Protein AF-A0AA36JDB2-F1 (afdb_monomer)

Secondary structure (DSSP, 8-state):
---------------------PPPP-PPPP-PPPPP---------------------------------------PPP---PPPPPPTHHHHHHHHHHTTTGGGS-SSSSS-SSEEEEEE-SS-EEEEEE-TT-TTSTTEEEESSSEEEEPTTEEEETTEEEEEE--TT-B-TT--BGGG--GGG--S-EETTEEHHHHTGGGTSSEE-PPP-B----EEETTSPPEE--BS---SEEEE-TT-GGGGGTEEE-TTT--EEEPTTPPPPSS-EEEEEEEEEEEETTEEEEEEEEEEEESEE-SSSEEE-SS--EEPPEE-SS-EEEEEEEEES--TTEEE-TTS-EEE-TT----B----TTS-GGGTT-EEEEEEEEEEEEP---SSS--EEEEEEEEEEEE--B-S---BS-SEEEEETT--EEEEPBPPPTT-STTT--B---EEEEEEEEE----SSSPPPPEEE-TTT-EEEETTEEEEEE-TT--EEE---GGGHHHHHH---SS-SEEEEEEEEEEEEE-TTS-PPPEEEEEEEEEEEEEEEEEEEEEEEEEEEEE-S-HHHHHHHHHH-TT-SEEEEETTEEEEEEE-SSSPEEEEEEEEEET--TTTEEEEEE-SSTTT-EEEEEEEEETTTTEEEEEE--SSGGG-EEEEEPPTT---SSPTTSEEEEE--TT-EEETTTTEEE--SPEEEEE-SSS--TTSS-EEEEEEEEP--------------------TT----S------TT----GGGTTSTTS-HHHHHTS-TTSTT---PPP-----SSS---HHHHS-S-TT---HHHHTTS-HHHHHHHHHTT-----------------------

pLDDT: mean 76.27, std 24.46, range [24.66, 98.44]

Foldseek 3Di:
DDDDDDDDDDDDDDDDDDDDDDDDDDDDDDDDDDDDDDDDDDDDDDDDDDDDDDDDDDDDDDDDDDDDDDDDDDDDDDDDDDDDDDDCVVVLVVVVVCVPAQQPLDPPPPPEVADWAWDDAQPDIDIDYDHQQDLQQQQARDDDVARPHGAFQWFQDPSHTFRFAFQFCDADPVRDDLLRDALVNFDQDDDPRGGSCARCSRPVHHDTAAGDWAWHQFEAEQPDKDKIFIVRQNAQAKDWDPVFCLVVQQWDQDGGGRIITHDPPDDGDNAWDKTKIWMWGCRDVVHIDIDIDIYTYFQKDQGHQEAECAPPFKTAIDHDPFDKFDKDKDWVPGDCQWDADRRRMIGGDPDDDPADPQDPPPDDCQRHQWRKTWMKIKIWTFDPDPPDDRDTDIGIDIHMYTYFDEDPAWDWLDQEAEEEAQDKDDKIAIDQDPQQPRPNHGHYFQFKDKHKDKDAPQPDPDDQFDWGANRVFQFIDRNSWTQWGQDRNRIIMGHGYNSCLVVVLRHQDADFQWDKMKIWMKMWGDTRNDPDDIHIDIHIYIYIRQKGWFKDKAFWDFPDKDQADGDSVLVSVLVPDPQAQWWDDDPSIITGIDGDPPDGDTDTIIGIDGRPTQQFWWKQKFDPDPLQGDTWHWLAAASSQSGTKTWDDDPDLQSIKIWGAAGDVDPDPEDHRWIWIFRADPPWDDDSVNNHTPGPGDTDDTHGPDFDDPPRSITIGIDPDTDPPDPPPPVPPPPPPPPDPDDPPDDDPDDDQDDDPVLLDQVVQPCHPVHPPVSVVSPPPPCNSPDDDDDDDPDDDPDDDPVCVVDPDDPPDDDPVVVVPDDPVVVVVVVVVPDDDDDDDDDDDDDDDDDDDDDDD

Nearest PDB structures (foldseek):
  5t4n-assembly1_A  TM=2.995E-01  e=7.625E-10  Homo sapiens
  5tfk-assembly1_A  TM=2.317E-01  e=5.079E-09  Mus musculus
  6e8f-assembly3_B  TM=2.387E-01  e=5.660E-09  Homo sapiens
  3lnd-assembly1_A  TM=3.938E-01  e=3.980E-04  Mus musculus
  3f83-assembly1_A  TM=2.130E-01  e=2.193E-04  Escherichia coli

Mean predicted aligned error: 15.93 Å

Organism: NCBI:txid2562239

Sequence (857 aa):
MPLWGHLLSTAALFWLSSGSHAEPKCDEPAEASSPALLQSRRFAGSGRIQFSDGLTGSYDSAPSFAWLQNQSKTLAPRCQRRKQPPTPLAAAEKIQHIRNEMLVARNLASSCNGIPLVAYHVNTSETTCCPTESLECAGCAKYSGKCEKCRGGFVTVANRCVSCLSTVGWTNELNQTCDALTVADCNDRPVNGQSNKQACCLCGGGVKSPTPFQYPDARFVVGADVVLKPLPRTAARYSVNSDCALAAHNLTLDGETGAISYAANKLKPAKAFSVQCEVTAHQDVGLEETVKVSVIVDSMTYGSGALIFDTVTKYSVATETSEWKDFSMICAPDAPWLSISAAGEVSLSATSIAGAVTDTEEGENEYKGMDGAVCVVSALQKSNDKSTDEEFVKRSTTFAAIRPRPWPAITYEASYVEVVVGEELPPMKLQVPSGFEEGMGGLKPSSFHMSCVVDGNWNSPRPSPTWSFDTVWGVGLLGEHSILEIQADGTISLAPAATMAKLFDEILANSQQRKSVQMSCGVWGSFPGTDFQPVKTPLVIRIKDSMCWISETIQGQVVHEITILDEATCRNNCRMSKRCSHFTFAHDKCKHWRIQNEGGSPVTAFAKVTDCSDLNTCLRLKHPEWVVAGDYCPVTYDFQRGGPVYRKDSAVKQEVMFLSTVLPGSTSSCAVGKWLVQSASGDDFIDSDKGYFELKGNERACLEAGLPSSGTGMSLNLATLACAKPLFPEAEEETLQPLVFDDPTTTQTEEDFWLHPCDCLPLEWGSGWPADAMALENIPPTSNGSFIPPPFLIVSGQFACPSRQLMKGAAGIHFESEAESMEPSDCQDAMQGLRWMPVLLERYIPRGPDVPPLHWL

Structure (mmCIF, N/CA/C/O backbone):
data_AF-A0AA36JDB2-F1
#
_entry.id   AF-A0AA36JDB2-F1
#
loop_
_atom_site.group_PDB
_atom_site.id
_atom_site.type_symbol
_atom_site.label_atom_id
_atom_site.label_alt_id
_atom_site.label_comp_id
_atom_site.label_asym_id
_atom_site.label_entity_id
_atom_site.label_seq_id
_atom_site.pdbx_PDB_ins_code
_atom_site.Cartn_x
_atom_site.Cartn_y
_atom_site.Cartn_z
_atom_site.occupancy
_atom_site.B_iso_or_equiv
_atom_site.auth_seq_id
_atom_site.auth_comp_id
_atom_site.auth_asym_id
_atom_site.auth_atom_id
_atom_site.pdbx_PDB_model_num
ATOM 1 N N . MET A 1 1 ? 26.443 55.579 7.951 1.00 30.55 1 MET A N 1
ATOM 2 C CA . MET A 1 1 ? 26.846 55.574 9.379 1.00 30.55 1 MET A CA 1
ATOM 3 C C . MET A 1 1 ? 27.161 54.128 9.785 1.00 30.55 1 MET A C 1
ATOM 5 O O . MET A 1 1 ? 26.715 53.250 9.056 1.00 30.55 1 MET A O 1
ATOM 9 N N . PRO A 1 2 ? 28.031 53.885 10.786 1.00 56.12 2 PRO A N 1
ATOM 10 C CA . PRO A 1 2 ? 28.970 52.740 10.798 1.00 56.12 2 PRO A CA 1
ATOM 11 C C . PRO A 1 2 ? 28.669 51.719 11.930 1.00 56.12 2 PRO A C 1
ATOM 13 O O . PRO A 1 2 ? 27.627 51.860 12.560 1.00 56.12 2 PRO A O 1
ATOM 16 N N . LEU A 1 3 ? 29.454 50.675 12.269 1.00 33.41 3 LEU A N 1
ATOM 17 C CA . LEU A 1 3 ? 30.834 50.182 11.980 1.00 33.41 3 LEU A CA 1
ATOM 18 C C . LEU A 1 3 ? 30.765 48.647 11.668 1.00 33.41 3 LEU A C 1
ATOM 20 O O . LEU A 1 3 ? 29.724 48.064 11.947 1.00 33.41 3 LEU A O 1
ATOM 24 N N . TRP A 1 4 ? 31.750 47.871 11.169 1.00 40.53 4 TRP A N 1
ATOM 25 C CA . TRP A 1 4 ? 33.106 48.042 10.569 1.00 40.53 4 TRP A CA 1
ATOM 26 C C . TRP A 1 4 ? 33.342 46.865 9.556 1.00 40.53 4 TRP A C 1
ATOM 28 O O . TRP A 1 4 ? 32.342 46.395 9.026 1.00 40.53 4 TRP A O 1
ATOM 38 N N . GLY A 1 5 ? 34.497 46.344 9.087 1.00 33.06 5 GLY A N 1
ATOM 39 C CA . GLY A 1 5 ? 35.932 46.318 9.471 1.00 33.06 5 GLY A CA 1
ATOM 40 C C . GLY A 1 5 ? 36.291 45.003 10.215 1.00 33.06 5 GLY A C 1
ATOM 41 O O . GLY A 1 5 ? 35.561 44.644 11.128 1.00 33.06 5 GLY A O 1
ATOM 42 N N . HIS A 1 6 ? 37.343 44.220 9.898 1.00 29.69 6 HIS A N 1
ATOM 43 C CA . HIS A 1 6 ? 38.511 44.443 9.021 1.00 29.69 6 HIS A CA 1
ATOM 44 C C . HIS A 1 6 ? 39.050 43.175 8.287 1.00 29.69 6 HIS A C 1
ATOM 46 O O . HIS A 1 6 ? 39.169 42.111 8.876 1.00 29.69 6 HIS A O 1
ATOM 52 N N . LEU A 1 7 ? 39.462 43.396 7.025 1.00 29.39 7 LEU A N 1
ATOM 53 C CA . LEU A 1 7 ? 40.727 43.029 6.330 1.00 29.39 7 LEU A CA 1
ATOM 54 C C . LEU A 1 7 ? 41.230 41.577 6.115 1.00 29.39 7 LEU A C 1
ATOM 56 O O . LEU A 1 7 ? 41.834 40.953 6.979 1.00 29.39 7 LEU A O 1
ATOM 60 N N . LEU A 1 8 ? 41.171 41.185 4.832 1.00 33.97 8 LEU A N 1
ATOM 61 C CA . LEU A 1 8 ? 42.272 40.743 3.942 1.00 33.97 8 LEU A CA 1
ATOM 62 C C . LEU A 1 8 ? 43.702 40.556 4.503 1.00 33.97 8 LEU A C 1
ATOM 64 O O . LEU A 1 8 ? 44.274 41.476 5.085 1.00 33.97 8 LEU A O 1
ATOM 68 N N . SER A 1 9 ? 44.371 39.497 4.021 1.00 26.47 9 SER A N 1
ATOM 69 C CA . SER A 1 9 ? 45.742 39.592 3.479 1.00 26.47 9 SER A CA 1
ATOM 70 C C . SER A 1 9 ? 46.014 38.507 2.417 1.00 26.47 9 SER A C 1
ATOM 72 O O . SER A 1 9 ? 45.343 37.477 2.396 1.00 26.47 9 SER A O 1
ATOM 74 N N . THR A 1 10 ? 46.981 38.737 1.521 1.00 32.12 10 THR A N 1
ATOM 75 C CA . THR A 1 10 ? 47.326 37.871 0.370 1.00 32.12 10 THR A CA 1
ATOM 76 C C . THR A 1 10 ? 48.824 37.942 0.043 1.00 32.12 10 THR A C 1
ATOM 78 O O . THR A 1 10 ? 49.297 39.062 -0.139 1.00 32.12 10 THR A O 1
ATOM 81 N N . ALA A 1 11 ? 49.529 36.803 -0.117 1.00 31.25 11 ALA A N 1
ATOM 82 C CA . ALA A 1 11 ? 50.623 36.575 -1.103 1.00 31.25 11 ALA A CA 1
ATOM 83 C C . ALA A 1 11 ? 51.468 35.293 -0.842 1.00 31.25 11 ALA A C 1
ATOM 85 O O . ALA A 1 11 ? 52.317 35.262 0.036 1.00 31.25 11 ALA A O 1
ATOM 86 N N . ALA A 1 12 ? 51.225 34.255 -1.648 1.00 31.16 12 ALA A N 1
ATOM 87 C CA . ALA A 1 12 ? 52.149 33.619 -2.609 1.00 31.16 12 ALA A CA 1
ATOM 88 C C . ALA A 1 12 ? 53.671 33.351 -2.330 1.00 31.16 12 ALA A C 1
ATOM 90 O O . ALA A 1 12 ? 54.417 34.250 -1.963 1.00 31.16 12 ALA A O 1
ATOM 91 N N . LEU A 1 13 ? 54.111 32.159 -2.807 1.00 30.95 13 LEU A N 1
ATOM 92 C CA . LEU A 1 13 ? 55.412 31.768 -3.438 1.00 30.95 13 LEU A CA 1
ATOM 93 C C . LEU A 1 13 ? 56.435 30.842 -2.700 1.00 30.95 13 LEU A C 1
ATOM 95 O O . LEU A 1 13 ? 57.088 31.230 -1.742 1.00 30.95 13 LEU A O 1
ATOM 99 N N . PHE A 1 14 ? 56.687 29.692 -3.361 1.00 28.91 14 PHE A N 1
ATOM 100 C CA . PHE A 1 14 ? 57.966 28.965 -3.602 1.00 28.91 14 PHE A CA 1
ATOM 101 C C . PHE A 1 14 ? 58.614 27.931 -2.623 1.00 28.91 14 PHE A C 1
ATOM 103 O O . PHE A 1 14 ? 59.346 28.279 -1.707 1.00 28.91 14 PHE A O 1
ATOM 110 N N . TRP A 1 15 ? 58.552 26.660 -3.085 1.00 29.48 15 TRP A N 1
ATOM 111 C CA . TRP A 1 15 ? 59.661 25.694 -3.357 1.00 29.48 15 TRP A CA 1
ATOM 112 C C . TRP A 1 15 ? 60.043 24.524 -2.403 1.00 29.48 15 TRP A C 1
ATOM 114 O O . TRP A 1 15 ? 60.275 24.723 -1.222 1.00 29.48 15 TRP A O 1
ATOM 124 N N . LEU A 1 16 ? 60.197 23.333 -3.034 1.00 27.72 16 LEU A N 1
ATOM 125 C CA . LEU A 1 16 ? 60.913 22.066 -2.691 1.00 27.72 16 LEU A CA 1
ATOM 126 C C . LEU A 1 16 ? 60.786 21.476 -1.259 1.00 27.72 16 LEU A C 1
ATOM 128 O O . LEU A 1 16 ? 61.034 22.145 -0.270 1.00 27.72 16 LEU A O 1
ATOM 132 N N . SER A 1 17 ? 60.541 20.170 -1.066 1.00 26.03 17 SER A N 1
ATOM 133 C CA . SER A 1 17 ? 61.438 19.079 -1.503 1.00 26.03 17 SER A CA 1
ATOM 134 C C . SER A 1 17 ? 60.820 17.658 -1.398 1.00 26.03 17 SER A C 1
ATOM 136 O O . SER A 1 17 ? 59.705 17.473 -0.926 1.00 26.03 17 SER A O 1
ATOM 138 N N . SER A 1 18 ? 61.591 16.662 -1.844 1.00 27.97 18 SER A N 1
ATOM 139 C CA . SER A 1 18 ? 61.360 15.206 -1.909 1.00 27.97 18 SER A CA 1
ATOM 140 C C . SER A 1 18 ? 60.861 14.492 -0.639 1.00 27.97 18 SER A C 1
ATOM 142 O O . SER A 1 18 ? 61.304 14.814 0.462 1.00 27.97 18 SER A O 1
ATOM 144 N N . GLY A 1 19 ? 60.121 13.387 -0.820 1.00 26.97 19 GLY A N 1
ATOM 145 C CA . GLY A 1 19 ? 59.835 12.399 0.233 1.00 26.97 19 GLY A CA 1
ATOM 146 C C . GLY A 1 19 ? 59.189 11.111 -0.300 1.00 26.97 19 GLY A C 1
ATOM 147 O O . GLY A 1 19 ? 57.970 10.994 -0.319 1.00 26.97 19 GLY A O 1
ATOM 148 N N . SER A 1 20 ? 59.994 10.148 -0.756 1.00 30.34 20 SER A N 1
ATOM 149 C CA . SER A 1 20 ? 59.522 8.831 -1.214 1.00 30.34 20 SER A CA 1
ATOM 150 C C . SER A 1 20 ? 59.213 7.894 -0.041 1.00 30.34 20 SER A C 1
ATOM 152 O O . SER A 1 20 ? 60.085 7.694 0.804 1.00 30.34 20 SER A O 1
ATOM 154 N N . HIS A 1 21 ? 58.051 7.239 -0.047 1.00 31.80 21 HIS A N 1
ATOM 155 C CA . HIS A 1 21 ? 57.771 6.077 0.805 1.00 31.80 21 HIS A CA 1
ATOM 156 C C . HIS A 1 21 ? 57.459 4.841 -0.044 1.00 31.80 21 HIS A C 1
ATOM 158 O O . HIS A 1 21 ? 56.909 4.957 -1.137 1.00 31.80 21 HIS A O 1
ATOM 164 N N . ALA A 1 22 ? 57.894 3.678 0.444 1.00 29.36 22 ALA A N 1
ATOM 165 C CA . ALA A 1 22 ? 57.939 2.428 -0.308 1.00 29.36 22 ALA A CA 1
ATOM 166 C C . ALA A 1 22 ? 56.750 1.501 -0.015 1.00 29.36 22 ALA A C 1
ATOM 168 O O . ALA A 1 22 ? 56.097 1.604 1.024 1.00 29.36 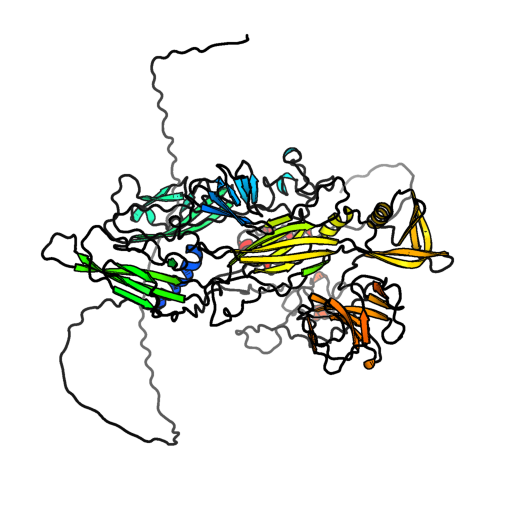22 ALA A O 1
ATOM 169 N N . GLU A 1 23 ? 56.530 0.563 -0.932 1.00 33.56 23 GLU A N 1
ATOM 170 C CA . GLU A 1 23 ? 55.601 -0.558 -0.793 1.00 33.56 23 GLU A CA 1
ATOM 171 C C . GLU A 1 23 ? 56.032 -1.502 0.347 1.00 33.56 23 GLU A C 1
ATOM 173 O O . GLU A 1 23 ? 57.209 -1.874 0.418 1.00 33.56 23 GLU A O 1
ATOM 178 N N . PRO A 1 24 ? 55.105 -1.985 1.191 1.00 37.34 24 PRO A N 1
ATOM 179 C CA . PRO A 1 24 ? 55.261 -3.261 1.867 1.00 37.34 24 PRO A CA 1
ATOM 180 C C . PRO A 1 24 ? 54.785 -4.390 0.939 1.00 37.34 24 PRO A C 1
ATOM 182 O O . PRO A 1 24 ? 53.661 -4.365 0.437 1.00 37.34 24 PRO A O 1
ATOM 185 N N . LYS A 1 25 ? 55.623 -5.409 0.738 1.00 28.81 25 LYS A N 1
ATOM 186 C CA . LYS A 1 25 ? 55.151 -6.705 0.231 1.00 28.81 25 LYS A CA 1
ATOM 187 C C . LYS A 1 25 ? 54.396 -7.436 1.341 1.00 28.81 25 LYS A C 1
ATOM 189 O O . LYS A 1 25 ? 54.793 -7.341 2.500 1.00 28.81 25 LYS A O 1
ATOM 194 N N . CYS A 1 26 ? 53.398 -8.224 0.961 1.00 30.28 26 CYS A N 1
ATOM 195 C CA . CYS A 1 26 ? 52.882 -9.315 1.783 1.00 30.28 26 CYS A CA 1
ATOM 196 C C . CYS A 1 26 ? 53.268 -10.634 1.107 1.00 30.28 26 CYS A C 1
ATOM 198 O O . CYS A 1 26 ? 53.089 -10.766 -0.104 1.00 30.28 26 CYS A O 1
ATOM 200 N N . ASP A 1 27 ? 53.819 -11.573 1.872 1.00 28.03 27 ASP A N 1
ATOM 201 C CA . ASP A 1 27 ? 54.226 -12.889 1.375 1.00 28.03 27 ASP A CA 1
ATOM 202 C C . ASP A 1 27 ? 53.053 -13.886 1.396 1.00 28.03 27 ASP A C 1
ATOM 204 O O . ASP A 1 27 ? 52.188 -13.832 2.273 1.00 28.03 27 ASP A O 1
ATOM 208 N N . GLU A 1 28 ? 53.039 -14.820 0.443 1.00 29.22 28 GLU A N 1
ATOM 209 C CA . GLU A 1 28 ? 52.090 -15.940 0.404 1.00 29.22 28 GLU A CA 1
ATOM 210 C C . GLU A 1 28 ? 52.531 -17.075 1.351 1.00 29.22 28 GLU A C 1
ATOM 212 O O . GLU A 1 28 ? 53.682 -17.520 1.276 1.00 29.22 28 GLU A O 1
ATOM 217 N N . PRO A 1 29 ? 51.632 -17.645 2.172 1.00 36.41 29 PRO A N 1
ATOM 218 C CA . PRO A 1 29 ? 51.768 -19.014 2.650 1.00 36.41 29 PRO A CA 1
ATOM 219 C C . PRO A 1 29 ? 51.191 -19.979 1.600 1.00 36.41 29 PRO A C 1
ATOM 221 O O . PRO A 1 29 ? 50.022 -19.892 1.234 1.00 36.41 29 PRO A O 1
ATOM 224 N N . ALA A 1 30 ? 52.007 -20.912 1.107 1.00 29.78 30 ALA A N 1
ATOM 225 C CA . ALA A 1 30 ? 51.554 -21.927 0.156 1.00 29.78 30 ALA A CA 1
ATOM 226 C C . ALA A 1 30 ? 50.782 -23.057 0.858 1.00 29.78 30 ALA A C 1
ATOM 228 O O . ALA A 1 30 ? 51.247 -23.574 1.876 1.00 29.78 30 ALA A O 1
ATOM 229 N N . GLU A 1 31 ? 49.670 -23.502 0.268 1.00 28.64 31 GLU A N 1
ATOM 230 C CA . GLU A 1 31 ? 48.915 -24.673 0.733 1.00 28.64 31 GLU A CA 1
ATOM 231 C C . GLU A 1 31 ? 48.998 -25.859 -0.248 1.00 28.64 31 GLU A C 1
ATOM 233 O O . GLU A 1 31 ? 49.406 -25.722 -1.405 1.00 28.64 31 GLU A O 1
ATOM 238 N N . ALA A 1 32 ? 48.739 -27.068 0.257 1.00 28.55 32 ALA A N 1
ATOM 239 C CA . ALA A 1 32 ? 49.285 -28.297 -0.316 1.00 28.55 32 ALA A CA 1
ATOM 240 C C . ALA A 1 32 ? 48.438 -28.928 -1.437 1.00 28.55 32 ALA A C 1
ATOM 242 O O . ALA A 1 32 ? 47.209 -28.914 -1.435 1.00 28.55 32 ALA A O 1
ATOM 243 N N . SER A 1 33 ? 49.126 -29.576 -2.380 1.00 28.92 33 SER A N 1
ATOM 244 C CA . SER A 1 33 ? 48.498 -30.294 -3.492 1.00 28.92 33 SER A CA 1
ATOM 245 C C . SER A 1 33 ? 47.943 -31.661 -3.074 1.00 28.92 33 SER A C 1
ATOM 247 O O . SER A 1 33 ? 48.654 -32.489 -2.505 1.00 28.92 33 SER A O 1
ATOM 249 N N . SER A 1 34 ? 46.688 -31.934 -3.445 1.00 28.81 34 SER A N 1
ATOM 250 C CA . SER A 1 34 ? 46.128 -33.294 -3.458 1.00 28.81 34 SER A CA 1
ATOM 251 C C . SER A 1 34 ? 46.319 -33.944 -4.841 1.00 28.81 34 SER A C 1
ATOM 253 O O . SER A 1 34 ? 46.128 -33.271 -5.857 1.00 28.81 34 SER A O 1
ATOM 255 N N . PRO A 1 35 ? 46.700 -35.234 -4.928 1.00 41.94 35 PRO A N 1
ATOM 256 C CA . PRO A 1 35 ? 47.009 -35.883 -6.200 1.00 41.94 35 PRO A CA 1
ATOM 257 C C . PRO A 1 35 ? 45.764 -36.446 -6.902 1.00 41.94 35 PRO A C 1
ATOM 259 O O . PRO A 1 35 ? 44.966 -37.168 -6.307 1.00 41.94 35 PRO A O 1
ATOM 262 N N . ALA A 1 36 ? 45.651 -36.211 -8.210 1.00 30.98 36 ALA A N 1
ATOM 263 C CA . ALA A 1 36 ? 44.678 -36.892 -9.062 1.00 30.98 36 ALA A CA 1
ATOM 264 C C . ALA A 1 36 ? 45.240 -38.222 -9.596 1.00 30.98 36 ALA A C 1
ATOM 266 O O . ALA A 1 36 ? 46.368 -38.263 -10.091 1.00 30.98 36 ALA A O 1
ATOM 267 N N . LEU A 1 37 ? 44.435 -39.291 -9.596 1.00 27.08 37 LEU A N 1
ATOM 268 C CA . LEU A 1 37 ? 44.733 -40.525 -10.329 1.00 27.08 37 LEU A CA 1
ATOM 269 C C . LEU A 1 37 ? 43.455 -41.216 -10.838 1.00 27.08 37 LEU A C 1
ATOM 271 O O . LEU A 1 37 ? 42.511 -41.408 -10.087 1.00 27.08 37 LEU A O 1
ATOM 275 N N . LEU A 1 38 ? 43.493 -41.572 -12.129 1.00 27.38 38 LEU A N 1
ATOM 276 C CA . LEU A 1 38 ? 42.807 -42.654 -12.867 1.00 27.38 38 LEU A CA 1
ATOM 277 C C . LEU A 1 38 ? 41.621 -43.393 -12.183 1.00 27.38 38 LEU A C 1
ATOM 279 O O . LEU A 1 38 ? 41.726 -43.875 -11.067 1.00 27.38 38 LEU A O 1
ATOM 283 N N . GLN A 1 39 ? 40.547 -43.748 -12.900 1.00 28.22 39 GLN A N 1
ATOM 284 C CA . GLN A 1 39 ? 40.626 -44.411 -14.211 1.00 28.22 39 GLN A CA 1
ATOM 285 C C . GLN A 1 39 ? 39.290 -44.408 -14.984 1.00 28.22 39 GLN A C 1
ATOM 287 O O . GLN A 1 39 ? 38.215 -44.295 -14.406 1.00 28.22 39 GLN A O 1
ATOM 292 N N . SER A 1 40 ? 39.352 -44.599 -16.305 1.00 27.55 40 SER A N 1
ATOM 293 C CA . SER A 1 40 ? 38.169 -44.761 -17.161 1.00 27.55 40 SER A CA 1
ATOM 294 C C . SER A 1 40 ? 37.737 -46.226 -17.294 1.00 27.55 40 SER A C 1
ATOM 296 O O . SER A 1 40 ? 38.580 -47.122 -17.356 1.00 27.55 40 SER A O 1
ATOM 298 N N . ARG A 1 41 ? 36.430 -46.478 -17.461 1.00 26.17 41 ARG A N 1
ATOM 299 C CA . ARG A 1 41 ? 35.923 -47.717 -18.075 1.00 26.17 41 ARG A CA 1
ATOM 300 C C . ARG A 1 41 ? 34.656 -47.472 -18.890 1.00 26.17 41 ARG A C 1
ATOM 302 O O . ARG A 1 41 ? 33.708 -46.855 -18.425 1.00 26.17 41 ARG A O 1
ATOM 309 N N . ARG A 1 42 ? 34.649 -47.998 -20.117 1.00 29.58 42 ARG A N 1
ATOM 310 C CA . ARG A 1 42 ? 33.439 -48.168 -20.934 1.00 29.58 42 ARG A CA 1
ATOM 311 C C . ARG A 1 42 ? 32.758 -49.471 -20.526 1.00 29.58 42 ARG A C 1
ATOM 313 O O . ARG A 1 42 ? 33.465 -50.455 -20.327 1.00 29.58 42 ARG A O 1
ATOM 320 N N . PHE A 1 43 ? 31.433 -49.526 -20.600 1.00 27.58 43 PHE A N 1
ATOM 321 C CA . PHE A 1 43 ? 30.738 -50.743 -21.019 1.00 27.58 43 PHE A CA 1
ATOM 322 C C . PHE A 1 43 ? 29.551 -50.386 -21.915 1.00 27.58 43 PHE A C 1
ATOM 324 O O . PHE A 1 43 ? 28.927 -49.344 -21.745 1.00 27.58 43 PHE A O 1
ATOM 331 N N . ALA A 1 44 ? 29.279 -51.241 -22.898 1.00 30.86 44 ALA A N 1
ATOM 332 C CA . ALA A 1 44 ? 28.099 -51.165 -23.749 1.00 30.86 44 ALA A CA 1
ATOM 333 C C . ALA A 1 44 ? 27.216 -52.384 -23.457 1.00 30.86 44 ALA A C 1
ATOM 335 O O . ALA A 1 44 ? 27.738 -53.489 -23.314 1.00 30.86 44 ALA A O 1
ATOM 336 N N . GLY A 1 45 ? 25.899 -52.186 -23.385 1.00 26.23 45 GLY A N 1
ATOM 337 C CA . GLY A 1 45 ? 24.929 -53.239 -23.081 1.00 26.23 45 GLY A CA 1
ATOM 338 C C . GLY A 1 45 ? 23.688 -53.111 -23.956 1.00 26.23 45 GLY A C 1
ATOM 339 O O . GLY A 1 45 ? 22.759 -52.388 -23.617 1.00 26.23 45 GLY A O 1
ATOM 340 N N . SER A 1 46 ? 23.675 -53.795 -25.102 1.00 30.50 46 SER A N 1
ATOM 341 C CA . SER A 1 46 ? 22.490 -53.873 -25.963 1.00 30.50 46 SER A CA 1
ATOM 342 C C . SER A 1 46 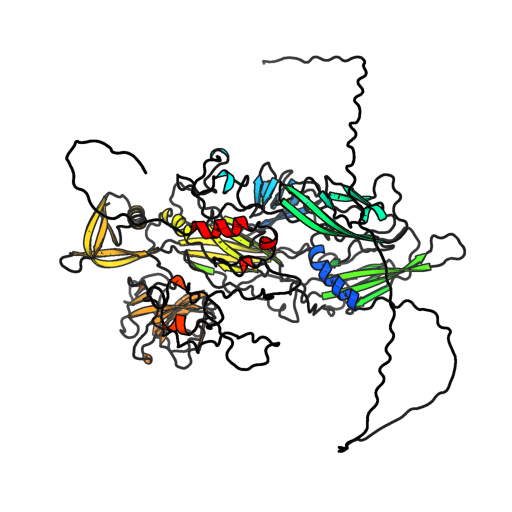? 21.573 -54.999 -25.476 1.00 30.50 46 SER A C 1
ATOM 344 O O . SER A 1 46 ? 21.904 -56.171 -25.634 1.00 30.50 46 SER A O 1
ATOM 346 N N . GLY A 1 47 ? 20.433 -54.644 -24.875 1.00 26.41 47 GLY A N 1
ATOM 347 C CA . GLY A 1 47 ? 19.420 -55.588 -24.389 1.00 26.41 47 GLY A CA 1
ATOM 348 C C . GLY A 1 47 ? 18.156 -55.558 -25.249 1.00 26.41 47 GLY A C 1
ATOM 349 O O . GLY A 1 47 ? 17.249 -54.778 -24.985 1.00 26.41 47 GLY A O 1
ATOM 350 N N . ARG A 1 48 ? 18.094 -56.395 -26.290 1.00 27.95 48 ARG A N 1
ATOM 351 C CA . ARG A 1 48 ? 16.937 -56.508 -27.196 1.00 27.95 48 ARG A CA 1
ATOM 352 C C . ARG A 1 48 ? 16.163 -57.790 -26.891 1.00 27.95 48 ARG A C 1
ATOM 354 O O . ARG A 1 48 ? 16.681 -58.872 -27.146 1.00 27.95 48 ARG A O 1
ATOM 361 N N . ILE A 1 49 ? 14.924 -57.672 -26.414 1.00 28.27 49 ILE A N 1
ATOM 362 C CA . ILE A 1 49 ? 14.012 -58.808 -26.206 1.00 28.27 49 ILE A CA 1
ATOM 363 C C . ILE A 1 49 ? 12.740 -58.589 -27.033 1.00 28.27 49 ILE A C 1
ATOM 365 O O . ILE A 1 49 ? 12.186 -57.494 -27.052 1.00 28.27 49 ILE A O 1
ATOM 369 N N . GLN A 1 50 ? 12.300 -59.637 -27.733 1.00 29.53 50 GLN A N 1
ATOM 370 C CA . GLN A 1 50 ? 11.012 -59.712 -28.424 1.00 29.53 50 GLN A CA 1
ATOM 371 C C . GLN A 1 50 ? 10.262 -60.953 -27.939 1.00 29.53 50 GLN A C 1
ATOM 373 O O . GLN A 1 50 ? 10.771 -62.056 -28.106 1.00 29.53 50 GLN A O 1
ATOM 378 N N . PHE A 1 51 ? 9.052 -60.761 -27.423 1.00 27.94 51 PHE A N 1
ATOM 379 C CA . PHE A 1 51 ? 7.982 -61.752 -27.268 1.00 27.94 51 PHE A CA 1
ATOM 380 C C . PHE A 1 51 ? 6.668 -60.962 -27.116 1.00 27.94 51 PHE A C 1
ATOM 382 O O . PHE A 1 51 ? 6.700 -59.870 -26.556 1.00 27.94 51 PHE A O 1
ATOM 389 N N . SER A 1 52 ? 5.491 -61.428 -27.526 1.00 27.31 52 SER A N 1
ATOM 390 C CA . SER A 1 52 ? 5.099 -62.310 -28.640 1.00 27.31 52 SER A CA 1
ATOM 391 C C . SER A 1 52 ? 3.568 -62.269 -28.719 1.00 27.31 52 SER A C 1
ATOM 393 O O . SER A 1 52 ? 2.914 -62.096 -27.697 1.00 27.31 52 SER A O 1
ATOM 395 N N . ASP A 1 53 ? 3.028 -62.429 -29.920 1.00 29.61 53 ASP A N 1
ATOM 396 C CA . ASP A 1 53 ? 1.616 -62.293 -30.300 1.00 29.61 53 ASP A CA 1
ATOM 397 C C . ASP A 1 53 ? 0.542 -62.826 -29.326 1.00 29.61 53 ASP A C 1
ATOM 399 O O . ASP A 1 53 ? 0.649 -63.932 -28.798 1.00 29.61 53 ASP A O 1
ATOM 403 N N . GLY A 1 54 ? -0.596 -62.118 -29.288 1.00 27.50 54 GLY A N 1
ATOM 404 C CA . GLY A 1 54 ? -1.908 -62.777 -29.332 1.00 27.50 54 GLY A CA 1
ATOM 405 C C . GLY A 1 54 ? -2.897 -62.492 -28.198 1.00 27.50 54 GLY A C 1
ATOM 406 O O . GLY A 1 54 ? -2.815 -63.095 -27.135 1.00 27.50 54 GLY A O 1
ATOM 407 N N . LEU A 1 55 ? -3.949 -61.721 -28.504 1.00 31.33 55 LEU A N 1
ATOM 408 C CA . LEU A 1 55 ? -5.328 -62.244 -28.547 1.00 31.33 55 LEU A CA 1
ATOM 409 C C . LEU A 1 55 ? -6.283 -61.260 -29.254 1.00 31.33 55 LEU A C 1
ATOM 411 O O . LEU A 1 55 ? -5.911 -60.132 -29.569 1.00 31.33 55 LEU A O 1
ATOM 415 N N . THR A 1 56 ? -7.485 -61.729 -29.595 1.00 30.81 56 THR A N 1
ATOM 416 C CA . THR A 1 56 ? -8.402 -61.090 -30.554 1.00 30.81 56 THR A CA 1
ATOM 417 C C . THR A 1 56 ? -9.635 -60.463 -29.899 1.00 30.81 56 THR A C 1
ATOM 419 O O . THR A 1 56 ? -10.256 -61.058 -29.024 1.00 30.81 56 THR A O 1
ATOM 422 N N . GLY A 1 57 ? -10.059 -59.300 -30.405 1.00 28.25 57 GLY A N 1
ATOM 423 C CA . GLY A 1 57 ? -11.338 -58.666 -30.068 1.00 28.25 57 GLY A CA 1
ATOM 424 C C . GLY A 1 57 ? -11.800 -57.755 -31.206 1.00 28.25 57 GLY A C 1
ATOM 425 O O . GLY A 1 57 ? -11.103 -56.809 -31.558 1.00 28.25 57 GLY A O 1
ATOM 426 N N . SER A 1 58 ? -12.942 -58.066 -31.817 1.00 29.14 58 SER A N 1
ATOM 427 C CA . SER A 1 58 ? -13.525 -57.326 -32.946 1.00 29.14 58 SER A CA 1
ATOM 428 C C . SER A 1 58 ? -14.829 -56.659 -32.517 1.00 29.14 58 SER A C 1
ATOM 430 O O . SER A 1 58 ? -15.563 -57.267 -31.744 1.00 29.14 58 SER A O 1
ATOM 432 N N . TYR A 1 59 ? -15.127 -55.466 -33.045 1.00 29.72 59 TYR A N 1
ATOM 433 C CA . TYR A 1 59 ? -16.437 -55.165 -33.642 1.00 29.72 59 TYR A CA 1
ATOM 434 C C . TYR A 1 59 ? -16.375 -53.922 -34.553 1.00 29.72 59 TYR A C 1
ATOM 436 O O . TYR A 1 59 ? -15.405 -53.164 -34.532 1.00 29.72 59 TYR A O 1
ATOM 444 N N . ASP A 1 60 ? -17.379 -53.776 -35.415 1.00 29.41 60 ASP A N 1
ATOM 445 C CA . ASP A 1 60 ? -17.394 -52.889 -36.580 1.00 29.41 60 ASP A CA 1
ATOM 446 C C . ASP A 1 60 ? -17.736 -51.416 -36.292 1.00 29.41 60 ASP A C 1
ATOM 448 O O . ASP A 1 60 ? -18.614 -51.103 -35.489 1.00 29.41 60 ASP A O 1
ATOM 452 N N . SER A 1 61 ? -17.190 -50.496 -37.096 1.00 33.28 61 SER A N 1
ATOM 453 C CA . SER A 1 61 ? -17.971 -49.885 -38.197 1.00 33.28 61 SER A CA 1
ATOM 454 C C . SER A 1 61 ? -17.202 -48.794 -38.963 1.00 33.28 61 SER A C 1
ATOM 456 O O . SER A 1 61 ? -16.363 -48.077 -38.427 1.00 33.28 61 SER A O 1
ATOM 458 N N . ALA A 1 62 ? -17.515 -48.667 -40.253 1.00 28.67 62 ALA A N 1
ATOM 459 C CA . ALA A 1 62 ? -17.147 -47.554 -41.133 1.00 28.67 62 ALA A CA 1
ATOM 460 C C . ALA A 1 62 ? -18.408 -47.148 -41.931 1.00 28.67 62 ALA A C 1
ATOM 462 O O . ALA A 1 62 ? -19.372 -47.923 -41.935 1.00 28.67 62 ALA A O 1
ATOM 463 N N . PRO A 1 63 ? -18.440 -45.991 -42.631 1.00 45.38 63 PRO A N 1
ATOM 464 C CA . PRO A 1 63 ? -17.982 -46.047 -44.029 1.00 45.38 63 PRO A CA 1
ATOM 465 C C . PRO A 1 63 ? -17.471 -44.727 -44.664 1.00 45.38 63 PRO A C 1
ATOM 467 O O . PRO A 1 63 ? -18.188 -43.737 -44.677 1.00 45.38 63 PRO A O 1
ATOM 470 N N . SER A 1 64 ? -16.373 -44.814 -45.435 1.00 32.31 64 SER A N 1
ATOM 471 C CA . SER A 1 64 ? -16.123 -44.063 -46.701 1.00 32.31 64 SER A CA 1
ATOM 472 C C . SER A 1 64 ? -16.075 -42.505 -46.678 1.00 32.31 64 SER A C 1
ATOM 474 O O . SER A 1 64 ? -16.601 -41.860 -45.790 1.00 32.31 64 SER A O 1
ATOM 476 N N . PHE A 1 65 ? -15.446 -41.785 -47.616 1.00 29.92 65 PHE A N 1
ATOM 477 C CA . PHE A 1 65 ? -15.028 -42.093 -48.994 1.00 29.92 65 PHE A CA 1
ATOM 478 C C . PHE A 1 65 ? -13.620 -41.525 -49.310 1.00 29.92 65 PHE A C 1
ATOM 480 O O . PHE A 1 65 ? -13.056 -40.776 -48.518 1.00 29.92 65 PHE A O 1
ATOM 487 N N . ALA A 1 66 ? -13.040 -41.895 -50.459 1.00 31.08 66 ALA A N 1
ATOM 488 C CA . ALA A 1 66 ? -11.645 -41.600 -50.835 1.00 31.08 66 ALA A CA 1
ATOM 489 C C . ALA A 1 66 ? -11.496 -40.688 -52.084 1.00 31.08 66 ALA A C 1
ATOM 491 O O . ALA A 1 66 ? -12.493 -40.177 -52.585 1.00 31.08 66 ALA A O 1
ATOM 492 N N . TRP A 1 67 ? -10.255 -40.610 -52.611 1.00 32.84 67 TRP A N 1
ATOM 493 C CA . TRP A 1 67 ? -9.649 -39.759 -53.674 1.00 32.84 67 TRP A CA 1
ATOM 494 C C . TRP A 1 67 ? -8.742 -38.661 -53.066 1.00 32.84 67 TRP A C 1
ATOM 496 O O . TRP A 1 67 ? -9.160 -37.970 -52.150 1.00 32.84 67 TRP A O 1
ATOM 506 N N . LEU A 1 68 ? -7.472 -38.470 -53.467 1.00 29.55 68 LEU A N 1
ATOM 507 C CA . LEU A 1 68 ? -6.757 -38.864 -54.699 1.00 29.55 68 LEU A CA 1
ATOM 508 C C . LEU A 1 68 ? -5.289 -39.296 -54.443 1.00 29.55 68 LEU A C 1
ATOM 510 O O . LEU A 1 68 ? -4.624 -38.754 -53.566 1.00 29.55 68 LEU A O 1
ATOM 514 N N . GLN A 1 69 ? -4.746 -40.195 -55.276 1.00 31.36 69 GLN A N 1
ATOM 515 C CA . GLN A 1 69 ? -3.303 -40.477 -55.393 1.00 31.36 69 GLN A CA 1
ATOM 516 C C . GLN A 1 69 ? -2.811 -40.297 -56.840 1.00 31.36 69 GLN A C 1
ATOM 518 O O . GLN A 1 69 ? -3.219 -41.066 -57.710 1.00 31.36 69 GLN A O 1
ATOM 523 N N . ASN A 1 70 ? -1.872 -39.367 -57.072 1.00 29.88 70 ASN A N 1
ATOM 524 C CA . ASN A 1 70 ? -0.619 -39.589 -57.828 1.00 29.88 70 ASN A CA 1
ATOM 525 C C . ASN A 1 70 ? 0.168 -38.281 -58.051 1.00 29.88 70 ASN A C 1
ATOM 527 O O . ASN A 1 70 ? -0.353 -37.370 -58.683 1.00 29.88 70 ASN A O 1
ATOM 531 N N . GLN A 1 71 ? 1.460 -38.252 -57.696 1.00 31.19 71 GLN A N 1
ATOM 532 C CA . GLN A 1 71 ? 2.524 -38.349 -58.712 1.00 31.19 71 GLN A CA 1
ATOM 533 C C . GLN A 1 71 ? 3.940 -38.544 -58.121 1.00 31.19 71 GLN A C 1
ATOM 535 O O . GLN A 1 71 ? 4.396 -37.847 -57.223 1.00 31.19 71 GLN A O 1
ATOM 540 N N . SER A 1 72 ? 4.630 -39.519 -58.716 1.00 28.81 72 SER A N 1
ATOM 541 C CA . SER A 1 72 ? 6.077 -39.612 -59.005 1.00 28.81 72 SER A CA 1
ATOM 542 C C . SER A 1 72 ? 6.819 -38.263 -59.187 1.00 28.81 72 SER A C 1
ATOM 544 O O . SER A 1 72 ? 6.231 -37.344 -59.737 1.00 28.81 72 SER A O 1
ATOM 546 N N . LYS A 1 73 ? 8.131 -38.089 -58.925 1.00 30.20 73 LYS A N 1
ATOM 547 C CA . LYS A 1 73 ? 9.223 -38.949 -58.392 1.00 30.20 73 LYS A CA 1
ATOM 548 C C . LYS A 1 73 ? 10.473 -38.078 -58.105 1.00 30.20 73 LYS A C 1
ATOM 550 O O . LYS A 1 73 ? 10.647 -37.033 -58.716 1.00 30.20 73 LYS A O 1
ATOM 555 N N . THR A 1 74 ? 11.377 -38.589 -57.262 1.00 31.92 74 THR A N 1
ATOM 556 C CA . THR A 1 74 ? 12.847 -38.354 -57.239 1.00 31.92 74 THR A CA 1
ATOM 557 C C . THR A 1 74 ? 13.420 -36.983 -57.658 1.00 31.92 74 THR A C 1
ATOM 559 O O . THR A 1 74 ? 13.688 -36.752 -58.835 1.00 31.92 74 THR A O 1
ATOM 562 N N . LEU A 1 75 ? 13.862 -36.194 -56.673 1.00 28.80 75 LEU A N 1
ATOM 563 C CA . LEU A 1 75 ? 15.089 -35.386 -56.761 1.00 28.80 75 LEU A CA 1
ATOM 564 C C . LEU A 1 75 ? 15.718 -35.292 -55.361 1.00 28.80 75 LEU A C 1
ATOM 566 O O . LEU A 1 75 ? 15.004 -35.097 -54.381 1.00 28.80 75 LEU A O 1
ATOM 570 N N . ALA A 1 76 ? 17.037 -35.471 -55.250 1.00 40.12 76 ALA A N 1
ATOM 571 C CA . ALA A 1 76 ? 17.736 -35.525 -53.963 1.00 40.12 76 ALA A CA 1
ATOM 572 C C . ALA A 1 76 ? 18.463 -34.200 -53.650 1.00 40.12 76 ALA A C 1
ATOM 574 O O . ALA A 1 76 ? 19.318 -33.789 -54.439 1.00 40.12 76 ALA A O 1
ATOM 575 N N . PRO A 1 77 ? 18.195 -33.546 -52.503 1.00 31.25 77 PRO A N 1
ATOM 576 C CA . PRO A 1 77 ? 18.983 -32.415 -52.027 1.00 31.25 77 PRO A CA 1
ATOM 577 C C . PRO A 1 77 ? 20.106 -32.858 -51.072 1.00 31.25 77 PRO A C 1
ATOM 579 O O . PRO A 1 77 ? 19.962 -33.792 -50.284 1.00 31.25 77 PRO A O 1
ATOM 582 N N . ARG A 1 78 ? 21.237 -32.145 -51.113 1.00 30.19 78 ARG A N 1
ATOM 583 C CA . ARG A 1 78 ? 22.359 -32.316 -50.173 1.00 30.19 78 ARG A CA 1
ATOM 584 C C . ARG A 1 78 ? 21.947 -31.903 -48.754 1.00 30.19 78 ARG A C 1
ATOM 586 O O . ARG A 1 78 ? 21.296 -30.875 -48.585 1.00 30.19 78 ARG A O 1
ATOM 593 N N . CYS A 1 79 ? 22.434 -32.612 -47.735 1.00 26.20 79 CYS A N 1
ATOM 594 C CA . CYS A 1 79 ? 22.312 -32.185 -46.339 1.00 26.20 79 CYS A CA 1
ATOM 595 C C . CYS A 1 79 ? 23.143 -30.918 -46.061 1.00 26.20 79 CYS A C 1
ATOM 597 O O . CYS A 1 79 ? 24.309 -31.001 -45.680 1.00 26.20 79 CYS A O 1
ATOM 599 N N . GLN A 1 80 ? 22.535 -29.740 -46.203 1.00 31.73 80 GLN A N 1
ATOM 600 C CA . GLN A 1 80 ? 23.007 -28.521 -45.546 1.00 31.73 80 GLN A CA 1
ATOM 601 C C . GLN A 1 80 ? 22.281 -28.356 -44.207 1.00 31.73 80 GLN A C 1
ATOM 603 O O . GLN A 1 80 ? 21.053 -28.406 -44.148 1.00 31.73 80 GLN A O 1
ATOM 608 N N . ARG A 1 81 ? 23.038 -28.129 -43.127 1.00 27.62 81 ARG A N 1
ATOM 609 C CA . ARG A 1 81 ? 22.476 -27.776 -41.817 1.00 27.62 81 ARG A CA 1
ATOM 610 C C . ARG A 1 81 ? 21.840 -26.384 -41.893 1.00 27.62 81 ARG A C 1
ATOM 612 O O . ARG A 1 81 ? 22.531 -25.384 -41.711 1.00 27.62 81 ARG A O 1
ATOM 619 N N . ARG A 1 82 ? 20.523 -26.309 -42.107 1.00 26.48 82 ARG A N 1
ATOM 620 C CA . ARG A 1 82 ? 19.757 -25.127 -41.687 1.00 26.48 82 ARG A CA 1
ATOM 621 C C . ARG A 1 82 ? 19.870 -25.027 -40.164 1.00 26.48 82 ARG A C 1
ATOM 623 O O . ARG A 1 82 ? 19.538 -25.987 -39.474 1.00 26.48 82 ARG A O 1
ATOM 630 N N . LYS A 1 83 ? 20.313 -23.880 -39.641 1.00 32.69 83 LYS A N 1
ATOM 631 C CA . LYS A 1 83 ? 19.996 -23.520 -38.253 1.00 32.69 83 LYS A CA 1
ATOM 632 C C . LYS A 1 83 ? 18.473 -23.385 -38.171 1.00 32.69 83 LYS A C 1
ATOM 634 O O . LYS A 1 83 ? 17.885 -22.738 -39.038 1.00 32.69 83 LYS A O 1
ATOM 639 N N . GLN A 1 84 ? 17.844 -24.014 -37.184 1.00 27.80 84 GLN A N 1
ATOM 640 C CA . GLN A 1 84 ? 16.434 -23.750 -36.899 1.00 27.80 84 GLN A CA 1
ATOM 641 C C . GLN A 1 84 ? 16.289 -22.294 -36.417 1.00 27.80 84 GLN A C 1
ATOM 643 O O . GLN A 1 84 ? 17.202 -21.794 -35.751 1.00 27.80 84 GLN A O 1
ATOM 648 N N . PRO A 1 85 ? 15.184 -21.599 -36.744 1.00 29.86 85 PRO A N 1
ATOM 649 C CA . PRO A 1 85 ? 14.795 -20.418 -35.982 1.00 29.86 85 PRO A CA 1
ATOM 650 C C . PRO A 1 85 ? 14.503 -20.827 -34.523 1.00 29.86 85 PRO A C 1
ATOM 652 O O . PRO A 1 85 ? 14.158 -21.990 -34.288 1.00 29.86 85 PRO A O 1
ATOM 655 N N . PRO A 1 86 ? 14.641 -19.913 -33.546 1.00 31.91 86 PRO A N 1
ATOM 656 C CA . PRO A 1 86 ? 14.297 -20.204 -32.156 1.00 31.91 86 PRO A CA 1
ATOM 657 C C . PRO A 1 86 ? 12.821 -20.607 -32.027 1.00 31.91 86 PRO A C 1
ATOM 659 O O . PRO A 1 86 ? 11.954 -20.081 -32.727 1.00 31.91 86 PRO A O 1
ATOM 662 N N . THR A 1 87 ? 12.545 -21.567 -31.148 1.00 30.27 87 THR A N 1
ATOM 663 C CA . THR A 1 87 ? 11.200 -22.099 -30.895 1.00 30.27 87 THR A CA 1
ATOM 664 C C . THR A 1 87 ? 10.374 -21.174 -29.994 1.00 30.27 87 THR A C 1
ATOM 666 O O . THR A 1 87 ? 10.957 -20.537 -29.116 1.00 30.27 87 THR A O 1
ATOM 669 N N . PRO A 1 88 ? 9.029 -21.143 -30.129 1.00 32.31 88 PRO A N 1
ATOM 670 C CA . PRO A 1 88 ? 8.161 -20.241 -29.360 1.00 32.31 88 PRO A CA 1
ATOM 671 C C . PRO A 1 88 ? 8.284 -20.332 -27.833 1.00 32.31 88 PRO A C 1
ATOM 673 O O . PRO A 1 88 ? 8.011 -19.349 -27.158 1.00 32.31 88 PRO A O 1
ATOM 676 N N . LEU A 1 89 ? 8.733 -21.470 -27.288 1.00 28.44 89 LEU A N 1
ATOM 677 C CA . LEU A 1 89 ? 8.910 -21.672 -25.843 1.00 28.44 89 LEU A CA 1
ATOM 678 C C . LEU A 1 89 ? 9.804 -20.591 -25.196 1.00 28.44 89 LEU A C 1
ATOM 680 O O . LEU A 1 89 ? 9.461 -20.050 -24.151 1.00 28.44 89 LEU A O 1
ATOM 684 N N . ALA A 1 90 ? 10.869 -20.172 -25.892 1.00 38.00 90 ALA A N 1
ATOM 685 C CA . ALA A 1 90 ? 11.789 -19.124 -25.435 1.00 38.00 90 ALA A CA 1
ATOM 686 C C . ALA A 1 90 ? 11.196 -17.694 -25.484 1.00 38.00 90 ALA A C 1
ATOM 688 O O . ALA A 1 90 ? 11.881 -16.721 -25.166 1.00 38.00 90 ALA A O 1
ATOM 689 N N . ALA A 1 91 ? 9.941 -17.537 -25.922 1.00 36.59 91 ALA A N 1
ATOM 690 C CA . ALA A 1 91 ? 9.191 -16.290 -25.790 1.00 36.59 91 ALA A CA 1
ATOM 691 C C . ALA A 1 91 ? 8.397 -16.225 -24.472 1.00 36.59 91 ALA A C 1
ATOM 693 O O . ALA A 1 91 ? 8.193 -15.124 -23.971 1.00 36.59 91 ALA A O 1
ATOM 694 N N . ALA A 1 92 ? 8.001 -17.367 -23.892 1.00 33.16 92 ALA A N 1
ATOM 695 C CA . ALA A 1 92 ? 7.265 -17.421 -22.625 1.00 33.16 92 ALA A CA 1
ATOM 696 C C . ALA A 1 92 ? 8.178 -17.107 -21.426 1.00 33.16 92 ALA A C 1
ATOM 698 O O . ALA A 1 92 ? 7.891 -16.190 -20.660 1.00 33.16 92 ALA A O 1
ATOM 699 N N . GLU A 1 93 ? 9.345 -17.760 -21.348 1.00 37.62 93 GLU A N 1
ATOM 700 C CA . GLU A 1 93 ? 10.411 -17.461 -20.367 1.00 37.62 93 GLU A CA 1
ATOM 701 C C . GLU A 1 93 ? 10.792 -15.966 -20.377 1.00 37.62 93 GLU A C 1
ATOM 703 O O . GLU A 1 93 ? 11.085 -15.354 -19.350 1.00 37.62 93 GLU A O 1
ATOM 708 N N . LYS A 1 94 ? 10.735 -15.342 -21.561 1.00 45.28 94 LYS A N 1
ATOM 709 C CA . LYS A 1 94 ? 11.061 -13.927 -21.759 1.00 45.28 94 LYS A CA 1
ATOM 710 C C . LYS A 1 94 ? 9.980 -12.964 -21.249 1.00 45.28 94 LYS A C 1
ATOM 712 O O . LYS A 1 94 ? 10.292 -11.794 -21.054 1.00 45.28 94 LYS A O 1
ATOM 717 N N . ILE A 1 95 ? 8.750 -13.424 -21.012 1.00 38.12 95 ILE A N 1
ATOM 718 C CA . ILE A 1 95 ? 7.681 -12.613 -20.406 1.00 38.12 95 ILE A CA 1
ATOM 719 C C . ILE A 1 95 ? 7.821 -12.589 -18.876 1.00 38.12 95 ILE A C 1
ATOM 721 O O . ILE A 1 95 ? 7.670 -11.523 -18.286 1.00 38.12 95 ILE A O 1
ATOM 725 N N . GLN A 1 96 ? 8.214 -13.699 -18.233 1.00 34.59 96 GLN A N 1
ATOM 726 C CA . GLN A 1 96 ? 8.494 -13.712 -16.785 1.00 34.59 96 GLN A CA 1
ATOM 727 C C . GLN A 1 96 ? 9.596 -12.712 -16.386 1.00 34.59 96 GLN A C 1
ATOM 729 O O . GLN A 1 96 ? 9.499 -12.086 -15.334 1.00 34.59 96 GLN A O 1
ATOM 734 N N . HIS A 1 97 ? 10.620 -12.507 -17.225 1.00 44.09 97 HIS A N 1
ATOM 735 C CA . HIS A 1 97 ? 11.703 -11.563 -16.919 1.00 44.09 97 HIS A CA 1
ATOM 736 C C . HIS A 1 97 ? 11.238 -10.089 -16.896 1.00 44.09 97 HIS A C 1
ATOM 738 O O . HIS A 1 97 ? 11.735 -9.310 -16.080 1.00 44.09 97 HIS A O 1
ATOM 744 N N . ILE A 1 98 ? 10.238 -9.727 -17.713 1.00 45.22 98 ILE A N 1
ATOM 745 C CA . ILE A 1 98 ? 9.702 -8.355 -17.828 1.00 45.22 98 ILE A CA 1
ATOM 746 C C . ILE A 1 98 ? 9.053 -7.877 -16.515 1.00 45.22 98 ILE A C 1
ATOM 748 O O . ILE A 1 98 ? 8.955 -6.670 -16.286 1.00 45.22 98 ILE A O 1
ATOM 752 N N . ARG A 1 99 ? 8.684 -8.805 -15.614 1.00 40.22 99 ARG A N 1
ATOM 753 C CA . ARG A 1 99 ? 8.039 -8.541 -14.315 1.00 40.22 99 ARG A CA 1
ATOM 754 C C . ARG A 1 99 ? 8.710 -7.424 -13.504 1.00 40.22 99 ARG A C 1
ATOM 756 O O . ARG A 1 99 ? 8.008 -6.599 -12.930 1.00 40.22 99 ARG A O 1
ATOM 763 N N . ASN A 1 100 ? 10.043 -7.354 -13.513 1.00 38.50 100 ASN A N 1
ATOM 764 C CA . ASN A 1 100 ? 10.806 -6.349 -12.757 1.00 38.50 100 ASN A CA 1
ATOM 765 C C . ASN A 1 100 ? 11.227 -5.127 -13.603 1.00 38.50 100 ASN A C 1
ATOM 767 O O . ASN A 1 100 ? 11.800 -4.178 -13.073 1.00 38.50 100 ASN A O 1
ATOM 771 N N . GLU A 1 101 ? 11.002 -5.132 -14.919 1.00 51.12 101 GLU A N 1
ATOM 772 C CA . GLU A 1 101 ? 11.730 -4.264 -15.861 1.00 51.12 101 GLU A CA 1
ATOM 773 C C . GLU A 1 101 ? 10.980 -2.977 -16.259 1.00 51.12 101 GLU A C 1
ATOM 775 O O . GLU A 1 101 ? 11.606 -2.010 -16.697 1.00 51.12 101 GLU A O 1
ATOM 780 N N . MET A 1 102 ? 9.653 -2.911 -16.080 1.00 47.16 102 MET A N 1
ATOM 781 C CA . MET A 1 102 ? 8.848 -1.820 -16.658 1.00 47.16 102 MET A CA 1
ATOM 782 C C . MET A 1 102 ? 8.991 -0.450 -15.968 1.00 47.16 102 MET A C 1
ATOM 784 O O . MET A 1 102 ? 8.722 0.567 -16.607 1.00 47.16 102 MET A O 1
ATOM 788 N N . LEU A 1 103 ? 9.408 -0.382 -14.694 1.00 45.97 103 LEU A N 1
ATOM 789 C CA . LEU A 1 103 ? 9.302 0.803 -13.805 1.00 45.97 103 LEU A CA 1
ATOM 790 C C . LEU A 1 103 ? 10.097 2.061 -14.238 1.00 45.97 103 LEU A C 1
ATOM 792 O O . LEU A 1 103 ? 10.133 3.064 -13.528 1.00 45.97 103 LEU A O 1
ATOM 796 N N . VAL A 1 104 ? 10.743 2.015 -15.404 1.00 47.38 104 VAL A N 1
ATOM 797 C CA . VAL A 1 104 ? 11.735 2.987 -15.879 1.00 47.38 104 VAL A CA 1
ATOM 798 C C . VAL A 1 104 ? 11.519 3.430 -17.340 1.00 47.38 104 VAL A C 1
ATOM 800 O O . VAL A 1 104 ? 12.170 4.369 -17.800 1.00 47.38 104 VAL A O 1
ATOM 803 N N . ALA A 1 105 ? 10.597 2.812 -18.089 1.00 42.09 105 ALA A N 1
ATOM 804 C CA . ALA A 1 105 ? 10.541 2.894 -19.558 1.00 42.09 105 ALA A CA 1
ATOM 805 C C . ALA A 1 105 ? 10.315 4.303 -20.177 1.00 42.09 105 ALA A C 1
ATOM 807 O O . ALA A 1 105 ? 10.374 4.444 -21.402 1.00 42.09 105 ALA A O 1
ATOM 808 N N . ARG A 1 106 ? 10.091 5.362 -19.377 1.00 50.94 106 ARG A N 1
ATOM 809 C CA . ARG A 1 106 ? 9.951 6.758 -19.837 1.00 50.94 106 ARG A CA 1
ATOM 810 C C . ARG A 1 106 ? 10.592 7.808 -18.926 1.00 50.94 106 ARG A C 1
ATOM 812 O O . ARG A 1 106 ? 9.960 8.355 -18.033 1.00 50.94 106 ARG A O 1
ATOM 819 N N . ASN A 1 107 ? 11.790 8.240 -19.312 1.00 43.75 107 ASN A N 1
ATOM 820 C CA . ASN A 1 107 ? 12.357 9.544 -18.930 1.00 43.75 107 ASN A CA 1
ATOM 821 C C . ASN A 1 107 ? 12.314 10.560 -20.102 1.00 43.75 107 ASN A C 1
ATOM 823 O O . ASN A 1 107 ? 13.174 11.430 -20.206 1.00 43.75 107 ASN A O 1
ATOM 827 N N . LEU A 1 108 ? 11.368 10.401 -21.046 1.00 43.03 108 LEU A N 1
ATOM 828 C CA . LEU A 1 108 ? 11.330 11.147 -22.323 1.00 43.03 108 LEU A CA 1
ATOM 829 C C . LEU A 1 108 ? 9.946 11.687 -22.746 1.00 43.03 108 LEU A C 1
ATOM 831 O O . LEU A 1 108 ? 9.862 12.358 -23.774 1.00 43.03 108 LEU A O 1
ATOM 835 N N . ALA A 1 109 ? 8.874 11.408 -21.997 1.00 44.88 109 ALA A N 1
ATOM 836 C CA . ALA A 1 109 ? 7.511 11.862 -22.327 1.00 44.88 109 ALA A CA 1
ATOM 837 C C . ALA A 1 109 ? 6.761 12.507 -21.146 1.00 44.88 109 ALA A C 1
ATOM 839 O O . ALA A 1 109 ? 5.896 13.356 -21.361 1.00 44.88 109 ALA A O 1
ATOM 840 N N . SER A 1 110 ? 7.117 12.159 -19.907 1.00 50.84 110 SER A N 1
ATOM 841 C CA . SER A 1 110 ? 6.685 12.878 -18.710 1.00 50.84 110 SER A CA 1
ATOM 842 C C . SER A 1 110 ? 7.293 14.289 -18.674 1.00 50.84 110 SER A C 1
ATOM 844 O O . SER A 1 110 ? 8.371 14.541 -19.216 1.00 50.84 110 SER A O 1
ATOM 846 N N . SER A 1 111 ? 6.631 15.241 -18.010 1.00 69.75 111 SER A N 1
ATOM 847 C CA . SER A 1 111 ? 7.099 16.634 -17.876 1.00 69.75 111 SER A CA 1
ATOM 848 C C . SER A 1 111 ? 8.240 16.791 -16.852 1.00 69.75 111 SER A C 1
ATOM 850 O O . SER A 1 111 ? 8.258 17.751 -16.080 1.00 69.75 111 SER A O 1
ATOM 852 N N . CYS A 1 112 ? 9.138 15.807 -16.775 1.00 81.06 112 CYS A N 1
ATOM 853 C CA . CYS A 1 112 ? 9.969 15.533 -15.612 1.00 81.06 112 CYS A CA 1
ATOM 854 C C . CYS A 1 112 ? 11.407 15.199 -16.030 1.00 81.06 112 CYS A C 1
ATOM 856 O O . CYS A 1 112 ? 11.679 14.133 -16.571 1.00 81.06 112 CYS A O 1
ATOM 858 N N . ASN A 1 113 ? 12.352 16.102 -15.750 1.00 87.38 113 ASN A N 1
ATOM 859 C CA . ASN A 1 113 ? 13.782 15.868 -15.990 1.00 87.38 113 ASN A CA 1
ATOM 860 C C . ASN A 1 113 ? 14.397 15.052 -14.834 1.00 87.38 113 ASN A C 1
ATOM 862 O O . ASN A 1 113 ? 15.280 15.535 -14.123 1.00 87.38 113 ASN A O 1
ATOM 866 N N . GLY A 1 114 ? 13.881 13.844 -14.604 1.00 90.12 114 GLY A N 1
ATOM 867 C CA . GLY A 1 114 ? 14.286 12.963 -13.511 1.00 90.12 114 GLY A CA 1
ATOM 868 C C . GLY A 1 114 ? 13.164 12.031 -13.060 1.00 90.12 114 GLY A C 1
ATOM 869 O O . GLY A 1 114 ? 12.145 11.884 -13.728 1.00 90.12 114 GLY A O 1
ATOM 870 N N . ILE A 1 115 ? 13.355 11.430 -11.890 1.00 91.25 115 ILE A N 1
ATOM 871 C CA . ILE A 1 115 ? 12.446 10.454 -11.289 1.00 91.25 115 ILE A CA 1
ATOM 872 C C . ILE A 1 115 ? 11.153 11.156 -10.837 1.00 91.25 115 ILE A C 1
ATOM 874 O O . ILE A 1 115 ? 11.243 12.086 -10.025 1.00 91.25 115 ILE A O 1
ATOM 878 N N . PRO A 1 116 ? 9.961 10.717 -11.282 1.00 91.81 116 PRO A N 1
ATOM 879 C CA . PRO A 1 116 ? 8.703 11.187 -10.720 1.00 91.81 116 PRO A CA 1
ATOM 880 C C . PRO A 1 116 ? 8.518 10.636 -9.298 1.00 91.81 116 PRO A C 1
ATOM 882 O O . PRO A 1 116 ? 8.572 9.429 -9.056 1.00 91.81 116 PRO A O 1
ATOM 885 N N . LEU A 1 117 ? 8.283 11.530 -8.341 1.00 92.81 117 LEU A N 1
ATOM 886 C CA . LEU A 1 117 ? 7.907 11.204 -6.968 1.00 92.81 117 LEU A CA 1
ATOM 887 C C . LEU A 1 117 ? 6.456 11.626 -6.745 1.00 92.81 117 LEU A C 1
ATOM 889 O O . LEU A 1 117 ? 6.115 12.780 -7.004 1.00 92.81 117 LEU A O 1
ATOM 893 N N . VAL A 1 118 ? 5.621 10.717 -6.240 1.00 92.12 118 VAL A N 1
ATOM 894 C CA . VAL A 1 118 ? 4.211 10.996 -5.938 1.00 92.12 118 VAL A CA 1
ATOM 895 C C . VAL A 1 118 ? 4.010 11.061 -4.426 1.00 92.12 118 VAL A C 1
ATOM 897 O O . VAL A 1 118 ? 4.237 10.086 -3.709 1.00 92.12 118 VAL A O 1
ATOM 900 N N . ALA A 1 119 ? 3.555 12.213 -3.939 1.00 95.00 119 ALA A N 1
ATOM 901 C CA . ALA A 1 119 ? 3.087 12.404 -2.577 1.00 95.00 119 ALA A CA 1
ATOM 902 C C . ALA A 1 119 ? 1.560 12.261 -2.539 1.00 95.00 119 ALA A C 1
ATOM 904 O O . ALA A 1 119 ? 0.824 13.106 -3.049 1.00 95.00 119 ALA A O 1
ATOM 905 N N . TYR A 1 120 ? 1.078 11.189 -1.915 1.00 95.25 120 TYR A N 1
ATOM 906 C CA . TYR A 1 120 ? -0.349 10.936 -1.740 1.00 95.25 120 TYR A CA 1
ATOM 907 C C . TYR A 1 120 ? -0.909 11.638 -0.492 1.00 95.25 120 TYR A C 1
ATOM 909 O O . TYR A 1 120 ? -0.298 11.641 0.582 1.00 95.25 120 TYR A O 1
ATOM 917 N N . HIS A 1 121 ? -2.103 12.209 -0.641 1.00 95.88 121 HIS A N 1
ATOM 918 C CA . HIS A 1 121 ? -2.924 12.811 0.411 1.00 95.88 121 HIS A CA 1
ATOM 919 C C . HIS A 1 121 ? -4.320 12.158 0.403 1.00 95.88 121 HIS A C 1
ATOM 921 O O . HIS A 1 121 ? -4.662 11.421 -0.521 1.00 95.88 121 HIS A O 1
ATOM 927 N N . VAL A 1 122 ? -5.169 12.454 1.394 1.00 95.75 122 VAL A N 1
ATOM 928 C CA . VAL A 1 122 ? -6.535 11.886 1.493 1.00 95.75 122 VAL A CA 1
ATOM 929 C C . VAL A 1 122 ? -7.366 12.099 0.222 1.00 95.75 122 VAL A C 1
ATOM 931 O O . VAL A 1 122 ? -8.169 11.241 -0.127 1.00 95.75 122 VAL A O 1
ATOM 934 N N . ASN A 1 123 ? -7.191 13.228 -0.479 1.00 95.88 123 ASN A N 1
ATOM 935 C CA . ASN A 1 123 ? -8.019 13.607 -1.634 1.00 95.88 123 ASN A CA 1
ATOM 936 C C . ASN A 1 123 ? -7.254 14.027 -2.898 1.00 95.88 123 ASN A C 1
ATOM 938 O O . ASN A 1 123 ? -7.889 14.236 -3.926 1.00 95.88 123 ASN A O 1
ATOM 942 N N . THR A 1 124 ? -5.926 14.132 -2.850 1.00 95.75 124 THR A N 1
ATOM 943 C CA . THR A 1 124 ? -5.089 14.588 -3.972 1.00 95.75 124 THR A CA 1
ATOM 944 C C . THR A 1 124 ? -3.748 13.861 -3.989 1.00 95.75 124 THR A C 1
ATOM 946 O O . THR A 1 124 ? -3.263 13.418 -2.949 1.00 95.75 124 THR A O 1
ATOM 949 N N . SER A 1 125 ? -3.116 13.800 -5.156 1.00 94.38 125 SER A N 1
ATOM 950 C CA . SER A 1 125 ? -1.726 13.378 -5.338 1.00 94.38 125 SER A CA 1
ATOM 951 C C . SER A 1 125 ? -0.910 14.550 -5.887 1.00 94.38 125 SER A C 1
ATOM 953 O O . SER A 1 125 ? -1.321 15.184 -6.858 1.00 94.38 125 SER A O 1
ATOM 955 N N . GLU A 1 126 ? 0.240 14.846 -5.288 1.00 94.81 126 GLU A N 1
ATOM 956 C CA . GLU A 1 126 ? 1.197 15.838 -5.791 1.00 94.81 126 GLU A CA 1
ATOM 957 C C . GLU A 1 126 ? 2.380 15.105 -6.433 1.00 94.81 126 GLU A C 1
ATOM 959 O O . GLU A 1 126 ? 3.004 14.267 -5.787 1.00 94.81 126 GLU A O 1
ATOM 964 N N . THR A 1 127 ? 2.694 15.402 -7.698 1.00 92.81 127 THR A N 1
ATOM 965 C CA . THR A 1 127 ? 3.863 14.823 -8.385 1.00 92.81 127 THR A CA 1
ATOM 966 C C . THR A 1 127 ? 4.996 15.843 -8.434 1.00 92.81 127 THR A C 1
ATOM 968 O O . THR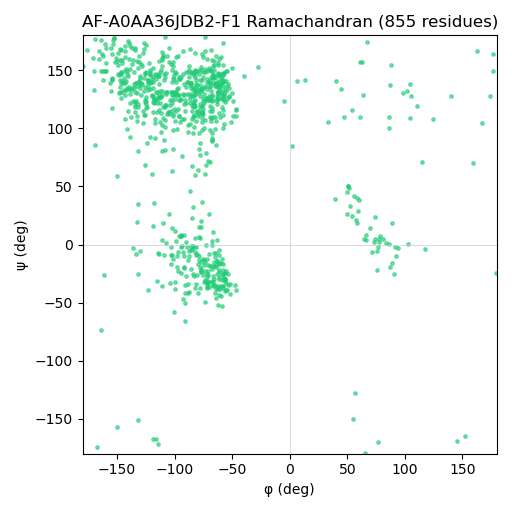 A 1 127 ? 4.792 16.975 -8.868 1.00 92.81 127 THR A O 1
ATOM 971 N N . THR A 1 128 ? 6.193 15.442 -8.009 1.00 94.88 128 THR A N 1
ATOM 972 C CA . THR A 1 128 ? 7.431 16.238 -8.091 1.00 94.88 128 THR A CA 1
ATOM 973 C C . THR A 1 128 ? 8.537 15.455 -8.796 1.00 94.88 128 THR A C 1
ATOM 975 O O . THR A 1 128 ? 8.395 14.259 -9.032 1.00 94.88 128 THR A O 1
ATOM 978 N N . CYS A 1 129 ? 9.631 16.123 -9.163 1.00 94.19 129 CYS A N 1
ATOM 979 C CA . CYS A 1 129 ? 10.704 15.546 -9.976 1.00 94.19 129 CYS A CA 1
ATOM 980 C C . CYS A 1 129 ? 12.035 15.569 -9.228 1.00 94.19 129 CYS A C 1
ATOM 982 O O . CYS A 1 129 ? 12.456 16.625 -8.759 1.00 94.19 129 CYS A O 1
ATOM 984 N N . CYS A 1 130 ? 12.706 14.421 -9.151 1.00 95.50 130 CYS A N 1
ATOM 985 C CA . CYS A 1 130 ? 13.956 14.256 -8.415 1.00 95.50 130 CYS A CA 1
ATOM 986 C C . CYS A 1 130 ? 15.114 13.844 -9.351 1.00 95.50 130 CYS A C 1
ATOM 988 O O . CYS A 1 130 ? 14.953 12.890 -10.114 1.00 95.50 130 CYS A O 1
ATOM 990 N N . PRO A 1 131 ? 16.274 14.533 -9.347 1.00 95.50 131 PRO A N 1
ATOM 991 C CA . PRO A 1 131 ? 17.378 14.225 -10.258 1.00 95.50 131 PRO A CA 1
ATOM 992 C C . PRO A 1 131 ? 17.942 12.814 -10.045 1.00 95.50 131 PRO A C 1
ATOM 994 O O . PRO A 1 131 ? 18.363 12.489 -8.940 1.00 95.50 131 PRO A O 1
ATOM 997 N N . THR A 1 132 ? 18.034 12.014 -11.111 1.00 93.38 132 THR A N 1
ATOM 998 C CA . THR A 1 132 ? 18.461 10.597 -11.091 1.00 93.38 132 THR A CA 1
ATOM 999 C C . THR A 1 132 ? 19.742 10.312 -10.296 1.00 93.38 132 THR A C 1
ATOM 1001 O O . THR A 1 132 ? 19.847 9.282 -9.640 1.00 93.38 132 THR A O 1
ATOM 1004 N N . GLU A 1 133 ? 20.709 11.232 -10.308 1.00 94.75 133 GLU A N 1
ATOM 1005 C CA . GLU A 1 133 ? 22.002 11.081 -9.620 1.00 94.75 133 GLU A CA 1
ATOM 1006 C C . GLU A 1 133 ? 21.924 11.234 -8.086 1.00 94.75 133 GLU A C 1
ATOM 1008 O O . GLU A 1 133 ? 22.904 10.958 -7.383 1.00 94.75 133 GLU A O 1
ATOM 1013 N N . SER A 1 134 ? 20.801 11.747 -7.569 1.00 95.81 134 SER A N 1
ATOM 1014 C CA . SER A 1 134 ? 20.658 12.187 -6.183 1.00 95.81 134 SER A CA 1
ATOM 1015 C C . SER A 1 134 ? 20.250 11.052 -5.247 1.00 95.81 134 SER A C 1
ATOM 1017 O O . SER A 1 134 ? 19.169 10.475 -5.359 1.00 95.81 134 SER A O 1
ATOM 1019 N N . LEU A 1 135 ? 21.087 10.824 -4.233 1.00 95.75 135 LEU A N 1
ATOM 1020 C CA . LEU A 1 135 ? 20.807 9.919 -3.112 1.00 95.75 135 LEU A CA 1
ATOM 1021 C C . LEU A 1 135 ? 19.611 10.368 -2.255 1.00 95.75 135 LEU A C 1
ATOM 1023 O O . LEU A 1 135 ? 19.103 9.589 -1.457 1.00 95.75 135 LEU A O 1
ATOM 1027 N N . GLU A 1 136 ? 19.146 11.611 -2.408 1.00 96.12 136 GLU A N 1
ATOM 1028 C CA . GLU A 1 136 ? 17.944 12.109 -1.730 1.00 96.12 136 GLU A CA 1
ATOM 1029 C C . GLU A 1 136 ? 16.639 11.735 -2.456 1.00 96.12 136 GLU A C 1
ATOM 1031 O O . GLU A 1 136 ? 15.564 12.053 -1.958 1.00 96.12 136 GLU A O 1
ATOM 1036 N N . CYS A 1 137 ? 16.699 11.063 -3.614 1.00 96.06 137 CYS A N 1
ATOM 1037 C CA . CYS A 1 137 ? 15.505 10.506 -4.261 1.00 96.06 137 CYS A CA 1
ATOM 1038 C C . CYS A 1 137 ? 15.065 9.171 -3.642 1.00 96.06 137 CYS A C 1
ATOM 1040 O O . CYS A 1 137 ? 13.880 8.833 -3.692 1.00 96.06 137 CYS A O 1
ATOM 1042 N N . ALA A 1 138 ? 16.001 8.420 -3.050 1.00 95.56 138 ALA A N 1
ATOM 1043 C CA . ALA A 1 138 ? 15.712 7.204 -2.298 1.00 95.56 138 ALA A CA 1
ATOM 1044 C C . ALA A 1 138 ? 14.719 7.512 -1.166 1.00 95.56 138 ALA A C 1
ATOM 1046 O O . ALA A 1 138 ? 14.904 8.474 -0.423 1.00 95.56 138 ALA A O 1
ATOM 1047 N N . GLY A 1 139 ? 13.624 6.749 -1.085 1.00 94.88 139 GLY A N 1
ATOM 1048 C CA . GLY A 1 139 ? 12.577 6.935 -0.075 1.00 94.88 139 GLY A CA 1
ATOM 1049 C C . GLY A 1 139 ? 11.793 8.256 -0.134 1.00 94.88 139 GLY A C 1
ATOM 1050 O O . GLY A 1 139 ? 10.967 8.502 0.742 1.00 94.88 139 GLY A O 1
ATOM 1051 N N . CYS A 1 140 ? 12.017 9.128 -1.123 1.00 97.06 140 CYS A N 1
ATOM 1052 C CA . CYS A 1 140 ? 11.433 10.470 -1.136 1.00 97.06 140 CYS A CA 1
ATOM 1053 C C . CYS A 1 140 ? 10.044 10.511 -1.802 1.00 97.06 140 CYS A C 1
ATOM 1055 O O . CYS A 1 140 ? 9.804 9.860 -2.823 1.00 97.06 140 CYS A O 1
ATOM 1057 N N . ALA A 1 141 ? 9.114 11.282 -1.229 1.00 95.38 141 ALA A N 1
ATOM 1058 C CA . ALA A 1 141 ? 7.774 11.529 -1.777 1.00 95.38 141 ALA A CA 1
ATOM 1059 C C . ALA A 1 141 ? 7.646 12.923 -2.408 1.00 95.38 141 ALA A C 1
ATOM 1061 O O . ALA A 1 141 ? 6.924 13.084 -3.390 1.00 95.38 141 ALA A O 1
ATOM 1062 N N . LYS A 1 142 ? 8.346 13.926 -1.860 1.00 96.12 142 LYS A N 1
ATOM 1063 C CA . LYS A 1 142 ? 8.350 15.303 -2.369 1.00 96.12 142 LYS A CA 1
ATOM 1064 C C . LYS A 1 142 ? 9.759 15.886 -2.395 1.00 96.12 142 LYS A C 1
ATOM 1066 O O . LYS A 1 142 ? 10.400 15.954 -1.347 1.00 96.12 142 LYS A O 1
ATOM 1071 N N . TYR A 1 143 ? 10.212 16.343 -3.562 1.00 96.12 143 TYR A N 1
ATOM 1072 C CA . TYR A 1 143 ? 11.552 16.908 -3.758 1.00 96.12 143 TYR A CA 1
ATOM 1073 C C . TYR A 1 143 ? 11.517 18.352 -4.281 1.00 96.12 143 TYR A C 1
ATOM 1075 O O . TYR A 1 143 ? 10.726 18.691 -5.159 1.00 96.12 143 TYR A O 1
ATOM 1083 N N . SER A 1 144 ? 12.407 19.189 -3.741 1.00 95.75 144 SER A N 1
ATOM 1084 C CA . SER A 1 144 ? 12.494 20.637 -3.983 1.00 95.75 144 SER A CA 1
ATOM 1085 C C . SER A 1 144 ? 13.952 21.107 -3.835 1.00 95.75 144 SER A C 1
ATOM 1087 O O . SER A 1 144 ? 14.318 21.859 -2.933 1.00 95.75 144 SER A O 1
ATOM 1089 N N . GLY A 1 145 ? 14.855 20.532 -4.638 1.00 94.69 145 GLY A N 1
ATOM 1090 C CA . GLY A 1 145 ? 16.315 20.707 -4.508 1.00 94.69 145 GLY A CA 1
ATOM 1091 C C . GLY A 1 145 ? 16.950 19.925 -3.346 1.00 94.69 145 GLY A C 1
ATOM 1092 O O . GLY A 1 145 ? 18.129 19.586 -3.404 1.00 94.69 145 GLY A O 1
ATOM 1093 N N . LYS A 1 146 ? 16.143 19.565 -2.347 1.00 96.12 146 LYS A N 1
ATOM 1094 C CA . LYS A 1 146 ? 16.370 18.489 -1.376 1.00 96.12 146 LYS A CA 1
ATOM 1095 C C . LYS A 1 146 ? 15.078 17.698 -1.163 1.00 96.12 146 LYS A C 1
ATOM 1097 O O . LYS A 1 146 ? 14.015 18.172 -1.582 1.00 96.12 146 LYS A O 1
ATOM 1102 N N . CYS A 1 147 ? 15.117 16.548 -0.493 1.00 96.94 147 CYS A N 1
ATOM 1103 C CA . CYS A 1 147 ? 13.864 15.902 -0.084 1.00 96.94 147 CYS A CA 1
ATOM 1104 C C . CYS A 1 147 ? 13.140 16.739 0.996 1.00 96.94 147 CYS A C 1
ATOM 1106 O O . CYS A 1 147 ? 13.705 17.056 2.044 1.00 96.94 147 CYS A O 1
ATOM 1108 N N . GLU A 1 148 ? 11.886 17.124 0.736 1.00 96.50 148 GLU A N 1
ATOM 1109 C CA . GLU A 1 148 ? 11.020 17.853 1.679 1.00 96.50 148 GLU A CA 1
ATOM 1110 C C . GLU A 1 148 ? 10.181 16.906 2.544 1.00 96.50 148 GLU A C 1
ATOM 1112 O O . GLU A 1 148 ? 9.904 17.207 3.704 1.00 96.50 148 GLU A O 1
ATOM 1117 N N . LYS A 1 149 ? 9.755 15.773 1.971 1.00 95.31 149 LYS A N 1
ATOM 1118 C CA . LYS A 1 149 ? 8.891 14.784 2.623 1.00 95.31 149 LYS A CA 1
ATOM 1119 C C . LYS A 1 149 ? 9.251 13.380 2.143 1.00 95.31 149 LYS A C 1
ATOM 1121 O O . LYS A 1 149 ? 9.221 13.116 0.939 1.00 95.31 149 LYS A O 1
ATOM 1126 N N . CYS A 1 150 ? 9.522 12.477 3.078 1.00 95.62 150 CYS A N 1
ATOM 1127 C CA . CYS A 1 150 ? 9.699 11.055 2.797 1.00 95.62 150 CYS A CA 1
ATOM 1128 C C . CYS A 1 150 ? 8.373 10.357 2.445 1.00 95.62 150 CYS A C 1
ATOM 1130 O O . CYS A 1 150 ? 7.283 10.848 2.759 1.00 95.62 150 CYS A O 1
ATOM 1132 N N . ARG A 1 151 ? 8.464 9.202 1.780 1.00 93.94 151 ARG A N 1
ATOM 1133 C CA . ARG A 1 151 ? 7.362 8.234 1.668 1.00 93.94 151 ARG A CA 1
ATOM 1134 C C . ARG A 1 151 ? 7.069 7.667 3.059 1.00 93.94 151 ARG A C 1
ATOM 1136 O O . ARG A 1 151 ? 7.942 7.663 3.922 1.00 93.94 151 ARG A O 1
ATOM 1143 N N . GLY A 1 152 ? 5.845 7.209 3.297 1.00 88.69 152 GLY A N 1
ATOM 1144 C CA . GLY A 1 152 ? 5.561 6.506 4.546 1.00 88.69 152 GLY A CA 1
ATOM 1145 C C . GLY A 1 152 ? 6.309 5.163 4.590 1.00 88.69 152 GLY A C 1
ATOM 1146 O O . GLY A 1 152 ? 6.531 4.538 3.547 1.00 88.69 152 GLY A O 1
ATOM 1147 N N . GLY A 1 153 ? 6.772 4.784 5.784 1.00 87.81 153 GLY A N 1
ATOM 1148 C CA . GLY A 1 153 ? 7.789 3.739 5.980 1.00 87.81 153 GLY A CA 1
ATOM 1149 C C . GLY A 1 153 ? 9.239 4.231 5.892 1.00 87.81 153 GLY A C 1
ATOM 1150 O O . GLY A 1 153 ? 10.172 3.443 6.034 1.00 87.81 153 GLY A O 1
ATOM 1151 N N . PHE A 1 154 ? 9.448 5.535 5.661 1.00 93.00 154 PHE A N 1
ATOM 1152 C CA . PHE A 1 154 ? 10.770 6.159 5.623 1.00 93.00 154 PHE A CA 1
ATOM 1153 C C . PHE A 1 154 ? 10.844 7.387 6.539 1.00 93.00 154 PHE A C 1
ATOM 1155 O O . PHE A 1 154 ? 9.952 8.239 6.533 1.00 93.00 154 PHE A O 1
ATOM 1162 N N . VAL A 1 155 ? 11.953 7.524 7.271 1.00 91.25 155 VAL A N 1
ATOM 1163 C CA . VAL A 1 155 ? 12.223 8.655 8.177 1.00 91.25 155 VAL A CA 1
ATOM 1164 C C . VAL A 1 155 ? 13.409 9.480 7.674 1.00 91.25 155 VAL A C 1
ATOM 1166 O O . VAL A 1 155 ? 14.363 8.945 7.104 1.00 91.25 155 VAL A O 1
ATOM 1169 N N . THR A 1 156 ? 13.352 10.801 7.878 1.00 92.12 156 THR A N 1
ATOM 1170 C CA . THR A 1 156 ? 14.407 11.735 7.462 1.00 92.12 156 THR A CA 1
ATOM 1171 C C . THR A 1 156 ? 15.632 11.641 8.376 1.00 92.12 156 THR A C 1
ATOM 1173 O O . THR A 1 156 ? 15.680 12.274 9.431 1.00 92.12 156 THR A O 1
ATOM 1176 N N . VAL A 1 157 ? 16.667 10.927 7.937 1.00 90.25 157 VAL A N 1
ATOM 1177 C CA . VAL A 1 157 ? 17.968 10.821 8.611 1.00 90.25 157 VAL A CA 1
ATOM 1178 C C . VAL A 1 157 ? 19.018 11.560 7.776 1.00 90.25 157 VAL A C 1
ATOM 1180 O O . VAL A 1 157 ? 19.266 11.220 6.623 1.00 90.25 157 VAL A O 1
ATOM 1183 N N . ALA A 1 158 ? 19.632 12.606 8.340 1.00 88.88 158 ALA A N 1
ATOM 1184 C CA . ALA A 1 158 ? 20.674 13.414 7.682 1.00 88.88 158 ALA A CA 1
ATOM 1185 C C . ALA A 1 158 ? 20.310 13.909 6.253 1.00 88.88 158 ALA A C 1
ATOM 1187 O O . ALA A 1 158 ? 21.123 13.841 5.333 1.00 88.88 158 ALA A O 1
ATOM 1188 N N . ASN A 1 159 ? 19.084 14.425 6.082 1.00 89.94 159 ASN A N 1
ATOM 1189 C CA . ASN A 1 159 ? 18.460 14.852 4.810 1.00 89.94 159 ASN A CA 1
ATOM 1190 C C . ASN A 1 159 ? 18.156 13.735 3.786 1.00 89.94 159 ASN A C 1
ATOM 1192 O O . ASN A 1 159 ? 17.657 14.037 2.705 1.00 89.94 159 ASN A O 1
ATOM 1196 N N . ARG A 1 160 ? 18.386 12.457 4.111 1.00 93.00 160 ARG A N 1
ATOM 1197 C CA . ARG A 1 160 ? 17.954 11.305 3.300 1.00 93.00 160 ARG A CA 1
ATOM 1198 C C . ARG A 1 160 ? 16.748 10.626 3.937 1.00 93.00 160 ARG A C 1
ATOM 1200 O O . ARG A 1 160 ? 16.554 10.728 5.144 1.00 93.00 160 ARG A O 1
ATOM 1207 N N . CYS A 1 161 ? 15.964 9.909 3.143 1.00 95.31 161 CYS A N 1
ATOM 1208 C CA . CYS A 1 161 ? 14.869 9.083 3.640 1.00 95.31 161 CYS A CA 1
ATOM 1209 C C . CYS A 1 161 ? 15.349 7.632 3.758 1.00 95.31 161 CYS A C 1
ATOM 1211 O O . CYS A 1 161 ? 15.704 7.020 2.755 1.00 95.31 161 CYS A O 1
ATOM 1213 N N . VAL A 1 162 ? 15.378 7.094 4.978 1.00 93.38 162 VAL A N 1
ATOM 1214 C CA . VAL A 1 162 ? 15.819 5.718 5.273 1.00 93.38 162 VAL A CA 1
ATOM 1215 C C . VAL A 1 162 ? 14.595 4.876 5.610 1.00 93.38 162 VAL A C 1
ATOM 1217 O O . VAL A 1 162 ? 13.788 5.323 6.425 1.00 93.38 162 VAL A O 1
ATOM 1220 N N . SER A 1 163 ? 14.442 3.691 5.002 1.00 92.56 163 SER A N 1
ATOM 1221 C CA . SER A 1 163 ? 13.345 2.782 5.361 1.00 92.56 163 SER A CA 1
ATOM 1222 C C . SER A 1 163 ? 13.608 2.151 6.721 1.00 92.56 163 SER A C 1
ATOM 1224 O O . SER A 1 163 ? 14.678 1.582 6.963 1.00 92.56 163 SER A O 1
ATOM 1226 N N . CYS A 1 164 ? 12.638 2.278 7.618 1.00 90.25 164 CYS A N 1
ATOM 1227 C CA . CYS A 1 164 ? 12.782 1.841 8.993 1.00 90.25 164 CYS A CA 1
ATOM 1228 C C . CYS A 1 164 ? 11.441 1.737 9.718 1.00 90.25 164 CYS A C 1
ATOM 1230 O O . CYS A 1 164 ? 10.529 2.532 9.497 1.00 90.25 164 CYS A O 1
ATOM 1232 N N . LEU A 1 165 ? 11.383 0.807 10.667 1.00 88.19 165 LEU A N 1
ATOM 1233 C CA . LEU A 1 165 ? 10.267 0.614 11.576 1.00 88.19 165 LEU A CA 1
ATOM 1234 C C . LEU A 1 165 ? 10.778 0.641 13.024 1.00 88.19 165 LEU A C 1
ATOM 1236 O O . LEU A 1 165 ? 11.669 -0.127 13.401 1.00 88.19 165 LEU A O 1
ATOM 1240 N N . SER A 1 166 ? 10.213 1.531 13.845 1.00 88.81 166 SER A N 1
ATOM 1241 C CA . SER A 1 166 ? 10.409 1.519 15.301 1.00 88.81 166 SER A CA 1
ATOM 1242 C C . SER A 1 166 ? 9.976 0.170 15.880 1.00 88.81 166 SER A C 1
ATOM 1244 O O . SER A 1 166 ? 9.021 -0.442 15.403 1.00 88.81 166 SER A O 1
ATOM 1246 N N . THR A 1 167 ? 10.636 -0.292 16.942 1.00 88.56 167 THR A N 1
ATOM 1247 C CA . THR A 1 167 ? 10.254 -1.541 17.619 1.00 88.56 167 THR A CA 1
ATOM 1248 C C . THR A 1 167 ? 8.856 -1.394 18.220 1.00 88.56 167 THR A C 1
ATOM 1250 O O . THR A 1 167 ? 8.669 -0.690 19.213 1.00 88.56 167 THR A O 1
ATOM 1253 N N . VAL A 1 168 ? 7.871 -2.039 17.591 1.00 83.50 168 VAL A N 1
ATOM 1254 C CA . VAL A 1 168 ? 6.440 -1.832 17.856 1.00 83.50 168 VAL A CA 1
ATOM 1255 C C . VAL A 1 168 ? 6.108 -2.064 19.332 1.00 83.50 168 VAL A C 1
ATOM 1257 O O . VAL A 1 168 ? 6.333 -3.143 19.878 1.00 83.50 168 VAL A O 1
ATOM 1260 N N . GLY A 1 169 ? 5.544 -1.041 19.980 1.00 83.81 169 GLY A N 1
ATOM 1261 C CA . GLY A 1 169 ? 5.133 -1.094 21.384 1.00 83.81 169 GLY A CA 1
ATOM 1262 C C . GLY A 1 169 ? 6.254 -0.890 22.411 1.00 83.81 169 GLY A C 1
ATOM 1263 O O . GLY A 1 169 ? 5.977 -0.996 23.610 1.00 83.81 169 GLY A O 1
ATOM 1264 N N . TRP A 1 170 ? 7.486 -0.580 21.991 1.00 90.31 170 TRP A N 1
ATOM 1265 C CA . TRP A 1 170 ? 8.549 -0.159 22.907 1.00 90.31 170 TRP A CA 1
ATOM 1266 C C . TRP A 1 170 ? 8.203 1.189 23.563 1.00 90.31 170 TRP A C 1
ATOM 1268 O O . TRP A 1 170 ? 7.739 2.117 22.908 1.00 90.31 170 TRP A O 1
ATOM 1278 N N . THR A 1 171 ? 8.461 1.327 24.867 1.00 89.62 171 THR A N 1
ATOM 1279 C CA . THR A 1 171 ? 8.301 2.602 25.588 1.00 89.62 171 THR A CA 1
ATOM 1280 C C . THR A 1 171 ? 9.411 2.813 26.610 1.00 89.62 171 THR A C 1
ATOM 1282 O O . THR A 1 171 ? 9.843 1.856 27.257 1.00 89.62 171 THR A O 1
ATOM 1285 N N . ASN A 1 172 ? 9.812 4.069 26.825 1.00 91.75 172 ASN A N 1
ATOM 1286 C CA . ASN A 1 172 ? 10.806 4.428 27.838 1.00 91.75 172 ASN A CA 1
ATOM 1287 C C . ASN A 1 172 ? 10.241 4.342 29.278 1.00 91.75 172 ASN A C 1
ATOM 1289 O O . ASN A 1 172 ? 9.058 4.081 29.495 1.00 91.75 172 ASN A O 1
ATOM 1293 N N . GLU A 1 173 ? 11.080 4.619 30.282 1.00 91.88 173 GLU A N 1
ATOM 1294 C CA . GLU A 1 173 ? 10.692 4.600 31.709 1.00 91.88 173 GLU A CA 1
ATOM 1295 C C . GLU A 1 173 ? 9.592 5.613 32.086 1.00 91.88 173 GLU A C 1
ATOM 1297 O O . GLU A 1 173 ? 8.963 5.486 33.134 1.00 91.88 173 GLU A O 1
ATOM 1302 N N . LEU A 1 174 ? 9.341 6.611 31.233 1.00 91.31 174 LEU A N 1
ATOM 1303 C CA . LEU A 1 174 ? 8.284 7.616 31.377 1.00 91.31 174 LEU A CA 1
ATOM 1304 C C . LEU A 1 174 ? 6.998 7.222 30.617 1.00 91.31 174 LEU A C 1
ATOM 1306 O O . LEU A 1 174 ? 6.070 8.023 30.526 1.00 91.31 174 LEU A O 1
ATOM 1310 N N . ASN A 1 175 ? 6.931 5.994 30.085 1.00 86.38 175 ASN A N 1
ATOM 1311 C CA . ASN A 1 175 ? 5.914 5.496 29.149 1.00 86.38 175 ASN A CA 1
ATOM 1312 C C . ASN A 1 175 ? 5.798 6.305 27.840 1.00 86.38 175 ASN A C 1
ATOM 1314 O O . ASN A 1 175 ? 4.775 6.219 27.162 1.00 86.38 175 ASN A O 1
ATOM 1318 N N . GLN A 1 176 ? 6.830 7.063 27.454 1.00 87.25 176 GLN A N 1
ATOM 1319 C CA . GLN A 1 176 ? 6.880 7.679 26.129 1.00 87.25 176 GLN A CA 1
ATOM 1320 C C . GLN A 1 176 ? 7.194 6.615 25.079 1.00 87.25 176 GLN A C 1
ATOM 1322 O O . GLN A 1 176 ? 8.157 5.853 25.210 1.00 87.25 176 GLN A O 1
ATOM 1327 N N . THR A 1 177 ? 6.370 6.611 24.043 1.00 86.50 177 THR A N 1
ATOM 1328 C CA . THR A 1 177 ? 6.578 5.962 22.749 1.00 86.50 177 THR A CA 1
ATOM 1329 C C . THR A 1 177 ? 7.752 6.609 22.004 1.00 86.50 177 THR A C 1
ATOM 1331 O O . THR A 1 177 ? 8.113 7.753 22.286 1.00 86.50 177 THR A O 1
ATOM 1334 N N . CYS A 1 178 ? 8.357 5.899 21.056 1.00 87.62 178 CYS A N 1
ATOM 1335 C CA . CYS A 1 178 ? 9.387 6.415 20.152 1.00 87.62 178 CYS A CA 1
ATOM 1336 C C . CYS A 1 178 ? 8.943 7.655 19.360 1.00 87.62 178 CYS A C 1
ATOM 1338 O O . CYS A 1 178 ? 9.723 8.598 19.245 1.00 87.62 178 CYS A O 1
ATOM 1340 N N . ASP A 1 179 ? 7.692 7.702 18.897 1.00 82.75 179 ASP A N 1
ATOM 1341 C CA . ASP A 1 179 ? 7.090 8.876 18.238 1.00 82.75 179 ASP A CA 1
ATOM 1342 C C . ASP A 1 179 ? 7.032 10.117 19.152 1.00 82.75 179 ASP A C 1
ATOM 1344 O O . ASP A 1 179 ? 6.977 11.253 18.681 1.00 82.75 179 ASP A O 1
ATOM 1348 N N . ALA A 1 180 ? 7.042 9.911 20.474 1.00 84.94 180 ALA A N 1
ATOM 1349 C CA . ALA A 1 180 ? 7.047 10.966 21.484 1.00 84.94 180 ALA A CA 1
ATOM 1350 C C . ALA A 1 180 ? 8.463 11.340 21.971 1.00 84.94 180 ALA A C 1
ATOM 1352 O O . ALA A 1 180 ? 8.592 12.110 22.929 1.00 84.94 180 ALA A O 1
ATOM 1353 N N . LEU A 1 181 ? 9.517 10.803 21.342 1.00 89.12 181 LEU A N 1
ATOM 1354 C CA . LEU A 1 181 ? 10.914 11.155 21.598 1.00 89.12 181 LEU A CA 1
ATOM 1355 C C . LEU A 1 181 ? 11.443 12.126 20.540 1.00 89.12 181 LEU A C 1
ATOM 1357 O O . LEU A 1 181 ? 11.200 11.980 19.345 1.00 89.12 181 LEU A O 1
ATOM 1361 N N . THR A 1 182 ? 12.267 13.075 20.971 1.00 89.88 182 THR A N 1
ATOM 1362 C CA . THR A 1 182 ? 13.108 13.866 20.071 1.00 89.88 182 THR A CA 1
ATOM 1363 C C . THR A 1 182 ? 14.493 13.231 19.928 1.00 89.88 182 THR A C 1
ATOM 1365 O O . THR A 1 182 ? 14.922 12.414 20.746 1.00 89.88 182 THR A O 1
ATOM 1368 N N . VAL A 1 183 ? 15.263 13.679 18.932 1.00 87.44 183 VAL A N 1
ATOM 1369 C CA . VAL A 1 183 ? 16.678 13.286 18.762 1.00 87.44 183 VAL A CA 1
ATOM 1370 C C . VAL A 1 183 ? 17.526 13.604 20.012 1.00 87.44 183 VAL A C 1
ATOM 1372 O O . VAL A 1 183 ? 18.521 12.929 20.260 1.00 87.44 183 VAL A O 1
ATOM 1375 N N . ALA A 1 184 ? 17.126 14.579 20.839 1.00 91.62 184 ALA A N 1
ATOM 1376 C CA . ALA A 1 184 ? 17.820 14.919 22.084 1.00 91.62 184 ALA A CA 1
ATOM 1377 C C . ALA A 1 184 ? 17.548 13.931 23.238 1.00 91.62 184 ALA A C 1
ATOM 1379 O O . ALA A 1 184 ? 18.375 13.811 24.138 1.00 91.62 184 ALA A O 1
ATOM 1380 N N . ASP A 1 185 ? 16.434 13.193 23.202 1.00 92.25 185 ASP A N 1
ATOM 1381 C CA . ASP A 1 185 ? 16.073 12.197 24.224 1.00 92.25 185 ASP A CA 1
ATOM 1382 C C . ASP A 1 185 ? 16.775 10.839 24.000 1.00 92.25 185 ASP A C 1
ATOM 1384 O O . ASP A 1 185 ? 16.670 9.914 24.814 1.00 92.25 185 ASP A O 1
ATOM 1388 N N . CYS A 1 186 ? 17.485 10.694 22.879 1.00 91.75 186 CYS A N 1
ATOM 1389 C CA . CYS A 1 186 ? 18.046 9.439 22.387 1.00 91.75 186 CYS A CA 1
ATOM 1390 C C . CYS A 1 186 ? 19.359 9.068 23.097 1.00 91.75 186 CYS A C 1
ATOM 1392 O O . CYS A 1 186 ? 20.390 9.722 22.940 1.00 91.75 186 CYS A O 1
ATOM 1394 N N . ASN A 1 187 ? 19.337 7.976 23.860 1.00 93.44 187 ASN A N 1
ATOM 1395 C CA . ASN A 1 187 ? 20.403 7.550 24.761 1.00 93.44 187 ASN A CA 1
ATOM 1396 C C . ASN A 1 187 ? 20.554 6.014 24.787 1.00 93.44 187 ASN A C 1
ATOM 1398 O O . ASN A 1 187 ? 19.712 5.277 24.283 1.00 93.44 187 ASN A O 1
ATOM 1402 N N . ASP A 1 188 ? 21.654 5.523 25.355 1.00 95.25 188 ASP A N 1
ATOM 1403 C CA . ASP A 1 188 ? 22.027 4.099 25.314 1.00 95.25 188 ASP A CA 1
ATOM 1404 C C . ASP A 1 188 ? 21.500 3.291 26.519 1.00 95.25 188 ASP A C 1
ATOM 1406 O O . ASP A 1 188 ? 21.868 2.131 26.694 1.00 95.25 188 ASP A O 1
ATOM 1410 N N . ARG A 1 189 ? 20.646 3.872 27.378 1.00 94.81 189 ARG A N 1
ATOM 1411 C CA . ARG A 1 189 ? 20.119 3.190 28.571 1.00 94.81 189 ARG A CA 1
ATOM 1412 C C . ARG A 1 189 ? 19.033 2.181 28.170 1.00 94.81 189 ARG A C 1
ATOM 1414 O O . ARG A 1 189 ? 18.008 2.603 27.632 1.00 94.81 189 ARG A O 1
ATOM 1421 N N . PRO A 1 190 ? 19.201 0.873 28.440 1.00 94.12 190 PRO A N 1
ATOM 1422 C CA . PRO A 1 190 ? 18.208 -0.127 28.073 1.00 94.12 190 PRO A CA 1
ATOM 1423 C C . PRO A 1 190 ? 16.962 -0.046 28.962 1.00 94.12 190 PRO A C 1
ATOM 1425 O O . PRO A 1 190 ? 17.061 0.044 30.184 1.00 94.12 190 PRO A O 1
ATOM 1428 N N . VAL A 1 191 ? 15.790 -0.147 28.337 1.00 93.19 191 VAL A N 1
ATOM 1429 C CA . VAL A 1 191 ? 14.479 -0.307 28.978 1.00 93.19 191 VAL A CA 1
ATOM 1430 C C . VAL A 1 191 ? 13.846 -1.562 28.381 1.00 93.19 191 VAL A C 1
ATOM 1432 O O . VAL A 1 191 ? 13.810 -1.721 27.164 1.00 93.19 191 VAL A O 1
ATOM 1435 N N . ASN A 1 192 ? 13.404 -2.499 29.222 1.00 89.56 192 ASN A N 1
ATOM 1436 C CA . ASN A 1 192 ? 12.885 -3.806 28.782 1.00 89.56 192 ASN A CA 1
ATOM 1437 C C . ASN A 1 192 ? 13.842 -4.572 27.831 1.00 89.56 192 ASN A C 1
ATOM 1439 O O . ASN A 1 192 ? 13.401 -5.282 26.934 1.00 89.56 192 ASN A O 1
ATOM 1443 N N . GLY A 1 193 ? 15.159 -4.409 28.015 1.00 93.81 193 GLY A N 1
ATOM 1444 C CA . GLY A 1 193 ? 16.201 -5.073 27.219 1.00 93.81 193 GLY A CA 1
ATOM 1445 C C . GLY A 1 193 ? 16.717 -4.293 26.001 1.00 93.81 193 GLY A C 1
ATOM 1446 O O . GLY A 1 193 ? 17.743 -4.679 25.451 1.00 93.81 193 GLY A O 1
ATOM 1447 N N . GLN A 1 194 ? 16.085 -3.179 25.610 1.00 94.81 194 GLN A N 1
ATOM 1448 C CA . GLN A 1 194 ? 16.525 -2.342 24.482 1.00 94.81 194 GLN A CA 1
ATOM 1449 C C . GLN A 1 194 ? 16.546 -0.859 24.864 1.00 94.81 194 GLN A C 1
ATOM 1451 O O . GLN A 1 194 ? 15.623 -0.358 25.500 1.00 94.81 194 GLN A O 1
ATOM 1456 N N . SER A 1 195 ? 17.588 -0.123 24.485 1.00 95.19 195 SER A N 1
ATOM 1457 C CA . SER A 1 195 ? 17.615 1.343 24.631 1.00 95.19 195 SER A CA 1
ATOM 1458 C C . SER A 1 195 ? 1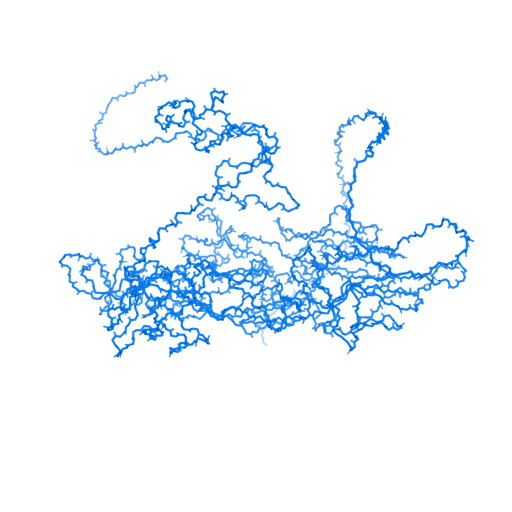6.737 2.029 23.582 1.00 95.19 195 SER A C 1
ATOM 1460 O O . SER A 1 195 ? 16.470 1.432 22.540 1.00 95.19 195 SER A O 1
ATOM 1462 N N . ASN A 1 196 ? 16.338 3.296 23.774 1.00 92.31 196 ASN A N 1
ATOM 1463 C CA . ASN A 1 196 ? 15.637 4.009 22.691 1.00 92.31 196 ASN A CA 1
ATOM 1464 C C . ASN A 1 196 ? 16.522 4.178 21.446 1.00 92.31 196 ASN A C 1
ATOM 1466 O O . ASN A 1 196 ? 15.988 4.214 20.342 1.00 92.31 196 ASN A O 1
ATOM 1470 N N . LYS A 1 197 ? 17.855 4.186 21.590 1.00 91.88 197 LYS A N 1
ATOM 1471 C CA . LYS A 1 197 ? 18.790 4.099 20.458 1.00 91.88 197 LYS A CA 1
ATOM 1472 C C . LYS A 1 197 ? 18.760 2.779 19.690 1.00 91.88 197 LYS A C 1
ATOM 1474 O O . LYS A 1 197 ? 19.048 2.790 18.502 1.00 91.88 197 LYS A O 1
ATOM 1479 N N . GLN A 1 198 ? 18.428 1.666 20.337 1.00 93.31 198 GLN A N 1
ATOM 1480 C CA . GLN A 1 198 ? 18.272 0.370 19.668 1.00 93.31 198 GLN A CA 1
ATOM 1481 C C . GLN A 1 198 ? 16.853 0.189 19.130 1.00 93.31 198 GLN A C 1
ATOM 1483 O O . GLN A 1 198 ? 16.683 -0.280 18.012 1.00 93.31 198 GLN A O 1
ATOM 1488 N N . ALA A 1 199 ? 15.844 0.598 19.900 1.00 91.56 199 ALA A N 1
ATOM 1489 C CA . ALA A 1 199 ? 14.444 0.415 19.550 1.00 91.56 199 ALA A CA 1
ATOM 1490 C C . ALA A 1 199 ? 13.972 1.349 18.424 1.00 91.56 199 ALA A C 1
ATOM 1492 O O . ALA A 1 199 ? 13.091 0.957 17.660 1.00 91.56 199 ALA A O 1
ATOM 1493 N N . CYS A 1 200 ? 14.520 2.571 18.330 1.00 85.25 200 CYS A N 1
ATOM 1494 C CA . CYS A 1 200 ? 14.033 3.586 17.393 1.00 85.25 200 CYS A CA 1
ATOM 1495 C C . CYS A 1 200 ? 14.990 4.768 17.135 1.00 85.25 200 CYS A C 1
ATOM 1497 O O . CYS A 1 200 ? 15.530 4.874 16.038 1.00 85.25 200 CYS A O 1
ATOM 1499 N N . CYS A 1 201 ? 15.136 5.692 18.096 1.00 66.12 201 CYS A N 1
ATOM 1500 C CA . CYS A 1 201 ? 15.830 6.993 17.996 1.00 66.12 201 CYS A CA 1
ATOM 1501 C C . CYS A 1 201 ? 15.638 7.752 16.666 1.00 66.12 201 CYS A C 1
ATOM 1503 O O . CYS A 1 201 ? 16.576 8.348 16.137 1.00 66.12 201 CYS A O 1
ATOM 1505 N N . LEU A 1 202 ? 14.414 7.712 16.125 1.00 70.94 202 LEU A N 1
ATOM 1506 C CA . LEU A 1 202 ? 14.056 8.246 14.804 1.00 70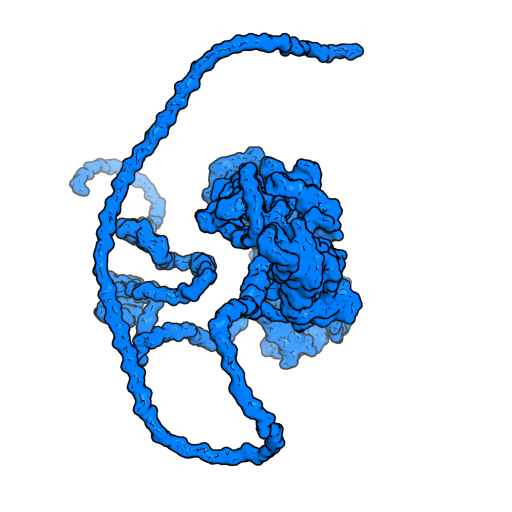.94 202 LEU A CA 1
ATOM 1507 C C . LEU A 1 202 ? 14.993 7.730 13.687 1.00 70.94 202 LEU A C 1
ATOM 1509 O O . LEU A 1 202 ? 15.495 8.477 12.851 1.00 70.94 202 LEU A O 1
ATOM 1513 N N . CYS A 1 203 ? 15.184 6.408 13.702 1.00 67.06 203 CYS A N 1
ATOM 1514 C CA . CYS A 1 203 ? 15.863 5.565 12.717 1.00 67.06 203 CYS A CA 1
ATOM 1515 C C . CYS A 1 203 ? 17.396 5.618 12.665 1.00 67.06 203 CYS A C 1
ATOM 1517 O O . CYS A 1 203 ? 18.016 5.187 11.688 1.00 67.06 203 CYS A O 1
ATOM 1519 N N . GLY A 1 204 ? 18.024 6.018 13.774 1.00 70.44 204 GLY A N 1
ATOM 1520 C CA . GLY A 1 204 ? 19.351 5.494 14.116 1.00 70.44 204 GLY A CA 1
ATOM 1521 C C . GLY A 1 204 ? 19.314 4.018 14.558 1.00 70.44 204 GLY A C 1
ATOM 1522 O O . GLY A 1 204 ? 20.323 3.328 14.419 1.00 70.44 204 GLY A O 1
ATOM 1523 N N . GLY A 1 205 ? 18.157 3.532 15.027 1.00 85.25 205 GLY A N 1
ATOM 1524 C CA . GLY A 1 205 ? 17.879 2.138 15.385 1.00 85.25 205 GLY A CA 1
ATOM 1525 C C . GLY A 1 205 ? 16.565 1.633 14.779 1.00 85.25 205 GLY A C 1
ATOM 1526 O O . GLY A 1 205 ? 16.138 2.112 13.729 1.00 85.25 205 GLY A O 1
ATOM 1527 N N . GLY A 1 206 ? 15.921 0.677 15.451 1.00 88.88 206 GLY A N 1
ATOM 1528 C CA . GLY A 1 206 ? 14.754 -0.047 14.941 1.00 88.88 206 GLY A CA 1
ATOM 1529 C C . GLY A 1 206 ? 15.128 -1.118 13.912 1.00 88.88 206 GLY A C 1
ATOM 1530 O O . GLY A 1 206 ? 16.303 -1.437 13.715 1.00 88.88 206 GLY A O 1
ATOM 1531 N N . VAL A 1 207 ? 14.122 -1.675 13.238 1.00 89.56 207 VAL A N 1
ATOM 1532 C CA . VAL A 1 207 ? 14.331 -2.551 12.079 1.00 89.56 207 VAL A CA 1
ATOM 1533 C C . VAL A 1 207 ? 14.490 -1.659 10.852 1.00 89.56 207 VAL A C 1
ATOM 1535 O O . VAL A 1 207 ? 13.526 -1.034 10.419 1.00 89.56 207 VAL A O 1
ATOM 1538 N N . LYS A 1 208 ? 15.698 -1.575 10.291 1.00 91.88 208 LYS A N 1
ATOM 1539 C CA . LYS A 1 208 ? 15.926 -0.938 8.985 1.00 91.88 208 LYS A CA 1
ATOM 1540 C C . LYS A 1 208 ? 15.677 -1.949 7.861 1.00 91.88 208 LYS A C 1
ATOM 1542 O O . LYS A 1 208 ? 15.970 -3.130 8.039 1.00 91.88 208 LYS A O 1
ATOM 1547 N N . SER A 1 209 ? 15.212 -1.485 6.703 1.00 92.25 209 SER A N 1
ATOM 1548 C CA . SER A 1 209 ? 15.173 -2.288 5.471 1.00 92.25 209 SER A CA 1
ATOM 1549 C C . SER A 1 209 ? 15.990 -1.607 4.362 1.00 92.25 209 SER A C 1
ATOM 1551 O O . SER A 1 209 ? 16.129 -0.376 4.383 1.00 92.25 209 SER A O 1
ATOM 1553 N N . PRO A 1 210 ? 16.591 -2.358 3.421 1.00 94.81 210 PRO A N 1
ATOM 1554 C CA . PRO A 1 210 ? 17.254 -1.749 2.279 1.00 94.81 210 PRO A CA 1
ATOM 1555 C C . PRO A 1 210 ? 16.203 -1.114 1.356 1.00 94.81 210 PRO A C 1
ATOM 1557 O O . PRO A 1 210 ? 15.135 -1.669 1.119 1.00 94.81 210 PRO A O 1
ATOM 1560 N N . THR A 1 211 ? 16.493 0.072 0.823 1.00 94.81 211 THR A N 1
ATOM 1561 C CA . THR A 1 211 ? 15.582 0.759 -0.103 1.00 94.81 211 THR A CA 1
ATOM 1562 C C . THR A 1 211 ? 15.620 0.063 -1.467 1.00 94.81 211 THR A C 1
ATOM 1564 O O . THR A 1 211 ? 16.710 0.001 -2.047 1.00 94.81 211 THR A O 1
ATOM 1567 N N . PRO A 1 212 ? 14.485 -0.399 -2.026 1.00 93.38 212 PRO A N 1
ATOM 1568 C CA . PRO A 1 212 ? 14.466 -0.993 -3.359 1.00 93.38 212 PRO A CA 1
ATOM 1569 C C . PRO A 1 212 ? 14.919 -0.007 -4.444 1.00 93.38 212 PRO A C 1
ATOM 1571 O O . PRO A 1 212 ? 14.653 1.198 -4.375 1.00 93.38 212 PRO A O 1
ATOM 1574 N N . PHE A 1 213 ? 15.591 -0.529 -5.466 1.00 95.25 213 PHE A N 1
ATOM 1575 C CA . PHE A 1 213 ? 16.016 0.203 -6.659 1.00 95.25 213 PHE A CA 1
ATOM 1576 C C . PHE A 1 213 ? 16.001 -0.726 -7.871 1.00 95.25 213 PHE A C 1
ATOM 1578 O O . PHE A 1 213 ? 15.906 -1.936 -7.714 1.00 95.25 213 PHE A O 1
ATOM 1585 N N . GLN A 1 214 ? 16.131 -0.188 -9.081 1.00 94.19 214 GLN A N 1
ATOM 1586 C CA . GLN A 1 214 ? 16.307 -1.010 -10.281 1.00 94.19 214 GLN A CA 1
ATOM 1587 C C . GLN A 1 214 ? 17.070 -0.282 -11.389 1.00 94.19 214 GLN A C 1
ATOM 1589 O O . GLN A 1 214 ? 17.412 0.891 -11.256 1.00 94.19 214 GLN A O 1
ATOM 1594 N N . TYR A 1 215 ? 17.311 -0.973 -12.503 1.00 94.62 215 TYR A N 1
ATOM 1595 C CA . TYR A 1 215 ? 17.844 -0.392 -13.736 1.00 94.62 215 TYR A CA 1
ATOM 1596 C C . TYR A 1 215 ? 16.759 -0.284 -14.825 1.00 94.62 215 TYR A C 1
ATOM 1598 O O . TYR A 1 215 ? 15.731 -0.960 -14.737 1.00 94.62 215 TYR A O 1
ATOM 1606 N N . PRO A 1 216 ? 16.976 0.543 -15.866 1.00 91.19 216 PRO A N 1
ATOM 1607 C CA . PRO A 1 216 ? 16.201 0.472 -17.103 1.00 91.19 216 PRO A CA 1
ATOM 1608 C C . PRO A 1 216 ? 16.373 -0.877 -17.821 1.00 91.19 216 PRO A C 1
ATOM 1610 O O . PRO A 1 216 ? 17.513 -1.269 -18.071 1.00 91.19 216 PRO A O 1
ATOM 1613 N N . ASP A 1 217 ? 15.289 -1.482 -18.325 1.00 87.88 217 ASP A N 1
ATOM 1614 C CA . ASP A 1 217 ? 15.363 -2.218 -19.603 1.00 87.88 217 ASP A CA 1
ATOM 1615 C C . ASP A 1 217 ? 15.468 -1.187 -20.733 1.00 87.88 217 ASP A C 1
ATOM 1617 O O . ASP A 1 217 ? 14.489 -0.817 -21.390 1.00 87.88 217 ASP A O 1
ATOM 1621 N N . ALA A 1 218 ? 16.685 -0.668 -20.903 1.00 91.88 218 ALA A N 1
ATOM 1622 C CA . ALA A 1 218 ? 17.058 0.135 -22.051 1.00 91.88 218 ALA A CA 1
ATOM 1623 C C . ALA A 1 218 ? 17.987 -0.669 -22.961 1.00 91.88 218 ALA A C 1
ATOM 1625 O O . ALA A 1 218 ? 18.984 -1.254 -22.530 1.00 91.88 218 ALA A O 1
ATOM 1626 N N . ARG A 1 219 ? 17.657 -0.672 -24.251 1.00 95.44 219 ARG A N 1
ATOM 1627 C CA . ARG A 1 219 ? 18.352 -1.433 -25.286 1.00 95.44 219 ARG A CA 1
ATOM 1628 C C . ARG A 1 219 ? 19.002 -0.504 -26.286 1.00 95.44 219 ARG A C 1
ATOM 1630 O O . ARG A 1 219 ? 18.321 0.275 -26.955 1.00 95.44 219 ARG A O 1
ATOM 1637 N N . PHE A 1 220 ? 20.310 -0.633 -26.429 1.00 97.38 220 PHE A N 1
ATOM 1638 C CA . PHE A 1 220 ? 21.137 0.286 -27.199 1.00 97.38 220 PHE A CA 1
ATOM 1639 C C . PHE A 1 220 ? 21.386 -0.248 -28.610 1.00 97.38 220 PHE A C 1
ATOM 1641 O O . PHE A 1 220 ? 21.208 -1.435 -28.890 1.00 97.38 220 PHE A O 1
ATOM 1648 N N . VAL A 1 221 ? 21.798 0.637 -29.516 1.00 97.44 221 VAL A N 1
ATOM 1649 C CA . VAL A 1 221 ? 22.202 0.247 -30.870 1.00 97.44 221 VAL A CA 1
ATOM 1650 C C . VAL A 1 221 ? 23.724 0.156 -30.976 1.00 97.44 221 VAL A C 1
ATOM 1652 O O . VAL A 1 221 ? 24.437 0.908 -30.308 1.00 97.44 221 VAL A O 1
ATOM 1655 N N . VAL A 1 222 ? 24.242 -0.755 -31.803 1.00 96.88 222 VAL A N 1
ATOM 1656 C CA . VAL A 1 222 ? 25.684 -0.886 -32.078 1.00 96.88 222 VAL A CA 1
ATOM 1657 C C . VAL A 1 222 ? 26.283 0.483 -32.436 1.00 96.88 222 VAL A C 1
ATOM 1659 O O . VAL A 1 222 ? 25.816 1.168 -33.344 1.00 96.88 222 VAL A O 1
ATOM 1662 N N . GLY A 1 223 ? 27.313 0.893 -31.689 1.00 94.94 223 GLY A N 1
ATOM 1663 C CA . GLY A 1 223 ? 27.988 2.190 -31.834 1.00 94.94 223 GLY A CA 1
ATOM 1664 C C . GLY A 1 223 ? 27.407 3.356 -31.014 1.00 94.94 223 GLY A C 1
ATOM 1665 O O . GLY A 1 223 ? 28.118 4.344 -30.807 1.00 94.94 223 GLY A O 1
ATOM 1666 N N . ALA A 1 224 ? 26.184 3.254 -30.480 1.00 96.50 224 ALA A N 1
ATOM 1667 C CA . ALA A 1 224 ? 25.660 4.228 -29.514 1.00 96.50 224 ALA A CA 1
ATOM 1668 C C . ALA A 1 224 ? 26.399 4.146 -28.168 1.00 96.50 224 ALA A C 1
ATOM 1670 O O . ALA A 1 224 ? 27.179 3.226 -27.925 1.00 96.50 224 ALA A O 1
ATOM 1671 N N . ASP A 1 225 ? 26.211 5.136 -27.299 1.00 96.50 225 ASP A N 1
ATOM 1672 C CA . ASP A 1 225 ? 26.704 5.084 -25.920 1.00 96.50 225 ASP A CA 1
ATOM 1673 C C . ASP A 1 225 ? 25.732 4.296 -25.038 1.00 96.50 225 ASP A C 1
ATOM 1675 O O . ASP A 1 225 ? 24.535 4.574 -25.021 1.00 96.50 225 ASP A O 1
ATOM 1679 N N . VAL A 1 226 ? 26.259 3.313 -24.305 1.00 96.94 226 VAL A N 1
ATOM 1680 C CA . VAL A 1 226 ? 25.537 2.638 -23.222 1.00 96.94 226 VAL A CA 1
ATOM 1681 C C . VAL A 1 226 ? 25.681 3.496 -21.972 1.00 96.94 226 VAL A C 1
ATOM 1683 O O . VAL A 1 226 ? 26.804 3.779 -21.554 1.00 96.94 226 VAL A O 1
ATOM 1686 N N . VAL A 1 227 ? 24.552 3.893 -21.386 1.00 96.56 227 VAL A N 1
ATOM 1687 C CA . VAL A 1 227 ? 24.471 4.514 -20.058 1.00 96.56 227 VAL A CA 1
ATOM 1688 C C . VAL A 1 227 ? 23.206 3.996 -19.374 1.00 96.56 227 VAL A C 1
ATOM 1690 O O . VAL A 1 227 ? 22.098 4.372 -19.748 1.00 96.56 227 VAL A O 1
ATOM 1693 N N . LEU A 1 228 ? 23.374 3.142 -18.367 1.00 96.31 228 LEU A N 1
ATOM 1694 C CA . LEU A 1 228 ? 22.318 2.718 -17.440 1.00 96.31 228 LEU A CA 1
ATOM 1695 C C . LEU A 1 228 ? 22.643 3.263 -16.048 1.00 96.31 228 LEU A C 1
ATOM 1697 O O . LEU A 1 228 ? 23.818 3.388 -15.707 1.00 96.31 228 LEU A O 1
ATOM 1701 N N . LYS A 1 229 ? 21.626 3.581 -15.242 1.00 96.88 229 LYS A N 1
ATOM 1702 C CA . LYS A 1 229 ? 21.789 4.113 -13.878 1.00 96.88 229 LYS A CA 1
ATOM 1703 C C . LYS A 1 229 ? 20.744 3.521 -12.927 1.00 96.88 229 LYS A C 1
ATOM 1705 O O . LYS A 1 229 ? 19.641 3.239 -13.399 1.00 96.88 229 LYS A O 1
ATOM 1710 N N . PRO A 1 230 ? 21.062 3.361 -11.630 1.00 96.81 230 PRO A N 1
ATOM 1711 C CA . PRO A 1 230 ? 20.103 2.909 -10.632 1.00 96.81 230 PRO A CA 1
ATOM 1712 C C . PRO A 1 230 ? 19.002 3.956 -10.425 1.00 96.81 230 PRO A C 1
ATOM 1714 O O . PRO A 1 230 ? 19.260 5.162 -10.390 1.00 96.81 230 PRO A O 1
ATOM 1717 N N . LEU A 1 231 ? 17.766 3.487 -10.292 1.00 94.19 231 LEU A N 1
ATOM 1718 C CA . LEU A 1 231 ? 16.560 4.296 -10.185 1.00 94.19 231 LEU A CA 1
ATOM 1719 C C . LEU A 1 231 ? 15.688 3.782 -9.025 1.00 94.19 231 LEU A C 1
ATOM 1721 O O . LEU A 1 231 ? 15.121 2.695 -9.139 1.00 94.19 231 LEU A O 1
ATOM 1725 N N . PRO A 1 232 ? 15.566 4.546 -7.920 1.00 95.38 232 PRO A N 1
ATOM 1726 C CA . PRO A 1 232 ? 16.446 5.658 -7.535 1.00 95.38 232 PRO A CA 1
ATOM 1727 C C . PRO A 1 232 ? 17.885 5.191 -7.247 1.00 95.38 232 PRO A C 1
ATOM 1729 O O . PRO A 1 232 ? 18.122 4.020 -6.968 1.00 95.38 232 PRO A O 1
ATOM 1732 N N . ARG A 1 233 ? 18.859 6.110 -7.246 1.00 96.50 233 ARG A N 1
ATOM 1733 C CA . ARG A 1 233 ? 20.186 5.838 -6.670 1.00 96.50 233 ARG A CA 1
ATOM 1734 C C . ARG A 1 233 ? 20.033 5.730 -5.147 1.00 96.50 233 ARG A C 1
ATOM 1736 O O . ARG A 1 233 ? 19.773 6.735 -4.490 1.00 96.50 233 ARG A O 1
ATOM 1743 N N . THR A 1 234 ? 20.179 4.530 -4.588 1.00 96.69 234 THR A N 1
ATOM 1744 C CA . THR A 1 234 ? 19.977 4.253 -3.149 1.00 96.69 234 THR A CA 1
ATOM 1745 C C . THR A 1 234 ? 21.280 4.178 -2.358 1.00 96.69 234 THR A C 1
ATOM 1747 O O . THR A 1 234 ? 21.359 4.701 -1.249 1.00 96.69 234 THR A O 1
ATOM 1750 N N . ALA A 1 235 ? 22.329 3.593 -2.938 1.00 97.00 235 ALA A N 1
ATOM 1751 C CA . ALA A 1 235 ? 23.639 3.456 -2.312 1.00 97.00 235 ALA A CA 1
ATOM 1752 C C . ALA A 1 235 ? 24.664 4.489 -2.803 1.00 97.00 235 ALA A C 1
ATOM 1754 O O . ALA A 1 235 ? 24.619 4.956 -3.944 1.00 97.00 235 ALA A O 1
ATOM 1755 N N . ALA A 1 236 ? 25.640 4.783 -1.939 1.00 95.94 236 ALA A N 1
ATOM 1756 C CA . ALA A 1 236 ? 26.866 5.508 -2.289 1.00 95.94 236 ALA A CA 1
ATOM 1757 C C . ALA A 1 236 ? 27.994 4.577 -2.786 1.00 95.94 236 ALA A C 1
ATOM 1759 O O . ALA A 1 236 ? 29.048 5.060 -3.195 1.00 95.94 236 ALA A O 1
ATOM 1760 N N . ARG A 1 237 ? 27.783 3.254 -2.730 1.00 97.88 237 ARG A N 1
ATOM 1761 C CA . ARG A 1 237 ? 28.678 2.231 -3.274 1.00 97.88 237 ARG A CA 1
ATOM 1762 C C . ARG A 1 237 ? 27.867 1.116 -3.934 1.00 97.88 237 ARG A C 1
ATOM 1764 O O . ARG A 1 237 ? 26.932 0.602 -3.328 1.00 97.88 237 ARG A O 1
ATOM 1771 N N . TYR A 1 238 ? 28.294 0.684 -5.114 1.00 98.44 238 TYR A N 1
ATOM 1772 C CA . TYR A 1 238 ? 27.758 -0.478 -5.821 1.00 98.44 238 TYR A CA 1
ATOM 1773 C C . TYR A 1 238 ? 28.862 -1.501 -6.112 1.00 98.44 238 TYR A C 1
ATOM 1775 O O . TYR A 1 238 ? 30.044 -1.156 -6.192 1.00 98.44 238 TYR A O 1
ATOM 1783 N N . SER A 1 239 ? 28.474 -2.759 -6.288 1.00 98.25 239 SER A N 1
ATOM 1784 C CA . SER A 1 239 ? 29.331 -3.836 -6.794 1.00 98.25 239 SER A CA 1
ATOM 1785 C C . SER A 1 239 ? 28.552 -4.746 -7.749 1.00 98.25 239 SER A C 1
ATOM 1787 O O . SER A 1 239 ? 27.354 -4.557 -7.951 1.00 98.25 239 SER A O 1
ATOM 1789 N N . VAL A 1 240 ? 29.239 -5.706 -8.368 1.00 98.12 240 VAL A N 1
ATOM 1790 C CA . VAL A 1 240 ? 28.640 -6.761 -9.199 1.00 98.12 240 VAL A CA 1
ATOM 1791 C C . VAL A 1 240 ? 29.122 -8.131 -8.742 1.00 98.12 240 VAL A C 1
ATOM 1793 O O . VAL A 1 240 ? 30.227 -8.247 -8.205 1.00 98.12 240 VAL A O 1
ATOM 1796 N N . ASN A 1 241 ? 28.309 -9.158 -8.991 1.00 96.75 241 ASN A N 1
ATOM 1797 C CA . ASN A 1 241 ? 28.693 -10.551 -8.773 1.00 96.75 241 ASN A CA 1
ATOM 1798 C C . ASN A 1 241 ? 29.903 -10.966 -9.648 1.00 96.75 241 ASN A C 1
ATOM 1800 O O . ASN A 1 241 ? 30.220 -10.333 -10.659 1.00 96.75 241 ASN A O 1
ATOM 1804 N N . SER A 1 242 ? 30.595 -12.040 -9.248 1.00 96.19 242 SER A N 1
ATOM 1805 C CA . SER A 1 242 ? 31.812 -12.554 -9.912 1.00 96.19 242 SER A CA 1
ATOM 1806 C C . SER A 1 242 ? 31.622 -12.873 -11.392 1.00 96.19 242 SER A C 1
ATOM 1808 O O . SER A 1 242 ? 32.557 -12.760 -12.185 1.00 96.19 242 SER A O 1
ATOM 1810 N N . ASP A 1 243 ? 30.403 -13.256 -11.752 1.00 95.38 243 ASP A N 1
ATOM 1811 C CA . ASP A 1 243 ? 30.060 -13.821 -13.054 1.00 95.38 243 ASP A CA 1
ATOM 1812 C C . ASP A 1 243 ? 29.688 -12.721 -14.072 1.00 95.38 243 ASP A C 1
ATOM 1814 O O . ASP A 1 243 ? 29.428 -12.990 -15.248 1.00 95.38 243 ASP A O 1
ATOM 1818 N N . CYS A 1 244 ? 29.693 -11.458 -13.632 1.00 96.12 244 CYS A N 1
ATOM 1819 C CA . CYS A 1 244 ? 29.302 -10.299 -14.417 1.00 96.12 244 CYS A CA 1
ATOM 1820 C C . CYS A 1 244 ? 30.286 -9.976 -15.558 1.00 96.12 244 CYS A C 1
ATOM 1822 O O . CYS A 1 244 ? 31.291 -9.277 -15.398 1.00 96.12 244 CYS A O 1
ATOM 1824 N N . ALA A 1 245 ? 29.950 -10.409 -16.773 1.00 96.69 245 ALA A N 1
ATOM 1825 C CA . ALA A 1 245 ? 30.810 -10.288 -17.951 1.00 96.69 245 ALA A CA 1
ATOM 1826 C C . ALA A 1 245 ? 30.887 -8.880 -18.603 1.00 96.69 245 ALA A C 1
ATOM 1828 O O . ALA A 1 245 ? 31.292 -8.775 -19.763 1.00 96.69 245 ALA A O 1
ATOM 1829 N N . LEU A 1 246 ? 30.546 -7.779 -17.908 1.00 97.31 246 LEU A N 1
ATOM 1830 C CA . LEU A 1 246 ? 30.582 -6.408 -18.472 1.00 97.31 246 LEU A CA 1
ATOM 1831 C C . LEU A 1 246 ? 31.935 -6.068 -19.124 1.00 97.31 246 LEU A C 1
ATOM 1833 O O . LEU A 1 246 ? 31.984 -5.540 -20.240 1.00 97.31 246 LEU A O 1
ATOM 1837 N N . ALA A 1 247 ? 33.036 -6.448 -18.470 1.00 97.12 247 ALA A N 1
ATOM 1838 C CA . ALA A 1 247 ? 34.392 -6.191 -18.951 1.00 97.12 247 ALA A CA 1
ATOM 1839 C C . ALA A 1 247 ? 34.695 -6.854 -20.312 1.00 97.12 247 ALA A C 1
ATOM 1841 O O . ALA A 1 247 ? 35.457 -6.296 -21.104 1.00 97.12 247 ALA A O 1
ATOM 1842 N N . ALA A 1 248 ? 34.061 -7.991 -20.634 1.00 97.38 248 ALA A N 1
ATOM 1843 C CA . ALA A 1 248 ? 34.210 -8.665 -21.929 1.00 97.38 248 ALA A CA 1
ATOM 1844 C C . ALA A 1 248 ? 33.617 -7.854 -23.100 1.00 97.38 248 ALA A C 1
ATOM 1846 O O . ALA A 1 248 ? 33.987 -8.063 -24.256 1.00 97.38 248 ALA A O 1
ATOM 1847 N N . HIS A 1 249 ? 32.740 -6.891 -22.799 1.00 97.44 249 HIS A N 1
ATOM 1848 C CA . HIS A 1 249 ? 32.083 -6.004 -23.759 1.00 97.44 249 HIS A CA 1
ATOM 1849 C C . HIS A 1 249 ? 32.570 -4.546 -23.665 1.00 97.44 249 HIS A C 1
ATOM 1851 O O . HIS A 1 249 ? 31.915 -3.638 -24.175 1.00 97.44 249 HIS A O 1
ATOM 1857 N N . ASN A 1 250 ? 33.735 -4.310 -23.041 1.00 97.81 250 ASN A N 1
ATOM 1858 C CA . ASN A 1 250 ? 34.286 -2.980 -22.737 1.00 97.81 250 ASN A CA 1
ATOM 1859 C C . ASN A 1 250 ? 33.369 -2.096 -21.861 1.00 97.81 250 ASN A C 1
ATOM 1861 O O . ASN A 1 250 ? 33.555 -0.877 -21.822 1.00 97.81 250 ASN A O 1
ATOM 1865 N N . LEU A 1 251 ? 32.400 -2.684 -21.154 1.00 98.06 251 LEU A N 1
ATOM 1866 C CA . LEU A 1 251 ? 31.568 -1.984 -20.177 1.00 98.06 251 LEU A CA 1
ATOM 1867 C C . LEU A 1 251 ? 32.237 -1.991 -18.796 1.00 98.06 251 LEU A C 1
ATOM 1869 O O . LEU A 1 251 ? 33.006 -2.891 -18.461 1.00 98.06 251 LEU A O 1
ATOM 1873 N N . THR A 1 252 ? 31.915 -0.987 -17.988 1.00 97.94 252 THR A N 1
ATOM 1874 C CA . THR A 1 252 ? 32.289 -0.874 -16.577 1.00 97.94 252 THR A CA 1
ATOM 1875 C C . THR A 1 252 ? 31.083 -0.418 -15.765 1.00 97.94 252 THR A C 1
ATOM 1877 O O . THR A 1 252 ? 30.255 0.348 -16.259 1.00 97.94 252 THR A O 1
ATOM 1880 N N . LEU A 1 253 ? 31.011 -0.863 -14.513 1.00 98.12 253 LEU A N 1
ATOM 1881 C CA . LEU A 1 253 ? 30.214 -0.212 -13.479 1.00 98.12 253 LEU A CA 1
ATOM 1882 C C . LEU A 1 253 ? 31.053 0.927 -12.882 1.00 98.12 253 LEU A C 1
ATOM 1884 O O . LEU A 1 253 ? 32.234 0.729 -12.589 1.00 98.12 253 LEU A O 1
ATOM 1888 N N . ASP A 1 254 ? 30.462 2.101 -12.689 1.00 98.12 254 ASP A N 1
ATOM 1889 C CA . ASP A 1 254 ? 30.963 3.088 -11.736 1.00 98.12 254 ASP A CA 1
ATOM 1890 C C . ASP A 1 254 ? 30.525 2.675 -10.324 1.00 98.12 254 ASP A C 1
ATOM 1892 O O . ASP A 1 254 ? 29.338 2.690 -9.994 1.00 98.12 254 ASP A O 1
ATOM 1896 N N . GLY A 1 255 ? 31.498 2.301 -9.493 1.00 97.69 255 GLY A N 1
ATOM 1897 C CA . GLY A 1 255 ? 31.258 1.844 -8.129 1.00 97.69 255 GLY A CA 1
ATOM 1898 C C . GLY A 1 255 ? 30.690 2.906 -7.183 1.00 97.69 255 GLY A C 1
ATOM 1899 O O . GLY A 1 255 ? 30.192 2.520 -6.133 1.00 97.69 255 GLY A O 1
ATOM 1900 N N . GLU A 1 256 ? 30.724 4.204 -7.510 1.00 97.56 256 GLU A N 1
ATOM 1901 C CA . GLU A 1 256 ? 30.121 5.256 -6.673 1.00 97.56 256 GLU A CA 1
ATOM 1902 C C . GLU A 1 256 ? 28.672 5.563 -7.088 1.00 97.56 256 GLU A C 1
ATOM 1904 O O . GLU A 1 256 ? 27.773 5.660 -6.245 1.00 97.56 256 GLU A O 1
ATOM 1909 N N . THR A 1 257 ? 28.419 5.734 -8.391 1.00 97.44 257 THR A N 1
ATOM 1910 C CA . THR A 1 257 ? 27.089 6.128 -8.899 1.00 97.44 257 THR A CA 1
ATOM 1911 C C . THR A 1 257 ? 26.182 4.958 -9.265 1.00 97.44 257 THR A C 1
ATOM 1913 O O . THR A 1 257 ? 24.971 5.149 -9.358 1.00 97.44 257 THR A O 1
ATOM 1916 N N . GLY A 1 258 ? 26.747 3.768 -9.483 1.00 97.56 258 GLY A N 1
ATOM 1917 C CA . GLY A 1 258 ? 26.055 2.626 -10.081 1.00 97.56 258 GLY A CA 1
ATOM 1918 C C . GLY A 1 258 ? 25.903 2.742 -11.603 1.00 97.56 258 GLY A C 1
ATOM 1919 O O . GLY A 1 258 ? 25.249 1.907 -12.221 1.00 97.56 258 GLY A O 1
ATOM 1920 N N . ALA A 1 259 ? 26.472 3.767 -12.247 1.00 97.94 259 ALA A N 1
ATOM 1921 C CA . ALA A 1 259 ? 26.316 3.945 -13.686 1.00 97.94 259 ALA A CA 1
ATOM 1922 C C . ALA A 1 259 ? 27.068 2.858 -14.475 1.00 97.94 259 ALA A C 1
ATOM 1924 O O . ALA A 1 259 ? 28.295 2.774 -14.417 1.00 97.94 259 ALA A O 1
ATOM 1925 N N . ILE A 1 260 ? 26.349 2.057 -15.266 1.00 98.06 260 ILE A N 1
ATOM 1926 C CA . ILE A 1 260 ? 26.955 1.109 -16.210 1.00 98.06 260 ILE A CA 1
ATOM 1927 C C . ILE A 1 260 ? 27.152 1.824 -17.543 1.00 98.06 260 ILE A C 1
ATOM 1929 O O . ILE A 1 260 ? 26.193 2.322 -18.137 1.00 98.06 260 ILE A O 1
ATOM 1933 N N . SER A 1 261 ? 28.396 1.884 -18.016 1.00 98.00 261 SER A N 1
ATOM 1934 C CA . SER A 1 261 ? 28.755 2.586 -19.254 1.00 98.00 261 SER A CA 1
ATOM 1935 C C . SER A 1 261 ? 30.004 2.005 -19.921 1.00 98.00 261 SER A C 1
ATOM 1937 O O . SER A 1 261 ? 30.661 1.125 -19.365 1.00 98.00 261 SER A O 1
ATOM 1939 N N . TYR A 1 262 ? 30.346 2.459 -21.131 1.00 97.75 262 TYR A N 1
ATOM 1940 C CA . TYR A 1 262 ? 31.604 2.055 -21.770 1.00 97.75 262 TYR A CA 1
ATOM 1941 C C . TYR A 1 262 ? 32.816 2.635 -21.036 1.00 97.75 262 TYR A C 1
ATOM 1943 O O . TYR A 1 262 ? 32.889 3.836 -20.778 1.00 97.75 262 TYR A O 1
ATOM 1951 N N . ALA A 1 263 ? 33.806 1.788 -20.754 1.00 96.56 263 ALA A N 1
ATOM 1952 C CA . ALA A 1 263 ? 35.039 2.205 -20.103 1.00 96.56 263 ALA A CA 1
ATOM 1953 C C . ALA A 1 263 ? 35.809 3.228 -20.960 1.00 96.56 263 ALA A C 1
ATOM 1955 O O . ALA A 1 263 ? 36.054 3.017 -22.153 1.00 96.56 263 ALA A O 1
ATOM 1956 N N . ALA A 1 264 ? 36.225 4.335 -20.338 1.00 94.38 264 ALA A N 1
ATOM 1957 C CA . ALA A 1 264 ? 36.892 5.435 -21.025 1.00 94.38 264 ALA A CA 1
ATOM 1958 C C . ALA A 1 264 ? 38.126 4.965 -21.820 1.00 94.38 264 ALA A C 1
ATOM 1960 O O . ALA A 1 264 ? 38.955 4.192 -21.335 1.00 94.38 264 ALA A O 1
ATOM 1961 N N . ASN A 1 265 ? 38.269 5.479 -23.046 1.00 93.88 265 ASN A N 1
ATOM 1962 C CA . ASN A 1 265 ? 39.315 5.119 -24.015 1.00 93.88 265 ASN A CA 1
ATOM 1963 C C . ASN A 1 265 ? 39.253 3.677 -24.570 1.00 93.88 265 ASN A C 1
ATOM 1965 O O . ASN A 1 265 ? 40.169 3.267 -25.286 1.00 93.88 265 ASN A O 1
ATOM 1969 N N . LYS A 1 266 ? 38.194 2.901 -24.299 1.00 95.38 266 LYS A N 1
ATOM 1970 C CA . LYS A 1 266 ? 37.924 1.647 -25.022 1.00 95.38 266 LYS A CA 1
ATOM 1971 C C . LYS A 1 266 ? 37.100 1.908 -26.283 1.00 95.38 266 LYS A C 1
ATOM 1973 O O . LYS A 1 266 ? 36.289 2.828 -26.341 1.00 95.38 266 LYS A O 1
ATOM 1978 N N . LEU A 1 267 ? 37.298 1.070 -27.300 1.00 95.75 267 LEU A N 1
ATOM 1979 C CA . LEU A 1 267 ? 36.459 1.076 -28.497 1.00 95.75 267 LEU A CA 1
ATOM 1980 C C . LEU A 1 267 ? 35.114 0.410 -28.187 1.00 95.75 267 LEU A C 1
ATOM 1982 O O . LEU A 1 267 ? 35.076 -0.690 -27.627 1.00 95.75 267 LEU A O 1
ATOM 1986 N N . LYS A 1 268 ? 34.018 1.053 -28.595 1.00 96.62 268 LYS A N 1
ATOM 1987 C CA . LYS A 1 268 ? 32.670 0.475 -28.528 1.00 96.62 268 LYS A CA 1
ATOM 1988 C C . LYS A 1 268 ? 32.615 -0.821 -29.359 1.00 96.62 268 LYS A C 1
ATOM 1990 O O . LYS A 1 268 ? 33.175 -0.838 -30.460 1.00 96.62 268 LYS A O 1
ATOM 1995 N N . PRO A 1 269 ? 31.955 -1.895 -28.891 1.00 95.56 269 PRO A N 1
ATOM 1996 C CA . PRO A 1 269 ? 31.811 -3.125 -29.664 1.00 95.56 269 PRO A CA 1
ATOM 1997 C C . PRO A 1 269 ? 31.112 -2.890 -31.010 1.00 95.56 269 PRO A C 1
ATOM 1999 O O . PRO A 1 269 ? 29.997 -2.382 -31.068 1.00 95.56 269 PRO A O 1
ATOM 2002 N N . ALA A 1 270 ? 31.752 -3.320 -32.100 1.00 94.50 270 ALA A N 1
ATOM 2003 C CA . ALA A 1 270 ? 31.211 -3.259 -33.464 1.00 94.50 270 ALA A CA 1
ATOM 2004 C C . ALA A 1 270 ? 30.307 -4.465 -33.812 1.00 94.50 270 ALA A C 1
ATOM 2006 O O . ALA A 1 270 ? 30.184 -4.853 -34.973 1.00 94.50 270 ALA A O 1
ATOM 2007 N N . LYS A 1 271 ? 29.746 -5.132 -32.797 1.00 95.75 271 LYS A N 1
ATOM 2008 C CA . LYS A 1 271 ? 28.874 -6.308 -32.919 1.00 95.75 271 LYS A CA 1
ATOM 2009 C C . LYS A 1 271 ? 27.834 -6.276 -31.809 1.00 95.75 271 LYS A C 1
ATOM 2011 O O . LYS A 1 271 ? 28.144 -5.840 -30.703 1.00 95.75 271 LYS A O 1
ATOM 2016 N N . ALA A 1 272 ? 26.641 -6.778 -32.113 1.00 96.50 272 ALA A N 1
ATOM 2017 C CA . ALA A 1 272 ? 25.579 -6.955 -31.134 1.00 96.50 272 ALA A CA 1
ATOM 2018 C C . ALA A 1 272 ? 25.992 -7.928 -30.013 1.00 96.50 272 ALA A C 1
ATOM 2020 O O . ALA A 1 272 ? 26.723 -8.892 -30.265 1.00 96.50 272 ALA A O 1
ATOM 2021 N N . PHE A 1 273 ? 25.520 -7.677 -28.792 1.00 97.31 273 PHE A N 1
ATOM 2022 C CA . PHE A 1 273 ? 25.749 -8.518 -27.617 1.00 97.31 273 PHE A CA 1
ATOM 2023 C C . PHE A 1 273 ? 24.630 -8.360 -26.579 1.00 97.31 273 PHE A C 1
ATOM 2025 O O . PHE A 1 273 ? 23.862 -7.401 -26.606 1.00 97.31 273 PHE A O 1
ATOM 2032 N N . SER A 1 274 ? 24.563 -9.310 -25.649 1.00 96.75 274 SER A N 1
ATOM 2033 C CA . SER A 1 274 ? 23.679 -9.284 -24.486 1.00 96.75 274 SER A CA 1
ATOM 2034 C C . SER A 1 274 ? 24.472 -9.789 -23.289 1.00 96.75 274 SER A C 1
ATOM 2036 O O . SER A 1 274 ? 25.092 -10.847 -23.385 1.00 96.75 274 SER A O 1
ATOM 2038 N N . VAL A 1 275 ? 24.456 -9.053 -22.181 1.00 96.56 275 VAL A N 1
ATOM 2039 C CA . VAL A 1 275 ? 25.091 -9.450 -20.918 1.00 96.56 275 VAL A CA 1
ATOM 2040 C C . VAL A 1 275 ? 24.143 -9.163 -19.760 1.00 96.56 275 VAL A C 1
ATOM 2042 O O . VAL A 1 275 ? 23.492 -8.122 -19.737 1.00 96.56 275 VAL A O 1
ATOM 2045 N N . GLN A 1 276 ? 24.061 -10.097 -18.817 1.00 96.62 276 GLN A N 1
ATOM 2046 C CA . GLN A 1 276 ? 23.307 -9.946 -17.577 1.00 96.62 276 GLN A CA 1
ATOM 2047 C C . GLN A 1 276 ? 24.268 -9.992 -16.392 1.00 96.62 276 GLN A C 1
ATOM 2049 O O . GLN A 1 276 ? 25.270 -10.706 -16.438 1.00 96.62 276 GLN A O 1
ATOM 2054 N N . CYS A 1 277 ? 23.961 -9.223 -15.352 1.00 96.62 277 CYS A N 1
ATOM 2055 C CA . CYS A 1 277 ? 24.703 -9.191 -14.095 1.00 96.62 277 CYS A CA 1
ATOM 2056 C C . CYS A 1 277 ? 23.746 -9.011 -12.919 1.00 96.62 277 CYS A C 1
ATOM 2058 O O . CYS A 1 277 ? 22.640 -8.497 -13.089 1.00 96.62 277 CYS A O 1
ATOM 2060 N N . GLU A 1 278 ? 24.205 -9.347 -11.719 1.00 97.81 278 GLU A N 1
ATOM 2061 C CA . GLU A 1 278 ? 23.577 -8.900 -10.476 1.00 97.81 278 GLU A CA 1
ATOM 2062 C C . GLU A 1 278 ? 24.402 -7.740 -9.917 1.00 97.81 278 GLU A C 1
ATOM 2064 O O . GLU A 1 278 ? 25.627 -7.839 -9.829 1.00 97.81 278 GLU A O 1
ATOM 2069 N N . VAL A 1 279 ? 23.736 -6.627 -9.601 1.00 98.00 279 VAL A N 1
ATOM 2070 C CA . VAL A 1 279 ? 24.341 -5.409 -9.050 1.00 98.00 279 VAL A CA 1
ATOM 2071 C C . VAL A 1 279 ? 23.849 -5.222 -7.623 1.00 98.00 279 VAL A C 1
ATOM 2073 O O . VAL A 1 279 ? 22.645 -5.082 -7.401 1.00 98.00 279 VAL A O 1
ATOM 2076 N N . THR A 1 280 ? 24.778 -5.161 -6.673 1.00 98.31 280 THR A N 1
ATOM 2077 C CA . THR A 1 280 ? 24.488 -4.946 -5.252 1.00 98.31 280 THR A CA 1
ATOM 2078 C C . THR A 1 280 ? 24.704 -3.482 -4.881 1.00 98.31 280 THR A C 1
ATOM 2080 O O . THR A 1 280 ? 25.746 -2.901 -5.191 1.00 98.31 280 THR A O 1
ATOM 2083 N N . ALA A 1 281 ? 23.725 -2.879 -4.211 1.00 98.19 281 ALA A N 1
ATOM 2084 C CA . ALA A 1 281 ? 23.759 -1.526 -3.670 1.00 98.19 281 ALA A CA 1
ATOM 2085 C C . ALA A 1 281 ? 24.020 -1.578 -2.158 1.00 98.19 281 ALA A C 1
ATOM 2087 O O . ALA A 1 281 ? 23.149 -1.993 -1.396 1.00 98.19 281 ALA A O 1
ATOM 2088 N N . HIS A 1 282 ? 25.198 -1.128 -1.721 1.00 97.56 282 HIS A N 1
ATOM 2089 C CA . HIS A 1 282 ? 25.605 -1.123 -0.312 1.00 97.56 282 HIS A CA 1
ATOM 2090 C C . HIS A 1 282 ? 25.153 0.192 0.350 1.00 97.56 282 HIS A C 1
ATOM 2092 O O . HIS A 1 282 ? 25.798 1.234 0.191 1.00 97.56 282 HIS A O 1
ATOM 2098 N N . GLN A 1 283 ? 24.004 0.175 1.030 1.00 94.50 283 GLN A N 1
ATOM 2099 C CA . GLN A 1 283 ? 23.319 1.386 1.508 1.00 94.50 283 GLN A CA 1
ATOM 2100 C C . GLN A 1 283 ? 23.799 1.826 2.899 1.00 94.50 283 GLN A C 1
ATOM 2102 O O . GLN A 1 283 ? 24.018 3.015 3.130 1.00 94.50 283 GLN A O 1
ATOM 2107 N N . ASP A 1 284 ? 23.989 0.862 3.800 1.00 93.81 284 ASP A N 1
ATOM 2108 C CA . ASP A 1 284 ? 24.529 1.006 5.160 1.00 93.81 284 ASP A CA 1
ATOM 2109 C C . ASP A 1 284 ? 25.176 -0.336 5.570 1.00 93.81 284 ASP A C 1
ATOM 2111 O O . ASP A 1 284 ? 25.103 -1.319 4.827 1.00 93.81 284 ASP A O 1
ATOM 2115 N N . VAL A 1 285 ? 25.800 -0.419 6.746 1.00 92.00 285 VAL A N 1
ATOM 2116 C CA . VAL A 1 285 ? 26.368 -1.677 7.261 1.00 92.00 285 VAL A CA 1
ATOM 2117 C C . VAL A 1 285 ? 25.258 -2.718 7.449 1.00 92.00 285 VAL A C 1
ATOM 2119 O O . VAL A 1 285 ? 24.391 -2.558 8.306 1.00 92.00 285 VAL A O 1
ATOM 2122 N N . GLY A 1 286 ? 25.293 -3.790 6.651 1.00 92.44 286 GLY A N 1
ATOM 2123 C CA . GLY A 1 286 ? 24.274 -4.846 6.661 1.00 92.44 286 GLY A CA 1
ATOM 2124 C C . GLY A 1 286 ? 22.973 -4.503 5.923 1.00 92.44 286 GLY A C 1
ATOM 2125 O O . GLY A 1 286 ? 22.034 -5.288 5.991 1.00 92.44 286 GLY A O 1
ATOM 2126 N N . LEU A 1 287 ? 22.905 -3.367 5.213 1.00 94.50 287 LEU A N 1
ATOM 2127 C CA . LEU A 1 287 ? 21.791 -3.029 4.322 1.00 94.50 287 LEU A CA 1
ATOM 2128 C C . LEU A 1 287 ? 22.263 -3.049 2.873 1.00 94.50 287 LEU A C 1
ATOM 2130 O O . LEU A 1 287 ? 22.814 -2.069 2.361 1.00 94.50 287 LEU A O 1
ATOM 2134 N N . GLU A 1 288 ? 22.021 -4.178 2.221 1.00 97.12 288 GLU A N 1
ATOM 2135 C CA . GLU A 1 288 ? 22.381 -4.421 0.830 1.00 97.12 288 GLU A CA 1
ATOM 2136 C C . GLU A 1 288 ? 21.141 -4.868 0.052 1.00 97.12 288 GLU A C 1
ATOM 2138 O O . GLU A 1 288 ? 20.374 -5.696 0.533 1.00 97.12 288 GLU A O 1
ATOM 2143 N N . GLU A 1 289 ? 20.952 -4.311 -1.144 1.00 96.44 289 GLU A N 1
ATOM 2144 C CA . GLU A 1 289 ? 19.904 -4.713 -2.093 1.00 96.44 289 GLU A CA 1
ATOM 2145 C C . GLU A 1 289 ? 20.584 -5.201 -3.371 1.00 96.44 289 GLU A C 1
ATOM 2147 O O . GLU A 1 289 ? 21.509 -4.537 -3.842 1.00 96.44 289 GLU A O 1
ATOM 2152 N N . THR A 1 290 ? 20.157 -6.327 -3.946 1.00 97.19 290 THR A N 1
ATOM 2153 C CA . THR A 1 290 ? 20.795 -6.904 -5.144 1.00 97.19 290 THR A CA 1
ATOM 2154 C C . THR A 1 290 ? 19.782 -7.119 -6.256 1.00 97.19 290 THR A C 1
ATOM 2156 O O . THR A 1 290 ? 18.831 -7.877 -6.092 1.00 97.19 290 THR A O 1
ATOM 2159 N N . VAL A 1 291 ? 20.013 -6.493 -7.413 1.00 96.69 291 VAL A N 1
ATOM 2160 C CA . VAL A 1 291 ? 19.086 -6.549 -8.553 1.00 96.69 291 VAL A CA 1
ATOM 2161 C C . VAL A 1 291 ? 19.759 -7.008 -9.835 1.00 96.69 291 VAL A C 1
ATOM 2163 O O . VAL A 1 291 ? 20.928 -6.717 -10.094 1.00 96.69 291 VAL A O 1
ATOM 2166 N N . LYS A 1 292 ? 18.993 -7.712 -10.669 1.00 96.00 292 LYS A N 1
ATOM 2167 C CA . LYS A 1 292 ? 19.431 -8.138 -11.999 1.00 96.00 292 LYS A CA 1
ATOM 2168 C C . LYS A 1 292 ? 19.359 -6.968 -12.973 1.00 96.00 292 LYS A C 1
ATOM 2170 O O . LYS A 1 292 ? 18.364 -6.250 -13.022 1.00 96.00 292 LYS A O 1
ATOM 2175 N N . VAL A 1 293 ? 20.417 -6.795 -13.758 1.00 95.75 293 VAL A N 1
ATOM 2176 C CA . VAL A 1 293 ? 20.499 -5.825 -14.852 1.00 95.75 293 VAL A CA 1
ATOM 2177 C C . VAL A 1 293 ? 20.822 -6.548 -16.152 1.00 95.75 293 VAL A C 1
ATOM 2179 O O . VAL A 1 293 ? 21.656 -7.454 -16.183 1.00 95.75 293 VAL A O 1
ATOM 2182 N N . SER A 1 294 ? 20.163 -6.131 -17.229 1.00 95.44 294 SER A N 1
ATOM 2183 C CA . SER A 1 294 ? 20.325 -6.674 -18.574 1.00 95.44 294 SER A CA 1
ATOM 2184 C C . SER A 1 294 ? 20.830 -5.566 -19.497 1.00 95.44 294 SER A C 1
ATOM 2186 O O . SER A 1 294 ? 20.199 -4.518 -19.615 1.00 95.44 294 SER A O 1
ATOM 2188 N N . VAL A 1 295 ? 21.982 -5.765 -20.140 1.00 96.50 295 VAL A N 1
ATOM 2189 C CA . VAL A 1 295 ? 22.548 -4.815 -21.108 1.00 96.50 295 VAL A CA 1
ATOM 2190 C C . VAL A 1 295 ? 22.524 -5.453 -22.487 1.00 96.50 295 VAL A C 1
ATOM 2192 O O . VAL A 1 295 ? 23.328 -6.337 -22.795 1.00 96.50 295 VAL A O 1
ATOM 2195 N N . ILE A 1 296 ? 21.588 -4.998 -23.320 1.00 96.69 296 ILE A N 1
ATOM 2196 C CA . ILE A 1 296 ? 21.365 -5.515 -24.672 1.00 96.69 296 ILE A CA 1
ATOM 2197 C C . ILE A 1 296 ? 21.753 -4.438 -25.686 1.00 96.69 296 ILE A C 1
ATOM 2199 O O . ILE A 1 296 ? 21.279 -3.300 -25.621 1.00 96.69 296 ILE A O 1
ATOM 2203 N N . VAL A 1 297 ? 22.611 -4.809 -26.635 1.00 97.56 297 VAL A N 1
ATOM 2204 C CA . VAL A 1 297 ? 23.063 -3.955 -27.737 1.00 97.56 297 VAL A CA 1
ATOM 2205 C C . VAL A 1 297 ? 22.815 -4.686 -29.054 1.00 97.56 297 VAL A C 1
ATOM 2207 O O . VAL A 1 297 ? 23.482 -5.677 -29.336 1.00 97.56 297 VAL A O 1
ATOM 2210 N N . ASP A 1 298 ? 21.879 -4.196 -29.867 1.00 97.25 298 ASP A N 1
ATOM 2211 C CA . ASP A 1 298 ? 21.474 -4.792 -31.153 1.00 97.25 298 ASP A CA 1
ATOM 2212 C C . ASP A 1 298 ? 21.918 -3.925 -32.352 1.00 97.25 298 ASP A C 1
ATOM 2214 O O . ASP A 1 298 ? 22.197 -2.738 -32.208 1.00 97.25 298 ASP A O 1
ATOM 2218 N N . SER A 1 299 ? 21.940 -4.467 -33.579 1.00 96.69 299 SER A N 1
ATOM 2219 C CA . SER A 1 299 ? 22.130 -3.635 -34.794 1.00 96.69 299 SER A CA 1
ATOM 2220 C C . SER A 1 299 ? 20.938 -2.701 -35.077 1.00 96.69 299 SER A C 1
ATOM 2222 O O . SER A 1 299 ? 21.097 -1.700 -35.775 1.00 96.69 299 SER A O 1
ATOM 2224 N N . MET A 1 300 ? 19.753 -3.006 -34.533 1.00 97.31 300 MET A N 1
ATOM 2225 C CA . MET A 1 300 ? 18.599 -2.103 -34.475 1.00 97.31 300 MET A CA 1
ATOM 2226 C C . MET A 1 300 ? 17.754 -2.381 -33.224 1.00 97.31 300 MET A C 1
ATOM 2228 O O . MET A 1 300 ? 17.653 -3.528 -32.804 1.00 97.31 300 MET A O 1
ATOM 2232 N N . THR A 1 301 ? 17.139 -1.355 -32.642 1.00 97.12 301 THR A N 1
ATOM 2233 C CA . THR A 1 301 ? 16.404 -1.428 -31.364 1.00 97.12 301 THR A CA 1
ATOM 2234 C C . THR A 1 301 ? 15.275 -0.394 -31.322 1.00 97.12 301 THR A C 1
ATOM 2236 O O . THR A 1 301 ? 15.322 0.597 -32.045 1.00 97.12 301 THR A O 1
ATOM 2239 N N . TYR A 1 302 ? 14.287 -0.587 -30.447 1.00 96.25 302 TYR A N 1
ATOM 2240 C CA . TYR A 1 302 ? 13.242 0.403 -30.135 1.00 96.25 302 TYR A CA 1
ATOM 2241 C C . TYR A 1 302 ? 13.481 1.126 -28.799 1.00 96.25 302 TYR A C 1
ATOM 2243 O O . TYR A 1 302 ? 12.591 1.780 -28.264 1.00 96.25 302 TYR A O 1
ATOM 2251 N N . GLY A 1 303 ? 14.692 1.003 -28.247 1.00 93.94 303 GLY A N 1
ATOM 2252 C CA . GLY A 1 303 ? 15.114 1.648 -27.002 1.00 93.94 303 GLY A CA 1
ATOM 2253 C C . GLY A 1 303 ? 14.790 0.855 -25.736 1.00 93.94 303 GLY A C 1
ATOM 2254 O O . GLY A 1 303 ? 15.450 1.074 -24.730 1.00 93.94 303 GLY A O 1
ATOM 2255 N N . SER A 1 304 ? 13.857 -0.098 -25.789 1.00 93.38 304 SER A N 1
ATOM 2256 C CA . SER A 1 304 ? 13.495 -1.004 -24.690 1.00 93.38 304 SER A CA 1
ATOM 2257 C C . SER A 1 304 ? 13.086 -2.380 -25.235 1.00 93.38 304 SER A C 1
ATOM 2259 O O . SER A 1 304 ? 12.903 -2.559 -26.444 1.00 93.38 304 SER A O 1
ATOM 2261 N N . GLY A 1 305 ? 12.985 -3.371 -24.356 1.00 91.06 305 GLY A N 1
ATOM 2262 C CA . GLY A 1 305 ? 12.431 -4.691 -24.612 1.00 91.06 305 GLY A CA 1
ATOM 2263 C C . GLY A 1 305 ? 10.923 -4.800 -24.447 1.00 91.06 305 GLY A C 1
ATOM 2264 O O . GLY A 1 305 ? 10.345 -5.699 -25.064 1.00 91.06 305 GLY A O 1
ATOM 2265 N N . ALA A 1 306 ? 10.297 -3.886 -23.706 1.00 91.19 306 ALA A N 1
ATOM 2266 C CA . ALA A 1 306 ? 8.850 -3.723 -23.631 1.00 91.19 306 ALA A CA 1
ATOM 2267 C C . ALA A 1 306 ? 8.429 -2.361 -24.218 1.00 91.19 306 ALA A C 1
ATOM 2269 O O . ALA A 1 306 ? 8.920 -1.311 -23.808 1.00 91.19 306 ALA A O 1
ATOM 2270 N N . LEU A 1 307 ? 7.511 -2.362 -25.189 1.00 92.31 307 LEU A N 1
ATOM 2271 C CA . LEU A 1 307 ? 6.945 -1.149 -25.788 1.00 92.31 307 LEU A CA 1
ATOM 2272 C C . LEU A 1 307 ? 5.509 -0.969 -25.297 1.00 92.31 307 LEU A C 1
ATOM 2274 O O . LEU A 1 307 ? 4.634 -1.768 -25.634 1.00 92.31 307 LEU A O 1
ATOM 2278 N N . ILE A 1 308 ? 5.283 0.074 -24.498 1.00 90.00 308 ILE A N 1
ATOM 2279 C CA . ILE A 1 308 ? 4.022 0.316 -23.792 1.00 90.00 308 ILE A CA 1
ATOM 2280 C C . ILE A 1 308 ? 3.206 1.379 -24.542 1.00 90.00 308 ILE A C 1
ATOM 2282 O O . ILE A 1 308 ? 3.585 2.547 -24.603 1.00 90.00 308 ILE A O 1
ATOM 2286 N N . PHE A 1 309 ? 2.078 0.971 -25.121 1.00 90.44 309 PHE A N 1
ATOM 2287 C CA . PHE A 1 309 ? 1.206 1.790 -25.967 1.00 90.44 309 PHE A CA 1
ATOM 2288 C C . PHE A 1 309 ? -0.046 2.282 -25.216 1.00 90.44 309 PHE A C 1
ATOM 2290 O O . PHE A 1 309 ? -1.176 1.930 -25.552 1.00 90.44 309 PHE A O 1
ATOM 2297 N N . ASP A 1 310 ? 0.162 3.095 -24.184 1.00 85.44 310 ASP A N 1
ATOM 2298 C CA . ASP A 1 310 ? -0.867 3.823 -23.426 1.00 85.44 310 ASP A CA 1
ATOM 2299 C C . ASP A 1 310 ? -1.130 5.228 -24.010 1.00 85.44 310 ASP A C 1
ATOM 2301 O O . ASP A 1 310 ? -2.205 5.502 -24.541 1.00 85.44 310 ASP A O 1
ATOM 2305 N N . THR A 1 311 ? -0.134 6.115 -23.942 1.00 84.62 311 THR A N 1
ATOM 2306 C CA . THR A 1 311 ? -0.183 7.521 -24.379 1.00 84.62 311 THR A CA 1
ATOM 2307 C C . THR A 1 311 ? 0.765 7.773 -25.549 1.00 84.62 311 THR A C 1
ATOM 2309 O O . THR A 1 311 ? 0.463 8.570 -26.440 1.00 84.62 311 THR A O 1
ATOM 2312 N N . VAL A 1 312 ? 1.882 7.040 -25.610 1.00 87.88 312 VAL A N 1
ATOM 2313 C CA . VAL A 1 312 ? 2.750 6.987 -26.789 1.00 87.88 312 VAL A CA 1
ATOM 2314 C C . VAL A 1 312 ? 2.104 6.095 -27.845 1.00 87.88 312 VAL A C 1
ATOM 2316 O O . VAL A 1 312 ? 2.005 4.879 -27.707 1.00 87.88 312 VAL A O 1
ATOM 2319 N N . THR A 1 313 ? 1.693 6.713 -28.948 1.00 91.69 313 THR A N 1
ATOM 2320 C CA . THR A 1 313 ? 1.077 6.026 -30.090 1.00 91.69 313 THR A CA 1
ATOM 2321 C C . THR A 1 313 ? 2.094 5.385 -31.037 1.00 91.69 313 THR A C 1
ATOM 2323 O O . THR A 1 313 ? 1.688 4.667 -31.954 1.00 91.69 313 THR A O 1
ATOM 2326 N N . LYS A 1 314 ? 3.400 5.649 -30.857 1.00 94.94 314 LYS A N 1
ATOM 2327 C CA . LYS A 1 314 ? 4.461 5.185 -31.758 1.00 94.94 314 LYS A CA 1
ATOM 2328 C C . LYS A 1 314 ? 5.881 5.168 -31.176 1.00 94.94 314 LYS A C 1
ATOM 2330 O O . LYS A 1 314 ? 6.253 6.043 -30.404 1.00 94.94 314 LYS A O 1
ATOM 2335 N N . TYR A 1 315 ? 6.698 4.234 -31.659 1.00 96.19 315 TYR A N 1
ATOM 2336 C CA . TYR A 1 315 ? 8.112 4.064 -31.322 1.00 96.19 315 TYR A CA 1
ATOM 2337 C C . TYR A 1 315 ? 8.975 4.048 -32.595 1.00 96.19 315 TYR A C 1
ATOM 2339 O O . TYR A 1 315 ? 8.779 3.221 -33.489 1.00 96.19 315 TYR A O 1
ATOM 2347 N N . SER A 1 316 ? 9.946 4.960 -32.686 1.00 97.00 316 SER A N 1
ATOM 2348 C CA . SER A 1 316 ? 10.936 4.991 -33.773 1.00 97.00 316 SER A CA 1
ATOM 2349 C C . SER A 1 316 ? 12.018 3.928 -33.552 1.00 97.00 316 SER A C 1
ATOM 2351 O O . SER A 1 316 ? 12.472 3.734 -32.427 1.00 97.00 316 SER A O 1
ATOM 2353 N N . VAL A 1 317 ? 12.477 3.282 -34.626 1.00 97.31 317 VAL A N 1
ATOM 2354 C CA . VAL A 1 317 ? 13.645 2.392 -34.567 1.00 97.31 317 VAL A CA 1
ATOM 2355 C C . VAL A 1 317 ? 14.944 3.210 -34.516 1.00 97.31 317 VAL A C 1
ATOM 2357 O O . VAL A 1 317 ? 15.129 4.149 -35.290 1.00 97.31 317 VAL A O 1
ATOM 2360 N N . ALA A 1 318 ? 15.861 2.845 -33.623 1.00 97.12 318 ALA A N 1
ATOM 2361 C CA . ALA A 1 318 ? 17.248 3.296 -33.631 1.00 97.12 318 ALA A CA 1
ATOM 2362 C C . ALA A 1 318 ? 18.113 2.242 -34.337 1.00 97.12 318 ALA A C 1
ATOM 2364 O O . ALA A 1 318 ? 18.053 1.058 -34.002 1.00 97.12 318 ALA A O 1
ATOM 2365 N N . THR A 1 319 ? 18.915 2.662 -35.316 1.00 96.75 319 THR A N 1
ATOM 2366 C CA . THR A 1 319 ? 19.650 1.774 -36.235 1.00 96.75 319 THR A CA 1
ATOM 2367 C C . THR A 1 319 ? 21.131 2.135 -36.332 1.00 96.75 319 THR A C 1
ATOM 2369 O O . THR A 1 319 ? 21.478 3.316 -36.335 1.00 96.75 319 THR A O 1
ATOM 2372 N N . GLU A 1 320 ? 22.002 1.134 -36.485 1.00 93.50 320 GLU A N 1
ATOM 2373 C CA . GLU A 1 320 ? 23.428 1.332 -36.786 1.00 93.50 320 GLU A CA 1
ATOM 2374 C C . GLU A 1 320 ? 23.597 2.182 -38.062 1.00 93.50 320 GLU A C 1
ATOM 2376 O O . GLU A 1 320 ? 22.851 1.997 -39.030 1.00 93.50 320 GLU A O 1
ATOM 2381 N N . THR A 1 321 ? 24.579 3.094 -38.095 1.00 91.62 321 THR A N 1
ATOM 2382 C CA . THR A 1 321 ? 24.806 4.060 -39.191 1.00 91.62 321 THR A CA 1
ATOM 2383 C C . THR A 1 321 ? 25.179 3.369 -40.510 1.00 91.62 321 THR A C 1
ATOM 2385 O O . THR A 1 321 ? 26.351 3.177 -40.827 1.00 91.62 321 THR A O 1
ATOM 2388 N N . SER A 1 322 ? 24.158 2.966 -41.259 1.00 91.75 322 SER A N 1
ATOM 2389 C CA . SER A 1 322 ? 24.211 2.157 -42.480 1.00 91.75 322 SER A CA 1
ATOM 2390 C C . SER A 1 322 ? 22.895 2.338 -43.257 1.00 91.75 322 SER A C 1
ATOM 2392 O O . SER A 1 322 ? 21.977 3.000 -42.774 1.00 91.75 322 SER A O 1
ATOM 2394 N N . GLU A 1 323 ? 22.796 1.810 -44.478 1.00 95.38 323 GLU A N 1
ATOM 2395 C CA . GLU A 1 323 ? 21.560 1.872 -45.275 1.00 95.38 323 GLU A CA 1
ATOM 2396 C C . GLU A 1 323 ? 20.612 0.728 -44.869 1.00 95.38 323 GLU A C 1
ATOM 2398 O O . GLU A 1 323 ? 21.023 -0.436 -44.852 1.00 95.38 323 GLU A O 1
ATOM 2403 N N . TRP A 1 324 ? 19.354 1.057 -44.558 1.00 97.19 324 TRP A N 1
ATOM 2404 C CA . TRP A 1 324 ? 18.327 0.112 -44.102 1.00 97.19 324 TRP A CA 1
ATOM 2405 C C . TRP A 1 324 ? 17.090 0.151 -44.998 1.00 97.19 324 TRP A C 1
ATOM 2407 O O . TRP A 1 324 ? 16.657 1.225 -45.415 1.00 97.19 324 TRP A O 1
ATOM 2417 N N . LYS A 1 325 ? 16.497 -1.017 -45.260 1.00 97.25 325 LYS A N 1
ATOM 2418 C CA . LYS A 1 325 ? 15.262 -1.161 -46.045 1.00 97.25 325 LYS A CA 1
ATOM 2419 C C . LYS A 1 325 ? 14.465 -2.408 -45.655 1.00 97.25 325 LYS A C 1
ATOM 2421 O O . LYS A 1 325 ? 14.910 -3.211 -44.835 1.00 97.25 325 LYS A O 1
ATOM 2426 N N . ASP A 1 326 ? 13.304 -2.575 -46.287 1.00 97.06 326 ASP A N 1
ATOM 2427 C CA . ASP A 1 326 ? 12.463 -3.777 -46.219 1.00 97.06 326 ASP A CA 1
ATOM 2428 C C . ASP A 1 326 ? 12.064 -4.165 -44.778 1.00 97.06 326 ASP A C 1
ATOM 2430 O O . ASP A 1 326 ? 12.077 -5.335 -44.384 1.00 97.06 326 ASP A O 1
ATOM 2434 N N . PHE A 1 327 ? 11.709 -3.145 -43.983 1.00 98.12 327 PHE A N 1
ATOM 2435 C CA . PHE A 1 327 ? 11.160 -3.305 -42.636 1.00 98.12 327 PHE A CA 1
ATOM 2436 C C . PHE A 1 327 ? 9.856 -4.110 -42.664 1.00 98.12 327 PHE A C 1
ATOM 2438 O O . PHE A 1 327 ? 8.933 -3.831 -43.427 1.00 98.12 327 PHE A O 1
ATOM 2445 N N . SER A 1 328 ? 9.789 -5.119 -41.803 1.00 97.88 328 SER A N 1
ATOM 2446 C CA . SER A 1 328 ? 8.674 -6.054 -41.664 1.00 97.88 328 SER A CA 1
ATOM 2447 C C . SER A 1 328 ? 8.530 -6.468 -40.201 1.00 97.88 328 SER A C 1
ATOM 2449 O O . SER A 1 328 ? 9.520 -6.531 -39.475 1.00 97.88 328 SER A O 1
ATOM 2451 N N . MET A 1 329 ? 7.306 -6.749 -39.757 1.00 97.69 329 MET A N 1
ATOM 2452 C CA . MET A 1 329 ? 6.997 -7.117 -38.374 1.00 97.69 329 MET A CA 1
ATOM 2453 C C . MET A 1 329 ? 6.084 -8.341 -38.360 1.00 97.69 329 MET A C 1
ATOM 2455 O O . MET A 1 329 ? 5.179 -8.443 -39.184 1.00 97.69 329 MET A O 1
ATOM 2459 N N . ILE A 1 330 ? 6.341 -9.268 -37.439 1.00 96.69 330 ILE A N 1
ATOM 2460 C CA . ILE A 1 330 ? 5.500 -10.440 -37.167 1.00 96.69 330 ILE A CA 1
ATOM 2461 C C . ILE A 1 330 ? 5.350 -10.536 -35.649 1.00 96.69 330 ILE A C 1
ATOM 2463 O O . ILE A 1 330 ? 6.357 -10.470 -34.945 1.00 96.69 330 ILE A O 1
ATOM 2467 N N . CYS A 1 331 ? 4.126 -10.693 -35.154 1.00 95.12 331 CYS A N 1
ATOM 2468 C CA . CYS A 1 331 ? 3.819 -10.750 -33.726 1.00 95.12 331 CYS A CA 1
ATOM 2469 C C . CYS A 1 331 ? 3.187 -12.099 -33.343 1.00 95.12 331 CYS A C 1
ATOM 2471 O O . CYS A 1 331 ? 2.563 -12.754 -34.181 1.00 95.12 331 CYS A O 1
ATOM 2473 N N . ALA A 1 332 ? 3.387 -12.524 -32.094 1.00 91.75 332 ALA A N 1
ATOM 2474 C CA . ALA A 1 332 ? 2.745 -13.693 -31.495 1.00 91.75 332 ALA A CA 1
ATOM 2475 C C . ALA A 1 332 ? 2.166 -13.337 -30.103 1.00 91.75 332 ALA A C 1
ATOM 2477 O O . ALA A 1 332 ? 2.953 -12.972 -29.224 1.00 91.75 332 ALA A O 1
ATOM 2478 N N . PRO A 1 333 ? 0.837 -13.440 -29.874 1.00 90.19 333 PRO A N 1
ATOM 2479 C CA . PRO A 1 333 ? -0.223 -13.638 -30.876 1.00 90.19 333 PRO A CA 1
ATOM 2480 C C . PRO A 1 333 ? -0.236 -12.532 -31.949 1.00 90.19 333 PRO A C 1
ATOM 2482 O O . PRO A 1 333 ? 0.527 -11.569 -31.872 1.00 90.19 333 PRO A O 1
ATOM 2485 N N . ASP A 1 334 ? -1.073 -12.679 -32.980 1.00 90.31 334 ASP A N 1
ATOM 2486 C CA . ASP A 1 334 ? -1.211 -11.619 -33.984 1.00 90.31 334 ASP A CA 1
ATOM 2487 C C . ASP A 1 334 ? -1.722 -10.321 -33.336 1.00 90.31 334 ASP A C 1
ATOM 2489 O O . ASP A 1 334 ? -2.578 -10.341 -32.450 1.00 90.31 334 ASP A O 1
ATOM 2493 N N . ALA A 1 335 ? -1.173 -9.193 -33.780 1.00 91.56 335 ALA A N 1
ATOM 2494 C CA . ALA A 1 335 ? -1.377 -7.880 -33.179 1.00 91.56 335 ALA A CA 1
ATOM 2495 C C . ALA A 1 335 ? -1.875 -6.873 -34.233 1.00 91.56 335 ALA A C 1
ATOM 2497 O O . ALA A 1 335 ? -1.162 -5.925 -34.567 1.00 91.56 335 ALA A O 1
ATOM 2498 N N . PRO A 1 336 ? -3.109 -7.026 -34.755 1.00 90.94 336 PRO A N 1
ATOM 2499 C CA . PRO A 1 336 ? -3.687 -6.134 -35.772 1.00 90.94 336 PRO A CA 1
ATOM 2500 C C . PRO A 1 336 ? -3.925 -4.692 -35.275 1.00 90.94 336 PRO A C 1
ATOM 2502 O O . PRO A 1 336 ? -4.263 -3.800 -36.059 1.00 90.94 336 PRO A O 1
ATOM 2505 N N . TRP A 1 337 ? -3.740 -4.455 -33.973 1.00 90.69 337 TRP A N 1
ATOM 2506 C CA . TRP A 1 337 ? -3.691 -3.141 -33.332 1.00 90.69 337 TRP A CA 1
ATOM 2507 C C . TRP A 1 337 ? -2.315 -2.451 -33.446 1.00 90.69 337 TRP A C 1
ATOM 2509 O O . TRP A 1 337 ? -2.180 -1.299 -33.037 1.00 90.69 337 TRP A O 1
ATOM 2519 N N . LEU A 1 338 ? -1.315 -3.098 -34.054 1.00 94.69 338 LEU A N 1
ATOM 2520 C CA . LEU A 1 338 ? -0.006 -2.537 -34.397 1.00 94.69 338 LEU A CA 1
ATOM 2521 C C . LEU A 1 338 ? 0.191 -2.439 -35.913 1.00 94.69 338 LEU A C 1
ATOM 2523 O O . LEU A 1 338 ? -0.419 -3.153 -36.705 1.00 94.69 338 LEU A O 1
ATOM 2527 N N . SER A 1 339 ? 1.103 -1.564 -36.321 1.00 95.56 339 SER A N 1
ATOM 2528 C CA . SER A 1 339 ? 1.614 -1.469 -37.686 1.00 95.56 339 SER A CA 1
ATOM 2529 C C . SER A 1 339 ? 3.091 -1.073 -37.678 1.00 95.56 339 SER A C 1
ATOM 2531 O O . SER A 1 339 ? 3.579 -0.516 -36.695 1.00 95.56 339 SER A O 1
ATOM 2533 N N . ILE A 1 340 ? 3.809 -1.361 -38.766 1.00 97.50 340 ILE A N 1
ATOM 2534 C CA . ILE A 1 340 ? 5.182 -0.893 -38.985 1.00 97.50 340 ILE A CA 1
ATOM 2535 C C . ILE A 1 340 ? 5.253 -0.110 -40.297 1.00 97.50 340 ILE A C 1
ATOM 2537 O O . ILE A 1 340 ? 4.721 -0.532 -41.324 1.00 97.50 340 ILE A O 1
ATOM 2541 N N . SER A 1 341 ? 5.896 1.053 -40.260 1.00 97.56 341 SER A N 1
ATOM 2542 C CA . SER A 1 341 ? 6.128 1.886 -41.441 1.00 97.56 341 SER A CA 1
ATOM 2543 C C . SER A 1 341 ? 7.349 1.420 -42.245 1.00 97.56 341 SER A C 1
ATOM 2545 O O . SER A 1 341 ? 8.229 0.726 -41.737 1.00 97.56 341 SER A O 1
ATOM 2547 N N . ALA A 1 342 ? 7.473 1.894 -43.489 1.00 96.50 342 ALA A N 1
ATOM 2548 C CA . ALA A 1 342 ? 8.658 1.653 -44.320 1.00 96.50 342 ALA A CA 1
ATOM 2549 C C . ALA A 1 342 ? 9.969 2.227 -43.729 1.00 96.50 342 ALA A C 1
ATOM 2551 O O . ALA A 1 342 ? 11.049 1.828 -44.155 1.00 96.50 342 ALA A O 1
ATOM 2552 N N . ALA A 1 343 ? 9.880 3.135 -42.748 1.00 96.88 343 ALA A N 1
ATOM 2553 C CA . ALA A 1 343 ? 11.014 3.678 -41.996 1.00 96.88 343 ALA A CA 1
ATOM 2554 C C . ALA A 1 343 ? 11.289 2.920 -40.678 1.00 96.88 343 ALA A C 1
ATOM 2556 O O . ALA A 1 343 ? 12.081 3.377 -39.859 1.00 96.88 343 ALA A O 1
ATOM 2557 N N . GLY A 1 344 ? 10.597 1.804 -40.430 1.00 96.69 344 GLY A N 1
ATOM 2558 C CA . GLY A 1 344 ? 10.744 0.996 -39.219 1.00 96.69 344 GLY A CA 1
ATOM 2559 C C . GLY A 1 344 ? 10.066 1.559 -37.967 1.00 96.69 344 GLY A C 1
ATOM 2560 O O . GLY A 1 344 ? 10.083 0.897 -36.937 1.00 96.69 344 GLY A O 1
ATOM 2561 N N . GLU A 1 345 ? 9.435 2.735 -38.021 1.00 97.81 345 GLU A N 1
ATOM 2562 C CA . GLU A 1 345 ? 8.589 3.241 -36.928 1.00 97.81 345 GLU A CA 1
ATOM 2563 C C . GLU A 1 345 ? 7.385 2.305 -36.720 1.00 97.81 345 GLU A C 1
ATOM 2565 O O . GLU A 1 345 ? 6.660 2.035 -37.682 1.00 97.81 345 GLU A O 1
ATOM 2570 N N . VAL A 1 346 ? 7.198 1.814 -35.490 1.00 97.00 346 VAL A N 1
ATOM 2571 C CA . VAL A 1 346 ? 6.081 0.949 -35.069 1.00 97.00 346 VAL A CA 1
ATOM 2572 C C . VAL A 1 346 ? 5.026 1.811 -34.385 1.00 97.00 346 VAL A C 1
ATOM 2574 O O . VAL A 1 346 ? 5.361 2.615 -33.516 1.00 97.00 346 VAL A O 1
ATOM 2577 N N . SER A 1 347 ? 3.757 1.669 -34.759 1.00 95.88 347 SER A N 1
ATOM 2578 C CA . SER A 1 347 ? 2.677 2.543 -34.286 1.00 95.88 347 SER A CA 1
ATOM 2579 C C . SER A 1 347 ? 1.332 1.833 -34.153 1.00 95.88 347 SER A C 1
ATOM 2581 O O . SER A 1 347 ? 1.089 0.800 -34.782 1.00 95.88 347 SER A O 1
ATOM 2583 N N . LEU A 1 348 ? 0.444 2.409 -33.339 1.00 93.62 348 LEU A N 1
ATOM 2584 C CA . LEU A 1 348 ? -0.924 1.924 -33.157 1.00 93.62 348 LEU A CA 1
ATOM 2585 C C . LEU A 1 348 ? -1.735 1.995 -34.461 1.00 93.62 348 LEU A C 1
ATOM 2587 O O . LEU A 1 348 ? -1.921 3.062 -35.047 1.00 93.62 348 LEU A O 1
ATOM 2591 N N . SER A 1 349 ? -2.275 0.849 -34.869 1.00 87.62 349 SER A N 1
ATOM 2592 C CA . SER A 1 349 ? -3.266 0.715 -35.936 1.00 87.62 349 SER A CA 1
ATOM 2593 C C . SER A 1 349 ? -4.665 1.013 -35.391 1.00 87.62 349 SER A C 1
ATOM 2595 O O . SER A 1 349 ? -5.086 0.475 -34.368 1.00 87.62 349 SER A O 1
ATOM 2597 N N . ALA A 1 350 ? -5.423 1.856 -36.092 1.00 70.06 350 ALA A N 1
ATOM 2598 C CA . ALA A 1 350 ? -6.707 2.380 -35.617 1.00 70.06 350 ALA A CA 1
ATOM 2599 C C . ALA A 1 350 ? -7.907 1.413 -35.753 1.00 70.06 350 ALA A C 1
ATOM 2601 O O . ALA A 1 350 ? -9.044 1.837 -35.562 1.00 70.06 350 ALA A O 1
ATOM 2602 N N . THR A 1 351 ? -7.696 0.152 -36.154 1.00 62.59 351 THR A N 1
ATOM 2603 C CA . THR A 1 351 ? -8.757 -0.667 -36.782 1.00 62.59 351 THR A CA 1
ATOM 2604 C C . THR A 1 351 ? -9.243 -1.893 -36.002 1.00 62.59 351 THR A C 1
ATOM 2606 O O . THR A 1 351 ? -10.246 -2.478 -36.405 1.00 62.59 351 THR A O 1
ATOM 2609 N N . SER A 1 352 ? -8.617 -2.281 -34.883 1.00 59.88 352 SER A N 1
ATOM 2610 C CA . SER A 1 352 ? -9.152 -3.341 -34.006 1.00 59.88 352 SER A CA 1
ATOM 2611 C C . SER A 1 352 ? -8.584 -3.303 -32.577 1.00 59.88 352 SER A C 1
ATOM 2613 O O . SER A 1 352 ? -7.635 -2.572 -32.285 1.00 59.88 352 SER A O 1
ATOM 2615 N N . ILE A 1 353 ? -9.192 -4.091 -31.682 1.00 60.34 353 ILE A N 1
ATOM 2616 C CA . ILE A 1 353 ? -8.754 -4.335 -30.291 1.00 60.34 353 ILE A CA 1
ATOM 2617 C C . ILE A 1 353 ? -8.771 -5.854 -30.001 1.00 60.34 353 ILE A C 1
ATOM 2619 O O . ILE A 1 353 ? -9.149 -6.298 -28.926 1.00 60.34 353 ILE A O 1
ATOM 2623 N N . ALA A 1 354 ? -8.451 -6.675 -31.006 1.00 55.75 354 ALA A N 1
ATOM 2624 C CA . ALA A 1 354 ? -8.430 -8.132 -30.886 1.00 55.75 354 ALA A CA 1
ATOM 2625 C C . ALA A 1 354 ? -6.974 -8.617 -30.895 1.00 55.75 354 ALA A C 1
ATOM 2627 O O . ALA A 1 354 ? -6.319 -8.552 -31.932 1.00 55.75 354 ALA A O 1
ATOM 2628 N N . GLY A 1 355 ? -6.463 -9.051 -29.740 1.00 54.84 355 GLY A N 1
ATOM 2629 C CA . GLY A 1 355 ? -5.078 -9.513 -29.590 1.00 54.84 355 GLY A CA 1
ATOM 2630 C C . GLY A 1 355 ? -4.602 -9.468 -28.138 1.00 54.84 355 GLY A C 1
ATOM 2631 O O . GLY A 1 355 ? -3.782 -8.619 -27.791 1.00 54.84 355 GLY A O 1
ATOM 2632 N N . ALA A 1 356 ? -5.143 -10.356 -27.300 1.00 55.94 356 ALA A N 1
ATOM 2633 C CA . ALA A 1 356 ? -4.778 -10.490 -25.891 1.00 55.94 356 ALA A CA 1
ATOM 2634 C C . ALA A 1 356 ? -3.740 -11.602 -25.677 1.00 55.94 356 ALA A C 1
ATOM 2636 O O . ALA A 1 356 ? -3.842 -12.671 -26.282 1.00 55.94 356 ALA A O 1
ATOM 2637 N N . VAL A 1 357 ? -2.794 -11.377 -24.762 1.00 55.44 357 VAL A N 1
ATOM 2638 C CA . VAL A 1 357 ? -2.058 -12.467 -24.103 1.00 55.44 357 VAL A CA 1
ATOM 2639 C C . VAL A 1 357 ? -2.906 -12.876 -22.904 1.00 55.44 357 VAL A C 1
ATOM 2641 O O . VAL A 1 357 ? -2.991 -12.137 -21.925 1.00 55.44 357 VAL A O 1
ATOM 2644 N N . THR A 1 358 ? -3.607 -14.004 -23.017 1.00 50.56 358 THR A N 1
ATOM 2645 C CA . THR A 1 358 ? -4.538 -14.460 -21.974 1.00 50.56 358 THR A CA 1
ATOM 2646 C C . THR A 1 358 ? -3.810 -15.145 -20.823 1.00 50.56 358 THR A C 1
ATOM 2648 O O . THR A 1 358 ? -4.112 -14.862 -19.665 1.00 50.56 358 THR A O 1
ATOM 2651 N N . ASP A 1 359 ? -2.814 -15.978 -21.140 1.00 49.28 359 ASP A N 1
ATOM 2652 C CA . ASP A 1 359 ? -2.226 -16.916 -20.187 1.00 49.28 359 ASP A CA 1
ATOM 2653 C C . ASP A 1 359 ? -0.694 -16.922 -20.215 1.00 49.28 359 ASP A C 1
ATOM 2655 O O . ASP A 1 359 ? -0.050 -17.272 -21.205 1.00 49.28 359 ASP A O 1
ATOM 2659 N N . THR A 1 360 ? -0.117 -16.598 -19.060 1.00 50.19 360 THR A N 1
ATOM 2660 C CA . THR A 1 360 ? 1.142 -17.175 -18.587 1.00 50.19 360 THR A CA 1
ATOM 2661 C C . THR A 1 360 ? 0.776 -18.097 -17.429 1.00 50.19 360 THR A C 1
ATOM 2663 O O . THR A 1 360 ? 0.493 -17.613 -16.334 1.00 50.19 360 THR A O 1
ATOM 2666 N N . GLU A 1 361 ? 0.723 -19.408 -17.674 1.00 50.25 361 GLU A N 1
ATOM 2667 C CA . GLU A 1 361 ? 0.199 -20.401 -16.714 1.00 50.25 361 GLU A CA 1
ATOM 2668 C C . GLU A 1 361 ? 1.030 -20.501 -15.415 1.00 50.25 361 GLU A C 1
ATOM 2670 O O . GLU A 1 361 ? 0.534 -20.970 -14.396 1.00 50.25 361 GLU A O 1
ATOM 2675 N N . GLU A 1 362 ? 2.271 -20.001 -15.431 1.00 50.94 362 GLU A N 1
ATOM 2676 C CA . GLU A 1 362 ? 3.266 -20.109 -14.353 1.00 50.94 362 GLU A CA 1
ATOM 2677 C C . GLU A 1 362 ? 3.672 -18.731 -13.779 1.00 50.94 362 GLU A C 1
ATOM 2679 O O . GLU A 1 362 ? 4.839 -18.479 -13.472 1.00 50.94 362 GLU A O 1
ATOM 2684 N N . GLY A 1 363 ? 2.733 -17.784 -13.685 1.00 51.53 363 GLY A N 1
ATOM 2685 C CA . GLY A 1 363 ? 2.990 -16.448 -13.139 1.00 51.53 363 GLY A CA 1
ATOM 2686 C C . GLY A 1 363 ? 1.780 -15.845 -12.429 1.00 51.53 363 GLY A C 1
ATOM 2687 O O . GLY A 1 363 ? 0.638 -16.055 -12.833 1.00 51.53 363 GLY A O 1
ATOM 2688 N N . GLU A 1 364 ? 2.034 -15.078 -11.366 1.00 54.69 364 GLU A N 1
ATOM 2689 C CA . GLU A 1 364 ? 1.002 -14.331 -10.637 1.00 54.69 364 GLU A CA 1
ATOM 2690 C C . GLU A 1 364 ? 0.210 -13.397 -11.571 1.00 54.69 364 GLU A C 1
ATOM 2692 O O . GLU A 1 364 ? 0.734 -12.878 -12.556 1.00 54.69 364 GLU A O 1
ATOM 2697 N N . ASN A 1 365 ? -1.070 -13.170 -11.253 1.00 55.78 365 ASN A N 1
ATOM 2698 C CA . ASN A 1 365 ? -2.088 -12.627 -12.170 1.00 55.78 365 ASN A CA 1
ATOM 2699 C C . ASN A 1 365 ? -1.887 -11.159 -12.640 1.00 55.78 365 ASN A C 1
ATOM 2701 O O . ASN A 1 365 ? -2.794 -10.586 -13.239 1.00 55.78 365 ASN A O 1
ATOM 2705 N N . GLU A 1 366 ? -0.731 -10.540 -12.385 1.00 55.19 366 GLU A N 1
ATOM 2706 C CA . GLU A 1 366 ? -0.435 -9.107 -12.557 1.00 55.19 366 GLU A CA 1
ATOM 2707 C C . GLU A 1 366 ? -0.617 -8.592 -14.002 1.00 55.19 366 GLU A C 1
ATOM 2709 O O . GLU A 1 366 ? -1.019 -7.446 -14.205 1.00 55.19 366 GLU A O 1
ATOM 2714 N N . TYR A 1 367 ? -0.393 -9.447 -15.009 1.00 59.75 367 TYR A N 1
ATOM 2715 C CA . TYR A 1 367 ? -0.473 -9.081 -16.432 1.00 59.75 367 TYR A CA 1
ATOM 2716 C C . TYR A 1 367 ? -1.708 -9.634 -17.170 1.00 59.75 367 TYR A C 1
ATOM 2718 O O . TYR A 1 367 ? -1.861 -9.389 -18.371 1.00 59.75 367 TYR A O 1
ATOM 2726 N N . LYS A 1 368 ? -2.611 -10.357 -16.486 1.00 60.50 368 LYS A N 1
ATOM 2727 C CA . LYS A 1 368 ? -3.771 -10.992 -17.134 1.00 60.50 368 LYS A CA 1
ATOM 2728 C C . LYS A 1 368 ? -4.721 -9.956 -17.746 1.00 60.50 368 LYS A C 1
ATOM 2730 O O . LYS A 1 368 ? -5.297 -9.117 -17.057 1.00 60.50 368 LYS A O 1
ATOM 2735 N N . GLY A 1 369 ? -4.930 -10.062 -19.060 1.00 63.84 369 GLY A N 1
ATOM 2736 C CA . GLY A 1 369 ? -5.905 -9.249 -19.791 1.00 63.84 369 GLY A CA 1
ATOM 2737 C C . GLY A 1 369 ? -5.399 -7.914 -20.336 1.00 63.84 369 GLY A C 1
ATOM 2738 O O . GLY A 1 369 ? -6.213 -7.054 -20.671 1.00 63.84 369 GLY A O 1
ATOM 2739 N N . MET A 1 370 ? -4.084 -7.720 -20.461 1.00 76.56 370 MET A N 1
ATOM 2740 C CA . MET A 1 370 ? -3.562 -6.683 -21.357 1.00 76.56 370 MET A CA 1
ATOM 2741 C C . MET A 1 370 ? -3.596 -7.160 -22.814 1.00 76.56 370 MET A C 1
ATOM 2743 O O . MET A 1 370 ? -3.369 -8.337 -23.106 1.00 76.56 370 MET A O 1
ATOM 2747 N N . ASP A 1 371 ? -3.826 -6.234 -23.747 1.00 83.69 371 ASP A N 1
ATOM 2748 C CA . ASP A 1 371 ? -3.620 -6.529 -25.165 1.00 83.69 371 ASP A CA 1
ATOM 2749 C C . ASP A 1 371 ? -2.110 -6.531 -25.424 1.00 83.69 371 ASP A C 1
ATOM 2751 O O . ASP A 1 371 ? -1.408 -5.583 -25.062 1.00 83.69 371 ASP A O 1
ATOM 2755 N N . GLY A 1 372 ? -1.576 -7.608 -25.993 1.00 87.81 372 GLY A N 1
ATOM 2756 C CA . GLY A 1 372 ? -0.135 -7.844 -25.987 1.00 87.81 372 GLY A CA 1
ATOM 2757 C C . GLY A 1 372 ? 0.325 -8.811 -27.065 1.00 87.81 372 GLY A C 1
ATOM 2758 O O . GLY A 1 372 ? -0.451 -9.635 -27.543 1.00 87.81 372 GLY A O 1
ATOM 2759 N N . ALA A 1 373 ? 1.598 -8.706 -27.448 1.00 90.44 373 ALA A N 1
ATOM 2760 C CA . ALA A 1 373 ? 2.264 -9.688 -28.299 1.00 90.44 373 ALA A CA 1
ATOM 2761 C C . ALA A 1 373 ? 3.791 -9.576 -28.242 1.00 90.44 373 ALA A C 1
ATOM 2763 O O . ALA A 1 373 ? 4.344 -8.483 -28.134 1.00 90.44 373 ALA A O 1
ATOM 2764 N N . VAL A 1 374 ? 4.493 -10.696 -28.418 1.00 93.38 374 VAL A N 1
ATOM 2765 C CA . VAL A 1 374 ? 5.935 -10.691 -28.690 1.00 93.38 374 VAL A CA 1
ATOM 2766 C C . VAL A 1 374 ? 6.138 -10.468 -30.187 1.00 93.38 374 VAL A C 1
ATOM 2768 O O . VAL A 1 374 ? 5.826 -11.333 -31.007 1.00 93.38 374 VAL A O 1
ATOM 2771 N N . CYS A 1 375 ? 6.655 -9.298 -30.551 1.00 96.00 375 CYS A N 1
ATOM 2772 C CA . CYS A 1 375 ? 6.862 -8.876 -31.930 1.00 96.00 375 CYS A CA 1
ATOM 2773 C C . CYS A 1 375 ? 8.336 -8.982 -32.334 1.00 96.00 375 CYS A C 1
ATOM 2775 O O . CYS A 1 375 ? 9.236 -8.486 -31.654 1.00 96.00 375 CYS A O 1
ATOM 2777 N N . VAL A 1 376 ? 8.580 -9.606 -33.485 1.00 97.62 376 VAL A N 1
ATOM 2778 C CA . VAL A 1 376 ? 9.880 -9.667 -34.156 1.00 97.62 376 VAL A CA 1
ATOM 2779 C C . VAL A 1 376 ? 9.853 -8.721 -35.349 1.00 97.62 376 VAL A C 1
ATOM 2781 O O . VAL A 1 376 ? 9.168 -8.977 -36.343 1.00 97.62 376 VAL A O 1
ATOM 2784 N N . VAL A 1 377 ? 10.640 -7.650 -35.278 1.00 98.12 377 VAL A N 1
ATOM 2785 C CA . VAL A 1 377 ? 10.902 -6.784 -36.431 1.00 98.12 377 VAL A CA 1
ATOM 2786 C C . VAL A 1 377 ? 12.117 -7.305 -37.184 1.00 98.12 377 VAL A C 1
ATOM 2788 O O . VAL A 1 377 ? 13.101 -7.741 -36.592 1.00 98.12 377 VAL A O 1
ATOM 2791 N N . SER A 1 378 ? 12.039 -7.272 -38.508 1.00 98.06 378 SER A N 1
ATOM 2792 C CA . SER A 1 378 ? 13.045 -7.720 -39.464 1.00 98.06 378 SER A CA 1
ATOM 2793 C C . SER A 1 378 ? 13.309 -6.633 -40.502 1.00 98.06 378 SER A C 1
ATOM 2795 O O . SER A 1 378 ? 12.361 -6.057 -41.028 1.00 98.06 378 SER A O 1
ATOM 2797 N N . ALA A 1 379 ? 14.574 -6.400 -40.846 1.00 98.19 379 ALA A N 1
ATOM 2798 C CA . ALA A 1 379 ? 14.972 -5.446 -41.883 1.00 98.19 379 ALA A CA 1
ATOM 2799 C C . ALA A 1 379 ? 16.267 -5.891 -42.581 1.00 98.19 379 ALA A C 1
ATOM 2801 O O . ALA A 1 379 ? 16.988 -6.763 -42.084 1.00 98.19 379 ALA A O 1
ATOM 2802 N N . LEU A 1 380 ? 16.564 -5.295 -43.734 1.00 97.44 380 LEU A N 1
ATOM 2803 C CA . LEU A 1 380 ? 17.801 -5.504 -44.482 1.00 97.44 380 LEU A CA 1
ATOM 2804 C C . LEU A 1 380 ? 18.780 -4.349 -44.235 1.00 97.44 380 LEU A C 1
ATOM 2806 O O . LEU A 1 380 ? 18.503 -3.216 -44.621 1.00 97.44 380 LEU A O 1
ATOM 2810 N N . GLN A 1 381 ? 19.932 -4.661 -43.637 1.00 96.69 381 GLN A N 1
ATOM 2811 C CA . GLN A 1 381 ? 21.048 -3.742 -43.400 1.00 96.69 381 GLN A CA 1
ATOM 2812 C C . GLN A 1 381 ? 22.115 -3.925 -44.485 1.00 96.69 381 GLN A C 1
ATOM 2814 O O . GLN A 1 381 ? 22.567 -5.045 -44.719 1.00 96.69 381 GLN A O 1
ATOM 2819 N N . LYS A 1 382 ? 22.573 -2.847 -45.119 1.00 95.19 382 LYS A N 1
ATOM 2820 C CA . LYS A 1 382 ? 23.708 -2.893 -46.054 1.00 95.19 382 LYS A CA 1
ATOM 2821 C C . LYS A 1 382 ? 25.010 -3.211 -45.312 1.00 95.19 382 LYS A C 1
ATOM 2823 O O . LYS A 1 382 ? 25.312 -2.562 -44.312 1.00 95.19 382 LYS A O 1
ATOM 2828 N N . SER A 1 383 ? 25.768 -4.206 -45.778 1.00 92.25 383 SER A N 1
ATOM 2829 C CA . SER A 1 383 ? 27.017 -4.609 -45.125 1.00 92.25 383 SER A CA 1
ATOM 2830 C C . SER A 1 383 ? 28.082 -3.506 -45.177 1.00 92.25 383 SER A C 1
ATOM 2832 O O . SER A 1 383 ? 28.277 -2.856 -46.203 1.00 92.25 383 SER A O 1
ATOM 2834 N N . ASN A 1 384 ? 28.796 -3.328 -44.062 1.00 86.00 384 ASN A N 1
ATOM 2835 C CA . ASN A 1 384 ? 29.938 -2.415 -43.942 1.00 86.00 384 ASN A CA 1
ATOM 2836 C C . ASN A 1 384 ? 31.277 -3.074 -44.357 1.00 86.00 384 ASN A C 1
ATOM 2838 O O . ASN A 1 384 ? 32.289 -2.376 -44.487 1.00 86.00 384 ASN A O 1
ATOM 2842 N N . ASP A 1 385 ? 31.304 -4.397 -44.574 1.00 85.81 385 ASP A N 1
ATOM 2843 C CA . ASP A 1 385 ? 32.501 -5.118 -45.022 1.00 85.81 385 ASP A CA 1
ATOM 2844 C C . ASP A 1 385 ? 32.784 -4.851 -46.508 1.00 85.81 385 ASP A C 1
ATOM 2846 O O . ASP A 1 385 ? 31.975 -5.123 -47.390 1.00 85.81 385 ASP A O 1
ATOM 2850 N N . LYS A 1 386 ? 33.973 -4.314 -46.802 1.00 70.31 386 LYS A N 1
ATOM 2851 C CA . LYS A 1 386 ? 34.326 -3.733 -48.115 1.00 70.31 386 LYS A CA 1
ATOM 2852 C C . LYS A 1 386 ? 34.644 -4.760 -49.218 1.00 70.31 386 LYS A C 1
ATOM 2854 O O . LYS A 1 386 ? 35.251 -4.402 -50.228 1.00 70.31 386 LYS A O 1
ATOM 2859 N N . SER A 1 387 ? 34.299 -6.031 -49.030 1.00 67.44 387 SER A N 1
ATOM 2860 C CA . SER A 1 387 ? 34.664 -7.135 -49.923 1.00 67.44 387 SER A CA 1
ATOM 2861 C C . SER A 1 387 ? 33.514 -7.550 -50.845 1.00 67.44 387 SER A C 1
ATOM 2863 O O . SER A 1 387 ? 32.876 -8.570 -50.607 1.00 67.44 387 SER A O 1
ATOM 2865 N N . THR A 1 388 ? 33.364 -6.793 -51.939 1.00 61.75 388 THR A N 1
ATOM 2866 C CA . THR A 1 388 ? 32.574 -7.091 -53.159 1.00 61.75 388 THR A CA 1
ATOM 2867 C C . THR A 1 388 ? 31.051 -7.242 -53.020 1.00 61.75 388 THR A C 1
ATOM 2869 O O . THR A 1 388 ? 30.559 -8.065 -52.261 1.00 61.75 388 THR A O 1
ATOM 2872 N N . ASP A 1 389 ? 30.343 -6.501 -53.881 1.00 68.06 389 ASP A N 1
ATOM 2873 C CA . ASP A 1 389 ? 28.884 -6.427 -54.062 1.00 68.06 389 ASP A CA 1
ATOM 2874 C C . ASP A 1 389 ? 28.058 -5.913 -52.862 1.00 68.06 389 ASP A C 1
ATOM 2876 O O . ASP A 1 389 ? 28.491 -5.885 -51.712 1.00 68.06 389 ASP A O 1
ATOM 2880 N N . GLU A 1 390 ? 26.854 -5.403 -53.152 1.00 78.12 390 GLU A N 1
ATOM 2881 C CA . GLU A 1 390 ? 25.972 -4.759 -52.167 1.00 78.12 390 GLU A CA 1
ATOM 2882 C C . GLU A 1 390 ? 25.203 -5.794 -51.327 1.00 78.12 390 GLU A C 1
ATOM 2884 O O . GLU A 1 390 ? 23.977 -5.895 -51.406 1.00 78.12 390 GLU A O 1
ATOM 2889 N N . GLU A 1 391 ? 25.911 -6.598 -50.528 1.00 91.50 391 GLU A N 1
ATOM 2890 C CA . GLU A 1 391 ? 25.267 -7.604 -49.679 1.00 91.50 391 GLU A CA 1
ATOM 2891 C C . GLU A 1 391 ? 24.433 -6.943 -48.564 1.00 91.50 391 GLU A C 1
ATOM 2893 O O . GLU A 1 391 ? 24.945 -6.281 -47.656 1.00 91.50 391 GLU A O 1
ATOM 2898 N N . PHE A 1 392 ? 23.115 -7.141 -48.633 1.00 94.12 392 PHE A N 1
ATOM 2899 C CA . PHE A 1 392 ? 22.165 -6.728 -47.605 1.00 94.12 392 PHE A CA 1
ATOM 2900 C C . PHE A 1 392 ? 21.938 -7.875 -46.610 1.00 94.12 392 PHE A C 1
ATOM 2902 O O . PHE A 1 392 ? 21.273 -8.867 -46.912 1.00 94.12 392 PHE A O 1
ATOM 2909 N N . VAL A 1 393 ? 22.462 -7.723 -45.396 1.00 95.69 393 VAL A N 1
ATOM 2910 C CA . VAL A 1 393 ? 22.339 -8.691 -44.303 1.00 95.69 393 VAL A CA 1
ATOM 2911 C C . VAL A 1 393 ? 21.000 -8.498 -43.594 1.00 95.69 393 VAL A C 1
ATOM 2913 O O . VAL A 1 393 ? 20.698 -7.416 -43.087 1.00 95.69 393 VAL A O 1
ATOM 2916 N N . LYS A 1 394 ? 20.194 -9.561 -43.496 1.00 96.81 394 LYS A N 1
ATOM 2917 C CA . LYS A 1 394 ? 18.963 -9.520 -42.697 1.00 96.81 394 LYS A CA 1
ATOM 2918 C C . LYS A 1 394 ? 19.292 -9.432 -41.203 1.00 96.81 394 LYS A C 1
ATOM 2920 O O . LYS A 1 394 ? 19.971 -10.303 -40.660 1.00 96.81 394 LYS A O 1
ATOM 2925 N N . ARG A 1 395 ? 18.753 -8.414 -40.534 1.00 97.38 395 ARG A N 1
ATOM 2926 C CA . ARG A 1 395 ? 18.764 -8.247 -39.074 1.00 97.38 395 ARG A CA 1
ATOM 2927 C C . ARG A 1 395 ? 17.357 -8.404 -38.511 1.00 97.38 395 ARG A C 1
ATOM 2929 O O . ARG A 1 395 ? 16.369 -8.246 -39.229 1.00 97.38 395 ARG A O 1
ATOM 2936 N N . SER A 1 396 ? 17.278 -8.684 -37.216 1.00 97.19 396 SER A N 1
ATOM 2937 C CA . SER A 1 396 ? 16.025 -8.733 -36.465 1.00 97.19 396 SER A CA 1
ATOM 2938 C C . SER A 1 396 ? 16.229 -8.268 -35.028 1.00 97.19 396 SER A C 1
ATOM 2940 O O . SER A 1 396 ? 17.284 -8.540 -34.463 1.00 97.19 396 SER A O 1
ATOM 2942 N N . THR A 1 397 ? 15.211 -7.644 -34.437 1.00 96.94 397 THR A N 1
ATOM 2943 C CA . THR A 1 397 ? 15.113 -7.402 -32.986 1.00 96.94 397 THR A CA 1
ATOM 2944 C C . THR A 1 397 ? 13.730 -7.837 -32.491 1.00 96.94 397 THR A C 1
ATOM 2946 O O . THR A 1 397 ? 12.813 -8.029 -33.296 1.00 96.94 397 THR A O 1
ATOM 2949 N N . THR A 1 398 ? 13.584 -8.039 -31.181 1.00 95.88 398 THR A N 1
ATOM 2950 C CA . THR A 1 398 ? 12.389 -8.647 -30.574 1.00 95.88 398 THR A CA 1
ATOM 2951 C C . THR A 1 398 ? 11.995 -7.937 -29.286 1.00 95.88 398 THR A C 1
ATOM 2953 O O . THR A 1 398 ? 12.778 -7.922 -28.330 1.00 95.88 398 THR A O 1
ATOM 2956 N N . PHE A 1 399 ? 10.768 -7.426 -29.234 1.00 94.69 399 PHE A N 1
ATOM 2957 C CA . PHE A 1 399 ? 10.178 -6.745 -28.079 1.00 94.69 399 PHE A CA 1
ATOM 2958 C C . PHE A 1 399 ? 8.805 -7.334 -27.735 1.00 94.69 399 PHE A C 1
ATOM 2960 O O . PHE A 1 399 ? 8.132 -7.892 -28.600 1.00 94.69 399 PHE A O 1
ATOM 2967 N N . ALA A 1 400 ? 8.380 -7.194 -26.482 1.00 92.94 400 ALA A N 1
ATOM 2968 C CA . ALA A 1 400 ? 6.979 -7.335 -26.111 1.00 92.94 400 ALA A CA 1
ATOM 2969 C C . ALA A 1 400 ? 6.275 -6.001 -26.386 1.00 92.94 400 ALA A C 1
ATOM 2971 O O . ALA A 1 400 ? 6.667 -4.968 -25.850 1.00 92.94 400 ALA A O 1
ATOM 2972 N N . ALA A 1 401 ? 5.259 -5.995 -27.240 1.00 92.75 401 ALA A N 1
ATOM 2973 C CA . ALA A 1 401 ? 4.325 -4.886 -27.327 1.00 92.75 401 ALA A CA 1
ATOM 2974 C C . ALA A 1 401 ? 3.222 -5.107 -26.293 1.00 92.75 401 ALA A C 1
ATOM 2976 O O . ALA A 1 401 ? 2.634 -6.187 -26.245 1.00 92.75 401 ALA A O 1
ATOM 2977 N N . ILE A 1 402 ? 2.943 -4.087 -25.487 1.00 90.12 402 ILE A N 1
ATOM 2978 C CA . ILE A 1 402 ? 1.926 -4.113 -24.439 1.00 90.12 402 ILE A CA 1
ATOM 2979 C C . ILE A 1 402 ? 1.047 -2.879 -24.623 1.00 90.12 402 ILE A C 1
ATOM 2981 O O . ILE A 1 402 ? 1.542 -1.757 -24.706 1.00 90.12 402 ILE A O 1
ATOM 2985 N N . ARG A 1 403 ? -0.266 -3.068 -24.667 1.00 90.19 403 ARG A N 1
ATOM 2986 C CA . ARG A 1 403 ? -1.272 -2.010 -24.625 1.00 90.19 403 ARG A CA 1
ATOM 2987 C C . ARG A 1 403 ? -2.092 -2.227 -23.354 1.00 90.19 403 ARG A C 1
ATOM 2989 O O . ARG A 1 403 ? -3.048 -3.007 -23.365 1.00 90.19 403 ARG A O 1
ATOM 2996 N N . PRO A 1 404 ? -1.699 -1.602 -22.231 1.00 87.44 404 PRO A N 1
ATOM 2997 C CA . PRO A 1 404 ? -2.368 -1.850 -20.969 1.00 87.44 404 PRO A CA 1
ATOM 2998 C C . PRO A 1 404 ? -3.779 -1.270 -20.989 1.00 87.44 404 PRO A C 1
ATOM 3000 O O . PRO A 1 404 ? -4.007 -0.161 -21.477 1.00 87.44 404 PRO A O 1
ATOM 3003 N N . ARG A 1 405 ? -4.712 -2.001 -20.385 1.00 89.56 405 ARG A N 1
ATOM 3004 C CA . ARG A 1 405 ? -6.054 -1.518 -20.059 1.00 89.56 405 ARG A CA 1
ATOM 3005 C C . ARG A 1 405 ? -6.128 -1.335 -18.540 1.00 89.56 405 ARG A C 1
ATOM 3007 O O . ARG A 1 405 ? -6.539 -2.275 -17.866 1.00 89.56 405 ARG A O 1
ATOM 3014 N N . PRO A 1 406 ? -5.628 -0.215 -17.979 1.00 91.19 406 PRO A N 1
ATOM 3015 C CA . PRO A 1 406 ? -5.633 0.001 -16.535 1.00 91.19 406 PRO A CA 1
ATOM 3016 C C . PRO A 1 406 ? -7.066 0.050 -16.013 1.00 91.19 406 PRO A C 1
ATOM 3018 O O . PRO A 1 406 ? -7.971 0.540 -16.696 1.00 91.19 406 PRO A O 1
ATOM 3021 N N . TRP A 1 407 ? -7.267 -0.432 -14.791 1.00 93.44 407 TRP A N 1
ATOM 3022 C CA . TRP A 1 407 ? -8.549 -0.290 -14.109 1.00 93.44 407 TRP A CA 1
ATOM 3023 C C . TRP A 1 407 ? -8.912 1.205 -13.981 1.00 93.44 407 TRP A C 1
ATOM 3025 O O . TRP A 1 407 ? -8.044 2.010 -13.646 1.00 93.44 407 TRP A O 1
ATOM 3035 N N . PRO A 1 408 ? -10.170 1.617 -14.233 1.00 94.44 408 PRO A N 1
ATOM 3036 C CA . PRO A 1 408 ? -10.568 3.029 -14.212 1.00 94.44 408 PRO A CA 1
ATOM 3037 C C . PRO A 1 408 ? -10.765 3.572 -12.788 1.00 94.44 408 PRO A C 1
ATOM 3039 O O . PRO A 1 408 ? -10.772 4.783 -12.574 1.00 94.44 408 PRO A O 1
ATOM 3042 N N . ALA A 1 409 ? -10.958 2.674 -11.824 1.00 94.94 409 ALA A N 1
ATOM 3043 C CA . ALA A 1 409 ? -11.123 2.946 -10.406 1.00 94.94 409 ALA A CA 1
ATOM 3044 C C . ALA A 1 409 ? -10.711 1.705 -9.598 1.00 94.94 409 ALA A C 1
ATOM 3046 O O . ALA A 1 409 ? -10.546 0.616 -10.147 1.00 94.94 409 ALA A O 1
ATOM 3047 N N . ILE A 1 410 ? -10.597 1.883 -8.285 1.00 96.12 410 ILE A N 1
ATOM 3048 C CA . ILE A 1 410 ? -10.574 0.803 -7.294 1.00 96.12 410 ILE A CA 1
ATOM 3049 C C . ILE A 1 410 ? -11.826 0.919 -6.427 1.00 96.12 410 ILE A C 1
ATOM 3051 O O . ILE A 1 410 ? -12.295 2.028 -6.180 1.00 96.12 410 ILE A O 1
ATOM 3055 N N . THR A 1 411 ? -12.358 -0.210 -5.973 1.00 96.00 411 THR A N 1
ATOM 3056 C CA . THR A 1 411 ? -13.562 -0.297 -5.132 1.00 96.00 411 THR A CA 1
ATOM 3057 C C . THR A 1 411 ? -13.427 -1.472 -4.171 1.00 96.00 411 THR A C 1
ATOM 3059 O O . THR A 1 411 ? -12.952 -2.534 -4.566 1.00 96.00 411 THR A O 1
ATOM 3062 N N . TYR A 1 412 ? -13.852 -1.285 -2.924 1.00 94.81 412 TYR A N 1
ATOM 3063 C CA . TYR A 1 412 ? -13.916 -2.333 -1.902 1.00 94.81 412 TYR A CA 1
ATOM 3064 C C . TYR A 1 412 ? -15.369 -2.678 -1.591 1.00 94.81 412 TYR A C 1
ATOM 3066 O O . TYR A 1 412 ? -16.268 -1.880 -1.850 1.00 94.81 412 TYR A O 1
ATOM 3074 N N . GLU A 1 413 ? -15.579 -3.845 -0.987 1.00 86.06 413 GLU A N 1
ATOM 3075 C CA . GLU A 1 413 ? -16.893 -4.326 -0.536 1.00 86.06 413 GLU A CA 1
ATOM 3076 C C . GLU A 1 413 ? -17.594 -3.344 0.421 1.00 86.06 413 GLU A C 1
ATOM 3078 O O . GLU A 1 413 ? -18.815 -3.205 0.370 1.00 86.06 413 GLU A O 1
ATOM 3083 N N . ALA A 1 414 ? -16.824 -2.588 1.213 1.00 85.44 414 ALA A N 1
ATOM 3084 C CA . ALA A 1 414 ? -17.319 -1.507 2.056 1.00 85.44 414 ALA A CA 1
ATOM 3085 C C . ALA A 1 414 ? -16.501 -0.213 1.884 1.00 85.44 414 ALA A C 1
ATOM 3087 O O . ALA A 1 414 ? -15.273 -0.227 1.832 1.00 85.44 414 ALA A O 1
ATOM 3088 N N . SER A 1 415 ? -17.184 0.939 1.869 1.00 89.00 415 SER A N 1
ATOM 3089 C CA . SER A 1 415 ? -16.557 2.273 1.949 1.00 89.00 415 SER A CA 1
ATOM 3090 C C . SER A 1 415 ? -16.491 2.829 3.380 1.00 89.00 415 SER A C 1
ATOM 3092 O O . SER A 1 415 ? -15.999 3.939 3.597 1.00 89.00 415 SER A O 1
ATOM 3094 N N . TYR A 1 416 ? -17.033 2.091 4.350 1.00 89.44 416 TYR A N 1
ATOM 3095 C CA . TYR A 1 416 ? -17.095 2.428 5.770 1.00 89.44 416 TYR A CA 1
ATOM 3096 C C . TYR A 1 416 ? -16.903 1.150 6.587 1.00 89.44 416 TYR A C 1
ATOM 3098 O O . TYR A 1 416 ? -17.617 0.180 6.345 1.00 89.44 416 TYR A O 1
ATOM 3106 N N . VAL A 1 417 ? -15.986 1.154 7.554 1.00 90.25 417 VAL A N 1
ATOM 3107 C CA . VAL A 1 417 ? -15.754 0.017 8.458 1.00 90.25 417 VAL A CA 1
ATOM 3108 C C . VAL A 1 417 ? -15.662 0.453 9.914 1.00 90.25 417 VAL A C 1
ATOM 3110 O O . VAL A 1 417 ? -15.029 1.458 10.247 1.00 90.25 417 VAL A O 1
ATOM 3113 N N . GLU A 1 418 ? -16.270 -0.343 10.791 1.00 90.25 418 GLU A N 1
ATOM 3114 C CA . GLU A 1 418 ? -16.141 -0.241 12.243 1.00 90.25 418 GLU A CA 1
ATOM 3115 C C . GLU A 1 418 ? -15.403 -1.465 12.788 1.00 90.25 418 GLU A C 1
ATOM 3117 O O . GLU A 1 418 ? -15.801 -2.595 12.521 1.00 90.25 418 GLU A O 1
ATOM 3122 N N . VAL A 1 419 ? -14.341 -1.227 13.559 1.00 93.00 419 VAL A N 1
ATOM 3123 C CA . VAL A 1 419 ? -13.466 -2.260 14.141 1.00 93.00 419 VAL A CA 1
ATOM 3124 C C . VAL A 1 419 ? -13.131 -1.914 15.592 1.00 93.00 419 VAL A C 1
ATOM 3126 O O . VAL A 1 419 ? -13.178 -0.745 15.982 1.00 93.00 419 VAL A O 1
ATOM 3129 N N . VAL A 1 420 ? -12.799 -2.907 16.414 1.00 94.19 420 VAL A N 1
ATOM 3130 C CA . VAL A 1 420 ? -12.493 -2.737 17.841 1.00 94.19 420 VAL A CA 1
ATOM 3131 C C . VAL A 1 420 ? -11.005 -2.945 18.106 1.00 94.19 420 VAL A C 1
ATOM 3133 O O . VAL A 1 420 ? -10.353 -3.759 17.463 1.00 94.19 420 VAL A O 1
ATOM 3136 N N . VAL A 1 421 ? -10.453 -2.219 19.080 1.00 95.44 421 VAL A N 1
ATOM 3137 C CA . VAL A 1 421 ? -9.086 -2.455 19.567 1.00 95.44 421 VAL A CA 1
ATOM 3138 C C . VAL A 1 421 ? -8.928 -3.886 20.090 1.00 95.44 421 VAL A C 1
ATOM 3140 O O . VAL A 1 421 ? -9.544 -4.250 21.089 1.00 95.44 421 VAL A O 1
ATOM 3143 N N . GLY A 1 422 ? -8.037 -4.655 19.467 1.00 92.50 422 GLY A N 1
ATOM 3144 C CA . GLY A 1 422 ? -7.779 -6.060 19.782 1.00 92.50 422 GLY A CA 1
ATOM 3145 C C . GLY A 1 422 ? -8.606 -7.066 18.976 1.00 92.50 422 GLY A C 1
ATOM 3146 O O . GLY A 1 422 ? -8.386 -8.259 19.155 1.00 92.50 422 GLY A O 1
ATOM 3147 N N . GLU A 1 423 ? -9.504 -6.616 18.095 1.00 92.19 423 GLU A N 1
ATOM 3148 C CA . GLU A 1 423 ? -10.192 -7.472 17.119 1.00 92.19 423 GLU A CA 1
ATOM 3149 C C . GLU A 1 423 ? -9.569 -7.331 15.725 1.00 92.19 423 GLU A C 1
ATOM 3151 O O . GLU A 1 423 ? -8.960 -6.311 15.403 1.00 92.19 423 GLU A O 1
ATOM 3156 N N . GLU A 1 424 ? -9.766 -8.347 14.889 1.00 92.25 424 GLU A N 1
ATOM 3157 C CA . GLU A 1 424 ? -9.423 -8.340 13.468 1.00 92.25 424 GLU A CA 1
ATOM 3158 C C . GLU A 1 424 ? -10.711 -8.432 12.640 1.00 92.25 424 GLU A C 1
ATOM 3160 O O . GLU A 1 424 ? -11.537 -9.319 12.863 1.00 92.25 424 GLU A O 1
ATOM 3165 N N . LEU A 1 425 ? -10.899 -7.508 11.694 1.00 89.25 425 LEU A N 1
ATOM 3166 C CA . LEU A 1 425 ? -11.895 -7.665 10.637 1.00 89.25 425 LEU A CA 1
ATOM 3167 C C . LEU A 1 425 ? -11.311 -8.542 9.525 1.00 89.25 425 LEU A C 1
ATOM 3169 O O . LEU A 1 425 ? -10.210 -8.243 9.048 1.00 89.25 425 LEU A O 1
ATOM 3173 N N . PRO A 1 426 ? -12.060 -9.554 9.052 1.00 88.00 426 PRO A N 1
ATOM 3174 C CA . PRO A 1 426 ? -11.666 -10.351 7.899 1.00 88.00 426 PRO A CA 1
ATOM 3175 C C . PRO A 1 426 ? -11.377 -9.497 6.650 1.00 88.00 426 PRO A C 1
ATOM 3177 O O . PRO A 1 426 ? -11.967 -8.422 6.492 1.00 88.00 426 PRO A O 1
ATOM 3180 N N . PRO A 1 427 ? -10.462 -9.934 5.763 1.00 92.62 427 PRO A N 1
ATOM 3181 C CA . PRO A 1 427 ? -9.805 -9.011 4.840 1.00 92.62 427 PRO A CA 1
ATOM 3182 C C . PRO A 1 427 ? -10.739 -8.502 3.735 1.00 92.62 427 PRO A C 1
ATOM 3184 O O . PRO A 1 427 ? -11.289 -9.290 2.963 1.00 92.62 427 PRO A O 1
ATOM 3187 N N . MET A 1 428 ? -10.872 -7.177 3.619 1.00 93.12 428 MET A N 1
ATOM 3188 C CA . MET A 1 428 ? -11.678 -6.532 2.580 1.00 93.12 428 MET A CA 1
ATOM 3189 C C . MET A 1 428 ? -11.027 -6.715 1.214 1.00 93.12 428 MET A C 1
ATOM 3191 O O . MET A 1 428 ? -9.955 -6.160 0.944 1.00 93.12 428 MET A O 1
ATOM 3195 N N . LYS A 1 429 ? -11.702 -7.443 0.326 1.00 93.38 429 LYS A N 1
ATOM 3196 C CA . LYS A 1 429 ? -11.192 -7.717 -1.017 1.00 93.38 429 LYS A CA 1
ATOM 3197 C C . LYS A 1 429 ? -11.476 -6.566 -1.971 1.00 93.38 429 LYS A C 1
ATOM 3199 O O . LYS A 1 429 ? -12.475 -5.848 -1.868 1.00 93.38 429 LYS A O 1
ATOM 3204 N N . LEU A 1 430 ? -10.564 -6.401 -2.922 1.00 94.62 430 LEU A N 1
ATOM 3205 C CA . LEU A 1 430 ? -10.694 -5.429 -3.994 1.00 94.62 430 LEU A CA 1
ATOM 3206 C C . LEU A 1 430 ? -11.657 -5.963 -5.067 1.00 94.62 430 LEU A C 1
ATOM 3208 O O . LEU A 1 430 ? -11.383 -6.981 -5.703 1.00 94.62 430 LEU A O 1
ATOM 3212 N N . GLN A 1 431 ? -12.770 -5.266 -5.290 1.00 93.75 431 GLN A N 1
ATOM 3213 C CA . GLN A 1 431 ? -13.756 -5.629 -6.305 1.00 93.75 431 GLN A CA 1
ATOM 3214 C C . GLN A 1 431 ? -13.213 -5.361 -7.714 1.00 93.75 431 GLN A C 1
ATOM 3216 O O . GLN A 1 431 ? -12.680 -4.283 -7.987 1.00 93.75 431 GLN A O 1
ATOM 3221 N N . VAL A 1 432 ? -13.392 -6.326 -8.619 1.00 92.44 432 VAL A N 1
ATOM 3222 C CA . VAL A 1 432 ? -13.052 -6.178 -10.042 1.00 92.44 432 VAL A CA 1
ATOM 3223 C C . VAL A 1 432 ? -14.060 -5.226 -10.709 1.00 92.44 432 VAL A C 1
ATOM 3225 O O . VAL A 1 432 ? -15.264 -5.471 -10.607 1.00 92.44 432 VAL A O 1
ATOM 3228 N N . PRO A 1 433 ? -13.622 -4.148 -11.390 1.00 93.25 433 PRO A N 1
ATOM 3229 C CA . PRO A 1 433 ? -14.531 -3.234 -12.075 1.00 93.25 433 PRO A CA 1
ATOM 3230 C C . PRO A 1 433 ? -15.293 -3.918 -13.217 1.00 93.25 433 PRO A C 1
ATOM 3232 O O . PRO A 1 433 ? -14.732 -4.725 -13.956 1.00 93.25 433 PRO A O 1
ATOM 3235 N N . SER A 1 434 ? -16.558 -3.541 -13.419 1.00 90.38 434 SER A N 1
ATOM 3236 C CA . SER A 1 434 ? -17.383 -4.087 -14.505 1.00 90.38 434 SER A CA 1
ATOM 3237 C C . SER A 1 434 ? -16.756 -3.831 -15.882 1.00 90.38 434 SER A C 1
ATOM 3239 O O . SER A 1 434 ? -16.442 -2.680 -16.202 1.00 90.38 434 SER A O 1
ATOM 3241 N N . GLY A 1 435 ? -16.619 -4.868 -16.707 1.00 87.00 435 GLY A N 1
ATOM 3242 C CA . GLY A 1 435 ? -15.890 -4.840 -17.980 1.00 87.00 435 GLY A CA 1
ATOM 3243 C C . GLY A 1 435 ? -14.423 -5.294 -17.897 1.00 87.00 435 GLY A C 1
ATOM 3244 O O . GLY A 1 435 ? -13.760 -5.353 -18.933 1.00 87.00 435 GLY A O 1
ATOM 3245 N N . PHE A 1 436 ? -13.917 -5.610 -16.700 1.00 87.12 436 PHE A N 1
ATOM 3246 C CA . PHE A 1 436 ? -12.554 -6.097 -16.438 1.00 87.12 436 PHE A CA 1
ATOM 3247 C C . PHE A 1 436 ? -12.537 -7.503 -15.809 1.00 87.12 436 PHE A C 1
ATOM 3249 O O . PHE A 1 436 ? -11.515 -7.935 -15.278 1.00 87.12 436 PHE A O 1
ATOM 3256 N N . GLU A 1 437 ? -13.662 -8.221 -15.873 1.00 84.38 437 GLU A N 1
ATOM 3257 C CA . GLU A 1 437 ? -13.834 -9.585 -15.370 1.00 84.38 437 GLU A CA 1
ATOM 3258 C C . GLU A 1 437 ? -12.867 -10.580 -16.042 1.00 84.38 437 GLU A C 1
ATOM 3260 O O . GLU A 1 437 ? -12.305 -10.316 -17.114 1.00 84.38 437 GLU A O 1
ATOM 3265 N N . GLU A 1 438 ? -12.672 -11.744 -15.414 1.00 68.75 438 GLU A N 1
ATOM 3266 C CA . GLU A 1 438 ? -11.753 -12.783 -15.892 1.00 68.75 438 GLU A CA 1
ATOM 3267 C C . GLU A 1 438 ? -12.023 -13.153 -17.364 1.00 68.75 438 GLU A C 1
ATOM 3269 O O . GLU A 1 438 ? -13.150 -13.438 -17.768 1.00 68.75 438 GLU A O 1
ATOM 3274 N N . GLY A 1 439 ? -10.973 -13.103 -18.189 1.00 65.56 439 GLY A N 1
ATOM 3275 C CA . GLY A 1 439 ? -11.044 -13.328 -19.638 1.00 65.56 439 GLY A CA 1
ATOM 3276 C C . GLY A 1 439 ? -11.278 -12.072 -20.495 1.00 65.56 439 GLY A C 1
ATOM 3277 O O . GLY A 1 439 ? -10.822 -12.052 -21.636 1.00 65.56 439 GLY A O 1
ATOM 3278 N N . MET A 1 440 ? -11.895 -11.003 -19.971 1.00 67.75 440 MET A N 1
ATOM 3279 C CA . MET A 1 440 ? -11.893 -9.680 -20.629 1.00 67.75 440 MET A CA 1
ATOM 3280 C C . MET A 1 440 ? -10.702 -8.842 -20.152 1.00 67.75 440 MET A C 1
ATOM 3282 O O . MET A 1 440 ? -9.912 -8.356 -20.969 1.00 67.75 440 MET A O 1
ATOM 3286 N N . GLY A 1 441 ? -10.546 -8.767 -18.828 1.00 69.88 441 GLY A N 1
ATOM 3287 C CA . GLY A 1 441 ? -9.329 -8.414 -18.103 1.00 69.88 441 GLY A CA 1
ATOM 3288 C C . GLY A 1 441 ? -8.781 -6.991 -18.263 1.00 69.88 441 GLY A C 1
ATOM 3289 O O . GLY A 1 441 ? -9.337 -6.131 -18.949 1.00 69.88 441 GLY A O 1
ATOM 3290 N N . GLY A 1 442 ? -7.665 -6.740 -17.579 1.00 83.50 442 GLY A N 1
ATOM 3291 C CA . GLY A 1 442 ? -6.949 -5.470 -17.611 1.00 83.50 442 GLY A CA 1
ATOM 3292 C C . GLY A 1 442 ? -5.973 -5.318 -16.449 1.00 83.50 442 GLY A C 1
ATOM 3293 O O . GLY A 1 442 ? -6.016 -6.060 -15.469 1.00 83.50 442 GLY A O 1
ATOM 3294 N N . LEU A 1 443 ? -5.097 -4.323 -16.563 1.00 87.88 443 LEU A N 1
ATOM 3295 C CA . LEU A 1 443 ? -4.036 -4.048 -15.602 1.00 87.88 443 LEU A CA 1
ATOM 3296 C C . LEU A 1 443 ? -4.626 -3.549 -14.272 1.00 87.88 443 LEU A C 1
ATOM 3298 O O . LEU A 1 443 ? -5.081 -2.407 -14.163 1.00 87.88 443 LEU A O 1
ATOM 3302 N N . LYS A 1 444 ? -4.591 -4.425 -13.267 1.00 91.25 444 LYS A N 1
ATOM 3303 C CA . LYS A 1 444 ? -4.852 -4.131 -11.853 1.00 91.25 444 LYS A CA 1
ATOM 3304 C C . LYS A 1 444 ? -3.680 -3.313 -11.268 1.00 91.25 444 LYS A C 1
ATOM 3306 O O . LYS A 1 444 ? -2.549 -3.494 -11.717 1.00 91.25 444 LYS A O 1
ATOM 3311 N N . PRO A 1 445 ? -3.883 -2.420 -10.280 1.00 93.00 445 PRO A N 1
ATOM 3312 C CA . PRO A 1 445 ? -2.759 -1.813 -9.566 1.00 93.00 445 PRO A CA 1
ATOM 3313 C C . PRO A 1 445 ? -1.966 -2.882 -8.798 1.00 93.00 445 PRO A C 1
ATOM 3315 O O . PRO A 1 445 ? -2.577 -3.736 -8.159 1.00 93.00 445 PRO A O 1
ATOM 3318 N N . SER A 1 446 ? -0.631 -2.824 -8.832 1.00 90.56 446 SER A N 1
ATOM 3319 C CA . SER A 1 446 ? 0.251 -3.740 -8.077 1.00 90.56 446 SER A CA 1
ATOM 3320 C C . SER A 1 446 ? 1.013 -3.064 -6.933 1.00 90.56 446 SER A C 1
ATOM 3322 O O . SER A 1 446 ? 1.810 -3.689 -6.242 1.00 90.56 446 SER A O 1
ATOM 3324 N N . SER A 1 447 ? 0.750 -1.776 -6.695 1.00 92.19 447 SER A N 1
ATOM 3325 C CA . SER A 1 447 ? 1.281 -1.028 -5.555 1.00 92.19 447 SER A CA 1
ATOM 3326 C C . SER A 1 447 ? 0.181 -0.169 -4.940 1.00 92.19 447 SER A C 1
ATOM 3328 O O . SER A 1 447 ? -0.563 0.497 -5.663 1.00 92.19 447 SER A O 1
ATOM 3330 N N . PHE A 1 448 ? 0.072 -0.177 -3.612 1.00 95.88 448 PHE A N 1
ATOM 3331 C CA . PHE A 1 448 ? -1.006 0.492 -2.886 1.00 95.88 448 PHE A CA 1
ATOM 3332 C C . PHE A 1 448 ? -0.456 1.452 -1.827 1.00 95.88 448 PHE A C 1
ATOM 3334 O O . PHE A 1 448 ? 0.594 1.222 -1.231 1.00 95.88 448 PHE A O 1
ATOM 3341 N N . HIS A 1 449 ? -1.167 2.555 -1.596 1.00 96.25 449 HIS A N 1
ATOM 3342 C CA . HIS A 1 449 ? -0.823 3.551 -0.582 1.00 96.25 449 HIS A CA 1
ATOM 3343 C C . HIS A 1 449 ? -2.092 4.090 0.076 1.00 96.25 449 HIS A C 1
ATOM 3345 O O . HIS A 1 449 ? -2.991 4.556 -0.622 1.00 96.25 449 HIS A O 1
ATOM 3351 N N . MET A 1 450 ? -2.140 4.177 1.410 1.00 97.38 450 MET A N 1
ATOM 3352 C CA . MET A 1 450 ? -3.233 4.868 2.105 1.00 97.38 450 MET A CA 1
ATOM 3353 C C . MET A 1 450 ? -2.803 6.146 2.837 1.00 97.38 450 MET A C 1
ATOM 3355 O O . MET A 1 450 ? -1.835 6.189 3.592 1.00 97.38 450 MET A O 1
ATOM 3359 N N . SER A 1 451 ? -3.565 7.220 2.631 1.00 96.94 451 SER A N 1
ATOM 3360 C CA . SER A 1 451 ? -3.427 8.481 3.365 1.00 96.94 451 SER A CA 1
ATOM 3361 C C . SER A 1 451 ? -4.717 8.772 4.126 1.00 96.94 451 SER A C 1
ATOM 3363 O O . SER A 1 451 ? -5.771 8.863 3.499 1.00 96.94 451 SER A O 1
ATOM 3365 N N . CYS A 1 452 ? -4.640 8.933 5.449 1.00 97.38 452 CYS A N 1
ATOM 3366 C CA . CYS A 1 452 ? -5.778 9.240 6.317 1.00 97.38 452 CYS A CA 1
ATOM 3367 C C . CYS A 1 452 ? -5.627 10.597 7.020 1.00 97.38 452 CYS A C 1
ATOM 3369 O O . CYS A 1 452 ? -4.527 10.996 7.402 1.00 97.38 452 CYS A O 1
ATOM 3371 N N . VAL A 1 453 ? -6.754 11.276 7.240 1.00 95.94 453 VAL A N 1
ATOM 3372 C CA . VAL A 1 453 ? -6.917 12.336 8.246 1.00 95.94 453 VAL A CA 1
ATOM 3373 C C . VAL A 1 453 ? -7.658 11.742 9.441 1.00 95.94 453 VAL A C 1
ATOM 3375 O O . VAL A 1 453 ? -8.566 10.934 9.267 1.00 95.94 453 VAL A O 1
ATOM 3378 N N . VAL A 1 454 ? -7.234 12.112 10.649 1.00 94.56 454 VAL A N 1
ATOM 3379 C CA . VAL A 1 454 ? -7.698 11.519 11.909 1.00 94.56 454 VAL A CA 1
ATOM 3380 C C . VAL A 1 454 ? -8.719 12.452 12.555 1.00 94.56 454 VAL A C 1
ATOM 3382 O O . VAL A 1 454 ? -8.368 13.428 13.219 1.00 94.56 454 VAL A O 1
ATOM 3385 N N . ASP A 1 455 ? -9.995 12.146 12.354 1.00 87.75 455 ASP A N 1
ATOM 3386 C CA . ASP A 1 455 ? -11.125 12.904 12.872 1.00 87.75 455 ASP A CA 1
ATOM 3387 C C . ASP A 1 455 ? -11.398 12.515 14.335 1.00 87.75 455 ASP A C 1
ATOM 3389 O O . ASP A 1 455 ? -11.930 11.446 14.653 1.00 87.75 455 ASP A O 1
ATOM 3393 N N . GLY A 1 456 ? -11.036 13.405 15.260 1.00 69.62 456 GLY A N 1
ATOM 3394 C CA . GLY A 1 456 ? -11.273 13.212 16.688 1.00 69.62 456 GLY A CA 1
ATOM 3395 C C . GLY A 1 456 ? -11.352 14.530 17.449 1.00 69.62 456 GLY A C 1
ATOM 3396 O O . GLY A 1 456 ? -10.631 15.482 17.160 1.00 69.62 456 GLY A O 1
ATOM 3397 N N . ASN A 1 457 ? -12.228 14.588 18.452 1.00 66.69 457 ASN A N 1
ATOM 3398 C CA . ASN A 1 457 ? -12.370 15.758 19.316 1.00 66.69 457 ASN A CA 1
ATOM 3399 C C . ASN A 1 457 ? -11.335 15.708 20.457 1.00 66.69 457 ASN A C 1
ATOM 3401 O O . ASN A 1 457 ? -11.674 15.483 21.622 1.00 66.69 457 ASN A O 1
ATOM 3405 N N . TRP A 1 458 ? -10.058 15.848 20.091 1.00 73.06 458 TRP A N 1
ATOM 3406 C CA . TRP A 1 458 ? -8.904 15.797 20.993 1.00 73.06 458 TRP A CA 1
ATOM 3407 C C . TRP A 1 458 ? -8.841 17.052 21.886 1.00 73.06 458 TRP A C 1
ATOM 3409 O O . TRP A 1 458 ? -7.967 17.895 21.730 1.00 73.06 458 TRP A O 1
ATOM 3419 N N . ASN A 1 459 ? -9.749 17.171 22.865 1.00 65.44 459 ASN A N 1
ATOM 3420 C CA . ASN A 1 459 ? -9.774 18.246 23.882 1.00 65.44 459 ASN A CA 1
ATOM 3421 C C . ASN A 1 459 ? -8.627 18.151 24.917 1.00 65.44 459 ASN A C 1
ATOM 3423 O O . ASN A 1 459 ? -8.759 18.582 26.061 1.00 65.44 459 ASN A O 1
ATOM 3427 N N . SER A 1 460 ? -7.510 17.542 24.530 1.00 66.56 460 SER A N 1
ATOM 3428 C CA . SER A 1 460 ? -6.287 17.401 25.313 1.00 66.56 460 SER A CA 1
ATOM 3429 C C . SER A 1 460 ? -5.265 18.423 24.802 1.00 66.56 460 SER A C 1
ATOM 3431 O O . SER A 1 460 ? -5.264 18.723 23.612 1.00 66.56 460 SER A O 1
ATOM 3433 N N . PRO A 1 461 ? -4.342 18.939 25.634 1.00 77.00 461 PRO A N 1
ATOM 3434 C CA . PRO A 1 461 ? -3.218 19.749 25.151 1.00 77.00 461 PRO A CA 1
ATOM 3435 C C . PRO A 1 461 ? -2.200 18.957 24.300 1.00 77.00 461 PRO A C 1
ATOM 3437 O O . PRO A 1 461 ? -1.206 19.529 23.856 1.00 77.00 461 PRO A O 1
ATOM 3440 N N . ARG A 1 462 ? -2.409 17.649 24.092 1.00 74.50 462 ARG A N 1
ATOM 3441 C CA . ARG A 1 462 ? -1.617 16.814 23.179 1.00 74.50 462 ARG A CA 1
ATOM 3442 C C . ARG A 1 462 ? -2.114 16.957 21.731 1.00 74.50 462 ARG A C 1
ATOM 3444 O O . ARG A 1 462 ? -3.323 17.060 21.530 1.00 74.50 462 ARG A O 1
ATOM 3451 N N . PRO A 1 463 ? -1.223 16.919 20.722 1.00 82.44 463 PRO A N 1
ATOM 3452 C CA . PRO A 1 463 ? -1.643 16.841 19.326 1.00 82.44 463 PRO A CA 1
ATOM 3453 C C . PRO A 1 463 ? -2.426 15.547 19.062 1.00 82.44 463 PRO A C 1
ATOM 3455 O O . PRO A 1 463 ? -2.242 14.543 19.752 1.00 82.44 463 PRO A O 1
ATOM 3458 N N . SER A 1 464 ? -3.267 15.554 18.026 1.00 84.88 464 SER A N 1
ATOM 3459 C CA . SER A 1 464 ? -3.845 14.323 17.480 1.00 84.88 464 SER A CA 1
ATOM 3460 C C . SER A 1 464 ? -2.730 13.364 17.031 1.00 84.88 464 SER A C 1
ATOM 3462 O O . SER A 1 464 ? -1.761 13.836 16.427 1.00 84.88 464 SER A O 1
ATOM 3464 N N . PRO A 1 465 ? -2.863 12.045 17.252 1.00 89.81 465 PRO A N 1
ATOM 3465 C CA . PRO A 1 465 ? -1.891 11.062 16.785 1.00 89.81 465 PRO A CA 1
ATOM 3466 C C . PRO A 1 465 ? -1.735 11.137 15.262 1.00 89.81 465 PRO A C 1
ATOM 3468 O O . PRO A 1 465 ? -2.706 11.319 14.523 1.00 89.81 465 PRO A O 1
ATOM 3471 N N . THR A 1 466 ? -0.499 11.013 14.792 1.00 90.62 466 THR A N 1
ATOM 3472 C CA . THR A 1 466 ? -0.149 11.104 13.373 1.00 90.62 466 THR A CA 1
ATOM 3473 C C . THR A 1 466 ? -0.422 9.792 12.651 1.00 90.62 466 THR A C 1
ATOM 3475 O O . THR A 1 466 ? 0.030 8.738 13.091 1.00 90.62 466 THR A O 1
ATOM 3478 N N . TRP A 1 467 ? -1.120 9.856 11.517 1.00 93.81 467 TRP A N 1
ATOM 3479 C CA . TRP A 1 467 ? -1.194 8.733 10.581 1.00 93.81 467 TRP A CA 1
ATOM 3480 C C . TRP A 1 467 ? 0.120 8.590 9.809 1.00 93.81 467 TRP A C 1
ATOM 3482 O O . TRP A 1 467 ? 0.633 9.574 9.267 1.00 93.81 467 TRP A O 1
ATOM 3492 N N . SER A 1 468 ? 0.605 7.359 9.679 1.00 92.44 468 SER A N 1
ATOM 3493 C CA . SER A 1 468 ? 1.609 6.981 8.687 1.00 92.44 468 SER A CA 1
ATOM 3494 C C . SER A 1 468 ? 1.229 5.654 8.021 1.00 92.44 468 SER A C 1
ATOM 3496 O O . SER A 1 468 ? 0.408 4.899 8.535 1.00 92.44 468 SER A O 1
ATOM 3498 N N . PHE A 1 469 ? 1.778 5.397 6.837 1.00 95.06 469 PHE A N 1
ATOM 3499 C CA . PHE A 1 469 ? 1.506 4.184 6.070 1.00 95.06 469 PHE A CA 1
ATOM 3500 C C . PHE A 1 469 ? 2.795 3.703 5.416 1.00 95.06 469 PHE A C 1
ATOM 3502 O O . PHE A 1 469 ? 3.348 4.407 4.572 1.00 95.06 469 PHE A O 1
ATOM 3509 N N . ASP A 1 470 ? 3.290 2.541 5.816 1.00 92.12 470 ASP A N 1
ATOM 3510 C CA . ASP A 1 470 ? 4.506 1.962 5.273 1.00 92.12 470 ASP A CA 1
ATOM 3511 C C . ASP A 1 470 ? 4.253 1.366 3.883 1.00 92.12 470 ASP A C 1
ATOM 3513 O O . ASP A 1 470 ? 3.515 0.399 3.726 1.00 92.12 470 ASP A O 1
ATOM 3517 N N . THR A 1 471 ? 4.872 1.957 2.860 1.00 90.25 471 THR A N 1
ATOM 3518 C CA . THR A 1 471 ? 4.729 1.501 1.463 1.00 90.25 471 THR A CA 1
ATOM 3519 C C . THR A 1 471 ? 5.567 0.274 1.098 1.00 90.25 471 THR A C 1
ATOM 3521 O O . THR A 1 471 ? 5.378 -0.264 0.011 1.00 90.25 471 THR A O 1
ATOM 3524 N N . VAL A 1 472 ? 6.485 -0.161 1.965 1.00 87.12 472 VAL A N 1
ATOM 3525 C CA . VAL A 1 472 ? 7.300 -1.373 1.784 1.00 87.12 472 VAL A CA 1
ATOM 3526 C C . VAL A 1 472 ? 6.602 -2.575 2.421 1.00 87.12 472 VAL A C 1
ATOM 3528 O O . VAL A 1 472 ? 6.554 -3.643 1.821 1.00 87.12 472 VAL A O 1
ATOM 3531 N N . TRP A 1 473 ? 6.026 -2.385 3.612 1.00 88.81 473 TRP A N 1
ATOM 3532 C CA . TRP A 1 473 ? 5.353 -3.446 4.375 1.00 88.81 473 TRP A CA 1
ATOM 3533 C C . TRP A 1 473 ? 3.823 -3.461 4.218 1.00 88.81 473 TRP A C 1
ATOM 3535 O O . TRP A 1 473 ? 3.175 -4.383 4.695 1.00 88.81 473 TRP A O 1
ATOM 3545 N N . GLY A 1 474 ? 3.225 -2.435 3.604 1.00 93.88 474 GLY A N 1
ATOM 3546 C CA . GLY A 1 474 ? 1.769 -2.287 3.472 1.00 93.88 474 GLY A CA 1
ATOM 3547 C C . GLY A 1 474 ? 1.045 -1.872 4.763 1.00 93.88 474 GLY A C 1
ATOM 3548 O O . GLY A 1 474 ? -0.184 -1.815 4.784 1.00 93.88 474 GLY A O 1
ATOM 3549 N N . VAL A 1 475 ? 1.772 -1.588 5.848 1.00 94.50 475 VAL A N 1
ATOM 3550 C CA . VAL A 1 475 ? 1.210 -1.428 7.201 1.00 94.50 475 VAL A CA 1
ATOM 3551 C C . VAL A 1 475 ? 0.788 0.016 7.490 1.00 94.50 475 VAL A C 1
ATOM 3553 O O . VAL A 1 475 ? 1.568 0.958 7.354 1.00 94.50 475 VAL A O 1
ATOM 3556 N N . GLY A 1 476 ? -0.445 0.200 7.963 1.00 95.38 476 GLY A N 1
ATOM 3557 C CA . GLY A 1 476 ? -0.985 1.481 8.416 1.00 95.38 476 GLY A CA 1
ATOM 3558 C C . GLY A 1 476 ? -0.880 1.677 9.929 1.00 95.38 476 GLY A C 1
ATOM 3559 O O . GLY A 1 476 ? -1.417 0.873 10.694 1.00 95.38 476 GLY A O 1
ATOM 3560 N N . LEU A 1 477 ? -0.243 2.770 10.360 1.00 93.38 477 LEU A N 1
ATOM 3561 C CA . LEU A 1 477 ? 0.027 3.088 11.766 1.00 93.38 477 LEU A CA 1
ATOM 3562 C C . LEU A 1 477 ? -0.650 4.402 12.201 1.00 93.38 477 LEU A C 1
ATOM 3564 O O . LEU A 1 477 ? -0.614 5.403 11.479 1.00 93.38 477 LEU A O 1
ATOM 3568 N N . LEU A 1 478 ? -1.207 4.436 13.417 1.00 93.25 478 LEU A N 1
ATOM 3569 C CA . LEU A 1 478 ? -1.662 5.668 14.077 1.00 93.25 478 LEU A CA 1
ATOM 3570 C C . LEU A 1 478 ? -0.871 5.910 15.364 1.00 93.25 478 LEU A C 1
ATOM 3572 O O . LEU A 1 478 ? -1.076 5.237 16.378 1.00 93.25 478 LEU A O 1
ATOM 3576 N N . GLY A 1 479 ? 0.061 6.861 15.301 1.00 89.56 479 GLY A N 1
ATOM 3577 C CA . GLY A 1 479 ? 1.268 6.764 16.116 1.00 89.56 479 GLY A CA 1
ATOM 3578 C C . GLY A 1 479 ? 1.964 5.434 15.808 1.00 89.56 479 GLY A C 1
ATOM 3579 O O . GLY A 1 479 ? 2.094 5.056 14.648 1.00 89.56 479 GLY A O 1
ATOM 3580 N N . GLU A 1 480 ? 2.272 4.661 16.847 1.00 85.19 480 GLU A N 1
ATOM 3581 C CA . GLU A 1 480 ? 2.924 3.343 16.741 1.00 85.19 480 GLU A CA 1
ATOM 3582 C C . GLU A 1 480 ? 1.954 2.159 16.699 1.00 85.19 480 GLU A C 1
ATOM 3584 O O . GLU A 1 480 ? 2.370 0.999 16.645 1.00 85.19 480 GLU A O 1
ATOM 3589 N N . HIS A 1 481 ? 0.652 2.420 16.787 1.00 91.25 481 HIS A N 1
ATOM 3590 C CA . HIS A 1 481 ? -0.344 1.361 16.783 1.00 91.25 481 HIS A CA 1
ATOM 3591 C C . HIS A 1 481 ? -0.639 0.955 15.344 1.00 91.25 481 HIS A C 1
ATOM 3593 O O . HIS A 1 481 ? -1.243 1.731 14.602 1.00 91.25 481 HIS A O 1
ATOM 3599 N N . SER A 1 482 ? -0.242 -0.265 14.969 1.00 93.06 482 SER A N 1
ATOM 3600 C CA . SER A 1 482 ? -0.747 -0.886 13.744 1.00 93.06 482 SER A CA 1
ATOM 3601 C C . SER A 1 482 ? -2.266 -0.997 13.813 1.00 93.06 482 SER A C 1
ATOM 3603 O O . SER A 1 482 ? -2.823 -1.404 14.837 1.00 93.06 482 SER A O 1
ATOM 3605 N N . ILE A 1 483 ? -2.915 -0.578 12.731 1.00 95.94 483 ILE A N 1
ATOM 3606 C CA . ILE A 1 483 ? -4.364 -0.642 12.534 1.00 95.94 483 ILE A CA 1
ATOM 3607 C C . ILE A 1 483 ? -4.716 -1.660 11.459 1.00 95.94 483 ILE A C 1
ATOM 3609 O O . ILE A 1 483 ? -5.772 -2.283 11.537 1.00 95.94 483 ILE A O 1
ATOM 3613 N N . LEU A 1 484 ? -3.884 -1.766 10.426 1.00 97.19 484 LEU A N 1
ATOM 3614 C CA . LEU A 1 484 ? -4.220 -2.455 9.190 1.00 97.19 484 LEU A CA 1
ATOM 3615 C C . LEU A 1 484 ? -2.987 -2.776 8.356 1.00 97.19 484 LEU A C 1
ATOM 3617 O O . LEU A 1 484 ? -1.936 -2.155 8.513 1.00 97.19 484 LEU A O 1
ATOM 3621 N N . GLU A 1 485 ? -3.181 -3.682 7.412 1.00 97.12 485 GLU A N 1
ATOM 3622 C CA . GLU A 1 485 ? -2.224 -4.078 6.388 1.00 97.12 485 GLU A CA 1
ATOM 3623 C C . GLU A 1 485 ? -2.927 -4.053 5.024 1.00 97.12 485 GLU A C 1
ATOM 3625 O O . GLU A 1 485 ? -4.098 -4.424 4.924 1.00 97.12 485 GLU A O 1
ATOM 3630 N N . ILE A 1 486 ? -2.234 -3.595 3.981 1.00 97.12 486 ILE A N 1
ATOM 3631 C CA . ILE A 1 486 ? -2.677 -3.694 2.588 1.00 97.12 486 ILE A CA 1
ATOM 3632 C C . ILE A 1 486 ? -1.703 -4.607 1.851 1.00 97.12 486 ILE A C 1
ATOM 3634 O O . ILE A 1 486 ? -0.534 -4.262 1.676 1.00 97.12 486 ILE A O 1
ATOM 3638 N N . GLN A 1 487 ? -2.199 -5.759 1.413 1.00 95.94 487 GLN A N 1
ATOM 3639 C CA . GLN A 1 487 ? -1.412 -6.769 0.710 1.00 95.94 487 GLN A CA 1
ATOM 3640 C C . GLN A 1 487 ? -1.087 -6.327 -0.728 1.00 95.94 487 GLN A C 1
ATOM 3642 O O . GLN A 1 487 ? -1.681 -5.388 -1.263 1.00 95.94 487 GLN A O 1
ATOM 3647 N N . ALA A 1 488 ? -0.155 -7.020 -1.390 1.00 91.19 488 ALA A N 1
ATOM 3648 C CA . ALA A 1 488 ? 0.270 -6.696 -2.760 1.00 91.19 488 ALA A CA 1
ATOM 3649 C C . ALA A 1 488 ? -0.862 -6.803 -3.807 1.00 91.19 488 ALA A C 1
ATOM 3651 O O . ALA A 1 488 ? -0.809 -6.161 -4.855 1.00 91.19 488 ALA A O 1
ATOM 3652 N N . ASP A 1 489 ? -1.918 -7.570 -3.520 1.00 92.75 489 ASP A N 1
ATOM 3653 C CA . ASP A 1 489 ? -3.128 -7.642 -4.342 1.00 92.75 489 ASP A CA 1
ATOM 3654 C C . ASP A 1 489 ? -4.147 -6.519 -4.029 1.00 92.75 489 ASP A C 1
ATOM 3656 O O . ASP A 1 489 ? -5.209 -6.458 -4.653 1.00 92.75 489 ASP A O 1
ATOM 3660 N N . GLY A 1 490 ? -3.854 -5.641 -3.071 1.00 95.50 490 GLY A N 1
ATOM 3661 C CA . GLY A 1 490 ? -4.727 -4.562 -2.620 1.00 95.50 490 GLY A CA 1
ATOM 3662 C C . GLY A 1 490 ? -5.773 -4.957 -1.579 1.00 95.50 490 GLY A C 1
ATOM 3663 O O . GLY A 1 490 ? -6.547 -4.085 -1.186 1.00 95.50 490 GLY A O 1
ATOM 3664 N N . THR A 1 491 ? -5.827 -6.212 -1.128 1.00 96.19 491 THR A N 1
ATOM 3665 C CA . THR A 1 491 ? -6.712 -6.649 -0.037 1.00 96.19 491 THR A CA 1
ATOM 3666 C C . THR A 1 491 ? -6.307 -5.976 1.282 1.00 96.19 491 THR A C 1
ATOM 3668 O O . THR A 1 491 ? -5.117 -5.878 1.585 1.00 96.19 491 THR A O 1
ATOM 3671 N N . ILE A 1 492 ? -7.285 -5.488 2.058 1.00 97.19 492 ILE A N 1
ATOM 3672 C CA . ILE A 1 492 ? -7.053 -4.735 3.307 1.00 97.19 492 ILE A CA 1
ATOM 3673 C C . ILE A 1 492 ? -7.522 -5.542 4.524 1.00 97.19 492 ILE A C 1
ATOM 3675 O O . ILE A 1 492 ? -8.726 -5.698 4.730 1.00 97.19 492 ILE A O 1
ATOM 3679 N N . SER A 1 493 ? -6.591 -5.968 5.377 1.00 96.12 493 SER A N 1
ATOM 3680 C CA . SER A 1 493 ? -6.892 -6.510 6.713 1.00 96.12 493 SER A CA 1
ATOM 3681 C C . SER A 1 493 ? -6.902 -5.379 7.742 1.00 96.12 493 SER A C 1
ATOM 3683 O O . SER A 1 493 ? -5.991 -4.554 7.732 1.00 96.12 493 SER A O 1
ATOM 3685 N N . LEU A 1 494 ? -7.884 -5.326 8.651 1.00 95.75 494 LEU A N 1
ATOM 3686 C CA . LEU A 1 494 ? -7.904 -4.348 9.753 1.00 95.75 494 LEU A CA 1
ATOM 3687 C C . LEU A 1 494 ? -7.829 -5.050 11.111 1.00 95.75 494 LEU A C 1
ATOM 3689 O O . LEU A 1 494 ? -8.823 -5.608 11.563 1.00 95.75 494 LEU A O 1
ATOM 3693 N N . ALA A 1 495 ? -6.687 -4.942 11.787 1.00 95.50 495 ALA A N 1
ATOM 3694 C CA . ALA A 1 495 ? -6.430 -5.504 13.111 1.00 95.50 495 ALA A CA 1
ATOM 3695 C C . ALA A 1 495 ? -5.793 -4.453 14.053 1.00 95.50 495 ALA A C 1
ATOM 3697 O O . ALA A 1 495 ? -4.570 -4.437 14.230 1.00 95.50 495 ALA A O 1
ATOM 3698 N N . PRO A 1 496 ? -6.577 -3.537 14.662 1.00 95.88 496 PRO A N 1
ATOM 3699 C CA . PRO A 1 496 ? -6.048 -2.504 15.546 1.00 95.88 496 PRO A CA 1
ATOM 3700 C C . PRO A 1 496 ? -5.430 -3.097 16.808 1.00 95.88 496 PRO A C 1
ATOM 3702 O O . PRO A 1 496 ? -6.130 -3.588 17.696 1.00 95.88 496 PRO A O 1
ATOM 3705 N N . ALA A 1 497 ? -4.103 -3.020 16.899 1.00 92.56 497 ALA A N 1
ATOM 3706 C CA . ALA A 1 497 ? -3.319 -3.667 17.941 1.00 92.56 497 ALA A CA 1
ATOM 3707 C C . ALA A 1 497 ? -3.836 -3.324 19.349 1.00 92.56 497 ALA A C 1
ATOM 3709 O O . ALA A 1 497 ? -4.049 -2.156 19.676 1.00 92.56 497 ALA A O 1
ATOM 3710 N N . ALA A 1 498 ? -3.958 -4.324 20.230 1.00 90.62 498 ALA A N 1
ATOM 3711 C CA . ALA A 1 498 ? -4.507 -4.153 21.583 1.00 90.62 498 ALA A CA 1
ATOM 3712 C C . ALA A 1 498 ? -3.789 -3.073 22.429 1.00 90.62 498 ALA A C 1
ATOM 3714 O O . ALA A 1 498 ? -4.376 -2.487 23.342 1.00 90.62 498 ALA A O 1
ATOM 3715 N N . THR A 1 499 ? -2.532 -2.748 22.099 1.00 88.25 499 THR A N 1
ATOM 3716 C CA . THR A 1 499 ? -1.771 -1.634 22.693 1.00 88.25 499 THR A CA 1
ATOM 3717 C C . THR A 1 499 ? -2.444 -0.270 22.497 1.00 88.25 499 THR A C 1
ATOM 3719 O O . THR A 1 499 ? -2.268 0.614 23.338 1.00 88.25 499 THR A O 1
ATOM 3722 N N . MET A 1 500 ? -3.264 -0.110 21.453 1.00 91.94 500 MET A N 1
ATOM 3723 C CA . MET A 1 500 ? -4.035 1.094 21.129 1.00 91.94 500 MET A CA 1
ATOM 3724 C C . MET A 1 500 ? -5.077 1.449 22.200 1.00 91.94 500 MET A C 1
ATOM 3726 O O . MET A 1 500 ? -5.542 2.586 22.257 1.00 91.94 500 MET A O 1
ATOM 3730 N N . ALA A 1 501 ? -5.394 0.535 23.125 1.00 90.50 501 ALA A N 1
ATOM 3731 C CA . ALA A 1 501 ? -6.223 0.844 24.289 1.00 90.50 501 ALA A CA 1
ATOM 3732 C C . ALA A 1 501 ? -5.639 2.002 25.125 1.00 90.50 501 ALA A C 1
ATOM 3734 O O . ALA A 1 501 ? -6.412 2.779 25.689 1.00 90.50 501 ALA A O 1
ATOM 3735 N N . LYS A 1 502 ? -4.301 2.170 25.120 1.00 86.50 502 LYS A N 1
ATOM 3736 C CA . LYS A 1 502 ? -3.595 3.320 25.711 1.00 86.50 502 LYS A CA 1
ATOM 3737 C C . LYS A 1 502 ? -3.991 4.647 25.060 1.00 86.50 502 LYS A C 1
ATOM 3739 O O . LYS A 1 502 ? -4.255 5.612 25.762 1.00 86.50 502 LYS A O 1
ATOM 3744 N N . LEU A 1 503 ? -4.099 4.703 23.730 1.00 88.19 503 LEU A N 1
ATOM 3745 C CA . LEU A 1 503 ? -4.528 5.912 23.016 1.00 88.19 503 LEU A CA 1
ATOM 3746 C C . LEU A 1 503 ? -5.943 6.336 23.449 1.00 88.19 503 LEU A C 1
ATOM 3748 O O . LEU A 1 503 ? -6.225 7.518 23.650 1.00 88.19 503 LEU A O 1
ATOM 3752 N N . PHE A 1 504 ? -6.820 5.357 23.680 1.00 89.44 504 PHE A N 1
ATOM 3753 C CA . PHE A 1 504 ? -8.148 5.592 24.237 1.00 89.44 504 PHE A CA 1
ATOM 3754 C C . PHE A 1 504 ? -8.139 5.997 25.718 1.00 89.44 504 PHE A C 1
ATOM 3756 O O . PHE A 1 504 ? -9.116 6.600 26.160 1.00 89.44 504 PHE A O 1
ATOM 3763 N N . ASP A 1 505 ? -7.066 5.775 26.485 1.00 85.25 505 ASP A N 1
ATOM 3764 C CA . ASP A 1 505 ? -6.909 6.362 27.827 1.00 85.25 505 ASP A CA 1
ATOM 3765 C C . ASP A 1 505 ? -6.766 7.895 27.758 1.00 85.25 505 ASP A C 1
ATOM 3767 O O . ASP A 1 505 ? -7.158 8.587 28.694 1.00 85.25 505 ASP A O 1
ATOM 3771 N N . GLU A 1 506 ? -6.264 8.453 26.651 1.00 82.75 506 GLU A N 1
ATOM 3772 C CA . GLU A 1 506 ? -5.950 9.888 26.533 1.00 82.75 506 GLU A CA 1
ATOM 3773 C C . GLU A 1 506 ? -7.103 10.742 25.977 1.00 82.75 506 GLU A C 1
ATOM 3775 O O . GLU A 1 506 ? -7.147 11.956 26.192 1.00 82.75 506 GLU A O 1
ATOM 3780 N N . ILE A 1 507 ? -8.069 10.122 25.291 1.00 83.56 507 ILE A N 1
ATOM 3781 C CA . ILE A 1 507 ? -9.227 10.816 24.708 1.00 83.56 507 ILE A CA 1
ATOM 3782 C C . ILE A 1 507 ? -10.231 11.196 25.807 1.00 83.56 507 ILE A C 1
ATOM 3784 O O . ILE A 1 507 ? -10.914 10.334 26.372 1.00 83.56 507 ILE A O 1
ATOM 3788 N N . LEU A 1 508 ? -10.395 12.494 26.067 1.00 76.94 508 LEU A N 1
ATOM 3789 C CA . LEU A 1 508 ? -11.477 13.024 26.904 1.00 76.94 508 LEU A CA 1
ATOM 3790 C C . LEU A 1 508 ? -12.786 13.075 26.095 1.00 76.94 508 LEU A C 1
ATOM 3792 O O . LEU A 1 508 ? -13.024 13.999 25.320 1.00 76.94 508 LEU A O 1
ATOM 3796 N N . ALA A 1 509 ? -13.615 12.037 26.250 1.00 69.38 509 ALA A N 1
ATOM 3797 C CA . ALA A 1 509 ? -14.921 11.911 25.603 1.00 69.38 509 ALA A CA 1
ATOM 3798 C C . ALA A 1 509 ? -16.053 12.161 26.614 1.00 69.38 509 ALA A C 1
ATOM 3800 O O . ALA A 1 509 ? -16.260 11.376 27.540 1.00 69.38 509 ALA A O 1
ATOM 3801 N N . ASN A 1 510 ? -16.803 13.247 26.417 1.00 60.62 510 ASN A N 1
ATOM 3802 C CA . ASN A 1 510 ? -17.602 13.864 27.486 1.00 60.62 510 ASN A CA 1
ATOM 3803 C C . ASN A 1 510 ? -19.010 13.274 27.695 1.00 60.62 510 ASN A C 1
ATOM 3805 O O . ASN A 1 510 ? -19.733 13.744 28.567 1.00 60.62 510 ASN A O 1
ATOM 3809 N N . SER A 1 511 ? -19.428 12.286 26.896 1.00 67.25 511 SER A N 1
ATOM 3810 C CA . SER A 1 511 ? -20.784 11.702 26.982 1.00 67.25 511 SER A CA 1
ATOM 3811 C C . SER A 1 511 ? -20.952 10.326 26.323 1.00 67.25 511 SER A C 1
ATOM 3813 O O . SER A 1 511 ? -21.822 9.555 26.728 1.00 67.25 511 SER A O 1
ATOM 3815 N N . GLN A 1 512 ? -20.138 9.984 25.318 1.00 71.00 512 GLN A N 1
ATOM 3816 C CA . GLN A 1 512 ? -20.278 8.730 24.567 1.00 71.00 512 GLN A CA 1
ATOM 3817 C C . GLN A 1 512 ? -20.077 7.498 25.465 1.00 71.00 512 GLN A C 1
ATOM 3819 O O . GLN A 1 512 ? -19.087 7.408 26.190 1.00 71.00 512 GLN A O 1
ATOM 3824 N N . GLN A 1 513 ? -20.988 6.518 25.391 1.00 79.00 513 GLN A N 1
ATOM 3825 C CA . GLN A 1 513 ? -20.880 5.243 26.126 1.00 79.00 513 GLN A CA 1
ATOM 3826 C C . GLN A 1 513 ? -19.578 4.489 25.815 1.00 79.00 513 GLN A C 1
ATOM 3828 O O . GLN A 1 513 ? -19.057 3.779 26.667 1.00 79.00 513 GLN A O 1
ATOM 3833 N N . ARG A 1 514 ? -19.024 4.669 24.617 1.00 88.38 514 ARG A N 1
ATOM 3834 C CA . ARG A 1 514 ? -17.801 4.027 24.139 1.00 88.38 514 ARG A CA 1
ATOM 3835 C C . ARG A 1 514 ? -17.014 5.049 23.330 1.00 88.38 514 ARG A C 1
ATOM 3837 O O . ARG A 1 514 ? -17.621 5.778 22.546 1.00 88.38 514 ARG A O 1
ATOM 3844 N N . LYS A 1 515 ? -15.701 5.151 23.545 1.00 90.50 515 LYS A N 1
ATOM 3845 C CA . LYS A 1 515 ? -14.863 6.093 22.790 1.00 90.50 515 LYS A CA 1
ATOM 3846 C C . LYS A 1 515 ? -14.631 5.537 21.375 1.00 90.50 515 LYS A C 1
ATOM 3848 O O . LYS A 1 515 ? -14.571 4.323 21.190 1.00 90.50 515 LYS A O 1
ATOM 3853 N N . SER A 1 516 ? -14.488 6.408 20.379 1.00 91.31 516 SER A N 1
ATOM 3854 C CA . SER A 1 516 ? -14.090 6.005 19.022 1.00 91.31 516 SER A CA 1
ATOM 3855 C C . SER A 1 516 ? -13.231 7.069 18.348 1.00 91.31 516 SER A C 1
ATOM 3857 O O . SER A 1 516 ? -13.553 8.252 18.460 1.00 91.31 516 SER A O 1
ATOM 3859 N N . VAL A 1 517 ? -12.207 6.647 17.609 1.00 92.44 517 VAL A N 1
ATOM 3860 C CA . VAL A 1 517 ? -11.468 7.486 16.652 1.00 92.44 517 VAL A CA 1
ATOM 3861 C C . VAL A 1 517 ? -12.049 7.226 15.265 1.00 92.44 517 VAL A C 1
ATOM 3863 O O . VAL A 1 517 ? -12.272 6.070 14.911 1.00 92.44 517 VAL A O 1
ATOM 3866 N N . GLN A 1 518 ? -12.303 8.275 14.485 1.00 93.12 518 GLN A N 1
ATOM 3867 C CA . GLN A 1 518 ? -12.676 8.149 13.078 1.00 93.12 518 GLN A CA 1
ATOM 3868 C C . GLN A 1 518 ? -11.503 8.596 12.203 1.00 93.12 518 GLN A C 1
ATOM 3870 O O . GLN A 1 518 ? -10.725 9.468 12.580 1.00 93.12 518 GLN A O 1
ATOM 3875 N N . MET A 1 519 ? -11.356 7.982 11.037 1.00 96.12 519 MET A N 1
ATOM 3876 C CA . MET A 1 519 ? -10.318 8.289 10.067 1.00 96.12 519 MET A CA 1
ATOM 3877 C C . MET A 1 519 ? -10.934 8.369 8.675 1.00 96.12 519 MET A C 1
ATOM 3879 O O . MET A 1 519 ? -11.551 7.417 8.197 1.00 96.12 519 MET A O 1
ATOM 3883 N N . SER A 1 520 ? -10.752 9.515 8.029 1.00 96.81 520 SER A N 1
ATOM 3884 C CA . SER A 1 520 ? -11.173 9.768 6.655 1.00 96.81 520 SER A CA 1
ATOM 3885 C C . SER A 1 520 ? -9.985 9.509 5.730 1.00 96.81 520 SER A C 1
ATOM 3887 O O . SER A 1 520 ? -9.037 10.299 5.698 1.00 96.81 520 SER A O 1
ATOM 3889 N N . CYS A 1 521 ? -10.006 8.387 5.011 1.00 98.19 521 CYS A N 1
ATOM 3890 C CA . CYS A 1 521 ? -8.877 7.885 4.233 1.00 98.19 521 CYS A CA 1
ATOM 3891 C C . CYS A 1 521 ? -9.112 7.935 2.718 1.00 98.19 521 CYS A C 1
ATOM 3893 O O . CYS A 1 521 ? -10.231 7.805 2.219 1.00 98.19 521 CYS A O 1
ATOM 3895 N N . GLY A 1 522 ? -8.019 8.094 1.974 1.00 97.88 522 GLY A N 1
ATOM 3896 C CA . GLY A 1 522 ? -7.925 7.781 0.555 1.00 97.88 522 GLY A CA 1
ATOM 3897 C C . GLY A 1 522 ? -6.969 6.611 0.360 1.00 97.88 522 GLY A C 1
ATOM 3898 O O . GLY A 1 522 ? -5.778 6.749 0.657 1.00 97.88 522 GLY A O 1
ATOM 3899 N N . VAL A 1 523 ? -7.491 5.488 -0.135 1.00 98.06 523 VAL A N 1
ATOM 3900 C CA . VAL A 1 523 ? -6.686 4.379 -0.661 1.00 98.06 523 VAL A CA 1
ATOM 3901 C C . VAL A 1 523 ? -6.358 4.708 -2.112 1.00 98.06 523 VAL A C 1
ATOM 3903 O O . VAL A 1 523 ? -7.245 5.110 -2.869 1.00 98.06 523 VAL A O 1
ATOM 3906 N N . TRP A 1 524 ? -5.096 4.547 -2.488 1.00 97.81 524 TRP A N 1
ATOM 3907 C CA . TRP A 1 524 ? -4.573 4.771 -3.829 1.00 97.81 524 TRP A CA 1
ATOM 3908 C C . TRP A 1 524 ? -3.960 3.480 -4.364 1.00 97.81 524 TRP A C 1
ATOM 3910 O O . TRP A 1 524 ? -3.273 2.782 -3.619 1.00 97.81 524 TRP A O 1
ATOM 3920 N N . GLY A 1 525 ? -4.176 3.196 -5.646 1.00 96.50 525 GLY A N 1
ATOM 3921 C CA . GLY A 1 525 ? -3.506 2.131 -6.386 1.00 96.50 525 GLY A CA 1
ATOM 3922 C C . GLY A 1 525 ? -2.685 2.719 -7.532 1.00 96.50 525 GLY A C 1
ATOM 3923 O O . GLY A 1 525 ? -3.225 3.446 -8.369 1.00 96.50 525 GLY A O 1
ATOM 3924 N N . SER A 1 526 ? -1.393 2.404 -7.581 1.00 92.75 526 SER A N 1
ATOM 3925 C CA . SER A 1 526 ? -0.486 2.761 -8.674 1.00 92.75 526 SER A CA 1
ATOM 3926 C C . SER A 1 526 ? -0.111 1.541 -9.517 1.00 92.75 526 SER A C 1
ATOM 3928 O O . SER A 1 526 ? 0.047 0.420 -9.024 1.00 92.75 526 SER A O 1
ATOM 3930 N N . PHE A 1 527 ? 0.019 1.782 -10.817 1.00 89.31 527 PHE A N 1
ATOM 3931 C CA . PHE A 1 527 ? 0.308 0.773 -11.828 1.00 89.31 527 PHE A CA 1
ATOM 3932 C C . PHE A 1 527 ? 1.822 0.697 -12.099 1.00 89.31 527 PHE A C 1
ATOM 3934 O O . PHE A 1 527 ? 2.493 1.734 -12.075 1.00 89.31 527 PHE A O 1
ATOM 3941 N N . PRO A 1 528 ? 2.388 -0.491 -12.368 1.00 78.88 528 PRO A N 1
ATOM 3942 C CA . PRO A 1 528 ? 3.817 -0.637 -12.609 1.00 78.88 528 PRO A CA 1
ATOM 3943 C C . PRO A 1 528 ? 4.210 0.004 -13.950 1.00 78.88 528 PRO A C 1
ATOM 3945 O O . PRO A 1 528 ? 3.522 -0.156 -14.959 1.00 78.88 528 PRO A O 1
ATOM 3948 N N . GLY A 1 529 ? 5.327 0.739 -13.972 1.00 70.06 529 GLY A N 1
ATOM 3949 C CA . GLY A 1 529 ? 6.015 1.148 -15.209 1.00 70.06 529 GLY A CA 1
ATOM 3950 C C . GLY A 1 529 ? 5.244 1.982 -16.225 1.00 70.06 529 GLY A C 1
ATOM 3951 O O . GLY A 1 529 ? 5.525 1.900 -17.418 1.00 70.06 529 GLY A O 1
ATOM 3952 N N . THR A 1 530 ? 4.278 2.778 -15.778 1.00 69.56 530 THR A N 1
ATOM 3953 C CA . THR A 1 530 ? 3.352 3.506 -16.654 1.00 69.56 530 THR A CA 1
ATOM 3954 C C . THR A 1 530 ? 3.104 4.926 -16.147 1.00 69.56 530 THR A C 1
ATOM 3956 O O . THR A 1 530 ? 3.119 5.173 -14.945 1.00 69.56 530 THR A O 1
ATOM 3959 N N . ASP A 1 531 ? 2.815 5.867 -17.055 1.00 74.56 531 ASP A N 1
ATOM 3960 C CA . ASP A 1 531 ? 2.413 7.245 -16.706 1.00 74.56 531 ASP A CA 1
ATOM 3961 C C . ASP A 1 531 ? 0.927 7.339 -16.276 1.00 74.56 531 ASP A C 1
ATOM 3963 O O . ASP A 1 531 ? 0.330 8.423 -16.255 1.00 74.56 531 ASP A O 1
ATOM 3967 N N . PHE A 1 532 ? 0.289 6.202 -15.975 1.00 85.62 532 PHE A N 1
ATOM 3968 C CA . PHE A 1 532 ? -1.117 6.160 -15.590 1.00 85.62 532 PHE A CA 1
ATOM 3969 C C . PHE A 1 532 ? -1.348 6.918 -14.285 1.00 85.62 532 PHE A C 1
ATOM 3971 O O . PHE A 1 532 ? -0.622 6.761 -13.304 1.00 85.62 532 PHE A O 1
ATOM 3978 N N . GLN A 1 533 ? -2.408 7.726 -14.267 1.00 90.25 533 GLN A N 1
ATOM 3979 C CA . GLN A 1 533 ? -2.834 8.403 -13.050 1.00 90.25 533 GLN A CA 1
ATOM 3980 C C . GLN A 1 533 ? -3.246 7.356 -12.003 1.00 90.25 533 GLN A C 1
ATOM 3982 O O . GLN A 1 533 ? -4.065 6.491 -12.328 1.00 90.25 533 GLN A O 1
ATOM 3987 N N . PRO A 1 534 ? -2.713 7.414 -10.767 1.00 93.38 534 PRO A N 1
ATOM 3988 C CA . PRO A 1 534 ? -3.100 6.491 -9.709 1.00 93.38 534 PRO A CA 1
ATOM 3989 C C . PRO A 1 534 ? -4.608 6.532 -9.451 1.00 93.38 534 PRO A C 1
ATOM 3991 O O . PRO A 1 534 ? -5.195 7.602 -9.269 1.00 93.38 534 PRO A O 1
ATOM 3994 N N . VAL A 1 535 ? -5.233 5.358 -9.420 1.00 96.12 535 VAL A N 1
ATOM 3995 C CA . VAL A 1 535 ? -6.656 5.214 -9.094 1.00 96.12 535 VAL A CA 1
ATOM 3996 C C . VAL A 1 535 ? -6.876 5.348 -7.594 1.00 96.12 535 VAL A C 1
ATOM 3998 O O . VAL A 1 535 ? -5.986 5.060 -6.796 1.00 96.12 535 VAL A O 1
ATOM 4001 N N . LYS A 1 536 ? -8.068 5.800 -7.195 1.00 96.69 536 LYS A N 1
ATOM 4002 C CA . LYS A 1 536 ? -8.362 6.160 -5.807 1.00 96.69 536 LYS A CA 1
ATOM 4003 C C . LYS A 1 536 ? -9.774 5.762 -5.393 1.00 96.69 536 LYS A C 1
ATOM 4005 O O . LYS A 1 536 ? -10.717 6.008 -6.139 1.00 96.69 536 LYS A O 1
ATOM 4010 N N . THR A 1 537 ? -9.927 5.284 -4.159 1.00 97.56 537 THR A N 1
ATOM 4011 C CA . THR A 1 537 ? -11.221 5.202 -3.462 1.00 97.56 537 THR A CA 1
ATOM 4012 C C . THR A 1 537 ? -11.154 5.889 -2.097 1.00 97.56 537 THR A C 1
ATOM 4014 O O . THR A 1 537 ? -10.115 5.839 -1.431 1.00 97.56 537 THR A O 1
ATOM 4017 N N . PRO A 1 538 ? -12.223 6.573 -1.647 1.00 97.50 538 PRO A N 1
ATOM 4018 C CA . PRO A 1 538 ? -12.374 6.895 -0.235 1.00 97.50 538 PRO A CA 1
ATOM 4019 C C . PRO A 1 538 ? -12.619 5.618 0.586 1.00 97.50 538 PRO A C 1
ATOM 4021 O O . PRO A 1 538 ? -13.229 4.665 0.102 1.00 97.50 538 PRO A O 1
ATOM 4024 N N . LEU A 1 539 ? -12.179 5.637 1.840 1.00 96.12 539 LEU A N 1
ATOM 4025 C CA . LEU A 1 539 ? -12.514 4.656 2.870 1.00 96.12 539 LEU A CA 1
ATOM 4026 C C . LEU A 1 539 ? -12.634 5.402 4.202 1.00 96.12 539 LEU A C 1
ATOM 4028 O O . LEU A 1 539 ? -11.772 6.216 4.532 1.00 96.12 539 LEU A O 1
ATOM 4032 N N . VAL A 1 540 ? -13.692 5.153 4.970 1.00 94.88 540 VAL A N 1
ATOM 4033 C CA . VAL A 1 540 ? -13.837 5.694 6.328 1.00 94.88 540 VAL A CA 1
ATOM 4034 C C . VAL A 1 540 ? -13.655 4.563 7.329 1.00 94.88 540 VAL A C 1
ATOM 4036 O O . VAL A 1 540 ? -14.422 3.606 7.337 1.00 94.88 540 VAL A O 1
ATOM 4039 N N . ILE A 1 541 ? -12.641 4.682 8.180 1.00 94.88 541 ILE A N 1
ATOM 4040 C CA . ILE A 1 541 ? -12.314 3.692 9.210 1.00 94.88 541 ILE A CA 1
ATOM 4041 C C . ILE A 1 541 ? -12.710 4.279 10.560 1.00 94.88 541 ILE A C 1
ATOM 4043 O O . ILE A 1 541 ? -12.328 5.404 10.883 1.00 94.88 541 ILE A O 1
ATOM 4047 N N . ARG A 1 542 ? -13.461 3.539 11.375 1.00 93.62 542 ARG A N 1
ATOM 4048 C CA . ARG A 1 542 ? -13.822 3.961 12.729 1.00 93.62 542 ARG A CA 1
ATOM 4049 C C . ARG A 1 542 ? -13.435 2.898 13.749 1.00 93.62 542 ARG A C 1
ATOM 4051 O O . ARG A 1 542 ? -14.032 1.830 13.830 1.00 93.62 542 ARG A O 1
ATOM 4058 N N . ILE A 1 543 ? -12.446 3.236 14.564 1.00 94.25 543 ILE A N 1
ATOM 4059 C CA . ILE A 1 543 ? -11.872 2.344 15.567 1.00 94.25 543 ILE A CA 1
ATOM 4060 C C . ILE A 1 543 ? -12.555 2.626 16.901 1.00 94.25 543 ILE A C 1
ATOM 4062 O O . ILE A 1 543 ? -12.572 3.766 17.375 1.00 94.25 543 ILE A O 1
ATOM 4066 N N . LYS A 1 544 ? -13.132 1.589 17.501 1.00 93.06 544 LYS A N 1
ATOM 4067 C CA . LYS A 1 544 ? -13.827 1.630 18.786 1.00 93.06 544 LYS A CA 1
ATOM 4068 C C . LYS A 1 544 ? -12.912 1.140 19.905 1.00 93.06 544 LYS A C 1
ATOM 4070 O O . LYS A 1 544 ? -12.196 0.151 19.775 1.00 93.06 544 LYS A O 1
ATOM 4075 N N . ASP A 1 545 ? -13.002 1.821 21.036 1.00 93.94 545 ASP A N 1
ATOM 4076 C CA . ASP A 1 545 ? -12.402 1.429 22.309 1.00 93.94 545 ASP A CA 1
ATOM 4077 C C . ASP A 1 545 ? -12.879 0.028 22.741 1.00 93.94 545 ASP A C 1
ATOM 4079 O O . ASP A 1 545 ? -14.059 -0.296 22.587 1.00 93.94 545 ASP A O 1
ATOM 4083 N N . SER A 1 546 ? -11.993 -0.796 23.306 1.00 93.75 546 SER A N 1
ATOM 4084 C CA . SER A 1 546 ? -12.331 -2.121 23.856 1.00 93.75 546 SER A CA 1
ATOM 4085 C C . SER A 1 546 ? -12.896 -2.071 25.281 1.00 93.75 546 SER A C 1
ATOM 4087 O O . SER A 1 546 ? -13.161 -3.107 25.893 1.00 93.75 546 SER A O 1
ATOM 4089 N N . MET A 1 547 ? -13.128 -0.871 25.825 1.00 93.12 547 MET A N 1
ATOM 4090 C CA . MET A 1 547 ? -13.969 -0.683 27.010 1.00 93.12 547 MET A CA 1
ATOM 4091 C C . MET A 1 547 ? -15.147 0.251 26.728 1.00 93.12 547 MET A C 1
ATOM 4093 O O . MET A 1 547 ? -15.019 1.245 26.010 1.00 93.12 547 MET A O 1
ATOM 4097 N N . CYS A 1 548 ? -16.285 -0.018 27.365 1.00 92.50 548 CYS A N 1
ATOM 4098 C CA . CYS A 1 548 ? -17.466 0.838 27.299 1.00 92.50 548 CYS A CA 1
ATOM 4099 C C . CYS A 1 548 ? -18.176 0.977 28.654 1.00 92.50 548 CYS A C 1
ATOM 4101 O O . CYS A 1 548 ? -17.820 0.340 29.648 1.00 92.50 548 CYS A O 1
ATOM 4103 N N . TRP A 1 549 ? -19.171 1.862 28.673 1.00 92.00 549 TRP A N 1
ATOM 4104 C CA . TRP A 1 549 ? -19.861 2.352 29.858 1.00 92.00 549 TRP A CA 1
ATOM 4105 C C . TRP A 1 549 ? -21.368 2.189 29.702 1.00 92.00 549 TRP A C 1
ATOM 4107 O O . TRP A 1 549 ? -22.015 2.957 28.984 1.00 92.00 549 TRP A O 1
ATOM 4117 N N . ILE A 1 550 ? -21.928 1.196 30.390 1.00 90.50 550 ILE A N 1
ATOM 4118 C CA . ILE A 1 550 ? -23.354 0.858 30.323 1.00 90.50 550 ILE A CA 1
ATOM 4119 C 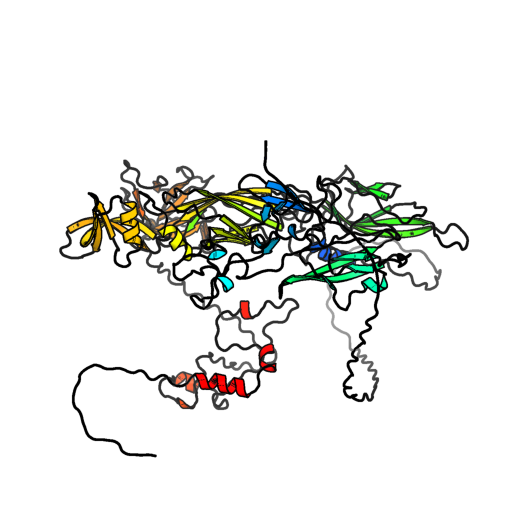C . ILE A 1 550 ? -24.048 1.402 31.567 1.00 90.50 550 ILE A C 1
ATOM 4121 O O . ILE A 1 550 ? -23.564 1.208 32.677 1.00 90.50 550 ILE A O 1
ATOM 4125 N N . SER A 1 551 ? -25.173 2.099 31.402 1.00 90.81 551 SER A N 1
ATOM 4126 C CA . SER A 1 551 ? -25.949 2.591 32.543 1.00 90.81 551 SER A CA 1
ATOM 4127 C C . SER A 1 551 ? -26.875 1.495 33.074 1.00 90.81 551 SER A C 1
ATOM 4129 O O . SER A 1 551 ? -27.771 1.044 32.358 1.00 90.81 551 SER A O 1
ATOM 4131 N N . GLU A 1 552 ? -26.683 1.087 34.327 1.00 91.00 552 GLU A N 1
ATOM 4132 C CA . GLU A 1 552 ? -27.540 0.117 35.015 1.00 91.00 552 GLU A CA 1
ATOM 4133 C C . GLU A 1 552 ? -27.796 0.500 36.478 1.00 91.00 552 GLU A C 1
ATOM 4135 O O . GLU A 1 552 ? -27.064 1.291 37.072 1.00 91.00 552 GLU A O 1
ATOM 4140 N N . THR A 1 553 ? -28.866 -0.044 37.063 1.00 93.12 553 THR A N 1
ATOM 4141 C CA . THR A 1 553 ? -29.232 0.189 38.466 1.00 93.12 553 THR A CA 1
ATOM 4142 C C . THR A 1 553 ? -28.768 -0.981 39.326 1.00 93.12 553 THR A C 1
ATOM 4144 O O . THR A 1 553 ? -29.375 -2.050 39.299 1.00 93.12 553 THR A O 1
ATOM 4147 N N . ILE A 1 554 ? -27.715 -0.761 40.111 1.00 93.88 554 ILE A N 1
ATOM 4148 C CA . ILE A 1 554 ? -27.127 -1.750 41.025 1.00 93.88 554 ILE A CA 1
ATOM 4149 C C . ILE A 1 554 ? -27.536 -1.475 42.473 1.00 93.88 554 ILE A C 1
ATOM 4151 O O . ILE A 1 554 ? -27.787 -0.329 42.841 1.00 93.88 554 ILE A O 1
ATOM 4155 N N . GLN A 1 555 ? -27.528 -2.501 43.327 1.00 95.44 555 GLN A N 1
ATOM 4156 C CA . GLN A 1 555 ? -27.335 -2.294 44.765 1.00 95.44 555 GLN A CA 1
ATOM 4157 C C . GLN A 1 555 ? -25.832 -2.278 45.047 1.00 95.44 555 GLN A C 1
ATOM 4159 O O . GLN A 1 555 ? -25.107 -3.181 44.626 1.00 95.44 555 GLN A O 1
ATOM 4164 N N . GLY A 1 556 ? -25.336 -1.244 45.726 1.00 93.75 556 GLY A N 1
ATOM 4165 C CA . GLY A 1 556 ? -23.900 -1.124 45.963 1.00 93.75 556 GLY A CA 1
ATOM 4166 C C . GLY A 1 556 ? -23.494 -0.130 47.041 1.00 93.75 556 GLY A C 1
ATOM 4167 O O . GLY A 1 556 ? -24.315 0.597 47.602 1.00 93.75 556 GLY A O 1
ATOM 4168 N N . GLN A 1 557 ? -22.186 -0.096 47.297 1.00 95.12 557 GLN A N 1
ATOM 4169 C CA . GLN A 1 557 ? -21.533 0.818 48.233 1.00 95.12 557 GLN A CA 1
ATOM 4170 C C . GLN A 1 557 ? -20.448 1.637 47.523 1.00 95.12 557 GLN A C 1
ATOM 4172 O O . GLN A 1 557 ? -19.709 1.118 46.681 1.00 95.12 557 GLN A O 1
ATOM 4177 N N . VAL A 1 558 ? -20.328 2.914 47.898 1.00 95.88 558 VAL A N 1
ATOM 4178 C CA . VAL A 1 558 ? -19.218 3.787 47.487 1.00 95.88 558 VAL A CA 1
ATOM 4179 C C . VAL A 1 558 ? -17.926 3.281 48.129 1.00 95.88 558 VAL A C 1
ATOM 4181 O O . VAL A 1 558 ? -17.796 3.276 49.351 1.00 95.88 558 VAL A O 1
ATOM 4184 N N . VAL A 1 559 ? -16.962 2.871 47.307 1.00 95.75 559 VAL A N 1
ATOM 4185 C CA . VAL A 1 559 ? -15.633 2.404 47.749 1.00 95.75 559 VAL A CA 1
ATOM 4186 C C . VAL A 1 559 ? -14.609 3.541 47.722 1.00 95.75 559 VAL A C 1
ATOM 4188 O O . VAL A 1 559 ? -13.601 3.501 48.425 1.00 95.75 559 VAL A O 1
ATOM 4191 N N . HIS A 1 560 ? -14.846 4.554 46.886 1.00 96.19 560 HIS A N 1
ATOM 4192 C CA . HIS A 1 560 ? -13.966 5.703 46.713 1.00 96.19 560 HIS A CA 1
ATOM 4193 C C . HIS A 1 560 ? -14.771 6.914 46.228 1.00 96.19 560 HIS A C 1
ATOM 4195 O O . HIS A 1 560 ? -15.674 6.758 45.407 1.00 96.19 560 HIS A O 1
ATOM 4201 N N . GLU A 1 561 ? -14.439 8.109 46.713 1.00 96.38 561 GLU A N 1
ATOM 4202 C CA . GLU A 1 561 ? -15.039 9.376 46.287 1.00 96.38 561 GLU A CA 1
ATOM 4203 C C . GLU A 1 561 ? -13.917 10.393 46.030 1.00 96.38 561 GLU A C 1
ATOM 4205 O O . GLU A 1 561 ? -13.023 10.544 46.863 1.00 96.38 561 GLU A O 1
ATOM 4210 N N . ILE A 1 562 ? -13.952 11.060 44.875 1.00 96.19 562 ILE A N 1
ATOM 4211 C CA . ILE A 1 562 ? -12.968 12.057 44.430 1.00 96.19 562 ILE A CA 1
ATOM 4212 C C . ILE A 1 562 ? -13.725 13.310 43.976 1.00 96.19 562 ILE A C 1
ATOM 4214 O O . ILE A 1 562 ? -14.692 13.202 43.221 1.00 96.19 562 ILE A O 1
ATOM 4218 N N . THR A 1 563 ? -13.279 14.496 44.389 1.00 95.12 563 THR A N 1
ATOM 4219 C CA . THR A 1 563 ? -13.779 15.762 43.828 1.00 95.12 563 THR A CA 1
ATOM 4220 C C . THR A 1 563 ? -13.154 15.987 42.450 1.00 95.12 563 THR A C 1
ATOM 4222 O O . THR A 1 563 ? -11.932 16.065 42.341 1.00 95.12 563 THR A O 1
ATOM 4225 N N . ILE A 1 564 ? -13.975 16.061 41.402 1.00 91.69 564 ILE A N 1
ATOM 4226 C CA . ILE A 1 564 ? -13.569 16.196 39.994 1.00 91.69 564 ILE A CA 1
ATOM 4227 C C . ILE A 1 564 ? -14.582 17.119 39.304 1.00 91.69 564 ILE A C 1
ATOM 4229 O O . ILE A 1 564 ? -15.774 17.001 39.560 1.00 91.69 564 ILE A O 1
ATOM 4233 N N . LEU A 1 565 ? -14.130 18.032 38.441 1.00 91.31 565 LEU A N 1
ATOM 4234 C CA . LEU A 1 565 ? -14.992 19.069 37.845 1.00 91.31 565 LEU A CA 1
ATOM 4235 C C . LEU A 1 565 ? -15.869 18.582 36.677 1.00 91.31 565 LEU A C 1
ATOM 4237 O O . LEU A 1 565 ? -16.771 19.299 36.257 1.00 91.31 565 LEU A O 1
ATOM 4241 N N . ASP A 1 566 ? -15.608 17.394 36.129 1.00 90.69 566 ASP A N 1
ATOM 4242 C CA . ASP A 1 566 ? -16.305 16.885 34.948 1.00 90.69 566 ASP A CA 1
ATOM 4243 C C . ASP A 1 566 ? -16.425 15.348 34.912 1.00 90.69 566 ASP A C 1
ATOM 4245 O O . ASP A 1 566 ? -15.648 14.601 35.522 1.00 90.69 566 ASP A O 1
ATOM 4249 N N . GLU A 1 567 ? -17.412 14.865 34.152 1.00 91.56 567 GLU A N 1
ATOM 4250 C CA . GLU A 1 567 ? -17.685 13.435 34.025 1.00 91.56 567 GLU A CA 1
ATOM 4251 C C . GLU A 1 567 ? -16.615 12.688 33.214 1.00 91.56 567 GLU A C 1
ATOM 4253 O O . GLU A 1 567 ? -16.328 11.533 33.530 1.00 91.56 567 GLU A O 1
ATOM 4258 N N . ALA A 1 568 ? -15.990 13.308 32.206 1.00 88.81 568 ALA A N 1
ATOM 4259 C CA . ALA A 1 568 ? -14.989 12.640 31.372 1.00 88.81 568 ALA A CA 1
ATOM 4260 C C . ALA A 1 568 ? -13.763 12.259 32.209 1.00 88.81 568 ALA A C 1
ATOM 4262 O O . ALA A 1 568 ? -13.326 11.109 32.179 1.00 88.81 568 ALA A O 1
ATOM 4263 N N . THR A 1 569 ? -13.267 13.181 33.034 1.00 89.94 569 THR A N 1
ATOM 4264 C CA . THR A 1 569 ? -12.173 12.951 33.980 1.00 89.94 569 THR A CA 1
ATOM 4265 C C . THR A 1 569 ? -12.560 11.921 35.044 1.00 89.94 569 THR A C 1
ATOM 4267 O O . THR A 1 569 ? -11.741 11.066 35.386 1.00 89.94 569 THR A O 1
ATOM 4270 N N . CYS A 1 570 ? -13.806 11.917 35.533 1.00 93.81 570 CYS A N 1
ATOM 4271 C CA . CYS A 1 570 ? -14.298 10.873 36.443 1.00 93.81 570 CYS A CA 1
ATOM 4272 C C . CYS A 1 570 ? -14.292 9.478 35.789 1.00 93.81 570 CYS A C 1
ATOM 4274 O O . CYS A 1 570 ? -13.687 8.534 36.305 1.00 93.81 570 CYS A O 1
ATOM 4276 N N . ARG A 1 571 ? -14.893 9.371 34.602 1.00 92.31 571 ARG A N 1
ATOM 4277 C CA . ARG A 1 571 ? -14.941 8.171 33.760 1.00 92.31 571 ARG A CA 1
ATOM 4278 C C . ARG A 1 571 ? -13.534 7.658 33.439 1.00 92.31 571 ARG A C 1
ATOM 4280 O O . ARG A 1 571 ? -13.286 6.456 33.508 1.00 92.31 571 ARG A O 1
ATOM 4287 N N . ASN A 1 572 ? -12.584 8.555 33.172 1.00 89.94 572 ASN A N 1
ATOM 4288 C CA . ASN A 1 572 ? -11.194 8.195 32.898 1.00 89.94 572 ASN A CA 1
ATOM 4289 C C . ASN A 1 572 ? -10.439 7.719 34.153 1.00 89.94 572 ASN A C 1
ATOM 4291 O O . ASN A 1 572 ? -9.698 6.742 34.089 1.00 89.94 572 ASN A O 1
ATOM 4295 N N . ASN A 1 573 ? -10.684 8.317 35.323 1.00 92.50 573 ASN A N 1
ATOM 4296 C CA . ASN A 1 573 ? -10.160 7.798 36.593 1.00 92.50 573 ASN A CA 1
ATOM 4297 C C . ASN A 1 573 ? -10.713 6.393 36.904 1.00 92.50 573 ASN A C 1
ATOM 4299 O O . ASN A 1 573 ? -9.965 5.515 37.343 1.00 92.50 573 ASN A O 1
ATOM 4303 N N . CYS A 1 574 ? -11.989 6.131 36.603 1.00 94.69 574 CYS A N 1
ATOM 4304 C CA . CYS A 1 574 ? -12.559 4.786 36.694 1.00 94.69 574 CYS A CA 1
ATOM 4305 C C . CYS A 1 574 ? -11.953 3.817 35.653 1.00 94.69 574 CYS A C 1
ATOM 4307 O O . CYS A 1 574 ? -11.704 2.650 35.968 1.00 94.69 574 CYS A O 1
ATOM 4309 N N . ARG A 1 575 ? -11.637 4.289 34.435 1.00 92.62 575 ARG A N 1
ATOM 4310 C CA . ARG A 1 575 ? -10.931 3.516 33.394 1.00 92.62 575 ARG A CA 1
ATOM 4311 C C . ARG A 1 575 ? -9.556 3.038 33.871 1.00 92.62 575 ARG A C 1
ATOM 4313 O O . ARG A 1 575 ? -9.316 1.832 33.881 1.00 92.62 575 ARG A O 1
ATOM 4320 N N . MET A 1 576 ? -8.711 3.943 34.365 1.00 90.56 576 MET A N 1
ATOM 4321 C CA . MET A 1 576 ? -7.364 3.596 34.846 1.00 90.56 576 MET A CA 1
ATOM 4322 C C . MET A 1 576 ? -7.382 2.795 36.158 1.00 90.56 576 MET A C 1
ATOM 4324 O O . MET A 1 576 ? -6.471 2.016 36.442 1.00 90.56 576 MET A O 1
ATOM 4328 N N . SER A 1 577 ? -8.424 2.947 36.980 1.00 93.38 577 SER A N 1
ATOM 4329 C CA . SER A 1 577 ? -8.521 2.236 38.254 1.00 93.38 577 SER A CA 1
ATOM 4330 C C . SER A 1 577 ? -8.903 0.762 38.080 1.00 93.38 577 SER A C 1
ATOM 4332 O O . SER A 1 577 ? -10.049 0.425 37.776 1.00 93.38 577 SER A O 1
ATOM 4334 N N . LYS A 1 578 ? -7.976 -0.143 38.429 1.00 91.94 578 LYS A N 1
ATOM 4335 C CA . LYS A 1 578 ? -8.246 -1.588 38.603 1.00 91.94 578 LYS A CA 1
ATOM 4336 C C . LYS A 1 578 ? -9.265 -1.904 39.716 1.00 91.94 578 LYS A C 1
ATOM 4338 O O . LYS A 1 578 ? -9.663 -3.052 39.864 1.00 91.94 578 LYS A O 1
ATOM 4343 N N . ARG A 1 579 ? -9.667 -0.915 40.531 1.00 92.06 579 ARG A N 1
ATOM 4344 C CA . ARG A 1 579 ? -10.661 -1.069 41.613 1.00 92.06 579 ARG A CA 1
ATOM 4345 C C . ARG A 1 579 ? -12.045 -0.518 41.265 1.00 92.06 579 ARG A C 1
ATOM 4347 O O . ARG A 1 579 ? -12.970 -0.735 42.043 1.00 92.06 579 ARG A O 1
ATOM 4354 N N . CYS A 1 580 ? -12.191 0.198 40.151 1.00 95.31 580 CYS A N 1
ATOM 4355 C CA . CYS A 1 580 ? -13.472 0.747 39.725 1.00 95.31 580 CYS A CA 1
ATOM 4356 C C . CYS A 1 580 ? -14.128 -0.187 38.705 1.00 95.31 580 CYS A C 1
ATOM 4358 O O . CYS A 1 580 ? -13.639 -0.309 37.583 1.00 95.31 580 CYS A O 1
ATOM 4360 N N . SER A 1 581 ? -15.224 -0.839 39.100 1.00 95.25 581 SER A N 1
ATOM 4361 C CA . SER A 1 581 ? -16.128 -1.531 38.172 1.00 95.25 581 SER A CA 1
ATOM 4362 C C . SER A 1 581 ? -17.333 -0.672 37.786 1.00 95.25 581 SER A C 1
ATOM 4364 O O . SER A 1 581 ? -17.918 -0.901 36.738 1.00 95.25 581 SER A O 1
ATOM 4366 N N . HIS A 1 582 ? -17.694 0.320 38.604 1.00 96.38 582 HIS A N 1
ATOM 4367 C CA . HIS A 1 582 ? -18.848 1.193 38.386 1.00 96.38 582 HIS A CA 1
ATOM 4368 C C . HIS A 1 582 ? -18.529 2.615 38.847 1.00 96.38 582 HIS A C 1
ATOM 4370 O O . HIS A 1 582 ? -17.904 2.776 39.899 1.00 96.38 582 HIS A O 1
ATOM 4376 N N . PHE A 1 583 ? -19.014 3.640 38.141 1.00 96.88 583 PHE A N 1
ATOM 4377 C CA . PHE A 1 583 ? -18.954 5.023 38.631 1.00 96.88 583 PHE A CA 1
ATOM 4378 C C . PHE A 1 583 ? -20.291 5.769 38.542 1.00 96.88 583 PHE A C 1
ATOM 4380 O O . PHE A 1 583 ? -21.155 5.454 37.729 1.00 96.88 583 PHE A O 1
ATOM 4387 N N . THR A 1 584 ? -20.432 6.806 39.367 1.00 96.44 584 THR A N 1
ATOM 4388 C CA . THR A 1 584 ? -21.433 7.872 39.199 1.00 96.44 584 THR A CA 1
ATOM 4389 C C . THR A 1 584 ? -20.751 9.227 39.300 1.00 96.44 584 THR A C 1
ATOM 4391 O O . THR A 1 584 ? -19.886 9.403 40.164 1.00 96.44 584 THR A O 1
ATOM 4394 N N . PHE A 1 585 ? -21.195 10.194 38.503 1.00 95.50 585 PHE A N 1
ATOM 4395 C CA . PHE A 1 585 ? -20.774 11.587 38.600 1.00 95.50 585 PHE A CA 1
ATOM 4396 C C . PHE A 1 585 ? -21.977 12.480 38.924 1.00 95.50 585 PHE A C 1
ATOM 4398 O O . PHE A 1 585 ? -22.983 12.433 38.221 1.00 95.50 585 PHE A O 1
ATOM 4405 N N . ALA A 1 586 ? -21.896 13.266 40.000 1.00 94.62 586 ALA A N 1
ATOM 4406 C CA . ALA A 1 586 ? -22.895 14.283 40.341 1.00 94.62 586 ALA A CA 1
ATOM 4407 C C . ALA A 1 586 ? -22.318 15.289 41.348 1.00 94.62 586 ALA A C 1
ATOM 4409 O O . ALA A 1 586 ? -21.634 14.877 42.282 1.00 94.62 586 ALA A O 1
ATOM 4410 N N . HIS A 1 587 ? -22.652 16.579 41.217 1.00 94.31 587 HIS A N 1
ATOM 4411 C CA . HIS A 1 587 ? -22.200 17.651 42.126 1.00 94.31 587 HIS A CA 1
ATOM 4412 C C . HIS A 1 587 ? -20.672 17.647 42.339 1.00 94.31 587 HIS A C 1
ATOM 4414 O O . HIS A 1 587 ? -20.194 17.587 43.474 1.00 94.31 587 HIS A O 1
ATOM 4420 N N . ASP A 1 588 ? -19.926 17.615 41.233 1.00 94.88 588 ASP A N 1
ATOM 4421 C CA . ASP A 1 588 ? -18.456 17.599 41.164 1.00 94.88 588 ASP A CA 1
ATOM 4422 C C . ASP A 1 588 ? -17.793 16.472 41.981 1.00 94.88 588 ASP A C 1
ATOM 4424 O O . ASP A 1 588 ? -16.638 16.555 42.405 1.00 94.88 588 ASP A O 1
ATOM 4428 N N . LYS A 1 589 ? -18.538 15.384 42.222 1.00 96.44 589 LYS A N 1
ATOM 4429 C CA . LYS A 1 589 ? -18.093 14.194 42.950 1.00 96.44 589 LYS A CA 1
ATOM 4430 C C . LYS A 1 589 ? -18.163 12.973 42.049 1.00 96.44 589 LYS A C 1
ATOM 4432 O O . LYS A 1 589 ? -19.239 12.500 41.681 1.00 96.44 589 LYS A O 1
ATOM 4437 N N . CYS A 1 590 ? -16.990 12.431 41.762 1.00 96.88 590 CYS A N 1
ATOM 4438 C CA . CYS A 1 590 ? -16.814 11.118 41.176 1.00 96.88 590 CYS A CA 1
ATOM 4439 C C . CYS A 1 590 ? -16.874 10.061 42.281 1.00 96.88 590 CYS A C 1
ATOM 4441 O O . CYS A 1 590 ? -16.063 10.095 43.206 1.00 96.88 590 CYS A O 1
ATOM 4443 N N . LYS A 1 591 ? -17.818 9.120 42.206 1.00 97.25 591 LYS A N 1
ATOM 4444 C CA . LYS A 1 591 ? -17.933 8.008 43.162 1.00 97.25 591 LYS A CA 1
ATOM 4445 C C . LYS A 1 591 ? -17.720 6.690 42.444 1.00 97.25 591 LYS A C 1
ATOM 4447 O O . LYS A 1 591 ? -18.439 6.401 41.492 1.00 97.25 591 LYS A O 1
ATOM 4452 N N . HIS A 1 592 ? -16.767 5.891 42.912 1.00 96.81 592 HIS A N 1
ATOM 4453 C CA . HIS A 1 592 ? -16.568 4.519 42.452 1.00 96.81 592 HIS A CA 1
ATOM 4454 C C . HIS A 1 592 ? -17.367 3.567 43.345 1.00 96.81 592 HIS A C 1
ATOM 4456 O O . HIS A 1 592 ? -17.232 3.604 44.573 1.00 96.81 592 HIS A O 1
ATOM 4462 N N . TRP A 1 593 ? -18.168 2.698 42.735 1.00 96.25 593 TRP A N 1
ATOM 4463 C CA . TRP A 1 593 ? -19.055 1.767 43.426 1.00 96.25 593 TRP A CA 1
ATOM 4464 C C . TRP A 1 593 ? -18.593 0.316 43.273 1.00 96.25 593 TRP A C 1
ATOM 4466 O O . TRP A 1 593 ? -17.950 -0.062 42.292 1.00 96.25 593 TRP A O 1
ATOM 4476 N N . ARG A 1 594 ? -18.965 -0.508 44.254 1.00 93.69 594 ARG A N 1
ATOM 4477 C CA . ARG A 1 594 ? -18.902 -1.973 44.213 1.00 93.69 594 ARG A CA 1
ATOM 4478 C C . ARG A 1 594 ? -20.303 -2.517 44.477 1.00 93.69 594 ARG A C 1
ATOM 4480 O O . ARG A 1 594 ? -20.962 -2.054 45.408 1.00 93.69 594 ARG A O 1
ATOM 4487 N N . ILE A 1 595 ? -20.715 -3.503 43.682 1.00 93.44 595 ILE A N 1
ATOM 4488 C CA . ILE A 1 595 ? -21.976 -4.229 43.865 1.00 93.44 595 ILE A CA 1
ATOM 4489 C C . ILE A 1 595 ? -21.972 -4.935 45.230 1.00 93.44 595 ILE A C 1
ATOM 4491 O O . ILE A 1 595 ? -20.967 -5.530 45.627 1.00 93.44 595 ILE A O 1
ATOM 4495 N N . GLN A 1 596 ? -23.097 -4.866 45.936 1.00 91.81 596 GLN A N 1
ATOM 4496 C CA . GLN A 1 596 ? -23.378 -5.637 47.144 1.00 91.81 596 GLN A CA 1
ATOM 4497 C C . GLN A 1 596 ? -24.761 -6.266 47.004 1.00 91.81 596 GLN A C 1
ATOM 4499 O O . GLN A 1 596 ? -25.750 -5.554 46.855 1.00 91.81 596 GLN A O 1
ATOM 4504 N N . ASN A 1 597 ? -24.815 -7.597 47.067 1.00 85.69 597 ASN A N 1
ATOM 4505 C CA . ASN A 1 597 ? -26.048 -8.368 46.874 1.00 85.69 597 ASN A CA 1
ATOM 4506 C C . ASN A 1 597 ? -27.056 -8.181 48.024 1.00 85.69 597 ASN A C 1
ATOM 4508 O O . ASN A 1 597 ? -28.234 -8.483 47.862 1.00 85.69 597 ASN A O 1
ATOM 4512 N N . GLU A 1 598 ? -26.592 -7.696 49.178 1.00 90.31 598 GLU A N 1
ATOM 4513 C CA . GLU A 1 598 ? -27.387 -7.467 50.383 1.00 90.31 598 GLU A CA 1
ATOM 4514 C C . GLU A 1 598 ? -27.042 -6.093 50.977 1.00 90.31 598 GLU A C 1
ATOM 4516 O O . GLU A 1 598 ? -25.871 -5.730 51.088 1.00 90.31 598 GLU A O 1
ATOM 4521 N N . GLY A 1 599 ? -28.060 -5.319 51.365 1.00 85.94 599 GLY A N 1
ATOM 4522 C CA . GLY A 1 599 ? -27.905 -4.050 52.095 1.00 85.94 599 GLY A CA 1
ATOM 4523 C C . GLY A 1 599 ? -27.434 -2.833 51.282 1.00 85.94 599 GLY A C 1
ATOM 4524 O O . GLY A 1 599 ? -27.427 -1.723 51.817 1.00 85.94 599 GLY A O 1
ATOM 4525 N N . GLY A 1 600 ? -27.075 -2.999 50.006 1.00 87.69 600 GLY A N 1
ATOM 4526 C CA . GLY A 1 600 ? -26.693 -1.892 49.127 1.00 87.69 600 GLY A CA 1
ATOM 4527 C C . GLY A 1 600 ? -27.885 -1.000 48.756 1.00 87.69 600 GLY A C 1
ATOM 4528 O O . GLY A 1 600 ? -28.974 -1.483 48.454 1.00 87.69 600 GLY A O 1
ATOM 4529 N N . SER A 1 601 ? -27.687 0.321 48.726 1.00 90.06 601 SER A N 1
ATOM 4530 C CA . SER A 1 601 ? -28.720 1.229 48.201 1.00 90.06 601 SER A CA 1
ATOM 4531 C C . SER A 1 601 ? -28.824 1.090 46.676 1.00 90.06 601 SER A C 1
ATOM 4533 O O . SER A 1 601 ? -27.779 0.997 46.026 1.00 90.06 601 SER A O 1
ATOM 4535 N N . PRO A 1 602 ? -30.037 1.104 46.086 1.00 94.62 602 PRO A N 1
ATOM 4536 C CA . PRO A 1 602 ? -30.196 1.108 44.638 1.00 94.62 602 PRO A CA 1
ATOM 4537 C C . PRO A 1 602 ? -29.679 2.429 44.054 1.00 94.62 602 PRO A C 1
ATOM 4539 O O . PRO A 1 602 ? -30.129 3.510 44.438 1.00 94.62 602 PRO A O 1
ATOM 4542 N N . VAL A 1 603 ? -28.742 2.343 43.114 1.00 95.31 603 VAL A N 1
ATOM 4543 C CA . VAL A 1 603 ? -28.136 3.489 42.431 1.00 95.31 603 VAL A CA 1
ATOM 4544 C C . VAL A 1 603 ? -27.955 3.182 40.949 1.00 95.31 603 VAL A C 1
ATOM 4546 O O . VAL A 1 603 ? -27.462 2.119 40.580 1.00 95.31 603 VAL A O 1
ATOM 4549 N N . THR A 1 604 ? -28.342 4.122 40.088 1.00 95.06 604 THR A N 1
ATOM 4550 C CA . THR A 1 604 ? -28.016 4.051 38.660 1.00 95.06 604 THR A CA 1
ATOM 4551 C C . THR A 1 604 ? -26.587 4.534 38.452 1.00 95.06 604 THR A C 1
ATOM 4553 O O . THR A 1 604 ? -26.282 5.697 38.712 1.00 95.06 604 THR A O 1
ATOM 4556 N N . ALA A 1 605 ? -25.719 3.632 38.005 1.00 95.25 605 ALA A N 1
ATOM 4557 C CA . ALA A 1 605 ? -24.295 3.848 37.790 1.00 95.25 605 ALA A CA 1
ATOM 4558 C C . ALA A 1 605 ? -23.892 3.437 36.368 1.00 95.25 605 ALA A C 1
ATOM 4560 O O . ALA A 1 605 ? -24.630 2.743 35.671 1.00 95.25 605 ALA A O 1
ATOM 4561 N N . PHE A 1 606 ? -22.709 3.865 35.936 1.00 94.75 606 PHE A N 1
ATOM 4562 C CA . PHE A 1 606 ? -22.089 3.394 34.704 1.00 94.75 606 PHE A CA 1
ATOM 4563 C C . PHE A 1 606 ? -21.153 2.225 35.014 1.00 94.75 606 PHE A C 1
ATOM 4565 O O . PHE A 1 606 ? -20.087 2.427 35.602 1.00 94.75 606 PHE A O 1
ATOM 4572 N N . ALA A 1 607 ? -21.559 1.019 34.622 1.00 94.62 607 ALA A N 1
ATOM 4573 C CA . ALA A 1 607 ? -20.750 -0.191 34.655 1.00 94.62 607 ALA A CA 1
ATOM 4574 C C . ALA A 1 607 ? -19.629 -0.120 33.610 1.00 94.62 607 ALA A C 1
ATOM 4576 O O . ALA A 1 607 ? -19.855 0.277 32.465 1.00 94.62 607 ALA A O 1
ATOM 4577 N N . LYS A 1 608 ? -18.423 -0.515 34.018 1.00 94.06 608 LYS A N 1
ATOM 4578 C CA . LYS A 1 608 ? -17.220 -0.628 33.193 1.00 94.06 608 LYS A CA 1
ATOM 4579 C C . LYS A 1 608 ? -17.174 -2.015 32.562 1.00 94.06 608 LYS A C 1
ATOM 4581 O O . LY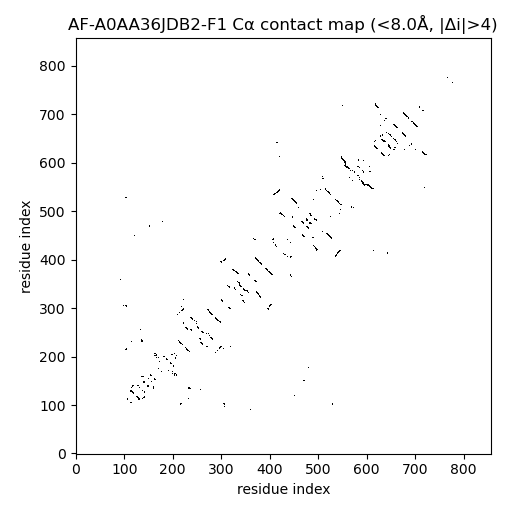S A 1 608 ? -16.779 -2.970 33.229 1.00 94.06 608 LYS A O 1
ATOM 4586 N N . VAL A 1 609 ? -17.521 -2.123 31.284 1.00 92.19 609 VAL A N 1
ATOM 4587 C CA . VAL A 1 609 ? -17.315 -3.366 30.531 1.00 92.19 609 VAL A CA 1
ATOM 4588 C C . VAL A 1 609 ? -15.940 -3.309 29.878 1.00 92.19 609 VAL A C 1
ATOM 4590 O O . VAL A 1 609 ? -15.678 -2.442 29.046 1.00 92.19 609 VAL A O 1
ATOM 4593 N N . THR A 1 610 ? -15.053 -4.206 30.301 1.00 89.94 610 THR A N 1
ATOM 4594 C CA . THR A 1 610 ? -13.796 -4.546 29.616 1.00 89.94 610 THR A CA 1
ATOM 4595 C C . THR A 1 610 ? -14.065 -5.641 28.597 1.00 89.94 610 THR A C 1
ATOM 4597 O O . THR A 1 610 ? -14.869 -6.518 28.896 1.00 89.94 610 THR A O 1
ATOM 4600 N N . ASP A 1 611 ? -13.379 -5.611 27.454 1.00 88.19 611 ASP A N 1
ATOM 4601 C CA . ASP A 1 611 ? -13.731 -6.431 26.284 1.00 88.19 611 ASP A CA 1
ATOM 4602 C C . ASP A 1 611 ? -15.166 -6.146 25.798 1.00 88.19 611 ASP A C 1
ATOM 4604 O O . ASP A 1 611 ? -15.952 -7.018 25.439 1.00 88.19 611 ASP A O 1
ATOM 4608 N N . CYS A 1 612 ? -15.525 -4.858 25.822 1.00 89.88 612 CYS A N 1
ATOM 4609 C CA . CYS A 1 612 ? -16.747 -4.381 25.197 1.00 89.88 612 CYS A CA 1
ATOM 4610 C C . CYS A 1 612 ? -16.502 -4.266 23.694 1.00 89.88 612 CYS A C 1
ATOM 4612 O O . CYS A 1 612 ? -16.168 -3.186 23.199 1.00 89.88 612 CYS A O 1
ATOM 4614 N N . SER A 1 613 ? -16.610 -5.390 22.994 1.00 89.75 613 SER A N 1
ATOM 4615 C CA . SER A 1 613 ? -16.518 -5.475 21.539 1.00 89.75 613 SER A CA 1
ATOM 4616 C C . SER A 1 613 ? -17.895 -5.678 20.897 1.00 89.75 613 SER A C 1
ATOM 4618 O O . SER A 1 613 ? -18.884 -5.933 21.590 1.00 89.75 613 SER A O 1
ATOM 4620 N N . ASP A 1 614 ? -17.972 -5.543 19.573 1.00 85.69 614 ASP A N 1
ATOM 4621 C CA . ASP A 1 614 ? -19.224 -5.780 18.848 1.00 85.69 614 ASP A CA 1
ATOM 4622 C C . ASP A 1 614 ? -19.515 -7.285 18.677 1.00 85.69 614 ASP A C 1
ATOM 4624 O O . ASP A 1 614 ? -20.680 -7.650 18.513 1.00 85.69 614 ASP A O 1
ATOM 4628 N N . LEU A 1 615 ? -18.482 -8.135 18.780 1.00 88.12 615 LEU A N 1
ATOM 4629 C CA . LEU A 1 615 ? -18.537 -9.600 18.687 1.00 88.12 615 LEU A CA 1
ATOM 4630 C C . LEU A 1 615 ? -18.462 -10.321 20.054 1.00 88.12 615 LEU A C 1
ATOM 4632 O O . LEU A 1 615 ? -18.750 -11.512 20.118 1.00 88.12 615 LEU A O 1
ATOM 4636 N N . ASN A 1 616 ? -18.174 -9.609 21.153 1.00 89.19 616 ASN A N 1
ATOM 4637 C CA . ASN A 1 616 ? -18.088 -10.157 22.520 1.00 89.19 616 ASN A CA 1
ATOM 4638 C C . ASN A 1 616 ? -19.186 -9.640 23.478 1.00 89.19 616 ASN A C 1
ATOM 4640 O O . ASN A 1 616 ? -19.342 -10.170 24.585 1.00 89.19 616 ASN A O 1
ATOM 4644 N N . THR A 1 617 ? -20.000 -8.651 23.075 1.00 90.00 617 THR A N 1
ATOM 4645 C CA . THR A 1 617 ? -21.062 -8.065 23.926 1.00 90.00 617 THR A CA 1
ATOM 4646 C C . THR A 1 617 ? -22.463 -8.310 23.363 1.00 90.00 617 THR A C 1
ATOM 4648 O O . THR A 1 617 ? -22.763 -7.893 22.246 1.00 90.00 617 THR A O 1
ATOM 4651 N N . CYS A 1 618 ? -23.367 -8.906 24.149 1.00 92.06 618 CYS A N 1
ATOM 4652 C CA . CYS A 1 618 ? -24.777 -9.009 23.761 1.00 92.06 618 CYS A CA 1
ATOM 4653 C C . CYS A 1 618 ? -25.481 -7.638 23.807 1.00 92.06 618 CYS A C 1
ATOM 4655 O O . CYS A 1 618 ? -25.155 -6.773 24.625 1.00 92.06 618 CYS A O 1
ATOM 4657 N N . LEU A 1 619 ? -26.515 -7.457 22.985 1.00 91.94 619 LEU A N 1
ATOM 4658 C CA . LEU A 1 619 ? -27.387 -6.285 22.985 1.00 91.94 619 LEU A CA 1
ATOM 4659 C C . LEU A 1 619 ? -28.738 -6.607 23.639 1.00 91.94 619 LEU A C 1
ATOM 4661 O O . LEU A 1 619 ? -29.494 -7.454 23.167 1.00 91.94 619 LEU A O 1
ATOM 4665 N N . ARG A 1 620 ? -29.070 -5.890 24.715 1.00 92.00 620 ARG A N 1
ATOM 4666 C CA . ARG A 1 620 ? -30.352 -5.966 25.422 1.00 92.00 620 ARG A CA 1
ATOM 4667 C C . ARG A 1 620 ? -31.397 -5.090 24.735 1.00 92.00 620 ARG A C 1
ATOM 4669 O O . ARG A 1 620 ? -31.439 -3.867 24.931 1.00 92.00 620 ARG A O 1
ATOM 4676 N N . LEU A 1 621 ? -32.273 -5.725 23.962 1.00 93.56 621 LEU A N 1
ATOM 4677 C CA . LEU A 1 621 ? -33.440 -5.101 23.349 1.00 93.56 621 LEU A CA 1
ATOM 4678 C C . LEU A 1 621 ? -34.612 -5.080 24.337 1.00 93.56 621 LEU A C 1
ATOM 4680 O O . LEU A 1 621 ? -35.180 -6.113 24.694 1.00 93.56 621 LEU A O 1
ATOM 4684 N N . LYS A 1 622 ? -35.024 -3.876 24.741 1.00 92.12 622 LYS A N 1
ATOM 4685 C CA . LYS A 1 622 ? -36.322 -3.644 25.386 1.00 92.12 622 LYS A CA 1
ATOM 4686 C C . LYS A 1 622 ? -37.366 -3.420 24.294 1.00 92.12 622 LYS A C 1
ATOM 4688 O O . LYS A 1 622 ? -37.188 -2.529 23.465 1.00 92.12 622 LYS A O 1
ATOM 4693 N N . HIS A 1 623 ? -38.439 -4.204 24.313 1.00 94.12 623 HIS A N 1
ATOM 4694 C CA . HIS A 1 623 ? -39.543 -4.150 23.353 1.00 94.12 623 HIS A CA 1
ATOM 4695 C C . HIS A 1 623 ? -40.875 -4.451 24.077 1.00 94.12 623 HIS A C 1
ATOM 4697 O O . HIS A 1 623 ? -40.846 -5.205 25.052 1.00 94.12 623 HIS A O 1
ATOM 4703 N N . PRO A 1 624 ? -42.032 -3.900 23.651 1.00 93.31 624 PRO A N 1
ATOM 4704 C CA . PRO A 1 624 ? -43.328 -4.197 24.276 1.00 93.31 624 PRO A CA 1
ATOM 4705 C C . PRO A 1 624 ? -43.735 -5.674 24.177 1.00 93.31 624 PRO A C 1
ATOM 4707 O O . PRO A 1 624 ? -44.301 -6.225 25.118 1.00 93.31 624 PRO A O 1
ATOM 4710 N N . GLU A 1 625 ? -43.423 -6.331 23.058 1.00 95.50 625 GLU A N 1
ATOM 4711 C CA . GLU A 1 625 ? -43.607 -7.776 22.901 1.00 95.50 625 GLU A CA 1
ATOM 4712 C C . GLU A 1 625 ? -42.434 -8.541 23.522 1.00 95.50 625 GLU A C 1
ATOM 4714 O O . GLU A 1 625 ? -41.293 -8.419 23.069 1.00 95.50 625 GLU A O 1
ATOM 4719 N N . TRP A 1 626 ? -42.729 -9.376 24.521 1.00 94.12 626 TRP A N 1
ATOM 4720 C CA . TRP A 1 626 ? -41.741 -10.173 25.259 1.00 94.12 626 TRP A CA 1
ATOM 4721 C C . TRP A 1 626 ? -40.961 -11.168 24.381 1.00 94.12 626 TRP A C 1
ATOM 4723 O O . TRP A 1 626 ? -39.814 -11.484 24.685 1.00 94.12 626 TRP A O 1
ATOM 4733 N N . VAL A 1 627 ? -41.558 -11.644 23.280 1.00 94.94 627 VAL A N 1
ATOM 4734 C CA . VAL A 1 627 ? -40.904 -12.576 22.346 1.00 94.94 627 VAL A CA 1
ATOM 4735 C C . VAL A 1 627 ? -39.811 -11.890 21.517 1.00 94.94 627 VAL A C 1
ATOM 4737 O O . VAL A 1 627 ? -38.813 -12.519 21.177 1.00 94.94 627 VAL A O 1
ATOM 4740 N N . VAL A 1 628 ? -39.941 -10.583 21.275 1.00 95.75 628 VAL A N 1
ATOM 4741 C CA . VAL A 1 628 ? -38.928 -9.746 20.610 1.00 95.75 628 VAL A CA 1
ATOM 4742 C C . VAL A 1 628 ? -37.937 -9.170 21.628 1.00 95.75 628 VAL A C 1
ATOM 4744 O O . VAL A 1 628 ? -36.754 -9.045 21.326 1.00 95.75 628 VAL A O 1
ATOM 4747 N N . ALA A 1 629 ? -38.381 -8.848 22.845 1.00 95.69 629 ALA A N 1
ATOM 4748 C CA . ALA A 1 629 ? -37.499 -8.386 23.916 1.00 95.69 629 ALA A CA 1
ATOM 4749 C C . ALA A 1 629 ? -36.518 -9.484 24.374 1.00 95.69 629 ALA A C 1
ATOM 4751 O O . ALA A 1 629 ? -36.838 -10.673 24.347 1.00 95.69 629 ALA A O 1
ATOM 4752 N N . GLY A 1 630 ? -35.331 -9.092 24.836 1.00 94.56 630 GLY A N 1
ATOM 4753 C CA . GLY A 1 630 ? -34.322 -10.018 25.358 1.00 94.56 630 GLY A CA 1
ATOM 4754 C C . GLY A 1 630 ? -32.896 -9.580 25.053 1.00 94.56 630 GLY A C 1
ATOM 4755 O O . GLY A 1 630 ? -32.667 -8.461 24.593 1.00 94.56 630 GLY A O 1
ATOM 4756 N N . ASP A 1 631 ? -31.953 -10.482 25.306 1.00 94.44 631 ASP A N 1
ATOM 4757 C CA . ASP A 1 631 ? -30.545 -10.301 24.963 1.00 94.44 631 ASP A CA 1
ATOM 4758 C C . ASP A 1 631 ? -30.247 -11.001 23.634 1.00 94.44 631 ASP A C 1
ATOM 4760 O O . ASP A 1 631 ? -30.591 -12.167 23.441 1.00 94.44 631 ASP A O 1
ATOM 4764 N N . TYR A 1 632 ? -29.636 -10.260 22.715 1.00 95.56 632 TYR A N 1
ATOM 4765 C CA . TYR A 1 632 ? -29.214 -10.711 21.396 1.00 95.56 632 TYR A CA 1
ATOM 4766 C C . TYR A 1 632 ? -27.690 -10.766 21.400 1.00 95.56 632 TYR A C 1
ATOM 4768 O O . TYR A 1 632 ? -27.040 -9.723 21.450 1.00 95.56 632 TYR A O 1
ATOM 4776 N N . CYS A 1 633 ? -27.110 -11.959 21.394 1.00 94.50 633 CYS A N 1
ATOM 4777 C CA . CYS A 1 633 ? -25.664 -12.146 21.451 1.00 94.50 633 CYS A CA 1
ATOM 4778 C C . CYS A 1 633 ? -25.084 -12.308 20.033 1.00 94.50 633 CYS A C 1
ATOM 4780 O O . CYS A 1 633 ? -25.752 -12.879 19.171 1.00 94.50 633 CYS A O 1
ATOM 4782 N N . PRO A 1 634 ? -23.897 -11.754 19.744 1.00 93.06 634 PRO A N 1
ATOM 4783 C CA . PRO A 1 634 ? -23.274 -11.826 18.423 1.00 93.06 634 PRO A CA 1
ATOM 4784 C C . PRO A 1 634 ? -23.027 -13.276 17.989 1.00 93.06 634 PRO A C 1
ATOM 4786 O O . PRO A 1 634 ? -22.694 -14.130 18.808 1.00 93.06 634 PRO A O 1
ATOM 4789 N N . VAL A 1 635 ? -23.204 -13.540 16.692 1.00 92.62 635 VAL A N 1
ATOM 4790 C CA . VAL A 1 635 ? -22.899 -14.832 16.056 1.00 92.62 635 VAL A CA 1
ATOM 4791 C C . VAL A 1 635 ? -21.555 -14.742 15.339 1.00 92.62 635 VAL A C 1
ATOM 4793 O O . VAL A 1 635 ? -20.636 -15.487 15.650 1.00 92.62 635 VAL A O 1
ATOM 4796 N N . THR A 1 636 ? -21.447 -13.805 14.395 1.00 90.44 636 THR A N 1
ATOM 4797 C CA . THR A 1 636 ? -20.213 -13.376 13.722 1.00 90.44 636 THR A CA 1
ATOM 4798 C C . THR A 1 636 ? -20.511 -12.068 12.960 1.00 90.44 636 THR A C 1
ATOM 4800 O O . THR A 1 636 ? -21.604 -11.498 13.083 1.00 90.44 636 THR A O 1
ATOM 4803 N N . TYR A 1 637 ? -19.553 -11.577 12.181 1.00 86.44 637 TYR A N 1
ATOM 4804 C CA . TYR A 1 637 ? -19.706 -10.447 11.268 1.00 86.44 637 TYR A CA 1
ATOM 4805 C C . TYR A 1 637 ? -20.356 -10.890 9.944 1.00 86.44 637 TYR A C 1
ATOM 4807 O O . TYR A 1 637 ? -20.047 -11.967 9.441 1.00 86.44 637 TYR A O 1
ATOM 4815 N N . ASP A 1 638 ? -21.237 -10.070 9.367 1.00 87.50 638 ASP A N 1
ATOM 4816 C CA . ASP A 1 638 ? -21.760 -10.246 8.006 1.00 87.50 638 ASP A CA 1
ATOM 4817 C C . ASP A 1 638 ? -21.072 -9.247 7.066 1.00 87.50 638 ASP A C 1
ATOM 4819 O O . ASP A 1 638 ? -21.216 -8.026 7.216 1.00 87.50 638 ASP A O 1
ATOM 4823 N N . PHE A 1 639 ? -20.295 -9.761 6.108 1.00 78.69 639 PHE A N 1
ATOM 4824 C CA . PHE A 1 639 ? -19.476 -8.928 5.221 1.00 78.69 639 PHE A CA 1
ATOM 4825 C C . PHE A 1 639 ? -20.309 -8.149 4.204 1.00 78.69 639 PHE A C 1
ATOM 4827 O O . PHE A 1 639 ? -19.957 -7.020 3.873 1.00 78.69 639 PHE A O 1
ATOM 4834 N N . GLN A 1 640 ? -21.446 -8.692 3.756 1.00 80.38 640 GLN A N 1
ATOM 4835 C CA . GLN A 1 640 ? -22.337 -7.961 2.851 1.00 80.38 640 GLN A CA 1
ATOM 4836 C C . GLN A 1 640 ? -23.052 -6.823 3.587 1.00 80.38 640 GLN A C 1
ATOM 4838 O O . GLN A 1 640 ? -23.286 -5.763 3.007 1.00 80.38 640 GLN A O 1
ATOM 4843 N N . ARG A 1 641 ? -23.372 -7.016 4.874 1.00 82.00 641 ARG A N 1
ATOM 4844 C CA . ARG A 1 641 ? -24.001 -6.001 5.739 1.00 82.00 641 ARG A CA 1
ATOM 4845 C C . ARG A 1 641 ? -23.032 -4.967 6.299 1.00 82.00 641 ARG A C 1
ATOM 4847 O O . ARG A 1 641 ? -23.499 -3.931 6.779 1.00 82.00 641 ARG A O 1
ATOM 4854 N N . GLY A 1 642 ? -21.726 -5.238 6.272 1.00 78.62 642 GLY A N 1
ATOM 4855 C CA . GLY A 1 642 ? -20.716 -4.396 6.912 1.00 78.62 642 GLY A CA 1
ATOM 4856 C C . GLY A 1 642 ? -20.934 -4.275 8.424 1.00 78.62 642 GLY A C 1
ATOM 4857 O O . GLY A 1 642 ? -20.807 -3.183 8.980 1.00 78.62 642 GLY A O 1
ATOM 4858 N N . GLY A 1 643 ? -21.343 -5.363 9.089 1.00 85.75 643 GLY A N 1
ATOM 4859 C CA . GLY A 1 643 ? -21.624 -5.331 10.522 1.00 85.75 643 GLY A CA 1
ATOM 4860 C C . GLY A 1 643 ? -21.984 -6.680 11.155 1.00 85.75 643 GLY A C 1
ATOM 4861 O O . GLY A 1 643 ? -22.270 -7.647 10.452 1.00 85.75 643 GLY A O 1
ATOM 4862 N N . PRO A 1 644 ? -21.988 -6.755 12.496 1.00 91.44 644 PRO A N 1
ATOM 4863 C CA . PRO A 1 644 ? -22.322 -7.961 13.253 1.00 91.44 644 PRO A CA 1
ATOM 4864 C C . PRO A 1 644 ? -23.788 -8.386 13.094 1.00 91.44 644 PRO A C 1
ATOM 4866 O O . PRO A 1 644 ? -24.703 -7.555 13.102 1.00 91.44 644 PRO A O 1
ATOM 4869 N N . VAL A 1 645 ? -24.014 -9.700 13.049 1.00 94.44 645 VAL A N 1
ATOM 4870 C CA . VAL A 1 645 ? -25.342 -10.308 13.204 1.00 94.44 645 VAL A CA 1
ATOM 4871 C C . VAL A 1 645 ? -25.460 -10.870 14.615 1.00 94.44 645 VAL A C 1
ATOM 4873 O O . VAL A 1 645 ? -24.680 -11.728 15.028 1.00 94.44 645 VAL A O 1
ATOM 4876 N N . TYR A 1 646 ? -26.463 -10.401 15.352 1.00 95.81 646 TYR A N 1
ATOM 4877 C CA . TYR A 1 646 ? -26.795 -10.895 16.684 1.00 95.81 646 TYR A CA 1
ATOM 4878 C C . TYR A 1 646 ? -27.969 -11.874 16.624 1.00 95.81 646 TYR A C 1
ATOM 4880 O O . TYR A 1 646 ? -28.884 -11.722 15.816 1.00 95.81 646 TYR A O 1
ATOM 4888 N N . ARG A 1 647 ? -27.986 -12.847 17.533 1.00 96.31 647 ARG A N 1
ATOM 4889 C CA . ARG A 1 647 ? -29.037 -13.849 17.709 1.00 96.31 647 ARG A CA 1
ATOM 4890 C C . ARG A 1 647 ? -29.514 -13.855 19.159 1.00 96.31 647 ARG A C 1
ATOM 4892 O O . ARG A 1 647 ? -28.718 -13.898 20.091 1.00 96.31 647 ARG A O 1
ATOM 4899 N N . LYS A 1 648 ? -30.829 -13.831 19.349 1.00 96.38 648 LYS A N 1
ATOM 4900 C CA . LYS A 1 648 ? -31.486 -14.194 20.604 1.00 96.38 648 LYS A CA 1
ATOM 4901 C C . LYS A 1 648 ? -31.827 -15.678 20.539 1.00 96.38 648 LYS A C 1
ATOM 4903 O O . LYS A 1 648 ? -32.591 -16.092 19.667 1.00 96.38 648 LYS A O 1
ATOM 4908 N N . ASP A 1 649 ? -31.305 -16.453 21.480 1.00 93.44 649 ASP A N 1
ATOM 4909 C CA . ASP A 1 649 ? -31.666 -17.859 21.645 1.00 93.44 649 ASP A CA 1
ATOM 4910 C C . ASP A 1 649 ? -32.961 -18.053 22.447 1.00 93.44 649 ASP A C 1
ATOM 4912 O O . ASP A 1 649 ? -33.309 -17.273 23.335 1.00 93.44 649 ASP A O 1
ATOM 4916 N N . SER A 1 650 ? -33.664 -19.144 22.140 1.00 93.94 650 SER A N 1
ATOM 4917 C CA . SER A 1 650 ? -34.756 -19.701 22.941 1.00 93.94 650 SER A CA 1
ATOM 4918 C C . SER A 1 650 ? -34.788 -21.220 22.767 1.00 93.94 650 SER A C 1
ATOM 4920 O O . SER A 1 650 ? -34.379 -21.752 21.734 1.00 93.94 650 SER A O 1
ATOM 4922 N N . ALA A 1 651 ? -35.330 -21.927 23.762 1.00 92.31 651 ALA A N 1
ATOM 4923 C CA . ALA A 1 651 ? -35.643 -23.352 23.652 1.00 92.31 651 ALA A CA 1
ATOM 4924 C C . ALA A 1 651 ? -36.756 -23.637 22.619 1.00 92.31 651 ALA A C 1
ATOM 4926 O O . ALA A 1 651 ? -36.903 -24.769 22.156 1.00 92.31 651 ALA A O 1
ATOM 4927 N N . VAL A 1 652 ? -37.541 -22.620 22.246 1.00 93.31 652 VAL A N 1
ATOM 4928 C CA . VAL A 1 652 ? -38.570 -22.695 21.204 1.00 93.31 652 VAL A CA 1
ATOM 4929 C C . VAL A 1 652 ? -38.003 -22.116 19.906 1.00 93.31 652 VAL A C 1
ATOM 4931 O O . VAL A 1 652 ? -37.737 -20.920 19.824 1.00 93.31 652 VAL A O 1
ATOM 4934 N N . LYS A 1 653 ? -37.848 -22.943 18.860 1.00 89.75 653 LYS A N 1
ATOM 4935 C CA . LYS A 1 653 ? -37.237 -22.520 17.579 1.00 89.75 653 LYS A CA 1
ATOM 4936 C C . LYS A 1 653 ? -37.928 -21.305 16.943 1.00 89.75 653 LYS A C 1
ATOM 4938 O O . LYS A 1 653 ? -37.267 -20.482 16.327 1.00 89.75 653 LYS A O 1
ATOM 4943 N N . GLN A 1 654 ? -39.241 -21.171 17.126 1.00 91.69 654 GLN A N 1
ATOM 4944 C CA . GLN A 1 654 ? -40.061 -20.062 16.623 1.00 91.69 654 GLN A CA 1
ATOM 4945 C C . GLN A 1 654 ? -39.831 -18.725 17.360 1.00 91.69 654 GLN A C 1
ATOM 4947 O O . GLN A 1 654 ? -40.307 -17.687 16.901 1.00 91.69 654 GLN A O 1
ATOM 4952 N N . GLU A 1 655 ? -39.134 -18.745 18.498 1.00 94.56 655 GLU A N 1
ATOM 4953 C CA . GLU A 1 655 ? -38.767 -17.566 19.293 1.00 94.56 655 GLU A CA 1
ATOM 4954 C C . GLU A 1 655 ? -37.298 -17.154 19.106 1.00 94.56 655 GLU A C 1
ATOM 4956 O O . GLU A 1 655 ? -36.872 -16.150 19.681 1.00 94.56 655 GLU A O 1
ATOM 4961 N N . VAL A 1 656 ? -36.523 -17.909 18.316 1.00 96.56 656 VAL A N 1
ATOM 4962 C CA . VAL A 1 656 ? -35.176 -17.504 17.899 1.00 96.56 656 VAL A CA 1
ATOM 4963 C C . VAL A 1 656 ? -35.312 -16.302 16.968 1.00 96.56 656 VAL A C 1
ATOM 4965 O O . VAL A 1 656 ? -36.081 -16.328 16.002 1.00 96.56 656 VAL A O 1
ATOM 4968 N N . MET A 1 657 ? -34.582 -15.235 17.275 1.00 97.69 657 MET A N 1
ATOM 4969 C CA . MET A 1 657 ? -34.648 -13.964 16.553 1.00 97.69 657 MET A CA 1
ATOM 4970 C C . MET A 1 657 ? -33.241 -13.517 16.169 1.00 97.69 657 MET A C 1
ATOM 4972 O O . MET A 1 657 ? -32.327 -13.582 16.990 1.00 97.69 657 MET A O 1
ATOM 4976 N N . PHE A 1 658 ? -33.080 -13.002 14.957 1.00 97.38 658 PHE A N 1
ATOM 4977 C CA . PHE A 1 658 ? -31.869 -12.328 14.506 1.00 97.38 658 PHE A CA 1
ATOM 4978 C C . PHE A 1 658 ? -32.052 -10.812 14.555 1.00 97.38 658 PHE A C 1
ATOM 4980 O O . PHE A 1 658 ? -33.141 -10.301 14.303 1.00 97.38 658 PHE A O 1
ATOM 4987 N N . LEU A 1 659 ? -30.973 -10.102 14.863 1.00 96.56 659 LEU A N 1
ATOM 4988 C CA . LEU A 1 659 ? -30.859 -8.648 14.878 1.00 96.56 659 LEU A CA 1
ATOM 4989 C C . LEU A 1 659 ? -29.648 -8.275 14.014 1.00 96.56 659 LEU A C 1
ATOM 4991 O O . LEU A 1 659 ? -28.517 -8.627 14.343 1.00 96.56 659 LEU A O 1
ATOM 4995 N N . SER A 1 660 ? -29.890 -7.583 12.903 1.00 95.19 660 SER A N 1
ATOM 4996 C CA . SER A 1 660 ? -28.862 -7.217 11.917 1.00 95.19 660 SER A CA 1
ATOM 4997 C C . SER A 1 660 ? -29.119 -5.826 11.328 1.00 95.19 660 SER A C 1
ATOM 4999 O O . SER A 1 660 ? -30.173 -5.232 11.565 1.00 95.19 660 SER A O 1
ATOM 5001 N N . THR A 1 661 ? -28.169 -5.281 10.570 1.00 92.19 661 THR A N 1
ATOM 5002 C CA . THR A 1 661 ? -28.360 -4.036 9.812 1.00 92.19 661 THR A CA 1
ATOM 5003 C C . THR A 1 661 ? -29.085 -4.279 8.481 1.00 92.19 661 THR A C 1
ATOM 5005 O O . THR A 1 661 ? -28.970 -5.337 7.853 1.00 92.19 661 THR A O 1
ATOM 5008 N N . VAL A 1 662 ? -29.859 -3.281 8.041 1.00 90.88 662 VAL A N 1
ATOM 5009 C CA . VAL A 1 662 ? -30.615 -3.317 6.777 1.00 90.88 662 VAL A CA 1
ATOM 5010 C C . VAL A 1 662 ? -29.725 -2.932 5.594 1.00 90.88 662 VAL A C 1
ATOM 5012 O O . VAL A 1 662 ? -29.243 -1.798 5.518 1.00 90.88 662 VAL A O 1
ATOM 5015 N N . LEU A 1 663 ? -29.578 -3.859 4.645 1.00 86.81 663 LEU A N 1
ATOM 5016 C CA . LEU A 1 663 ? -28.813 -3.695 3.404 1.00 86.81 663 LEU A CA 1
ATOM 5017 C C . LEU A 1 663 ? -29.413 -2.661 2.433 1.00 86.81 663 LEU A C 1
ATOM 5019 O O . LEU A 1 663 ? -30.638 -2.609 2.270 1.00 86.81 663 LEU A O 1
ATOM 5023 N N . PRO A 1 664 ? -28.574 -1.928 1.675 1.00 81.44 664 PRO A N 1
ATOM 5024 C CA . PRO A 1 664 ? -28.988 -1.334 0.407 1.00 81.44 664 PRO A CA 1
ATOM 5025 C C . PRO A 1 664 ? -29.550 -2.416 -0.528 1.00 81.44 664 PRO A C 1
ATOM 5027 O O . PRO A 1 664 ? -28.949 -3.472 -0.687 1.00 81.44 664 PRO A O 1
ATOM 5030 N N . GLY A 1 665 ? -30.710 -2.170 -1.142 1.00 83.50 665 GLY A N 1
ATOM 5031 C CA . GLY A 1 665 ? -31.360 -3.146 -2.029 1.00 83.50 665 GLY A CA 1
ATOM 5032 C C . GLY A 1 665 ? -32.097 -4.295 -1.324 1.00 83.50 665 GLY A C 1
ATOM 5033 O O . GLY A 1 665 ? -32.660 -5.145 -2.008 1.00 83.50 665 GLY A O 1
ATOM 5034 N N . SER A 1 666 ? -32.146 -4.310 0.014 1.00 87.50 666 SER A N 1
ATOM 5035 C CA . SER A 1 666 ? -32.995 -5.237 0.773 1.00 87.50 666 SER A CA 1
ATOM 5036 C C . SER A 1 666 ? -34.477 -5.098 0.400 1.00 87.50 666 SER A C 1
ATOM 5038 O O . SER A 1 666 ? -34.960 -3.995 0.147 1.00 87.50 666 SER A O 1
ATOM 5040 N N . THR A 1 667 ? -35.228 -6.201 0.461 1.00 89.19 667 THR A N 1
ATOM 5041 C CA . THR A 1 667 ? -36.701 -6.207 0.381 1.00 89.19 667 THR A CA 1
ATOM 5042 C C . THR A 1 667 ? -37.386 -5.797 1.694 1.00 89.19 667 THR A C 1
ATOM 5044 O O . THR A 1 667 ? -38.606 -5.901 1.803 1.00 89.19 667 THR A O 1
ATOM 5047 N N . SER A 1 668 ? -36.610 -5.381 2.699 1.00 91.44 668 SER A N 1
ATOM 5048 C CA . SER A 1 668 ? -37.082 -4.972 4.025 1.00 91.44 668 SER A CA 1
ATOM 5049 C C . SER A 1 668 ? -38.036 -3.776 3.984 1.00 91.44 668 SER A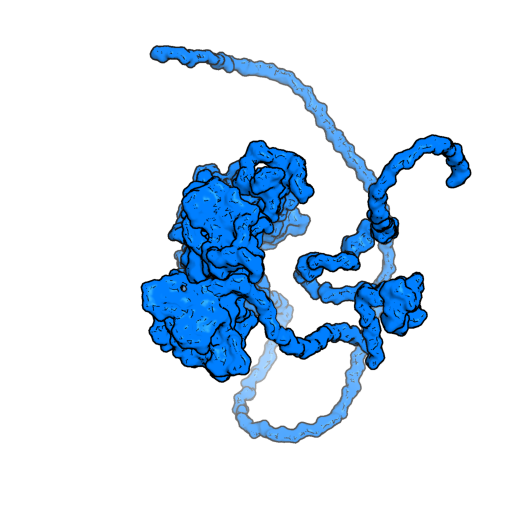 C 1
ATOM 5051 O O . SER A 1 668 ? -37.874 -2.859 3.178 1.00 91.44 668 SER A O 1
ATOM 5053 N N . SER A 1 669 ? -39.001 -3.742 4.908 1.00 94.31 669 SER A N 1
ATOM 5054 C CA . SER A 1 669 ? -39.812 -2.543 5.167 1.00 94.31 669 SER A CA 1
ATOM 5055 C C . SER A 1 669 ? -39.072 -1.478 5.992 1.00 94.31 669 SER A C 1
ATOM 5057 O O . SER A 1 669 ? -39.491 -0.318 6.035 1.00 94.31 669 SER A O 1
ATOM 5059 N N . CYS A 1 670 ? -37.958 -1.847 6.628 1.00 94.12 670 CYS A N 1
ATOM 5060 C CA . CYS A 1 670 ? -37.090 -0.940 7.363 1.00 94.12 670 CYS A CA 1
ATOM 5061 C C . CYS A 1 670 ? -36.205 -0.118 6.409 1.00 94.12 670 CYS A C 1
ATOM 5063 O O . CYS A 1 670 ? -35.809 -0.570 5.337 1.00 94.12 670 CYS A O 1
ATOM 5065 N N . ALA A 1 671 ? -35.834 1.100 6.814 1.00 92.75 671 ALA A N 1
ATOM 5066 C CA . ALA A 1 671 ? -34.889 1.906 6.044 1.00 92.75 671 ALA A CA 1
ATOM 5067 C C . ALA A 1 671 ? -33.458 1.330 6.108 1.00 92.75 671 ALA A C 1
ATOM 5069 O O . ALA A 1 671 ? -33.052 0.753 7.117 1.00 92.75 671 ALA A O 1
ATOM 5070 N N . VAL A 1 672 ? -32.675 1.546 5.047 1.00 87.81 672 VAL A N 1
ATOM 5071 C CA . VAL A 1 672 ? -31.255 1.151 4.966 1.00 87.81 672 VAL A CA 1
ATOM 5072 C C . VAL A 1 672 ? -30.455 1.707 6.150 1.00 87.81 672 VAL A C 1
ATOM 5074 O O . VAL A 1 672 ? -30.650 2.853 6.561 1.00 87.81 672 VAL A O 1
ATOM 5077 N N . GLY A 1 673 ? -29.564 0.886 6.713 1.00 85.50 673 GLY A N 1
ATOM 5078 C CA . GLY A 1 673 ? -28.736 1.243 7.869 1.00 85.50 673 GLY A CA 1
ATOM 5079 C C . GLY A 1 673 ? -29.477 1.307 9.211 1.00 85.50 673 GLY A C 1
ATOM 5080 O O . GLY A 1 673 ? -28.862 1.637 10.223 1.00 85.50 673 GLY A O 1
ATOM 5081 N N . LYS A 1 674 ? -30.779 0.993 9.264 1.00 91.94 674 LYS A N 1
ATOM 5082 C CA . LYS A 1 674 ? -31.479 0.711 10.528 1.00 91.94 674 LYS A CA 1
ATOM 5083 C C . LYS A 1 674 ? -31.119 -0.685 11.032 1.00 91.94 674 LYS A C 1
ATOM 5085 O O . LYS A 1 674 ? -30.634 -1.522 10.272 1.00 91.94 674 LYS A O 1
ATOM 5090 N N . TRP A 1 675 ? -31.401 -0.936 12.305 1.00 93.88 675 TRP A N 1
ATOM 5091 C CA . TRP A 1 675 ? -31.423 -2.291 12.847 1.00 93.88 675 TRP A CA 1
ATOM 5092 C C . TRP A 1 675 ? -32.773 -2.941 12.532 1.00 93.88 675 TRP A C 1
ATOM 5094 O O . TRP A 1 675 ? -33.822 -2.325 12.724 1.00 93.88 675 TRP A O 1
ATOM 5104 N N . LEU A 1 676 ? -32.740 -4.184 12.075 1.00 95.75 676 LEU A N 1
ATOM 5105 C CA . LEU A 1 676 ? -33.890 -5.014 11.741 1.00 95.75 676 LEU A CA 1
ATOM 5106 C C . LEU A 1 676 ? -33.863 -6.264 12.623 1.00 95.75 676 LEU A C 1
ATOM 5108 O O . LEU A 1 676 ? -32.847 -6.956 12.695 1.00 95.75 676 LEU A O 1
ATOM 5112 N N . VAL A 1 677 ? -34.989 -6.546 13.280 1.00 97.12 677 VAL A N 1
ATOM 5113 C CA . VAL A 1 677 ? -35.237 -7.815 13.970 1.00 97.12 677 VAL A CA 1
ATOM 5114 C C . VAL A 1 677 ? -36.093 -8.717 13.085 1.00 97.12 677 VAL A C 1
ATOM 5116 O O . VAL A 1 677 ? -37.196 -8.325 12.700 1.00 97.12 677 VAL A O 1
ATOM 5119 N N . GLN A 1 678 ? -35.623 -9.934 12.815 1.00 97.31 678 GLN A N 1
ATOM 5120 C CA . GLN A 1 678 ? -36.354 -10.993 12.108 1.00 97.31 678 GLN A CA 1
ATOM 5121 C C . GLN A 1 678 ? -36.493 -12.221 13.015 1.00 97.31 678 GLN A C 1
ATOM 5123 O O . GLN A 1 678 ? -35.562 -12.561 13.739 1.00 97.31 678 GLN A O 1
ATOM 5128 N N . SER A 1 679 ? -37.626 -12.923 12.966 1.00 97.44 679 SER A N 1
ATOM 5129 C CA . SER A 1 679 ? -37.707 -14.288 13.525 1.00 97.44 679 SER A CA 1
ATOM 5130 C C . SER A 1 679 ? -37.037 -15.276 12.581 1.00 97.44 679 SER A C 1
ATOM 5132 O O . SER A 1 679 ? -37.256 -15.141 11.382 1.00 97.44 679 SER A O 1
ATOM 5134 N N . ALA A 1 680 ? -36.320 -16.276 13.093 1.00 96.75 680 ALA A N 1
ATOM 5135 C CA . ALA A 1 680 ? -35.662 -17.293 12.271 1.00 96.75 680 ALA A CA 1
ATOM 5136 C C . ALA A 1 680 ? -36.644 -18.063 11.355 1.00 96.75 680 ALA A C 1
ATOM 5138 O O . ALA A 1 680 ? -37.789 -18.330 11.738 1.00 96.75 680 ALA A O 1
ATOM 5139 N N . SER A 1 681 ? -36.183 -18.449 10.162 1.00 96.62 681 SER A N 1
ATOM 5140 C CA . SER A 1 681 ? -36.867 -19.353 9.224 1.00 96.62 681 SER A CA 1
ATOM 5141 C C . SER A 1 681 ? -36.148 -20.700 9.088 1.00 96.62 681 SER A C 1
ATOM 5143 O O . SER A 1 681 ? -34.985 -20.849 9.452 1.00 96.62 681 SER A O 1
ATOM 5145 N N . GLY A 1 682 ? -36.836 -21.687 8.506 1.00 94.69 682 GLY A N 1
ATOM 5146 C CA . GLY A 1 682 ? -36.194 -22.897 7.978 1.00 94.69 682 GLY A CA 1
ATOM 5147 C C . GLY A 1 682 ? -35.432 -22.657 6.667 1.00 94.69 682 GLY A C 1
ATOM 5148 O O . GLY A 1 682 ? -34.618 -23.490 6.286 1.00 94.69 682 GLY A O 1
ATOM 5149 N N . ASP A 1 683 ? -35.685 -21.523 6.005 1.00 95.56 683 ASP A N 1
ATOM 5150 C CA . ASP A 1 683 ? -35.063 -21.117 4.736 1.00 95.56 683 ASP A CA 1
ATOM 5151 C C . ASP A 1 683 ? -33.901 -20.117 4.919 1.00 95.56 683 ASP A C 1
ATOM 5153 O O . ASP A 1 683 ? -33.366 -19.609 3.927 1.00 95.56 683 ASP A O 1
ATOM 5157 N N . ASP A 1 684 ? -33.541 -19.788 6.166 1.00 95.44 684 ASP A N 1
ATOM 5158 C CA . ASP A 1 684 ? -32.398 -18.924 6.476 1.00 95.44 684 ASP A CA 1
ATOM 5159 C C . ASP A 1 684 ? -31.095 -19.668 6.141 1.00 95.44 684 ASP A C 1
ATOM 5161 O O . ASP A 1 684 ? -30.855 -20.763 6.654 1.00 95.44 684 ASP A O 1
ATOM 5165 N N . PHE A 1 685 ? -30.237 -19.073 5.310 1.00 95.06 685 PHE A N 1
ATOM 5166 C CA . PHE A 1 685 ? -28.899 -19.613 5.045 1.00 95.06 685 PHE A CA 1
ATOM 5167 C C . PHE A 1 685 ? -27.867 -18.867 5.893 1.00 95.06 685 PHE A C 1
ATOM 5169 O O . PHE A 1 685 ? -27.841 -17.635 5.893 1.00 95.06 685 PHE A O 1
ATOM 5176 N N . ILE A 1 686 ? -27.037 -19.612 6.625 1.00 93.50 686 ILE A N 1
ATOM 5177 C CA . ILE A 1 686 ? -26.043 -19.079 7.559 1.00 93.50 686 ILE A CA 1
ATOM 5178 C C . ILE A 1 686 ? -24.729 -19.823 7.337 1.00 93.50 686 ILE A C 1
ATOM 5180 O O . ILE A 1 686 ? -24.656 -21.030 7.553 1.00 93.50 686 ILE A O 1
ATOM 5184 N N . ASP A 1 687 ? -23.700 -19.083 6.942 1.00 91.44 687 ASP A N 1
ATOM 5185 C CA . ASP A 1 687 ? -22.320 -19.545 6.804 1.00 91.44 687 ASP A CA 1
ATOM 5186 C C . ASP A 1 687 ? -21.468 -18.660 7.723 1.00 91.44 687 ASP A C 1
ATOM 5188 O O . ASP A 1 687 ? -21.093 -17.541 7.365 1.00 91.44 687 ASP A O 1
ATOM 5192 N N . SER A 1 688 ? -21.265 -19.117 8.964 1.00 85.31 688 SER A N 1
ATOM 5193 C CA . SER A 1 688 ? -20.541 -18.373 10.007 1.00 85.31 688 SER A CA 1
ATOM 5194 C C . SER A 1 688 ? -19.095 -18.093 9.616 1.00 85.31 688 SER A C 1
ATOM 5196 O O . SER A 1 688 ? -18.550 -17.033 9.917 1.00 85.31 688 SER A O 1
ATOM 5198 N N . ASP A 1 689 ? -18.491 -19.037 8.910 1.00 82.31 689 ASP A N 1
ATOM 5199 C CA . ASP A 1 689 ? -17.053 -19.069 8.673 1.00 82.31 689 ASP A CA 1
ATOM 5200 C C . ASP A 1 689 ? -16.696 -18.162 7.486 1.00 82.31 689 ASP A C 1
ATOM 5202 O O . ASP A 1 689 ? -15.614 -17.581 7.432 1.00 82.31 689 ASP A O 1
ATOM 5206 N N . LYS A 1 690 ? -17.651 -17.969 6.561 1.00 81.62 690 LYS A N 1
ATOM 5207 C CA . LYS A 1 690 ? -17.601 -16.972 5.479 1.00 81.62 690 LYS A CA 1
ATOM 5208 C C . LYS A 1 690 ? -18.406 -15.705 5.779 1.00 81.62 690 LYS A C 1
ATOM 5210 O O . LYS A 1 690 ? -18.607 -14.914 4.861 1.00 81.62 690 LYS A O 1
ATOM 5215 N N . GLY A 1 691 ? -18.867 -15.504 7.018 1.00 86.12 691 GLY A N 1
ATOM 5216 C CA . GLY A 1 691 ? -19.573 -14.291 7.450 1.00 86.12 691 GLY A CA 1
ATOM 5217 C C . GLY A 1 691 ? -20.735 -13.891 6.533 1.00 86.12 691 GLY A C 1
ATOM 5218 O O . GLY A 1 691 ? -20.797 -12.751 6.069 1.00 86.12 691 GLY A O 1
ATOM 5219 N N . TYR A 1 692 ? -21.627 -14.836 6.214 1.00 89.69 692 TYR A N 1
ATOM 5220 C CA . TYR A 1 692 ? -22.690 -14.648 5.221 1.00 89.69 692 TYR A CA 1
ATOM 5221 C C . TYR A 1 692 ? -24.056 -15.137 5.731 1.00 89.69 692 TYR A C 1
ATOM 5223 O O . TYR A 1 692 ? -24.209 -16.305 6.099 1.00 89.69 692 TYR A O 1
ATOM 5231 N N . PHE A 1 693 ? -25.062 -14.248 5.735 1.00 93.19 693 PHE A N 1
ATOM 5232 C CA . PHE A 1 693 ? -26.400 -14.523 6.276 1.00 93.19 693 PHE A CA 1
ATOM 5233 C C . PHE A 1 693 ? -27.531 -14.091 5.330 1.00 93.19 693 PHE A C 1
ATOM 5235 O O . PHE A 1 693 ? -27.905 -12.913 5.253 1.00 93.19 693 PHE A O 1
ATOM 5242 N N . GLU A 1 694 ? -28.186 -15.061 4.694 1.00 94.44 694 GLU A N 1
ATOM 5243 C CA . GLU A 1 694 ? -29.412 -14.847 3.922 1.00 94.44 694 GLU A CA 1
ATOM 5244 C C . GLU A 1 694 ? -30.653 -15.100 4.802 1.00 94.44 694 GLU A C 1
ATOM 5246 O O . GLU A 1 694 ? -31.304 -16.145 4.722 1.00 94.44 694 GLU A O 1
ATOM 5251 N N . LEU A 1 695 ? -30.960 -14.134 5.674 1.00 95.31 695 LEU A N 1
ATOM 5252 C CA . LEU A 1 695 ? -32.094 -14.177 6.609 1.00 95.31 695 LEU A CA 1
ATOM 5253 C C . LEU A 1 695 ? -33.426 -13.896 5.889 1.00 95.31 695 LEU A C 1
ATOM 5255 O O . LEU A 1 695 ? -33.704 -12.755 5.511 1.00 95.31 695 LEU A O 1
ATOM 5259 N N . LYS A 1 696 ? -34.267 -14.923 5.732 1.00 95.81 696 LYS A N 1
ATOM 5260 C CA . LYS A 1 696 ? -35.562 -14.878 5.023 1.00 95.81 696 LYS A CA 1
ATOM 5261 C C . LYS A 1 696 ? -36.775 -14.798 5.950 1.00 95.81 696 LYS A C 1
ATOM 5263 O O . LYS A 1 696 ? -37.887 -14.550 5.486 1.00 95.81 696 LYS A O 1
ATOM 5268 N N . GLY A 1 697 ? -36.594 -15.030 7.247 1.00 95.75 697 GLY A N 1
ATOM 5269 C CA . GLY A 1 697 ? -37.690 -15.028 8.212 1.00 95.75 697 GLY A CA 1
ATOM 5270 C C . GLY A 1 697 ? -38.350 -13.659 8.461 1.00 95.75 697 GLY A C 1
ATOM 5271 O O . GLY A 1 697 ? -37.790 -12.598 8.186 1.00 95.75 697 GLY A O 1
ATOM 5272 N N . ASN A 1 698 ? -39.587 -13.692 8.974 1.00 96.88 698 ASN A N 1
ATOM 5273 C CA . ASN A 1 698 ? -40.477 -12.524 9.064 1.00 96.88 698 ASN A CA 1
ATOM 5274 C C . ASN A 1 698 ? -39.909 -11.375 9.916 1.00 96.88 698 ASN A C 1
ATOM 5276 O O . ASN A 1 698 ? -39.477 -11.596 11.052 1.00 96.88 698 ASN A O 1
ATOM 5280 N N . GLU A 1 699 ? -40.027 -10.147 9.406 1.00 97.19 699 GLU A N 1
ATOM 5281 C CA . GLU A 1 699 ? -39.688 -8.911 10.122 1.00 97.19 699 GLU A CA 1
ATOM 5282 C C . GLU A 1 699 ? -40.576 -8.710 11.361 1.00 97.19 699 GLU A C 1
ATOM 5284 O O . GLU A 1 699 ? -41.781 -8.970 11.332 1.00 97.19 699 GLU A O 1
ATOM 5289 N N . ARG A 1 700 ? -39.976 -8.240 12.460 1.00 97.06 700 ARG A N 1
ATOM 5290 C CA . ARG A 1 700 ? -40.636 -8.030 13.762 1.00 97.06 700 ARG A CA 1
ATOM 5291 C C . ARG A 1 700 ? -40.524 -6.601 14.272 1.00 97.06 700 ARG A C 1
ATOM 5293 O O . ARG A 1 700 ? -41.485 -6.089 14.835 1.00 97.06 700 ARG A O 1
ATOM 5300 N N . ALA A 1 701 ? -39.373 -5.959 14.080 1.00 95.50 701 ALA A N 1
ATOM 5301 C CA . ALA A 1 701 ? -39.156 -4.572 14.476 1.00 95.50 701 ALA A CA 1
ATOM 5302 C C . ALA A 1 701 ? -38.067 -3.904 13.626 1.00 95.50 701 ALA A C 1
ATOM 5304 O O . ALA A 1 701 ? -37.033 -4.510 13.350 1.00 95.50 701 ALA A O 1
ATOM 5305 N N . CYS A 1 702 ? -38.278 -2.627 13.301 1.00 94.62 702 CYS A N 1
ATOM 5306 C CA . CYS A 1 702 ? -37.240 -1.710 12.834 1.00 94.62 702 CYS A CA 1
ATOM 5307 C C . CYS A 1 702 ? -36.816 -0.821 14.011 1.00 94.62 702 CYS A C 1
ATOM 5309 O O . CYS A 1 702 ? -37.676 -0.239 14.675 1.00 94.62 702 CYS A O 1
ATOM 5311 N N . LEU A 1 703 ? -35.515 -0.681 14.262 1.00 92.62 703 LEU A N 1
ATOM 5312 C CA . LEU A 1 703 ? -34.974 0.135 15.351 1.00 92.62 703 LEU A CA 1
ATOM 5313 C C . LEU A 1 703 ? -34.004 1.189 14.801 1.00 92.62 703 LEU A C 1
ATOM 5315 O O . LEU A 1 703 ? -33.207 0.932 13.895 1.00 92.62 703 LEU A O 1
ATOM 5319 N N . GLU A 1 704 ? -34.060 2.388 15.376 1.00 86.06 704 GLU A N 1
ATOM 5320 C CA . GLU A 1 704 ? -33.182 3.495 15.002 1.00 86.06 704 GLU A CA 1
ATOM 5321 C C . GLU A 1 704 ? -31.708 3.191 15.314 1.00 86.06 704 GLU A C 1
ATOM 5323 O O . GLU A 1 704 ? -31.362 2.664 16.374 1.00 86.06 704 GLU A O 1
ATOM 5328 N N . ALA A 1 705 ? -30.821 3.551 14.385 1.00 69.81 705 ALA A N 1
ATOM 5329 C CA . ALA A 1 705 ? -29.385 3.406 14.564 1.00 69.81 705 ALA A CA 1
ATOM 5330 C C . ALA A 1 705 ? -28.847 4.505 15.496 1.00 69.81 705 ALA A C 1
ATOM 5332 O O . ALA A 1 705 ? -28.702 5.656 15.087 1.00 69.81 705 ALA A O 1
ATOM 5333 N N . GLY A 1 706 ? -28.527 4.135 16.740 1.00 60.47 706 GLY A N 1
ATOM 5334 C CA . GLY A 1 706 ? -27.803 4.996 17.682 1.00 60.47 706 GLY A CA 1
ATOM 5335 C C . GLY A 1 706 ? -28.580 5.423 18.930 1.00 60.47 706 GLY A C 1
ATOM 5336 O O . GLY A 1 706 ? -28.818 6.612 19.124 1.00 60.47 706 GLY A O 1
ATOM 5337 N N . LEU A 1 707 ? -28.824 4.471 19.843 1.00 54.91 707 LEU A N 1
ATOM 5338 C CA . LEU A 1 707 ? -29.254 4.715 21.235 1.00 54.91 707 LEU A CA 1
ATOM 5339 C C . LEU A 1 707 ? -30.689 5.317 21.368 1.00 54.91 707 LEU A C 1
ATOM 5341 O O . LEU A 1 707 ? -31.398 5.418 20.368 1.00 54.91 707 LEU A O 1
ATOM 5345 N N . PRO A 1 708 ? -31.258 5.478 22.587 1.00 48.59 708 PRO A N 1
ATOM 5346 C CA . PRO A 1 708 ? -32.662 5.120 22.810 1.00 48.59 708 PRO A CA 1
ATOM 5347 C C . PRO A 1 708 ? -33.678 6.112 22.227 1.00 48.59 708 PRO A C 1
ATOM 5349 O O . PRO A 1 708 ? -33.738 7.276 22.622 1.00 48.59 708 PRO A O 1
ATOM 5352 N N . SER A 1 709 ? -34.569 5.596 21.375 1.00 47.66 709 SER A N 1
ATOM 5353 C CA . SER A 1 709 ? -35.725 6.309 20.828 1.00 47.66 709 SER A CA 1
ATOM 5354 C C . SER A 1 709 ? -36.737 6.679 21.920 1.00 47.66 709 SER A C 1
ATOM 5356 O O . SER A 1 709 ? -37.566 5.864 22.338 1.00 47.66 709 SER A O 1
ATOM 5358 N N . SER A 1 710 ? -36.692 7.931 22.374 1.00 50.19 710 SER A N 1
ATOM 5359 C CA . SER A 1 710 ? -37.522 8.497 23.444 1.00 50.19 710 SER A CA 1
ATOM 5360 C C . SER A 1 710 ? -38.986 8.729 23.030 1.00 50.19 710 SER A C 1
ATOM 5362 O O . SER A 1 710 ? -39.466 9.857 22.953 1.00 50.19 710 SER A O 1
ATOM 5364 N N . GLY A 1 711 ? -39.731 7.642 22.805 1.00 68.94 711 GLY A N 1
ATOM 5365 C CA . GLY A 1 711 ? -41.185 7.706 22.603 1.00 68.94 711 GLY A CA 1
ATOM 5366 C C . GLY A 1 711 ? -41.890 6.375 22.327 1.00 68.94 711 GLY A C 1
ATOM 5367 O O . GLY A 1 711 ? -43.071 6.244 22.628 1.00 68.94 711 GLY A O 1
ATOM 5368 N N . THR A 1 712 ? -41.188 5.369 21.801 1.00 76.00 712 THR A N 1
ATOM 5369 C CA . THR A 1 712 ? -41.790 4.103 21.327 1.00 76.00 712 THR A CA 1
ATOM 5370 C C . THR A 1 712 ? -41.832 2.984 22.372 1.00 76.00 712 THR A C 1
ATOM 5372 O O . THR A 1 712 ? -42.359 1.909 22.100 1.00 76.00 712 THR A O 1
ATOM 5375 N N . GLY A 1 713 ? -41.218 3.181 23.543 1.00 81.69 713 GLY A N 1
ATOM 5376 C CA . GLY A 1 713 ? -40.974 2.112 24.524 1.00 81.69 713 GLY A CA 1
ATOM 5377 C C . GLY A 1 713 ? -39.892 1.104 24.104 1.00 81.69 713 GLY A C 1
ATOM 5378 O O . GLY A 1 713 ? -39.488 0.272 24.915 1.00 81.69 713 GLY A O 1
ATOM 5379 N N . MET A 1 714 ? -39.385 1.201 22.871 1.00 87.44 714 MET A N 1
ATOM 5380 C CA . MET A 1 714 ? -38.287 0.385 22.365 1.00 87.44 714 MET A CA 1
ATOM 5381 C C . MET A 1 714 ? -36.938 1.024 22.706 1.00 87.44 714 MET A C 1
ATOM 5383 O O . MET A 1 714 ? -36.770 2.239 22.594 1.00 87.44 714 MET A O 1
ATOM 5387 N N . SER A 1 715 ? -35.958 0.215 23.111 1.00 86.94 715 SER A N 1
ATOM 5388 C CA . SER A 1 715 ? -34.559 0.659 23.187 1.00 86.94 715 SER A CA 1
ATOM 5389 C C . SER A 1 715 ? -33.588 -0.509 23.069 1.00 86.94 715 SER A C 1
ATOM 5391 O O . SER A 1 715 ? -33.723 -1.510 23.775 1.00 86.94 715 SER A O 1
ATOM 5393 N N . LEU A 1 716 ? -32.586 -0.344 22.210 1.00 87.38 716 LEU A N 1
ATOM 5394 C CA . LEU A 1 716 ? -31.439 -1.235 22.103 1.00 87.38 716 LEU A CA 1
ATOM 5395 C C . LEU A 1 716 ? -30.307 -0.669 22.970 1.00 87.38 716 LEU A C 1
ATOM 5397 O O . LEU A 1 716 ? -29.947 0.501 22.841 1.00 87.38 716 LEU A O 1
ATOM 5401 N N . ASN A 1 717 ? -29.794 -1.480 23.889 1.00 87.12 717 ASN A N 1
ATOM 5402 C CA . ASN A 1 717 ? -28.725 -1.124 24.821 1.00 87.12 717 ASN A CA 1
ATOM 5403 C C . ASN A 1 717 ? -27.690 -2.257 24.809 1.00 87.12 717 ASN A C 1
ATOM 5405 O O . ASN A 1 717 ? -28.043 -3.386 24.487 1.00 87.12 717 ASN A O 1
ATOM 5409 N N . LEU A 1 718 ? -26.447 -2.007 25.211 1.00 85.06 718 LEU A N 1
ATOM 5410 C CA . LEU A 1 718 ? -25.516 -3.101 25.515 1.00 85.06 718 LEU A CA 1
ATOM 5411 C C . LEU A 1 718 ? -25.982 -3.833 26.791 1.00 85.06 718 LEU A C 1
ATOM 5413 O O . LEU A 1 718 ? -26.512 -3.201 27.711 1.00 85.06 718 LEU A O 1
ATOM 5417 N N . ALA A 1 719 ? -25.809 -5.152 26.851 1.00 85.00 719 ALA A N 1
ATOM 5418 C CA . ALA A 1 719 ? -26.014 -5.942 28.063 1.00 85.00 719 ALA A CA 1
ATOM 5419 C C . ALA A 1 719 ? -24.762 -5.884 28.957 1.00 85.00 719 ALA A C 1
ATOM 5421 O O . ALA A 1 719 ? -23.640 -5.834 28.464 1.00 85.00 719 ALA A O 1
ATOM 5422 N N . THR A 1 720 ? -24.940 -5.908 30.281 1.00 77.50 720 THR A N 1
ATOM 5423 C CA . THR A 1 720 ? -23.827 -5.932 31.256 1.00 77.50 720 THR A CA 1
ATOM 5424 C C . THR A 1 720 ? -23.285 -7.332 31.549 1.00 77.50 720 THR A C 1
ATOM 5426 O O . THR A 1 720 ? -22.276 -7.472 32.236 1.00 77.50 720 THR A O 1
ATOM 5429 N N . LEU A 1 721 ? -23.908 -8.366 30.979 1.00 72.38 721 LEU A N 1
ATOM 5430 C CA . LEU A 1 721 ? -23.299 -9.681 30.824 1.00 72.38 721 LEU A CA 1
ATOM 5431 C C . LEU A 1 721 ? -22.471 -9.666 29.532 1.00 72.38 721 LEU A C 1
ATOM 5433 O O . LEU A 1 721 ? -23.030 -9.483 28.450 1.00 72.38 721 LEU A O 1
ATOM 5437 N N . ALA A 1 722 ? -21.160 -9.885 29.651 1.00 63.59 722 ALA A N 1
ATOM 5438 C CA . ALA A 1 722 ? -20.359 -10.343 28.518 1.00 63.59 722 ALA A CA 1
ATOM 5439 C C . ALA A 1 722 ? -20.936 -11.671 28.003 1.00 63.59 722 ALA A C 1
ATOM 5441 O O . ALA A 1 722 ? -21.564 -12.408 28.774 1.00 63.59 722 ALA A O 1
ATOM 5442 N N . CYS A 1 723 ? -20.727 -11.993 26.725 1.00 60.25 723 CYS A N 1
ATOM 5443 C CA . CYS A 1 723 ? -21.173 -13.281 26.206 1.00 60.25 723 CYS A CA 1
ATOM 5444 C C . CYS A 1 723 ? -20.539 -14.407 27.031 1.00 60.25 723 CYS A C 1
ATOM 5446 O O . CYS A 1 723 ? -19.314 -14.510 27.116 1.00 60.25 723 CYS A O 1
ATOM 5448 N N . ALA A 1 724 ? -21.361 -15.296 27.594 1.00 57.31 724 ALA A N 1
ATOM 5449 C CA . ALA A 1 724 ? -20.875 -16.642 27.853 1.00 57.31 724 ALA A CA 1
ATOM 5450 C C . ALA A 1 724 ? -20.499 -17.198 26.476 1.00 57.31 724 ALA A C 1
ATOM 5452 O O . ALA A 1 724 ? -21.395 -17.362 25.646 1.00 57.31 724 ALA A O 1
ATOM 5453 N N . LYS A 1 725 ? -19.190 -17.365 26.213 1.00 51.06 725 LYS A N 1
ATOM 5454 C CA . LYS A 1 725 ? -18.663 -17.801 24.910 1.00 51.06 725 LYS A CA 1
ATOM 5455 C C . LYS A 1 725 ? -19.507 -19.001 24.464 1.00 51.06 725 LYS A C 1
ATOM 5457 O O . LYS A 1 725 ? -19.588 -19.953 25.244 1.00 51.06 725 LYS A O 1
ATOM 5462 N N . PRO A 1 726 ? -20.246 -18.896 23.344 1.00 46.06 726 PRO A N 1
ATOM 5463 C CA . PRO A 1 726 ? -21.457 -19.680 23.169 1.00 46.06 726 PRO A CA 1
ATOM 5464 C C . PRO A 1 726 ? -21.141 -21.165 23.247 1.00 46.06 726 PRO A C 1
ATOM 5466 O O . PRO A 1 726 ? -20.311 -21.663 22.492 1.00 46.06 726 PRO A O 1
ATOM 5469 N N . LEU A 1 727 ? -21.845 -21.861 24.145 1.00 38.56 727 LEU A N 1
ATOM 5470 C CA . LEU A 1 727 ? -21.881 -23.320 24.196 1.00 38.56 727 LEU A CA 1
ATOM 5471 C C . LEU A 1 727 ? -22.727 -23.843 23.027 1.00 38.56 727 LEU A C 1
ATOM 5473 O O . LEU A 1 727 ? -23.722 -24.546 23.208 1.00 38.56 727 LEU A O 1
ATOM 5477 N N . PHE A 1 728 ? -22.289 -23.521 21.810 1.00 43.62 728 PHE A N 1
ATOM 5478 C CA . PHE A 1 728 ? -22.268 -24.548 20.792 1.00 43.62 728 PHE A CA 1
ATOM 5479 C C . PHE A 1 728 ? -21.553 -25.751 21.426 1.00 43.62 728 PHE A C 1
ATOM 5481 O O . PHE A 1 728 ? -20.473 -25.563 21.997 1.00 43.62 728 PHE A O 1
ATOM 5488 N N . PRO A 1 729 ? -22.102 -26.975 21.369 1.00 41.78 729 PRO A N 1
ATOM 5489 C CA . PRO A 1 729 ? -21.186 -28.095 21.294 1.00 41.78 729 PRO A CA 1
ATOM 5490 C C . PRO A 1 729 ? -20.278 -27.797 20.096 1.00 41.78 729 PRO A C 1
ATOM 5492 O O . PRO A 1 729 ? -20.783 -27.538 19.000 1.00 41.78 729 PRO A O 1
ATOM 5495 N N . GLU A 1 730 ? -18.963 -27.789 20.312 1.00 42.03 730 GLU A N 1
ATOM 5496 C CA . GLU A 1 730 ? -18.017 -28.078 19.234 1.00 42.03 730 GLU A CA 1
ATOM 5497 C C . GLU A 1 730 ? -18.555 -29.368 18.615 1.00 42.03 730 GLU A C 1
ATOM 5499 O O . GLU A 1 730 ? -18.717 -30.360 19.329 1.00 42.03 730 GLU A O 1
ATOM 5504 N N . ALA A 1 731 ? -19.073 -29.266 17.387 1.00 40.62 731 ALA A N 1
ATOM 5505 C CA . ALA A 1 731 ? -20.098 -30.179 16.886 1.00 40.62 731 ALA A CA 1
ATOM 5506 C C . ALA A 1 731 ? -19.441 -31.497 16.479 1.00 40.62 731 ALA A C 1
ATOM 5508 O O . ALA A 1 731 ? -19.186 -31.687 15.295 1.00 40.62 731 ALA A O 1
ATOM 5509 N N . GLU A 1 732 ? -19.123 -32.295 17.512 1.00 39.81 732 GLU A N 1
ATOM 5510 C CA . GLU A 1 732 ? -18.100 -33.347 17.585 1.00 39.81 732 GLU A CA 1
ATOM 5511 C C . GLU A 1 732 ? -17.326 -33.450 16.277 1.00 39.81 732 GLU A C 1
ATOM 5513 O O . GLU A 1 732 ? -17.729 -34.233 15.419 1.00 39.81 732 GLU A O 1
ATOM 5518 N N . GLU A 1 733 ? -16.286 -32.608 16.107 1.00 43.09 733 GLU A N 1
ATOM 5519 C CA . GLU A 1 733 ? -15.484 -32.585 14.875 1.00 43.09 733 GLU A CA 1
ATOM 5520 C C . GLU A 1 733 ? -15.154 -34.031 14.516 1.00 43.09 733 GLU A C 1
ATOM 5522 O O . GLU A 1 733 ? -14.434 -34.682 15.277 1.00 43.09 733 GLU A O 1
ATOM 5527 N N . GLU A 1 734 ? -15.743 -34.545 13.422 1.00 41.84 734 GLU A N 1
ATOM 5528 C CA . GLU A 1 734 ? -15.603 -35.945 13.013 1.00 41.84 734 GLU A CA 1
ATOM 5529 C C . GLU A 1 734 ? -14.115 -36.195 12.836 1.00 41.84 734 GLU A C 1
ATOM 5531 O O . GLU A 1 734 ? -13.544 -35.741 11.843 1.00 41.84 734 GLU A O 1
ATOM 5536 N N . THR A 1 735 ? -13.501 -36.815 13.855 1.00 40.12 735 THR A N 1
ATOM 5537 C CA . THR A 1 735 ? -12.113 -36.514 14.230 1.00 40.12 735 THR A CA 1
ATOM 5538 C C . THR A 1 735 ? -11.237 -36.604 13.006 1.00 40.12 735 THR A C 1
ATOM 5540 O O . THR A 1 735 ? -11.015 -37.722 12.527 1.00 40.12 735 THR A O 1
ATOM 5543 N N . LEU A 1 736 ? -10.827 -35.440 12.479 1.00 36.34 736 LEU A N 1
ATOM 5544 C CA . LEU A 1 736 ? -10.182 -35.343 11.175 1.00 36.34 736 LEU A CA 1
ATOM 5545 C C . LEU A 1 736 ? -8.964 -36.243 11.228 1.00 36.34 736 LEU A C 1
ATOM 5547 O O . LEU A 1 736 ? -7.984 -35.907 11.894 1.00 36.34 736 LEU A O 1
ATOM 5551 N N . GLN A 1 737 ? -9.080 -37.417 10.599 1.00 38.34 737 GLN A N 1
ATOM 5552 C CA . GLN A 1 737 ? -8.060 -38.445 10.700 1.00 38.34 737 GLN A CA 1
ATOM 5553 C C . GLN A 1 737 ? -6.776 -37.788 10.204 1.00 38.34 737 GLN A C 1
ATOM 5555 O O . GLN A 1 737 ? -6.759 -37.335 9.052 1.00 38.34 737 GLN A O 1
ATOM 5560 N N . PRO A 1 738 ? -5.755 -37.624 11.072 1.00 37.28 738 PRO A N 1
ATOM 5561 C CA . PRO A 1 738 ? -4.561 -36.892 10.695 1.00 37.28 738 PRO A CA 1
ATOM 5562 C C . PRO A 1 738 ? -4.016 -37.566 9.446 1.00 37.28 738 PRO A C 1
ATOM 5564 O O . PRO A 1 738 ? -4.013 -38.794 9.374 1.00 37.28 738 PRO A O 1
ATOM 5567 N N . LEU A 1 739 ? -3.646 -36.779 8.436 1.00 35.91 739 LEU A N 1
ATOM 5568 C CA . LEU A 1 739 ? -3.281 -37.321 7.133 1.00 35.91 739 LEU A CA 1
ATOM 5569 C C . LEU A 1 739 ? -1.976 -38.120 7.278 1.00 35.91 739 LEU A C 1
ATOM 5571 O O . LEU A 1 739 ? -0.887 -37.552 7.206 1.00 35.91 739 LEU A O 1
ATOM 5575 N N . VAL A 1 740 ? -2.100 -39.419 7.561 1.00 43.12 740 VAL A N 1
ATOM 5576 C CA . VAL A 1 740 ? -0.967 -40.294 7.858 1.00 43.12 740 VAL A CA 1
ATOM 5577 C C . VAL A 1 740 ? -0.158 -40.465 6.581 1.00 43.12 740 VAL A C 1
ATOM 5579 O O . VAL A 1 740 ? -0.593 -41.113 5.629 1.00 43.12 740 VAL A O 1
ATOM 5582 N N . PHE A 1 741 ? 1.026 -39.862 6.567 1.00 38.56 741 PHE A N 1
ATOM 5583 C CA . PHE A 1 741 ? 2.033 -40.108 5.548 1.00 38.56 741 PHE A CA 1
ATOM 5584 C C . PHE A 1 741 ? 2.719 -41.438 5.859 1.00 38.56 741 PHE A C 1
ATOM 5586 O O . PHE A 1 741 ? 3.720 -41.483 6.568 1.00 38.56 741 PHE A O 1
ATOM 5593 N N . ASP A 1 742 ? 2.117 -42.508 5.349 1.00 43.72 742 ASP A N 1
ATOM 5594 C CA . ASP A 1 742 ? 2.668 -43.863 5.330 1.00 43.72 742 ASP A CA 1
ATOM 5595 C C . ASP A 1 742 ? 3.996 -43.887 4.543 1.00 43.72 742 ASP A C 1
ATOM 5597 O O . ASP A 1 742 ? 4.106 -43.233 3.497 1.00 43.72 742 ASP A O 1
ATOM 5601 N N . ASP A 1 743 ? 5.016 -44.601 5.031 1.00 46.66 743 ASP A N 1
ATOM 5602 C CA . ASP A 1 743 ? 6.311 -44.691 4.342 1.00 46.66 743 ASP A CA 1
ATOM 5603 C C . ASP A 1 743 ? 6.189 -45.696 3.182 1.00 46.66 743 ASP A C 1
ATOM 5605 O O . ASP A 1 743 ? 6.046 -46.895 3.418 1.00 46.66 743 ASP A O 1
ATOM 5609 N N . PRO A 1 744 ? 6.309 -45.276 1.907 1.00 49.19 744 PRO A N 1
ATOM 5610 C CA . PRO A 1 744 ? 6.134 -46.172 0.762 1.00 49.19 744 PRO A CA 1
ATOM 5611 C C . PRO A 1 744 ? 7.235 -47.246 0.625 1.00 49.19 744 PRO A C 1
ATOM 5613 O O . PRO A 1 744 ? 7.245 -47.987 -0.362 1.00 49.19 744 PRO A O 1
ATOM 5616 N N . THR A 1 745 ? 8.189 -47.315 1.559 1.00 48.06 745 THR A N 1
ATOM 5617 C CA . THR A 1 745 ? 9.227 -48.346 1.645 1.00 48.06 745 THR A CA 1
ATOM 5618 C C . THR A 1 745 ? 8.967 -49.406 2.721 1.00 48.06 745 THR A C 1
ATOM 5620 O O . THR A 1 745 ? 9.556 -50.492 2.632 1.00 48.06 745 THR A O 1
ATOM 5623 N N . THR A 1 746 ? 8.068 -49.174 3.687 1.00 54.19 746 THR A N 1
ATOM 5624 C CA . THR A 1 746 ? 7.630 -50.229 4.612 1.00 54.19 746 THR A CA 1
ATOM 5625 C C . THR A 1 746 ? 6.668 -51.180 3.889 1.00 54.19 746 THR A C 1
ATOM 5627 O O . THR A 1 746 ? 5.930 -50.824 2.974 1.00 54.19 746 THR A O 1
ATOM 5630 N N . THR A 1 747 ? 6.750 -52.473 4.214 1.00 47.47 747 THR A N 1
ATOM 5631 C CA . THR A 1 747 ? 5.980 -53.539 3.529 1.00 47.47 747 THR A CA 1
ATOM 5632 C C . THR A 1 747 ? 5.299 -54.491 4.513 1.00 47.47 747 THR A C 1
ATOM 5634 O O . THR A 1 747 ? 4.938 -55.615 4.163 1.00 47.47 747 THR A O 1
ATOM 5637 N N . GLN A 1 748 ? 5.129 -54.044 5.758 1.00 49.62 748 GLN A N 1
ATOM 5638 C CA . GLN A 1 748 ? 4.502 -54.791 6.844 1.00 49.62 748 GLN A CA 1
ATOM 5639 C C . GLN A 1 748 ? 3.358 -53.953 7.403 1.00 49.62 748 GLN A C 1
ATOM 5641 O O . GLN A 1 748 ? 3.575 -52.858 7.898 1.00 49.62 748 GLN A O 1
ATOM 5646 N N . THR A 1 749 ? 2.134 -54.465 7.299 1.00 43.69 749 THR A N 1
ATOM 5647 C CA . THR A 1 749 ? 0.913 -53.791 7.765 1.00 43.69 749 THR A CA 1
ATOM 5648 C C . THR A 1 749 ? 0.644 -54.095 9.243 1.00 43.69 749 THR A C 1
ATOM 5650 O O . THR A 1 749 ? -0.467 -54.487 9.601 1.00 43.69 749 THR A O 1
ATOM 5653 N N . GLU A 1 750 ? 1.677 -54.006 10.079 1.00 45.41 750 GLU A N 1
ATOM 5654 C CA . GLU A 1 750 ? 1.580 -54.095 11.539 1.00 45.41 750 GLU A CA 1
ATOM 5655 C C . GLU A 1 750 ? 2.008 -52.737 12.109 1.00 45.41 750 GLU A C 1
ATOM 5657 O O . GLU A 1 750 ? 3.000 -52.168 11.668 1.00 45.41 750 GLU A O 1
ATOM 5662 N N . GLU A 1 751 ? 1.189 -52.202 13.013 1.00 40.78 751 GLU A N 1
ATOM 5663 C CA . GLU A 1 751 ? 1.101 -50.788 13.408 1.00 40.78 751 GLU A CA 1
ATOM 5664 C C . GLU A 1 751 ? 2.462 -50.109 13.684 1.00 40.78 751 GLU A C 1
ATOM 5666 O O . GLU A 1 751 ? 3.150 -50.447 14.648 1.00 40.78 751 GLU A O 1
ATOM 5671 N N . ASP A 1 752 ? 2.827 -49.100 12.879 1.00 44.91 752 ASP A N 1
ATOM 5672 C CA . ASP A 1 752 ? 4.001 -48.257 13.137 1.00 44.91 752 ASP A CA 1
ATOM 5673 C C . ASP A 1 752 ? 3.778 -47.413 14.407 1.00 44.91 752 ASP A C 1
ATOM 5675 O O . ASP A 1 752 ? 2.957 -46.492 14.447 1.00 44.91 752 ASP A O 1
ATOM 5679 N N . PHE A 1 753 ? 4.515 -47.750 15.469 1.00 46.78 753 PHE A N 1
ATOM 5680 C CA . PHE A 1 753 ? 4.320 -47.234 16.828 1.00 46.78 753 PHE A CA 1
ATOM 5681 C C . PHE A 1 753 ? 4.647 -45.735 16.968 1.00 46.78 753 PHE A C 1
ATOM 5683 O O . PHE A 1 753 ? 5.756 -45.350 17.347 1.00 46.78 753 PHE A O 1
ATOM 5690 N N . TRP A 1 754 ? 3.649 -44.878 16.745 1.00 46.91 754 TRP A N 1
ATOM 5691 C CA . TRP A 1 754 ? 3.696 -43.461 17.114 1.00 46.91 754 TRP A CA 1
ATOM 5692 C C . TRP A 1 754 ? 3.486 -43.267 18.623 1.00 46.91 754 TRP A C 1
ATOM 5694 O O . TRP A 1 754 ? 2.359 -43.219 19.112 1.00 46.91 754 TRP A O 1
ATOM 5704 N N . LEU A 1 755 ? 4.588 -43.100 19.356 1.00 47.22 755 LEU A N 1
ATOM 5705 C CA . LEU A 1 755 ? 4.583 -42.514 20.701 1.00 47.22 755 LEU A CA 1
ATOM 5706 C C . LEU A 1 755 ? 4.534 -40.983 20.593 1.00 47.22 755 LEU A C 1
ATOM 5708 O O . LEU A 1 755 ? 5.254 -40.391 19.785 1.00 47.22 755 LEU A O 1
ATOM 5712 N N . HIS A 1 756 ? 3.717 -40.319 21.412 1.00 56.31 756 HIS A N 1
ATOM 5713 C CA . HIS A 1 756 ? 3.714 -38.859 21.473 1.00 56.31 756 HIS A CA 1
ATOM 5714 C C . HIS A 1 756 ? 5.036 -38.372 22.103 1.00 56.31 756 HIS A C 1
ATOM 5716 O O . HIS A 1 756 ? 5.562 -39.042 22.993 1.00 56.31 756 HIS A O 1
ATOM 5722 N N . PRO A 1 757 ? 5.583 -37.187 21.755 1.00 51.38 757 PRO A N 1
ATOM 5723 C CA . PRO A 1 757 ? 6.833 -36.693 22.352 1.00 51.38 757 PRO A CA 1
ATOM 5724 C C . PRO A 1 757 ? 6.818 -36.526 23.885 1.00 51.38 757 PRO A C 1
ATOM 5726 O O . PRO A 1 757 ? 7.871 -36.345 24.493 1.00 51.38 757 PRO A O 1
ATOM 5729 N N . CYS A 1 758 ? 5.641 -36.584 24.521 1.00 53.12 758 CYS A N 1
ATOM 5730 C CA . CYS A 1 758 ? 5.487 -36.597 25.981 1.00 53.12 758 CYS A CA 1
ATOM 5731 C C . CYS A 1 758 ? 5.526 -38.004 26.610 1.00 53.12 758 CYS A C 1
ATOM 5733 O O . CYS A 1 758 ? 5.687 -38.101 27.824 1.00 53.12 758 CYS A O 1
ATOM 5735 N N . ASP A 1 759 ? 5.416 -39.069 25.811 1.00 60.03 759 ASP A N 1
ATOM 5736 C CA . ASP A 1 759 ? 5.411 -40.468 26.267 1.00 60.03 759 ASP A CA 1
ATOM 5737 C C . ASP A 1 759 ? 6.839 -41.037 26.405 1.00 60.03 759 ASP A C 1
ATOM 5739 O O . ASP A 1 759 ? 7.040 -42.154 26.882 1.00 60.03 759 ASP A O 1
ATOM 5743 N N . CYS A 1 760 ? 7.851 -40.251 26.018 1.00 65.19 760 CYS A N 1
ATOM 5744 C CA . CYS A 1 760 ? 9.278 -40.540 26.166 1.00 65.19 760 CYS A CA 1
ATOM 5745 C C . CYS A 1 760 ? 9.723 -40.493 27.642 1.00 65.19 760 CYS A C 1
ATOM 5747 O O . CYS A 1 760 ? 10.423 -39.579 28.084 1.00 65.19 760 CYS A O 1
ATOM 5749 N N . LEU A 1 761 ? 9.303 -41.493 28.417 1.00 71.50 761 LEU A N 1
ATOM 5750 C CA . LEU A 1 761 ? 9.592 -41.631 29.843 1.00 71.50 761 LEU A CA 1
ATOM 5751 C C . LEU A 1 761 ? 11.021 -42.164 30.088 1.00 71.50 761 LEU A C 1
ATOM 5753 O O . LEU A 1 761 ? 11.373 -43.231 29.577 1.00 71.50 761 LEU A O 1
ATOM 5757 N N . PRO A 1 762 ? 11.848 -41.497 30.918 1.00 70.94 762 PRO A N 1
ATOM 5758 C CA . PRO A 1 762 ? 13.136 -42.040 31.341 1.00 70.94 762 PRO A CA 1
ATOM 5759 C C . PRO A 1 762 ? 12.972 -43.354 32.118 1.00 70.94 762 PRO A C 1
ATOM 5761 O O . PRO A 1 762 ? 12.198 -43.416 33.076 1.00 70.94 762 PRO A O 1
ATOM 5764 N N . LEU A 1 763 ? 13.777 -44.376 31.793 1.00 68.31 763 LEU A N 1
ATOM 5765 C CA . LEU A 1 763 ? 13.773 -45.673 32.498 1.00 68.31 763 LEU A CA 1
ATOM 5766 C C . LEU A 1 763 ? 13.962 -45.543 34.025 1.00 68.31 763 LEU A C 1
ATOM 5768 O O . LEU A 1 763 ? 13.513 -46.404 34.777 1.00 68.31 763 LEU A O 1
ATOM 5772 N N . GLU A 1 764 ? 14.606 -44.462 34.481 1.00 73.62 764 GLU A N 1
ATOM 5773 C CA . GLU A 1 764 ? 14.798 -44.115 35.896 1.00 73.62 764 GLU A CA 1
ATOM 5774 C C . GLU A 1 764 ? 13.485 -43.965 36.688 1.00 73.62 764 GLU A C 1
ATOM 5776 O O . GLU A 1 764 ? 13.493 -44.142 37.905 1.00 73.62 764 GLU A O 1
ATOM 5781 N N . TRP A 1 765 ? 12.367 -43.622 36.035 1.00 76.62 765 TRP A N 1
ATOM 5782 C CA . TRP A 1 765 ? 11.082 -43.377 36.708 1.00 76.62 765 TRP A CA 1
ATOM 5783 C C . TRP A 1 765 ? 10.297 -44.674 36.973 1.00 76.62 765 TRP A C 1
ATOM 5785 O O . TRP A 1 765 ? 9.511 -44.744 37.921 1.00 76.62 765 TRP A O 1
ATOM 5795 N N . GLY A 1 766 ? 10.544 -45.725 36.180 1.00 76.44 766 GLY A N 1
ATOM 5796 C CA . GLY A 1 766 ? 9.837 -47.005 36.265 1.00 76.44 766 GLY A CA 1
ATOM 5797 C C . GLY A 1 766 ? 8.314 -46.854 36.154 1.00 76.44 766 GLY A C 1
ATOM 5798 O O . GLY A 1 766 ? 7.812 -45.925 35.533 1.00 76.44 766 GLY A O 1
ATOM 5799 N N . SER A 1 767 ? 7.558 -47.749 36.797 1.00 75.31 767 SER A N 1
ATOM 5800 C CA . SER A 1 767 ? 6.091 -47.658 36.901 1.00 75.31 767 SER A CA 1
ATOM 5801 C C . SER A 1 767 ? 5.636 -46.745 38.058 1.00 75.31 767 SER A C 1
ATOM 5803 O O . SER A 1 767 ? 4.662 -47.051 38.751 1.00 75.31 767 SER A O 1
ATOM 5805 N N . GLY A 1 768 ? 6.410 -45.701 38.365 1.00 65.38 768 GLY A N 1
ATOM 5806 C CA . GLY A 1 768 ? 6.192 -44.795 39.489 1.00 65.38 768 GLY A CA 1
ATOM 5807 C C . GLY A 1 768 ? 5.898 -43.374 39.020 1.00 65.38 768 GLY A C 1
ATOM 5808 O O . GLY A 1 768 ? 6.514 -42.885 38.077 1.00 65.38 768 GLY A O 1
ATOM 5809 N N . TRP A 1 769 ? 4.987 -42.685 39.713 1.00 54.41 769 TRP A N 1
ATOM 5810 C CA . TRP A 1 769 ? 4.661 -41.287 39.417 1.00 54.41 769 TRP A CA 1
ATOM 5811 C C . TRP A 1 769 ? 5.945 -40.427 39.389 1.00 54.41 769 TRP A C 1
ATOM 5813 O O . TRP A 1 769 ? 6.711 -40.480 40.358 1.00 54.41 769 TRP A O 1
ATOM 5823 N N . PRO A 1 770 ? 6.202 -39.639 38.325 1.00 63.06 770 PRO A N 1
ATOM 5824 C CA . PRO A 1 770 ? 5.225 -39.115 37.362 1.00 63.06 770 PRO A CA 1
ATOM 5825 C C . PRO A 1 770 ? 4.928 -39.975 36.119 1.00 63.06 770 PRO A C 1
ATOM 5827 O O . PRO A 1 770 ? 4.123 -39.542 35.300 1.00 63.06 770 PRO A O 1
ATOM 5830 N N . ALA A 1 771 ? 5.518 -41.164 35.960 1.00 69.06 771 ALA A N 1
ATOM 5831 C CA . ALA A 1 771 ? 5.180 -42.064 34.855 1.00 69.06 771 ALA A CA 1
ATOM 5832 C C . ALA A 1 771 ? 3.787 -42.704 35.023 1.00 69.06 771 ALA A C 1
ATOM 5834 O O . ALA A 1 771 ? 3.405 -43.096 36.130 1.00 69.06 771 ALA A O 1
ATOM 5835 N N . ASP A 1 772 ? 3.060 -42.860 33.912 1.00 74.81 772 ASP A N 1
ATOM 5836 C CA . ASP A 1 772 ? 1.917 -43.776 33.815 1.00 74.81 772 ASP A CA 1
ATOM 5837 C C . ASP A 1 772 ? 2.422 -45.184 33.456 1.00 74.81 772 ASP A C 1
ATOM 5839 O O . ASP A 1 772 ? 3.306 -45.351 32.613 1.00 74.81 772 ASP A O 1
ATOM 5843 N N . ALA A 1 773 ? 1.849 -46.207 34.088 1.00 73.44 773 ALA A N 1
ATOM 5844 C CA . ALA A 1 773 ? 2.164 -47.599 33.805 1.00 73.44 773 ALA A CA 1
ATOM 5845 C C . ALA A 1 773 ? 1.747 -48.007 32.381 1.00 73.44 773 ALA A C 1
ATOM 5847 O O . ALA A 1 773 ? 2.478 -48.760 31.745 1.00 73.44 773 ALA A O 1
ATOM 5848 N N . MET A 1 774 ? 0.635 -47.471 31.853 1.00 70.81 774 MET A N 1
ATOM 5849 C CA . MET A 1 774 ? 0.202 -47.758 30.476 1.00 70.81 774 MET A CA 1
ATOM 5850 C C . MET A 1 774 ? 1.189 -47.221 29.432 1.00 70.81 774 MET A C 1
ATOM 5852 O O . MET A 1 774 ? 1.511 -47.916 28.472 1.00 70.81 774 MET A O 1
ATOM 5856 N N . ALA A 1 775 ? 1.719 -46.011 29.635 1.00 68.75 775 ALA A N 1
ATOM 5857 C CA . ALA A 1 775 ? 2.747 -45.455 28.757 1.00 68.75 775 ALA A CA 1
ATOM 5858 C C . ALA A 1 775 ? 4.036 -46.297 28.791 1.00 68.75 775 ALA A C 1
ATOM 5860 O O . ALA A 1 775 ? 4.659 -46.509 27.755 1.00 68.75 775 ALA A O 1
ATOM 5861 N N . LEU A 1 776 ? 4.400 -46.841 29.959 1.00 73.44 776 LEU A N 1
ATOM 5862 C CA . LEU A 1 776 ? 5.578 -47.698 30.110 1.00 73.44 776 LEU A CA 1
ATOM 5863 C C . LEU A 1 776 ? 5.426 -49.076 29.432 1.00 73.44 776 LEU A C 1
ATOM 5865 O O . LEU A 1 776 ? 6.417 -49.616 28.946 1.00 73.44 776 LEU A O 1
ATOM 5869 N N . GLU A 1 777 ? 4.214 -49.643 29.377 1.00 75.38 777 GLU A N 1
ATOM 5870 C CA . GLU A 1 777 ? 3.937 -50.901 28.655 1.00 75.38 777 GLU A CA 1
ATOM 5871 C C . GLU A 1 777 ? 3.968 -50.732 27.124 1.00 75.38 777 GLU A C 1
ATOM 5873 O O . GLU A 1 777 ? 4.298 -51.682 26.415 1.00 75.38 777 GLU A O 1
ATOM 5878 N N . ASN A 1 778 ? 3.706 -49.522 26.616 1.00 67.88 778 ASN A N 1
ATOM 5879 C CA . ASN A 1 778 ? 3.750 -49.200 25.184 1.00 67.88 778 ASN A CA 1
ATOM 5880 C C . ASN A 1 778 ? 5.173 -48.936 24.642 1.00 67.88 778 ASN A C 1
ATOM 5882 O O . ASN A 1 778 ? 5.352 -48.813 23.431 1.00 67.88 778 ASN A O 1
ATOM 5886 N N . ILE A 1 779 ? 6.196 -48.847 25.501 1.00 68.06 779 ILE A N 1
ATOM 5887 C CA . ILE A 1 779 ? 7.593 -48.661 25.076 1.00 68.06 779 ILE A CA 1
ATOM 5888 C C . ILE A 1 779 ? 8.157 -50.006 24.572 1.00 68.06 779 ILE A C 1
ATOM 5890 O O . ILE A 1 779 ? 8.248 -50.955 25.356 1.00 68.06 779 ILE A O 1
ATOM 5894 N N . PRO A 1 780 ? 8.615 -50.122 23.304 1.00 69.94 780 PRO A N 1
ATOM 5895 C CA . PRO A 1 780 ? 9.138 -51.381 22.774 1.00 69.94 780 PRO A CA 1
ATOM 5896 C C . PRO A 1 780 ? 10.307 -51.917 23.625 1.00 69.94 780 PRO A C 1
ATOM 5898 O O . PRO A 1 780 ? 11.276 -51.173 23.832 1.00 69.94 780 PRO A O 1
ATOM 5901 N N . PRO A 1 781 ? 10.300 -53.191 24.080 1.00 65.25 781 PRO A N 1
ATOM 5902 C CA . PRO A 1 781 ? 11.294 -53.713 25.033 1.00 65.25 781 PRO A CA 1
ATOM 5903 C C . PRO A 1 781 ? 12.761 -53.662 24.580 1.00 65.25 781 PRO A C 1
ATOM 5905 O O . PRO A 1 781 ? 13.669 -53.814 25.392 1.00 65.25 781 PRO A O 1
ATOM 5908 N N . THR A 1 782 ? 13.008 -53.467 23.285 1.00 64.75 782 THR A N 1
ATOM 5909 C CA . THR A 1 782 ? 14.339 -53.326 22.677 1.00 64.75 782 THR A CA 1
ATOM 5910 C C . THR A 1 782 ? 14.834 -51.879 22.584 1.00 64.75 782 THR A C 1
ATOM 5912 O O . THR A 1 782 ? 15.999 -51.668 22.257 1.00 64.75 782 THR A O 1
ATOM 5915 N N . SER A 1 783 ? 13.982 -50.882 22.847 1.00 67.00 783 SER A N 1
ATOM 5916 C CA . SER A 1 783 ? 14.291 -49.453 22.649 1.00 67.00 783 SER A CA 1
ATOM 5917 C C . SER A 1 783 ? 15.182 -48.839 23.735 1.00 67.00 783 SER A C 1
ATOM 5919 O O . SER A 1 783 ? 15.815 -47.812 23.496 1.00 67.00 783 SER A O 1
ATOM 5921 N N . ASN A 1 784 ? 15.211 -49.424 24.940 1.00 67.12 784 ASN A N 1
ATOM 5922 C CA . ASN A 1 784 ? 15.855 -48.861 26.139 1.00 67.12 784 ASN A CA 1
ATOM 5923 C C . ASN A 1 784 ? 15.476 -47.388 26.440 1.00 67.12 784 ASN A C 1
ATOM 5925 O O . ASN A 1 784 ? 16.265 -46.667 27.047 1.00 67.12 784 ASN A O 1
ATOM 5929 N N . GLY A 1 785 ? 14.297 -46.920 26.004 1.00 62.69 785 GLY A N 1
ATOM 5930 C CA . GLY A 1 785 ? 13.880 -45.515 26.141 1.00 62.69 785 GLY A CA 1
ATOM 5931 C C . GLY A 1 785 ? 14.654 -44.523 25.256 1.00 62.69 785 GLY A C 1
ATOM 5932 O O . GLY A 1 785 ? 14.587 -43.320 25.482 1.00 62.69 785 GLY A O 1
ATOM 5933 N N . SER A 1 786 ? 15.398 -45.009 24.258 1.00 57.47 786 SER A N 1
ATOM 5934 C CA . SER A 1 786 ? 16.214 -44.205 23.344 1.00 57.47 786 SER A CA 1
ATOM 5935 C C . SER A 1 786 ? 15.630 -44.228 21.928 1.00 57.47 786 SER A C 1
ATOM 5937 O O . SER A 1 786 ? 16.114 -44.956 21.060 1.00 57.47 786 SER A O 1
ATOM 5939 N N . PHE A 1 787 ? 14.603 -43.409 21.683 1.00 57.78 787 PHE A N 1
ATOM 5940 C CA . PHE A 1 787 ? 14.051 -43.188 20.344 1.00 57.78 787 PHE A CA 1
ATOM 5941 C C . PHE A 1 787 ? 14.632 -41.905 19.735 1.00 57.78 787 PHE A C 1
ATOM 5943 O O . PHE A 1 787 ? 14.200 -40.799 20.048 1.00 57.78 787 PHE A O 1
ATOM 5950 N N . ILE A 1 788 ? 15.630 -42.066 18.864 1.00 51.84 788 ILE A N 1
ATOM 5951 C CA . ILE A 1 788 ? 16.109 -41.009 17.968 1.00 51.84 788 ILE A CA 1
ATOM 5952 C C . ILE A 1 788 ? 15.711 -41.450 16.554 1.00 51.84 788 ILE A C 1
ATOM 5954 O O . ILE A 1 788 ? 16.349 -42.365 16.023 1.00 51.84 788 ILE A O 1
ATOM 5958 N N . PRO A 1 789 ? 14.653 -40.878 15.950 1.00 47.97 789 PRO A N 1
ATOM 5959 C CA . PRO A 1 789 ? 14.300 -41.204 14.575 1.00 47.97 789 PRO A CA 1
ATOM 5960 C C . PRO A 1 789 ? 15.400 -40.705 13.621 1.00 47.97 789 PRO A C 1
ATOM 5962 O O . PRO A 1 789 ? 16.021 -39.671 13.889 1.00 47.97 789 PRO A O 1
ATOM 5965 N N . PRO A 1 790 ? 15.663 -41.405 12.503 1.00 46.66 790 PRO A N 1
ATOM 5966 C CA . PRO A 1 790 ? 16.549 -40.884 11.469 1.00 46.66 790 PRO A CA 1
ATOM 5967 C C . PRO A 1 790 ? 15.971 -39.582 10.878 1.00 46.66 790 PRO A C 1
ATOM 5969 O O . PRO A 1 790 ? 14.747 -39.439 10.798 1.00 46.66 790 PRO A O 1
ATOM 5972 N N . PRO A 1 791 ? 16.816 -38.627 10.447 1.00 52.34 791 PRO A N 1
ATOM 5973 C CA . PRO A 1 791 ? 16.340 -37.392 9.831 1.00 52.34 791 PRO A CA 1
ATOM 5974 C C . PRO A 1 791 ? 15.576 -37.696 8.535 1.00 52.34 791 PRO A C 1
ATOM 5976 O O . PRO A 1 791 ? 16.066 -38.429 7.673 1.00 52.34 791 PRO A O 1
ATOM 5979 N N . PHE A 1 792 ? 14.382 -37.117 8.395 1.00 52.03 792 PHE A N 1
ATOM 5980 C CA . PHE A 1 792 ? 13.504 -37.296 7.238 1.00 52.03 792 PHE A CA 1
ATOM 5981 C C . PHE A 1 792 ? 13.193 -35.957 6.557 1.00 52.03 792 PHE A C 1
ATOM 5983 O O . PHE A 1 792 ? 13.150 -34.899 7.187 1.00 52.03 792 PHE A O 1
ATOM 5990 N N . LEU A 1 793 ? 13.006 -35.994 5.236 1.00 50.94 793 LEU A N 1
ATOM 5991 C CA . LEU A 1 793 ? 12.899 -34.802 4.396 1.00 50.94 793 LEU A CA 1
ATOM 5992 C C . LEU A 1 793 ? 11.463 -34.252 4.388 1.00 50.94 793 LEU A C 1
ATOM 5994 O O . LEU A 1 793 ? 10.629 -34.701 3.609 1.00 50.94 793 LEU A O 1
ATOM 5998 N N . ILE A 1 794 ? 11.189 -33.261 5.240 1.00 47.84 794 ILE A N 1
ATOM 5999 C CA . ILE A 1 794 ? 9.839 -32.684 5.409 1.00 47.84 794 ILE A CA 1
ATOM 6000 C C . ILE A 1 794 ? 9.412 -31.826 4.199 1.00 47.84 794 ILE A C 1
ATOM 6002 O O . ILE A 1 794 ? 8.242 -31.820 3.826 1.00 47.84 794 ILE A O 1
ATOM 6006 N N . VAL A 1 795 ? 10.343 -31.092 3.573 1.00 46.41 795 VAL A N 1
ATOM 6007 C CA . VAL A 1 795 ? 10.080 -30.224 2.407 1.00 46.41 795 VAL A CA 1
ATOM 6008 C C . VAL A 1 795 ? 11.275 -30.246 1.454 1.00 46.41 795 VAL A C 1
ATOM 6010 O O . VAL A 1 795 ? 12.417 -30.126 1.890 1.00 46.41 795 VAL A O 1
ATOM 6013 N N . SER A 1 796 ? 11.017 -30.295 0.144 1.00 46.94 796 SER A N 1
ATOM 6014 C CA . SER A 1 796 ? 12.013 -29.983 -0.890 1.00 46.94 796 SER A CA 1
ATOM 6015 C C . SER A 1 796 ? 11.394 -29.145 -2.008 1.00 46.94 796 SER A C 1
ATOM 6017 O O . SER A 1 796 ? 10.333 -29.498 -2.520 1.00 46.94 796 SER A O 1
ATOM 6019 N N . GLY A 1 797 ? 12.059 -28.066 -2.416 1.00 49.78 797 GLY A N 1
ATOM 6020 C CA . GLY A 1 797 ? 11.595 -27.183 -3.486 1.00 49.78 797 GLY A CA 1
ATOM 6021 C C . GLY A 1 797 ? 12.527 -25.988 -3.680 1.00 49.78 797 GLY A C 1
ATOM 6022 O O . GLY A 1 797 ? 13.344 -25.686 -2.813 1.00 49.78 797 GLY A O 1
ATOM 6023 N N . GLN A 1 798 ? 12.413 -25.302 -4.820 1.00 37.62 798 GLN A N 1
ATOM 6024 C CA . GLN A 1 798 ? 13.308 -24.189 -5.175 1.00 37.62 798 GLN A CA 1
ATOM 6025 C C . GLN A 1 798 ? 13.010 -22.884 -4.404 1.00 37.62 798 GLN A C 1
ATOM 6027 O O . GLN A 1 798 ? 13.840 -21.981 -4.383 1.00 37.62 798 GLN A O 1
ATOM 6032 N N . PHE A 1 799 ? 11.863 -22.819 -3.721 1.00 43.62 799 PHE A N 1
ATOM 6033 C CA . PHE A 1 799 ? 11.520 -21.795 -2.733 1.00 43.62 799 PHE A CA 1
ATOM 6034 C C . PHE A 1 799 ? 11.169 -22.465 -1.401 1.00 43.62 799 PHE A C 1
ATOM 6036 O O . PHE A 1 799 ? 10.008 -22.754 -1.119 1.00 43.62 799 PHE A O 1
ATOM 6043 N N . ALA A 1 800 ? 12.179 -22.719 -0.569 1.00 39.69 800 ALA A N 1
ATOM 6044 C CA . ALA A 1 800 ? 11.954 -23.052 0.831 1.00 39.69 800 ALA A CA 1
ATOM 6045 C C . ALA A 1 800 ? 11.694 -21.756 1.615 1.00 39.69 800 ALA A C 1
ATOM 6047 O O . ALA A 1 800 ? 12.602 -20.942 1.796 1.00 39.69 800 ALA A O 1
ATOM 6048 N N . CYS A 1 801 ? 10.463 -21.552 2.093 1.00 44.91 801 CYS A N 1
ATOM 6049 C CA . CYS A 1 801 ? 10.197 -20.527 3.104 1.00 44.91 801 CYS A CA 1
ATOM 6050 C C . CYS A 1 801 ? 11.068 -20.799 4.347 1.00 44.91 801 CYS A C 1
ATOM 6052 O O . CYS A 1 801 ? 11.284 -21.970 4.675 1.00 44.91 801 CYS A O 1
ATOM 6054 N N . PRO A 1 802 ? 11.539 -19.773 5.084 1.00 52.25 802 PRO A N 1
ATOM 6055 C CA . PRO A 1 802 ? 12.304 -19.995 6.306 1.00 52.25 802 PRO A CA 1
ATOM 6056 C C . PRO A 1 802 ? 11.480 -20.829 7.295 1.00 52.25 802 PRO A C 1
ATOM 6058 O O . PRO A 1 802 ? 10.486 -20.354 7.839 1.00 52.25 802 PRO A O 1
ATOM 6061 N N . SER A 1 803 ? 11.885 -22.073 7.548 1.00 51.47 803 SER A N 1
ATOM 6062 C CA . SER A 1 803 ? 11.127 -23.062 8.339 1.00 51.47 803 SER A CA 1
ATOM 6063 C C . SER A 1 803 ? 10.787 -22.580 9.758 1.00 51.47 803 SER A C 1
ATOM 6065 O O . SER A 1 803 ? 9.718 -22.883 10.288 1.00 51.47 803 SER A O 1
ATOM 6067 N N . ARG A 1 804 ? 11.634 -21.714 10.333 1.00 49.38 804 ARG A N 1
ATOM 6068 C CA . ARG A 1 804 ? 11.385 -20.967 11.583 1.00 49.38 804 ARG A CA 1
ATOM 6069 C C . ARG A 1 804 ? 10.122 -20.081 11.568 1.00 49.38 804 ARG A C 1
ATOM 6071 O O . ARG A 1 804 ? 9.629 -19.727 12.635 1.00 49.38 804 ARG A O 1
ATOM 6078 N N . GLN A 1 805 ? 9.607 -19.685 10.402 1.00 51.00 805 GLN A N 1
ATOM 6079 C CA . GLN A 1 805 ? 8.348 -18.935 10.274 1.00 51.00 805 GLN A CA 1
ATOM 6080 C C . GLN A 1 805 ? 7.120 -19.850 10.344 1.00 51.00 805 GLN A C 1
ATOM 6082 O O . GLN A 1 805 ? 6.111 -19.436 10.912 1.00 51.00 805 GLN A O 1
ATOM 6087 N N . LEU A 1 806 ? 7.226 -21.081 9.828 1.00 48.53 806 LEU A N 1
ATOM 6088 C CA . LEU A 1 806 ? 6.176 -22.105 9.899 1.00 48.53 806 LEU A CA 1
ATOM 6089 C C . LEU A 1 806 ? 6.055 -22.711 11.308 1.00 48.53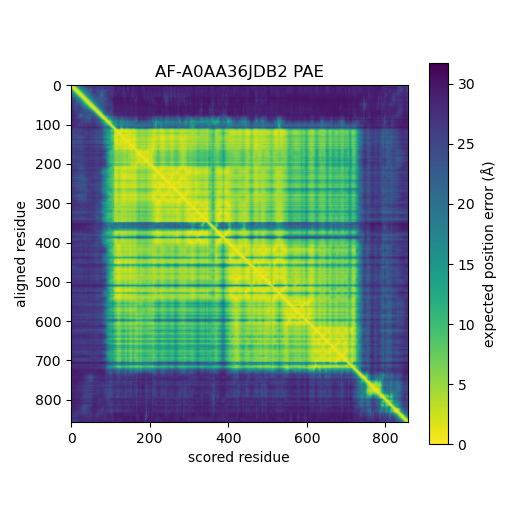 806 LEU A C 1
ATOM 6091 O O . LEU A 1 806 ? 4.958 -23.057 11.729 1.00 48.53 806 LEU A O 1
ATOM 6095 N N . MET A 1 807 ? 7.162 -22.805 12.057 1.00 55.88 807 MET A N 1
ATOM 6096 C CA . MET A 1 807 ? 7.207 -23.430 13.389 1.00 55.88 807 MET A CA 1
ATOM 6097 C C . MET A 1 807 ? 7.654 -22.456 14.494 1.00 55.88 807 MET A C 1
ATOM 6099 O O . MET A 1 807 ? 8.663 -22.661 15.172 1.00 55.88 807 MET A O 1
ATOM 6103 N N . LYS A 1 808 ? 6.897 -21.372 14.702 1.00 39.16 808 LYS A N 1
ATOM 6104 C CA . LYS A 1 808 ? 7.140 -20.432 15.811 1.00 39.16 808 LYS A CA 1
ATOM 6105 C C . LYS A 1 808 ? 6.724 -21.030 17.163 1.00 39.16 808 LYS A C 1
ATOM 6107 O O . LYS A 1 808 ? 5.543 -21.043 17.490 1.00 39.16 808 LYS A O 1
ATOM 6112 N N . GLY A 1 809 ? 7.701 -21.406 17.992 1.00 47.88 809 GLY A N 1
ATOM 6113 C CA . GLY A 1 809 ? 7.518 -21.555 19.447 1.00 47.88 809 GLY A CA 1
ATOM 6114 C C . GLY A 1 809 ? 7.730 -22.950 20.043 1.00 47.88 809 GLY A C 1
ATOM 6115 O O . GLY A 1 809 ? 7.698 -23.076 21.265 1.00 47.88 809 GLY A O 1
ATOM 6116 N N . ALA A 1 810 ? 7.985 -23.981 19.234 1.00 42.41 810 ALA A N 1
ATOM 6117 C CA . ALA A 1 810 ? 8.318 -25.312 19.741 1.00 42.41 810 ALA A CA 1
ATOM 6118 C C . ALA A 1 810 ? 9.767 -25.359 20.266 1.00 42.41 810 ALA A C 1
ATOM 6120 O O . ALA A 1 810 ? 10.720 -25.190 19.504 1.00 42.41 810 ALA A O 1
ATOM 6121 N N . ALA A 1 811 ? 9.943 -25.599 21.567 1.00 41.12 811 ALA A N 1
ATOM 6122 C CA . ALA A 1 811 ? 11.255 -25.880 22.145 1.00 41.12 811 ALA A CA 1
ATOM 6123 C C . ALA A 1 811 ? 11.685 -27.321 21.808 1.00 41.12 811 ALA A C 1
ATOM 6125 O O . ALA A 1 811 ? 10.887 -28.243 21.958 1.00 41.12 811 ALA A O 1
ATOM 6126 N N . GLY A 1 812 ? 12.939 -27.510 21.382 1.00 49.12 812 GLY A N 1
ATOM 6127 C CA . GLY A 1 812 ? 13.512 -28.826 21.056 1.00 49.12 812 GLY A CA 1
ATOM 6128 C C . GLY A 1 812 ? 13.622 -29.162 19.562 1.00 49.12 812 GLY A C 1
ATOM 6129 O O . GLY A 1 812 ? 14.118 -30.234 19.230 1.00 49.12 812 GLY A O 1
ATOM 6130 N N . ILE A 1 813 ? 13.212 -28.266 18.654 1.00 49.16 813 ILE A N 1
ATOM 6131 C CA . ILE A 1 813 ? 13.475 -28.416 17.212 1.00 49.16 813 ILE A CA 1
ATOM 6132 C C . ILE A 1 813 ? 14.799 -27.723 16.863 1.00 49.16 813 ILE A C 1
ATOM 6134 O O . ILE A 1 813 ? 14.959 -26.529 17.114 1.00 49.16 813 ILE A O 1
ATOM 6138 N N . HIS A 1 814 ? 15.720 -28.471 16.256 1.00 50.50 814 HIS A N 1
ATOM 6139 C CA . HIS A 1 814 ? 17.038 -28.011 15.807 1.00 50.50 814 HIS A CA 1
ATOM 6140 C C . HIS A 1 814 ? 17.184 -28.225 14.296 1.00 50.50 814 HIS A C 1
ATOM 6142 O O . HIS A 1 814 ? 16.635 -29.190 13.761 1.00 50.50 814 HIS A O 1
ATOM 6148 N N . PHE A 1 815 ? 17.911 -27.346 13.602 1.00 53.28 815 PHE A N 1
ATOM 6149 C CA . PHE A 1 815 ? 18.092 -27.442 12.149 1.00 53.28 815 PHE A CA 1
ATOM 6150 C C . PHE A 1 815 ? 19.458 -28.040 11.785 1.00 53.28 815 PHE A C 1
ATOM 6152 O O . PHE A 1 815 ? 20.464 -27.764 12.430 1.00 53.28 815 PHE A O 1
ATOM 6159 N N . GLU A 1 816 ? 19.512 -28.844 10.721 1.00 44.34 816 GLU A N 1
ATOM 6160 C CA . GLU A 1 816 ? 20.726 -29.563 10.292 1.00 44.34 816 GLU A CA 1
ATOM 6161 C C . GLU A 1 816 ? 21.911 -28.616 10.010 1.00 44.34 816 GLU A C 1
ATOM 6163 O O . GLU A 1 816 ? 23.039 -28.888 10.414 1.00 44.34 816 GLU A O 1
ATOM 6168 N N . SER A 1 817 ? 21.631 -27.428 9.461 1.00 51.09 817 SER A N 1
ATOM 6169 C CA . SER A 1 817 ? 22.606 -26.345 9.243 1.00 51.09 817 SER A CA 1
ATOM 6170 C C . SER A 1 817 ? 23.207 -25.737 10.520 1.00 51.09 817 SER A C 1
ATOM 6172 O O . SER A 1 817 ? 24.119 -24.921 10.436 1.00 51.09 817 SER A O 1
ATOM 6174 N N . GLU A 1 818 ? 22.666 -26.064 11.693 1.00 43.28 818 GLU A N 1
ATOM 6175 C CA . GLU A 1 818 ? 23.188 -25.654 13.002 1.00 43.28 818 GLU A CA 1
ATOM 6176 C C . GLU A 1 818 ? 24.009 -26.799 13.628 1.00 43.28 818 GLU A C 1
ATOM 6178 O O . GLU A 1 818 ? 25.018 -26.550 14.291 1.00 43.28 818 GLU A O 1
ATOM 6183 N N . ALA A 1 819 ? 23.638 -28.055 13.351 1.00 46.47 819 ALA A N 1
ATOM 6184 C CA . ALA A 1 819 ? 24.278 -29.255 13.890 1.00 46.47 819 ALA A CA 1
ATOM 6185 C C . ALA A 1 819 ? 25.720 -29.468 13.391 1.00 46.47 819 ALA A C 1
ATOM 6187 O O . ALA A 1 819 ? 26.554 -29.942 14.159 1.00 46.47 819 ALA A O 1
ATOM 6188 N N . GLU A 1 820 ? 26.053 -29.063 12.159 1.00 41.53 820 GLU A N 1
ATOM 6189 C CA . GLU A 1 820 ? 27.446 -29.076 11.665 1.00 41.53 820 GLU A CA 1
ATOM 6190 C C . GLU A 1 820 ? 28.352 -28.012 12.327 1.00 41.53 820 GLU A C 1
ATOM 6192 O O . GLU A 1 820 ? 29.563 -28.016 12.106 1.00 41.53 820 GLU A O 1
ATOM 6197 N N . SER A 1 821 ? 27.792 -27.093 13.128 1.00 41.44 821 SER A N 1
ATOM 6198 C CA . SER A 1 821 ? 28.515 -25.941 13.700 1.00 41.44 821 SER A CA 1
ATOM 6199 C C . SER A 1 821 ? 28.770 -25.995 15.213 1.00 41.44 821 SER A C 1
ATOM 6201 O O . SER A 1 821 ? 29.511 -25.156 15.724 1.00 41.44 821 SER A O 1
ATOM 6203 N N . MET A 1 822 ? 28.185 -26.960 15.931 1.00 37.19 822 MET A N 1
ATOM 6204 C CA . MET A 1 822 ? 28.369 -27.136 17.379 1.00 37.19 822 MET A CA 1
ATOM 6205 C C . MET A 1 822 ? 29.415 -28.214 17.677 1.00 37.19 822 MET A C 1
ATOM 6207 O O . MET A 1 822 ? 29.333 -29.319 17.137 1.00 37.19 822 MET A O 1
ATOM 6211 N N . GLU A 1 823 ? 30.351 -27.952 18.596 1.00 47.75 823 GLU A N 1
ATOM 6212 C CA . GLU A 1 823 ? 31.177 -29.038 19.134 1.00 47.75 823 GLU A CA 1
ATOM 6213 C C . GLU A 1 823 ? 30.349 -29.915 20.102 1.00 47.75 823 GLU A C 1
ATOM 6215 O O . GLU A 1 823 ? 29.425 -29.423 20.760 1.00 47.75 823 GLU A O 1
ATOM 6220 N N . PRO A 1 824 ? 30.656 -31.224 20.246 1.00 42.62 824 PRO A N 1
ATOM 6221 C CA . PRO A 1 824 ? 29.887 -32.126 21.113 1.00 42.62 824 PRO A CA 1
ATOM 6222 C C . PRO A 1 824 ? 29.806 -31.719 22.597 1.00 42.62 824 PRO A C 1
ATOM 6224 O O . PRO A 1 824 ? 28.936 -32.221 23.311 1.00 42.62 824 PRO A O 1
ATOM 6227 N N . SER A 1 825 ? 30.683 -30.823 23.066 1.00 45.25 825 SER A N 1
ATOM 6228 C CA . SER A 1 825 ? 30.613 -30.179 24.386 1.00 45.25 825 SER A CA 1
ATOM 6229 C C . SER A 1 825 ? 29.330 -29.376 24.580 1.00 45.25 825 SER A C 1
ATOM 6231 O O . SER A 1 825 ? 28.673 -29.480 25.614 1.00 45.25 825 SER A O 1
ATOM 6233 N N . ASP A 1 826 ? 28.941 -28.610 23.568 1.00 46.53 826 ASP A N 1
ATOM 6234 C CA . ASP A 1 826 ? 27.934 -27.556 23.694 1.00 46.53 826 ASP A CA 1
ATOM 6235 C C . ASP A 1 826 ? 26.533 -28.175 23.834 1.00 46.53 826 ASP A C 1
ATOM 6237 O O . ASP A 1 826 ? 25.664 -27.674 24.550 1.00 46.53 826 ASP A O 1
ATOM 6241 N N . CYS A 1 827 ? 26.353 -29.350 23.222 1.00 39.12 827 CYS A N 1
ATOM 6242 C CA . CYS A 1 827 ? 25.191 -30.216 23.397 1.00 39.12 827 CYS A CA 1
ATOM 6243 C C . CYS A 1 827 ? 25.095 -30.798 24.827 1.00 39.12 827 CYS A C 1
ATOM 6245 O O . CYS A 1 827 ? 23.995 -30.943 25.364 1.00 39.12 827 CYS A O 1
ATOM 6247 N N . GLN A 1 828 ? 26.227 -31.095 25.480 1.00 44.50 828 GLN A N 1
ATOM 6248 C CA . GLN A 1 828 ? 26.248 -31.614 26.856 1.00 44.50 828 GLN A CA 1
ATOM 6249 C C . GLN A 1 828 ? 26.014 -30.519 27.905 1.00 44.50 828 GLN A C 1
ATOM 6251 O O . GLN A 1 828 ? 25.318 -30.761 28.894 1.00 44.50 828 GLN A O 1
ATOM 6256 N N . ASP A 1 829 ? 26.536 -29.311 27.694 1.00 43.47 829 ASP A N 1
ATOM 6257 C CA . ASP A 1 829 ? 26.296 -28.178 28.596 1.00 43.47 829 ASP A CA 1
ATOM 6258 C C . ASP A 1 829 ? 24.842 -27.683 28.513 1.00 43.47 829 ASP A C 1
ATOM 6260 O O . ASP A 1 829 ? 24.228 -27.397 29.546 1.00 43.47 829 ASP A O 1
ATOM 6264 N N . ALA A 1 830 ? 24.233 -27.703 27.319 1.00 45.59 830 ALA A N 1
ATOM 6265 C CA . ALA A 1 830 ? 22.808 -27.415 27.141 1.00 45.59 830 ALA A CA 1
ATOM 6266 C C . ALA A 1 830 ? 21.896 -28.350 27.966 1.00 45.59 830 ALA A C 1
ATOM 6268 O O . ALA A 1 830 ? 20.907 -27.892 28.542 1.00 45.59 830 ALA A O 1
ATOM 6269 N N . MET A 1 831 ? 22.240 -29.640 28.091 1.00 39.91 831 MET A N 1
ATOM 6270 C CA . MET A 1 831 ? 21.473 -30.588 28.915 1.00 39.91 831 MET A CA 1
ATOM 6271 C C . MET A 1 831 ? 21.690 -30.418 30.428 1.00 39.91 831 MET A C 1
ATOM 6273 O O . MET A 1 831 ? 20.804 -30.754 31.218 1.00 39.91 831 MET A O 1
ATOM 6277 N N . GLN A 1 832 ? 22.835 -29.889 30.867 1.00 39.66 832 GLN A N 1
ATOM 6278 C CA . GLN A 1 832 ? 23.137 -29.735 32.297 1.00 39.66 832 GLN A CA 1
ATOM 6279 C C . GLN A 1 832 ? 22.410 -28.550 32.955 1.00 39.66 832 GLN A C 1
ATOM 6281 O O . GLN A 1 832 ? 22.162 -28.584 34.163 1.00 39.66 832 GLN A O 1
ATOM 6286 N N . GLY A 1 833 ? 21.988 -27.544 32.180 1.00 36.75 833 GLY A N 1
ATOM 6287 C CA . GLY A 1 833 ? 21.279 -26.357 32.681 1.00 36.75 833 GLY A CA 1
ATOM 6288 C C . GLY A 1 833 ? 19.896 -26.606 33.311 1.00 36.75 833 GLY A C 1
ATOM 6289 O O . GLY A 1 833 ? 19.319 -25.686 33.886 1.00 36.75 833 GLY A O 1
ATOM 6290 N N . LEU A 1 834 ? 19.354 -27.828 33.230 1.00 36.84 834 LEU A N 1
ATOM 6291 C CA . LEU A 1 834 ? 17.987 -28.170 33.654 1.00 36.84 834 LEU A CA 1
ATOM 6292 C C . LEU A 1 834 ? 17.857 -28.759 35.075 1.00 36.84 834 LEU A C 1
ATOM 6294 O O . LEU A 1 834 ? 16.763 -29.178 35.457 1.00 36.84 834 LEU A O 1
ATOM 6298 N N . ARG A 1 835 ? 18.921 -28.795 35.895 1.00 34.69 835 ARG A N 1
ATOM 6299 C CA . ARG A 1 835 ? 18.844 -29.294 37.287 1.00 34.69 835 ARG A CA 1
ATOM 6300 C C . ARG A 1 835 ? 19.075 -28.198 38.346 1.00 34.69 835 ARG A C 1
ATOM 6302 O O . ARG A 1 835 ? 20.114 -27.552 38.363 1.00 34.69 835 ARG A O 1
ATOM 6309 N N . TRP A 1 836 ? 18.135 -28.136 39.301 1.00 32.12 836 TRP A N 1
ATOM 6310 C CA . TRP A 1 836 ? 18.141 -27.424 40.601 1.00 32.12 836 TRP A CA 1
ATOM 6311 C C . TRP A 1 836 ? 17.710 -25.942 40.679 1.00 32.12 836 TRP A C 1
ATOM 6313 O O . TRP A 1 836 ? 18.518 -25.021 40.621 1.00 32.12 836 TRP A O 1
ATOM 6323 N N . MET A 1 837 ? 16.458 -25.739 41.109 1.00 24.66 837 MET A N 1
ATOM 6324 C CA . MET A 1 837 ? 16.103 -24.713 42.104 1.00 24.66 837 MET A CA 1
ATOM 6325 C C . MET A 1 837 ? 15.147 -25.321 43.152 1.00 24.66 837 MET A C 1
ATOM 6327 O O . MET A 1 837 ? 14.029 -25.691 42.794 1.00 24.66 837 MET A O 1
ATOM 6331 N N . PRO A 1 838 ? 15.542 -25.460 44.434 1.00 34.28 838 PRO A N 1
ATOM 6332 C CA . PRO A 1 838 ? 14.654 -25.972 45.476 1.00 34.28 838 PRO A CA 1
ATOM 6333 C C . PRO A 1 838 ? 13.717 -24.881 46.020 1.00 34.28 838 PRO A C 1
ATOM 6335 O O . PRO A 1 838 ? 14.133 -23.754 46.291 1.00 34.28 838 PRO A O 1
ATOM 6338 N N . VAL A 1 839 ? 12.448 -25.235 46.236 1.00 32.19 839 VAL A N 1
ATOM 6339 C CA . VAL A 1 839 ? 11.450 -24.359 46.871 1.00 32.19 839 VAL A CA 1
ATOM 6340 C C . VAL A 1 839 ? 11.779 -24.179 48.356 1.00 32.19 839 VAL A C 1
ATOM 6342 O O . VAL A 1 839 ? 11.904 -25.160 49.086 1.00 32.19 839 VAL A O 1
ATOM 6345 N N . LEU A 1 840 ? 11.851 -22.928 48.821 1.00 29.84 840 LEU A N 1
ATOM 6346 C CA . LEU A 1 840 ? 11.977 -22.587 50.241 1.00 29.84 840 LEU A CA 1
ATOM 6347 C C . LEU A 1 840 ? 10.662 -22.014 50.779 1.00 29.84 840 LEU A C 1
ATOM 6349 O O . LEU A 1 840 ? 10.182 -20.982 50.310 1.00 29.84 840 LEU A O 1
ATOM 6353 N N . LEU A 1 841 ? 10.098 -22.679 51.788 1.00 31.70 841 LEU A N 1
ATOM 6354 C CA . LEU A 1 841 ? 8.869 -22.283 52.475 1.00 31.70 841 LEU A CA 1
ATOM 6355 C C . LEU A 1 841 ? 9.120 -22.157 53.992 1.00 31.70 841 LEU A C 1
ATOM 6357 O O . LEU A 1 841 ? 9.881 -22.939 54.548 1.00 31.70 841 LEU A O 1
ATOM 6361 N N . GLU A 1 842 ? 8.389 -21.232 54.628 1.00 31.19 842 GLU A N 1
ATOM 6362 C CA . GLU A 1 842 ? 8.148 -21.052 56.082 1.00 31.19 842 GLU A CA 1
ATOM 6363 C C . GLU A 1 842 ? 8.869 -19.924 56.872 1.00 31.19 842 GLU A C 1
ATOM 6365 O O . GLU A 1 842 ? 10.040 -19.968 57.227 1.00 31.19 842 GLU A O 1
ATOM 6370 N N . ARG A 1 843 ? 8.040 -18.930 57.234 1.00 31.61 843 ARG A N 1
ATOM 6371 C CA . ARG A 1 843 ? 7.770 -18.381 58.587 1.00 31.61 843 ARG A CA 1
ATOM 6372 C C . ARG A 1 843 ? 8.908 -18.031 59.576 1.00 31.61 843 ARG A C 1
ATOM 6374 O O . ARG A 1 843 ? 9.420 -18.855 60.319 1.00 31.61 843 ARG A O 1
ATOM 6381 N N . TYR A 1 844 ? 9.054 -16.714 59.763 1.00 30.84 844 TYR A N 1
ATOM 6382 C CA . TYR A 1 844 ? 9.159 -15.980 61.046 1.00 30.84 844 TYR A CA 1
ATOM 6383 C C . TYR A 1 844 ? 8.973 -16.767 62.375 1.00 30.84 844 TYR A C 1
ATOM 6385 O O . TYR A 1 844 ? 7.860 -17.216 62.649 1.00 30.84 844 TYR A O 1
ATOM 6393 N N . ILE A 1 845 ? 9.971 -16.716 63.281 1.00 32.44 845 ILE A N 1
ATOM 6394 C CA . ILE A 1 845 ? 9.931 -16.114 64.653 1.00 32.44 845 ILE A CA 1
ATOM 6395 C C . ILE A 1 845 ? 11.319 -16.267 65.364 1.00 32.44 845 ILE A C 1
ATOM 6397 O O . ILE A 1 845 ? 12.075 -17.148 64.964 1.00 32.44 845 ILE A O 1
ATOM 6401 N N . PRO A 1 846 ? 11.740 -15.401 66.329 1.00 52.50 846 PRO A N 1
ATOM 6402 C CA . PRO A 1 846 ? 13.180 -15.146 66.567 1.00 52.50 846 PRO A CA 1
ATOM 6403 C C . PRO A 1 846 ? 13.738 -15.324 68.010 1.00 52.50 846 PRO A C 1
ATOM 6405 O O . PRO A 1 846 ? 12.978 -15.358 68.976 1.00 52.50 846 PRO A O 1
ATOM 6408 N N . ARG A 1 847 ? 15.086 -15.202 68.117 1.00 31.56 847 ARG A N 1
ATOM 6409 C CA . ARG A 1 847 ? 15.986 -14.927 69.287 1.00 31.56 847 ARG A CA 1
ATOM 6410 C C . ARG A 1 847 ? 16.779 -16.115 69.874 1.00 31.56 847 ARG A C 1
ATOM 6412 O O . ARG A 1 847 ? 16.203 -17.148 70.178 1.00 31.56 847 ARG A O 1
ATOM 6419 N N . GLY A 1 848 ? 18.057 -15.866 70.201 1.00 31.19 848 GLY A N 1
ATOM 6420 C CA . GLY A 1 848 ? 18.904 -16.694 71.088 1.00 31.19 848 GLY A CA 1
ATOM 6421 C C . GLY A 1 848 ? 20.361 -16.830 70.592 1.00 31.19 848 GLY A C 1
ATOM 6422 O O . GLY A 1 848 ? 20.518 -17.156 69.419 1.00 31.19 848 GLY A O 1
ATOM 6423 N N . PRO A 1 849 ? 21.409 -16.552 71.404 1.00 56.03 849 PRO A N 1
ATOM 6424 C CA . PRO A 1 849 ? 22.809 -16.568 70.945 1.00 56.03 849 PRO A CA 1
ATOM 6425 C C . PRO A 1 849 ? 23.673 -17.743 71.471 1.00 56.03 849 PRO A C 1
ATOM 6427 O O . PRO A 1 849 ? 23.246 -18.510 72.330 1.00 56.03 849 PRO A O 1
ATOM 6430 N N . ASP A 1 850 ? 24.929 -17.739 71.000 1.00 36.81 850 ASP A N 1
ATOM 6431 C CA . ASP A 1 850 ? 26.154 -18.374 71.532 1.00 36.81 850 ASP A CA 1
ATOM 6432 C C . ASP A 1 850 ? 26.529 -19.827 71.144 1.00 36.81 850 ASP A C 1
ATOM 6434 O O . ASP A 1 850 ? 25.693 -20.679 70.858 1.00 36.81 850 ASP A O 1
ATOM 6438 N N . VAL A 1 851 ? 27.853 -20.071 71.231 1.00 32.44 851 VAL A N 1
ATOM 6439 C CA . VAL A 1 851 ? 28.641 -21.318 71.028 1.00 32.44 851 VAL A CA 1
ATOM 6440 C C . VAL A 1 851 ? 29.088 -21.600 69.559 1.00 32.44 851 VAL A C 1
ATOM 6442 O O . VAL A 1 851 ? 28.331 -21.313 68.635 1.00 32.44 851 VAL A O 1
ATOM 6445 N N . PRO A 1 852 ? 30.351 -22.047 69.299 1.00 41.47 852 PRO A N 1
ATOM 6446 C CA . PRO A 1 852 ? 31.093 -21.675 68.075 1.00 41.47 852 PRO A CA 1
ATOM 6447 C C . PRO A 1 852 ? 31.467 -22.905 67.174 1.00 41.47 852 PRO A C 1
ATOM 6449 O O . PRO A 1 852 ? 30.878 -23.969 67.359 1.00 41.47 852 PRO A O 1
ATOM 6452 N N . PRO A 1 853 ? 32.362 -22.809 66.154 1.00 45.12 853 PRO A N 1
ATOM 6453 C CA . PRO A 1 853 ? 32.359 -23.723 65.000 1.00 45.12 853 PRO A CA 1
ATOM 6454 C C . PRO A 1 853 ? 33.148 -25.029 65.188 1.00 45.12 853 PRO A C 1
ATOM 6456 O O . PRO A 1 853 ? 33.999 -25.152 66.069 1.00 45.12 853 PRO A O 1
ATOM 6459 N N . LEU A 1 854 ? 32.943 -25.962 64.251 1.00 30.69 854 LEU A N 1
ATOM 6460 C CA . LEU A 1 854 ? 33.791 -27.136 64.025 1.00 30.69 854 LEU A CA 1
ATOM 6461 C C . LEU A 1 854 ? 34.133 -27.289 62.532 1.00 30.69 854 LEU A C 1
ATOM 6463 O O . LEU A 1 854 ? 33.405 -26.814 61.663 1.00 30.69 854 LEU A O 1
ATOM 6467 N N . HIS A 1 855 ? 35.286 -27.897 62.253 1.00 34.59 855 HIS A N 1
ATOM 6468 C CA . HIS A 1 855 ? 35.914 -27.955 60.930 1.00 34.59 855 HIS A CA 1
ATOM 6469 C C . HIS A 1 855 ? 35.598 -29.253 60.166 1.00 34.59 855 HIS A C 1
ATOM 6471 O O . HIS A 1 855 ? 35.635 -30.323 60.760 1.00 34.59 855 HIS A O 1
ATOM 6477 N N . TRP A 1 856 ? 35.462 -29.111 58.840 1.00 31.05 856 TRP A N 1
ATOM 6478 C CA . TRP A 1 856 ? 35.937 -30.023 57.783 1.00 31.05 856 TRP A CA 1
ATOM 6479 C C . TRP A 1 856 ? 35.517 -31.506 57.836 1.00 31.05 856 TRP A C 1
ATOM 6481 O O . TRP A 1 856 ? 36.066 -32.298 58.602 1.00 31.05 856 TRP A O 1
ATOM 6491 N N . LEU A 1 857 ? 34.758 -31.916 56.818 1.00 33.59 857 LEU A N 1
ATOM 6492 C CA . LEU A 1 857 ? 35.378 -32.551 55.646 1.00 33.59 857 LEU A CA 1
ATOM 6493 C C . LEU A 1 857 ? 34.687 -32.078 54.357 1.00 33.59 857 LEU A C 1
ATOM 6495 O O . LEU A 1 857 ? 33.530 -31.619 54.480 1.00 33.59 857 LEU A O 1
#

Solvent-accessible surface area (backbone atoms only — not comparable to full-atom values): 52158 Å² total; per-residue (Å²): 138,88,87,84,89,84,82,88,88,87,83,91,88,88,83,86,82,91,84,91,82,82,86,82,87,82,86,83,86,87,82,85,88,82,86,87,78,88,83,89,82,88,86,87,84,89,84,88,84,87,87,79,89,88,86,88,87,86,85,89,88,84,82,90,84,88,88,88,89,87,82,87,81,91,85,88,81,80,94,70,87,73,79,76,76,87,62,73,70,71,55,56,67,55,53,66,62,48,76,79,31,42,75,49,78,64,78,79,78,61,102,34,92,34,45,82,21,66,34,74,42,48,87,52,72,49,77,31,52,30,53,52,88,35,57,38,45,21,47,33,10,34,46,73,102,47,46,77,37,49,32,45,39,28,42,77,50,96,69,25,27,44,37,39,42,60,46,76,84,53,50,47,98,86,69,42,40,62,92,73,51,55,79,86,72,50,43,85,66,62,42,100,85,40,15,49,37,54,33,13,46,78,62,77,20,30,53,68,52,57,67,84,56,42,49,48,50,49,32,38,29,36,74,57,83,58,77,45,49,36,50,43,16,57,31,72,33,36,51,65,50,94,80,41,57,46,64,84,64,40,29,38,72,37,45,51,67,43,35,35,27,65,38,86,94,55,75,72,49,94,57,61,51,73,50,59,34,44,40,37,31,47,57,52,95,92,25,64,42,76,40,76,44,57,49,40,30,29,61,39,29,64,48,32,50,66,48,69,48,76,83,53,60,60,46,61,55,43,63,38,99,61,57,74,41,76,45,46,75,52,45,49,53,58,46,64,35,48,45,70,40,81,80,45,33,35,32,65,32,95,80,51,91,66,36,61,45,72,78,64,94,91,57,78,75,69,63,38,26,20,36,27,23,48,31,40,39,34,31,33,35,47,60,86,72,90,76,77,78,92,53,59,47,77,47,71,41,70,30,38,40,37,33,66,41,62,59,91,55,53,46,54,82,60,58,56,47,78,49,34,40,60,42,69,50,81,64,44,49,62,53,74,54,92,83,38,46,92,91,60,22,26,30,58,48,60,42,61,49,61,23,58,44,74,52,65,78,62,81,45,102,58,79,78,70,52,68,46,28,20,63,85,77,27,35,32,23,54,52,76,31,45,35,32,38,39,48,69,78,53,32,36,36,39,42,26,36,57,74,43,50,57,61,56,67,66,56,61,56,78,75,64,49,48,54,65,48,35,29,52,25,12,42,34,32,35,56,81,43,57,94,66,79,62,27,57,32,71,36,35,46,33,42,30,40,30,42,30,45,44,82,46,76,42,32,29,46,79,79,44,77,45,84,39,94,46,58,30,64,36,54,46,52,37,67,74,33,94,79,34,50,23,38,42,72,59,94,46,31,28,32,29,33,43,83,33,100,67,94,32,55,80,43,76,29,34,36,56,39,73,63,37,35,76,73,42,32,18,35,31,32,44,42,91,52,69,74,76,25,48,58,25,35,42,76,44,51,23,63,90,56,64,42,53,33,21,40,23,84,52,98,47,71,82,50,21,29,37,39,33,58,34,44,84,91,52,92,60,94,56,59,67,65,21,36,37,32,24,31,60,46,95,76,41,44,76,38,74,91,76,20,44,71,53,77,67,29,58,79,76,47,69,41,79,74,78,61,69,54,92,79,76,73,40,33,64,40,74,39,94,55,63,54,73,78,72,83,61,69,75,74,70,70,75,71,74,74,72,85,78,82,75,63,93,81,67,90,68,100,63,85,82,83,81,72,58,92,84,57,74,57,61,74,91,48,54,78,33,86,92,44,52,53,71,54,58,71,70,51,61,92,86,46,83,72,63,86,76,80,79,93,73,87,88,78,88,65,100,76,72,73,67,63,70,73,81,56,77,80,70,85,90,78,81,55,73,89,51,61,83,72,58,60,79,64,60,64,54,54,64,65,58,74,79,70,87,84,84,89,85,84,86,81,92,85,90,90,88,88,85,87,86,89,86,80,86,133

Radius of gyration: 38.34 Å; Cα contacts (8 Å, |Δi|>4): 1573; chains: 1; bounding box: 105×118×130 Å